Protein AF-A0A514WUN1-F1 (afdb_monomer)

Radius of gyration: 36.28 Å; Cα contacts (8 Å, |Δi|>4): 2260; chains: 1; bounding box: 77×104×88 Å

Nearest PDB structures (foldseek):
  6mgl-assembly1_A  TM=3.603E-01  e=4.291E-17  Paenibacillus odorifer
  6mgj-assembly4_D  TM=3.535E-01  e=4.579E-16  Paenibacillus odorifer
  6p2n-assembly1_A  TM=2.827E-01  e=7.846E-17  Paenibacillus graminis
  3h6j-assembly1_A  TM=3.959E-01  e=4.974E-09  Pseudomonas aeruginosa
  2w38-assembly1_A  TM=3.281E-01  e=1.558E-09  Pseudomonas aeruginosa PAO1

Solvent-accessible surface area (backbone atoms only — not comparable to full-atom values): 45089 Å² total; per-residue (Å²): 117,68,67,63,53,54,53,48,51,52,52,50,51,57,61,43,68,78,76,50,88,76,49,68,69,57,54,50,53,51,62,71,67,53,82,41,74,52,74,67,65,50,62,79,56,60,64,43,46,20,41,39,70,47,50,66,39,34,80,84,46,70,79,70,51,69,67,52,47,65,49,40,99,70,42,50,62,41,82,90,74,55,24,39,39,30,53,54,62,38,51,45,46,78,45,64,34,39,38,31,36,84,79,71,15,68,42,78,43,76,34,35,40,45,25,58,58,44,78,39,68,49,84,50,58,60,55,67,41,90,47,57,37,41,52,24,52,41,57,30,71,87,58,34,38,38,37,28,28,30,32,37,42,74,91,78,73,32,36,26,24,37,30,36,36,17,83,62,82,57,69,54,76,45,78,41,44,78,49,60,98,50,101,51,29,38,18,44,38,44,18,34,34,52,60,56,46,28,34,38,39,26,7,28,36,32,33,66,84,63,88,67,35,33,24,23,34,30,36,41,18,81,66,65,53,58,49,71,42,81,46,44,73,44,85,86,41,58,26,23,37,30,36,19,44,31,56,30,88,79,78,64,31,37,36,42,20,7,31,37,19,63,55,94,88,48,60,46,20,31,32,32,30,42,14,86,66,82,52,65,52,76,41,81,68,40,78,46,70,44,75,77,38,94,68,79,30,25,57,36,46,44,50,33,84,80,65,38,34,44,30,36,32,42,42,31,80,80,39,24,29,30,42,35,40,34,42,76,74,102,50,72,48,75,43,78,56,84,43,75,76,43,43,57,38,73,18,59,96,77,37,58,37,33,74,42,74,78,44,69,32,32,36,39,39,33,21,16,46,70,40,19,19,33,32,35,38,26,73,62,51,61,68,52,74,44,81,52,44,81,47,69,78,41,18,34,24,18,29,62,46,75,46,98,87,49,35,35,37,32,34,24,30,40,50,50,84,86,86,46,48,15,25,36,32,38,39,37,18,81,63,76,47,74,53,75,50,77,48,76,77,49,74,72,34,53,36,44,18,37,40,54,51,68,55,94,91,63,36,39,38,32,42,28,20,26,61,83,31,33,43,33,32,39,15,84,70,76,66,78,55,73,42,80,70,42,74,46,64,78,66,61,51,28,56,54,51,69,48,42,56,43,54,46,82,86,71,29,35,37,37,35,17,22,32,54,64,84,88,55,100,84,66,57,24,32,24,39,34,39,39,14,83,70,77,48,78,52,78,44,67,59,39,74,53,74,46,102,85,26,33,32,42,42,39,27,67,36,59,39,92,86,49,35,38,39,39,35,28,37,27,73,73,70,53,22,47,34,32,37,38,16,78,65,80,60,60,52,73,44,78,49,41,78,44,68,57,98,43,60,85,82,76,89,66,98,72,72,35,63,40,37,41,34,47,42,90,78,30,31,34,35,38,40,42,57,49,46,33,64,94,75,66,33,35,29,39,40,34,34,35,33,38,75,75,42,68,50,73,45,79,55,31,70,56,76,68,61,93,70,46,40,39,40,31,50,52,36,52,46,62,48,97,84,56,33,37,39,40,33,37,42,36,18,61,51,99,86,47,35,27,40,40,34,34,37,15,82,67,83,52,64,53,74,46,79,52,46,75,49,74,72,54,74,99,65,82,49,45,49,81,41,55,36,87,88,56,31,39,34,40,44,49,52,45,40,35,38,40,13,83,65,78,39,77,52,76,44,76,49,74,70,80,55,52,42,51,33,74,46,55,37,96,84,57,48,43,36,34,36,27,76,78,40,34,36,30,33,62,42,97,87,67,48,76,45,61,30,34,72,54,64,87,64,76,70,58,87,85,36,39,43,39,34,33,23,100,80,75,41,53,44,40,43,39,82,88,62,64,52,58,55,78,64,82,58,89,75,72,90,74,78,82,75,78,83,78,83,80,85,80,86,131

Secondary structure (DSSP, 8-state):
-HHHHHHHHHHHHHHHHTTS---HHHHHHHHHSS--PPP-EEES-SEEETT-EEEEEESS-GGGGTT-EEEBTTBEEETTTTEEEPPTTPPPEEEEEEEE-TTS-EEEEEEEEE---EEEEE-------S-EEEEEEEE-TTS-EEEEEEEEETTTTEEEEEEEEESSTTSS-EEEEEE--SSSEEEEEEEEEEETTEEEEEEEEEETTTTS-EEEEEEEESSSSSS-EEEEE--SSSEEEEEEEEE-TTT--EEEEEEEE-STTPPEEEEEEEESSSSSS-EEEEEEE-TT-SS----EEEE-TTSPEEEEEEPSTTTEEEEEEEEEESEEEEEEEEEEEEEBPPBGGGB--EEEE-SSS-EEEEEEETTEEEEEEESSTTS--EEEEEE-SSEEEEEEEE-TTS-EEEEEEE--TTSPPEEEEEEEESSSSSS-EEEEEEEEE-----EEEE-SSS-EEEEEEETTEEEEEEESSSSSS-EEEEEE--S---EEEEEEEEE-TTS-EEEEEEEE--S-SS-PPPEEEEEESSSSSS-EEEEEE-BTTB-EEEEEEEE-TTS-EEEEEEETTTTEEEEEEESSTTSS-EEEEEEE-SS--SS--TT----EEEE-TTS-EEEEEEEEETTTTEEEEEEEEE-TTSSSEEEEEE-PPPTT--EEEEEEEEE-TTS-EEEEEEEESSTT-EEEEEEEESSSSSS-EEEEEES---S-----EEE-TT--EEEEETTEEEEESSSSSS-EEPPP-SSEEEEEE-TT--EEEEETTTEEEEE-TTS-EEEEEE-TTS---TT-EEEEEETTTEEEEE-SS--------------------------

pLDDT: mean 75.87, std 18.21, range [23.25, 97.62]

Sequence (843 aa):
MNQFWRFALSCIAAALLTACQIDANILEELNSKVDKTVPSLVPSQTNIYSGESLSLTSMFNPSEVAGITFSSPDGYYDSNTNSLIIPKNLNSRTVQLLATNEDGGTQNIPIKIDGLDESFIMETPQTYGDQNYPEAGTKLANGTMLFGSTYIDSAGGWEWTAIYRSTNNGSTWSIVDNYQPYDNGEAHILAMTSQGNNAYYCGYQWDSDGAGTAYWVVRRSTDGGTTWTTVALDSDADDSVCQTLSVSPTTGYLYAGGFDRLGSGGNPRGILRESRDQGQTWSNIYAQEIPGGYNVGIMHAKVAPDNTIWMIGTTPAPANAILLKGTFSGAWNFVDMNVNFGSANATNYQTFGELTIVDSNTAFLNSRFGNTWNIKKTTNGGVSWSNVFDYGSRTDAGELEILSNGTIVAMGTYHPPGFGPSDVKVARSTDGGTTWSVATVTSGKFADGCLLFKDNAGDIHSINSAKDNATHFTSNDGGATWVAKDYIIYTEKFYNEISKFLVLPSGNYFTIGFANDYSKTTTNHPWFTGMSSDKGKTWIYPDLFTDPSDQLTTYDVAYDQLGNIFVFGIGETSFTSIIRKSSDNGQTWSTKENYVHPTYPAEPVSWMSKGRLVVDKNNIPYHGAAFYNVGTNTYGVEIRKGDVGGENWSTVKTFPLNGAYKGFSLVDFTVSSNNTLWLSSKESNTSSQPERALYKSTDGGVTWTEVLRESNTTDNPYVKIGFDSSGAVYLQQLAQILKSTDGGTSWSALPSTGNIQDILITTDDKVFVLTTDNQLKKLQPDSSWLLINDITDKAVPQGRGFIYYSQTVGLVQLSPTTVGLQVRFAEAKKGTVELMKTISINH

Mean predicted aligned error: 17.99 Å

Structure (mmCIF, N/CA/C/O backbone):
data_AF-A0A514WUN1-F1
#
_entry.id   AF-A0A514WUN1-F1
#
loop_
_atom_site.group_PDB
_atom_site.id
_atom_site.type_symbol
_atom_site.label_atom_id
_atom_site.label_alt_id
_atom_site.label_comp_id
_atom_site.label_asym_id
_atom_site.label_entity_id
_atom_site.label_seq_id
_atom_site.pdbx_PDB_ins_code
_atom_site.Cartn_x
_atom_site.Cartn_y
_atom_site.Cartn_z
_atom_site.occupancy
_atom_site.B_iso_or_equiv
_atom_site.auth_seq_id
_atom_site.auth_comp_id
_atom_site.auth_asym_id
_atom_site.auth_atom_id
_atom_site.pdbx_PDB_model_num
ATOM 1 N N . MET A 1 1 ? 13.390 -57.544 -41.809 1.00 36.91 1 MET A N 1
ATOM 2 C CA . MET A 1 1 ? 12.773 -58.818 -41.363 1.00 36.91 1 MET A CA 1
ATOM 3 C C . MET A 1 1 ? 11.364 -58.642 -40.781 1.00 36.91 1 MET A C 1
ATOM 5 O O . MET A 1 1 ? 10.506 -59.428 -41.157 1.00 36.91 1 MET A O 1
ATOM 9 N N . ASN A 1 2 ? 11.071 -57.622 -39.959 1.00 42.72 2 ASN A N 1
ATOM 10 C CA . ASN A 1 2 ? 9.762 -57.494 -39.279 1.00 42.72 2 ASN A CA 1
ATOM 11 C C . ASN A 1 2 ? 8.512 -57.411 -40.184 1.00 42.72 2 ASN A C 1
ATOM 13 O O . ASN A 1 2 ? 7.488 -57.982 -39.822 1.00 42.72 2 ASN A O 1
ATOM 17 N N . GLN A 1 3 ? 8.562 -56.782 -41.368 1.00 37.84 3 GLN A N 1
ATOM 18 C CA . GLN A 1 3 ? 7.380 -56.740 -42.251 1.00 37.84 3 GLN A CA 1
ATOM 19 C C . GLN A 1 3 ? 6.940 -58.125 -42.759 1.00 37.84 3 GLN A C 1
ATOM 21 O O . GLN A 1 3 ? 5.746 -58.358 -42.915 1.00 37.84 3 GLN A O 1
ATOM 26 N N . PHE A 1 4 ? 7.874 -59.064 -42.952 1.00 36.84 4 PHE A N 1
ATOM 27 C CA . PHE A 1 4 ? 7.540 -60.421 -43.402 1.00 36.84 4 PHE A CA 1
ATOM 28 C C . PHE A 1 4 ? 6.755 -61.193 -42.327 1.00 36.84 4 PHE A C 1
ATOM 30 O O . PHE A 1 4 ? 5.830 -61.932 -42.646 1.00 36.84 4 PHE A O 1
ATOM 37 N N . TRP A 1 5 ? 7.068 -60.952 -41.048 1.00 43.31 5 TRP A N 1
ATOM 38 C CA . TRP A 1 5 ? 6.309 -61.488 -39.916 1.00 43.31 5 TRP A CA 1
ATOM 39 C C . TRP A 1 5 ? 4.946 -60.807 -39.744 1.00 43.31 5 TRP A C 1
ATOM 41 O O . TRP A 1 5 ? 3.966 -61.507 -39.512 1.00 43.31 5 TRP A O 1
ATOM 51 N N . ARG A 1 6 ? 4.845 -59.481 -39.932 1.00 42.88 6 ARG A N 1
ATOM 52 C CA . ARG A 1 6 ? 3.547 -58.772 -39.909 1.00 42.88 6 ARG A CA 1
ATOM 53 C C . ARG A 1 6 ? 2.591 -59.287 -40.994 1.00 42.88 6 ARG A C 1
ATOM 55 O O . ARG A 1 6 ? 1.430 -59.538 -40.692 1.00 42.88 6 ARG A O 1
ATOM 62 N N . PHE A 1 7 ? 3.079 -59.509 -42.219 1.00 42.81 7 PHE A N 1
ATOM 63 C CA . PHE A 1 7 ? 2.262 -60.056 -43.311 1.00 42.81 7 PHE A CA 1
ATOM 64 C C . PHE A 1 7 ? 1.921 -61.543 -43.104 1.00 42.81 7 PHE A C 1
ATOM 66 O O . PHE A 1 7 ? 0.813 -61.975 -43.402 1.00 42.81 7 PHE A O 1
ATOM 73 N N . ALA A 1 8 ? 2.841 -62.333 -42.538 1.00 41.03 8 ALA A N 1
ATOM 74 C CA . ALA A 1 8 ? 2.564 -63.725 -42.188 1.00 41.03 8 ALA A CA 1
ATOM 75 C C . ALA A 1 8 ? 1.492 -63.845 -41.089 1.00 41.03 8 ALA A C 1
ATOM 77 O O . ALA A 1 8 ? 0.559 -64.629 -41.248 1.00 41.03 8 ALA A O 1
ATOM 78 N N . LEU A 1 9 ? 1.575 -63.057 -40.006 1.00 47.12 9 LEU A N 1
ATOM 79 C CA . LEU A 1 9 ? 0.569 -63.085 -38.937 1.00 47.12 9 LEU A CA 1
ATOM 80 C C . LEU A 1 9 ? -0.806 -62.605 -39.414 1.00 47.12 9 LEU A C 1
ATOM 82 O O . LEU A 1 9 ? -1.801 -63.228 -39.052 1.00 47.12 9 LEU A O 1
ATOM 86 N N . SER A 1 10 ? -0.891 -61.558 -40.242 1.00 45.50 10 SER A N 1
ATOM 87 C CA . SER A 1 10 ? -2.184 -61.093 -40.765 1.00 45.50 10 SER A CA 1
ATOM 88 C C . SER A 1 10 ? -2.816 -62.095 -41.738 1.00 45.50 10 SER A C 1
ATOM 90 O O . SER A 1 10 ? -4.020 -62.338 -41.657 1.00 45.50 10 SER A O 1
ATOM 92 N N . CYS A 1 11 ? -2.026 -62.765 -42.585 1.00 42.28 11 CYS A N 1
ATOM 93 C CA . CYS A 1 11 ? -2.518 -63.871 -43.413 1.00 42.28 11 CYS A CA 1
ATOM 94 C C . CYS A 1 11 ? -2.958 -65.089 -42.580 1.00 42.28 11 CYS A C 1
ATOM 96 O O . CYS A 1 11 ? -3.975 -65.700 -42.904 1.00 42.28 11 CYS A O 1
ATOM 98 N N . ILE A 1 12 ? -2.245 -65.429 -41.500 1.00 47.97 12 ILE A N 1
ATOM 99 C CA . ILE A 1 12 ? -2.632 -66.515 -40.580 1.00 47.97 12 ILE A CA 1
ATOM 100 C C . ILE A 1 12 ? -3.928 -66.161 -39.834 1.00 47.97 12 ILE A C 1
ATOM 102 O O . ILE A 1 12 ? -4.834 -66.989 -39.767 1.00 47.97 12 ILE A O 1
ATOM 106 N N . ALA A 1 13 ? -4.066 -64.927 -39.342 1.00 45.88 13 ALA A N 1
ATOM 107 C CA . ALA A 1 13 ? -5.286 -64.451 -38.692 1.00 45.88 13 ALA A CA 1
ATOM 108 C C . ALA A 1 13 ? -6.491 -64.463 -39.651 1.00 45.88 13 ALA A C 1
ATOM 110 O O . ALA A 1 13 ? -7.548 -64.980 -39.298 1.00 45.88 13 ALA A O 1
ATOM 111 N N . ALA A 1 14 ? -6.328 -63.978 -40.888 1.00 45.00 14 ALA A N 1
ATOM 112 C CA . ALA A 1 14 ? -7.380 -63.998 -41.908 1.00 45.00 14 ALA A CA 1
ATOM 113 C C . ALA A 1 14 ? -7.782 -65.427 -42.338 1.00 45.00 14 ALA A C 1
ATOM 115 O O . ALA A 1 14 ? -8.963 -65.697 -42.568 1.00 45.00 14 ALA A O 1
ATOM 116 N N . ALA A 1 15 ? -6.822 -66.357 -42.402 1.00 44.19 15 ALA A N 1
ATOM 117 C CA . ALA A 1 15 ? -7.089 -67.769 -42.680 1.00 44.19 15 ALA A CA 1
ATOM 118 C C . ALA A 1 15 ? -7.814 -68.482 -41.520 1.00 44.19 15 ALA A C 1
ATOM 120 O O . ALA A 1 15 ? -8.631 -69.366 -41.762 1.00 44.19 15 ALA A O 1
ATOM 121 N N . LEU A 1 16 ? -7.563 -68.084 -40.267 1.00 45.41 16 LEU A N 1
ATOM 122 C CA . LEU A 1 16 ? -8.274 -68.603 -39.091 1.00 45.41 16 LEU A CA 1
ATOM 123 C C . LEU A 1 16 ? -9.695 -68.020 -38.963 1.00 45.41 16 LEU A C 1
ATOM 125 O O . LEU A 1 16 ? -10.632 -68.756 -38.650 1.00 45.41 16 LEU A O 1
ATOM 129 N N . LEU A 1 17 ? -9.874 -66.732 -39.280 1.00 47.28 17 LEU A N 1
ATOM 130 C CA . LEU A 1 17 ? -11.145 -65.995 -39.179 1.00 47.28 17 LEU A CA 1
ATOM 131 C C . LEU A 1 17 ? -12.281 -66.521 -40.073 1.00 47.28 17 LEU A C 1
ATOM 133 O O . LEU A 1 17 ? -13.439 -66.190 -39.830 1.00 47.28 17 LEU A O 1
ATOM 137 N N . THR A 1 18 ? -11.984 -67.324 -41.098 1.00 45.78 18 THR A N 1
ATOM 138 C CA . THR A 1 18 ? -12.996 -67.866 -42.027 1.00 45.78 18 THR A CA 1
ATOM 139 C C . THR A 1 18 ? -13.386 -69.323 -41.760 1.00 45.78 18 THR A C 1
ATOM 141 O O . THR A 1 18 ? -14.297 -69.824 -42.417 1.00 45.78 18 THR A O 1
ATOM 144 N N . ALA A 1 19 ? -12.752 -70.002 -40.794 1.00 42.91 19 ALA A N 1
ATOM 145 C CA . ALA A 1 19 ? -12.987 -71.429 -40.537 1.00 42.91 19 ALA A CA 1
ATOM 146 C C . ALA A 1 19 ? -13.080 -71.842 -39.055 1.00 42.91 19 ALA A C 1
ATOM 148 O O . ALA A 1 19 ? -13.393 -73.001 -38.784 1.00 42.91 19 ALA A O 1
ATOM 149 N N . CYS A 1 20 ? -12.844 -70.946 -38.089 1.00 41.84 20 CYS A N 1
ATOM 150 C CA . CYS A 1 20 ? -13.028 -71.264 -36.671 1.00 41.84 20 CYS A CA 1
ATOM 151 C C . CYS A 1 20 ? -13.492 -70.044 -35.864 1.00 41.84 20 CYS A C 1
ATOM 153 O O . CYS A 1 20 ? -13.040 -68.926 -36.112 1.00 41.84 20 CYS A O 1
ATOM 155 N N . GLN A 1 21 ? -14.353 -70.255 -34.862 1.00 50.44 21 GLN A N 1
ATOM 156 C CA . GLN A 1 21 ? -14.557 -69.252 -33.816 1.00 50.44 21 GLN A CA 1
ATOM 157 C C . GLN A 1 21 ? -13.243 -69.118 -33.042 1.00 50.44 21 GLN A C 1
ATOM 159 O O . GLN A 1 21 ? -12.867 -70.021 -32.297 1.00 50.44 21 GLN A O 1
ATOM 164 N N . ILE A 1 22 ? -12.537 -68.004 -33.237 1.00 50.00 22 ILE A N 1
ATOM 165 C CA . ILE A 1 22 ? -11.401 -67.653 -32.387 1.00 50.00 22 ILE A CA 1
ATOM 166 C C . ILE A 1 22 ? -11.969 -67.416 -30.987 1.00 50.00 22 ILE A C 1
ATOM 168 O O . ILE A 1 22 ? -12.786 -66.517 -30.789 1.00 50.00 22 ILE A O 1
ATOM 172 N N . ASP A 1 23 ? -11.565 -68.264 -30.042 1.00 56.12 23 ASP A N 1
ATOM 173 C CA . ASP A 1 23 ? -11.890 -68.119 -28.627 1.00 56.12 23 ASP A CA 1
ATOM 174 C C . ASP A 1 23 ? -11.497 -66.704 -28.170 1.00 56.12 23 ASP A C 1
ATOM 176 O O . ASP A 1 23 ? -10.412 -66.222 -28.510 1.00 56.12 23 ASP A O 1
ATOM 180 N N . ALA A 1 24 ? -12.367 -66.028 -27.413 1.00 55.59 24 ALA A N 1
ATOM 181 C CA . ALA A 1 24 ? -12.102 -64.677 -26.921 1.00 55.59 24 ALA A CA 1
ATOM 182 C C . ALA A 1 24 ? -10.759 -64.603 -26.172 1.00 55.59 24 ALA A C 1
ATOM 184 O O . ALA A 1 24 ? -10.018 -63.637 -26.345 1.00 55.59 24 ALA A O 1
ATOM 185 N N . ASN A 1 25 ? -10.398 -65.674 -25.456 1.00 53.25 25 ASN A N 1
ATOM 186 C CA . ASN A 1 25 ? -9.119 -65.805 -24.761 1.00 53.25 25 ASN A CA 1
ATOM 187 C C . ASN A 1 25 ? -7.915 -65.831 -25.726 1.00 53.25 25 ASN A C 1
ATOM 189 O O . ASN A 1 25 ? -6.866 -65.281 -25.411 1.00 53.25 25 ASN A O 1
ATOM 193 N N . ILE A 1 26 ? -8.049 -66.427 -26.918 1.00 56.00 26 ILE A N 1
ATOM 194 C CA . ILE A 1 26 ? -6.980 -66.473 -27.936 1.00 56.00 26 ILE A CA 1
ATOM 195 C C . ILE A 1 26 ? -6.824 -65.109 -28.618 1.00 56.00 26 ILE A C 1
ATOM 197 O O . ILE A 1 26 ? -5.703 -64.699 -28.921 1.00 56.00 26 ILE A O 1
ATOM 201 N N . LEU A 1 27 ? -7.926 -64.388 -28.846 1.00 54.84 27 LEU A N 1
ATOM 202 C CA . LEU A 1 27 ? -7.878 -63.023 -29.376 1.00 54.84 27 LEU A CA 1
ATOM 203 C C . LEU A 1 27 ? -7.246 -62.055 -28.362 1.00 54.84 27 LEU A C 1
ATOM 205 O O . LEU A 1 27 ? -6.450 -61.198 -28.743 1.00 54.84 27 LEU A O 1
ATOM 209 N N . GLU A 1 28 ? -7.552 -62.221 -27.076 1.00 56.72 28 GLU A N 1
ATOM 210 C CA . GLU A 1 28 ? -6.936 -61.476 -25.975 1.00 56.72 28 GLU A CA 1
ATOM 211 C C . GLU A 1 28 ? -5.442 -61.819 -25.824 1.00 56.72 28 GLU A C 1
ATOM 213 O O . GLU A 1 28 ? -4.610 -60.913 -25.754 1.00 56.72 28 GLU A O 1
ATOM 218 N N . GLU A 1 29 ? -5.062 -63.101 -25.909 1.00 59.84 29 GLU A N 1
ATOM 219 C CA . GLU A 1 29 ? -3.657 -63.528 -25.881 1.00 59.84 29 GLU A CA 1
ATOM 220 C C . GLU A 1 29 ? -2.869 -63.002 -27.100 1.00 59.84 29 GLU A C 1
ATOM 222 O O . GLU A 1 29 ? -1.739 -62.532 -26.950 1.00 59.84 29 GLU A O 1
ATOM 227 N N . LEU A 1 30 ? -3.456 -63.002 -28.302 1.00 56.22 30 LEU A N 1
ATOM 228 C CA . LEU A 1 30 ? -2.856 -62.385 -29.494 1.00 56.22 30 LEU A CA 1
ATOM 229 C C . LEU A 1 30 ? -2.683 -60.871 -29.323 1.00 56.22 30 LEU A C 1
ATOM 231 O O . LEU A 1 30 ? -1.585 -60.362 -29.543 1.00 56.22 30 LEU A O 1
ATOM 235 N N . ASN A 1 31 ? -3.718 -60.163 -28.862 1.00 57.97 31 ASN A N 1
ATOM 236 C CA . ASN A 1 31 ? -3.663 -58.721 -28.601 1.00 57.97 31 ASN A CA 1
ATOM 237 C C . ASN A 1 31 ? -2.669 -58.345 -27.488 1.00 57.97 31 ASN A C 1
ATOM 239 O O . ASN A 1 31 ? -2.115 -57.246 -27.522 1.00 57.97 31 ASN A O 1
ATOM 243 N N . SER A 1 32 ? -2.402 -59.243 -26.532 1.00 56.56 32 SER A N 1
ATOM 244 C CA . SER A 1 32 ? -1.356 -59.061 -25.510 1.00 56.56 32 SER A CA 1
ATOM 245 C C . SER A 1 32 ? 0.073 -59.239 -26.039 1.00 56.56 32 SER A C 1
ATOM 247 O O . SER A 1 32 ? 1.022 -58.799 -25.395 1.00 56.56 32 SER A O 1
ATOM 249 N N . LYS A 1 33 ? 0.235 -59.869 -27.213 1.00 54.25 33 LYS A N 1
ATOM 250 C CA . LYS A 1 33 ? 1.525 -60.100 -27.888 1.00 54.25 33 LYS A CA 1
ATOM 251 C C . LYS A 1 33 ? 1.788 -59.132 -29.045 1.00 54.25 33 LYS A C 1
ATOM 253 O O . LYS A 1 33 ? 2.859 -59.195 -29.648 1.00 54.25 33 LYS A O 1
ATOM 258 N N . VAL A 1 34 ? 0.843 -58.240 -29.358 1.00 57.59 34 VAL A N 1
ATOM 259 C CA . VAL A 1 34 ? 1.094 -57.095 -30.242 1.00 57.59 34 VAL A CA 1
ATOM 260 C C . VAL A 1 34 ? 2.028 -56.131 -29.517 1.00 57.59 34 VAL A C 1
ATOM 262 O O . VAL A 1 34 ? 1.749 -55.704 -28.398 1.00 57.59 34 VAL A O 1
ATOM 265 N N . ASP A 1 35 ? 3.143 -55.789 -30.157 1.00 58.19 35 ASP A N 1
ATOM 266 C CA . ASP A 1 35 ? 4.085 -54.803 -29.637 1.00 58.19 35 ASP A CA 1
ATOM 267 C C . ASP A 1 35 ? 3.481 -53.396 -29.753 1.00 58.19 35 ASP A C 1
ATOM 269 O O . ASP A 1 35 ? 3.539 -52.758 -30.804 1.00 58.19 35 ASP A O 1
ATOM 273 N N . LYS A 1 36 ? 2.873 -52.935 -28.657 1.00 63.25 36 LYS A N 1
ATOM 274 C CA . LYS A 1 36 ? 2.264 -51.605 -28.530 1.00 63.25 36 LYS A CA 1
ATOM 275 C C . LYS A 1 36 ? 3.279 -50.511 -28.185 1.00 63.25 36 LYS A C 1
ATOM 277 O O . LYS A 1 36 ? 2.888 -49.465 -27.670 1.00 63.25 36 LYS A O 1
ATOM 282 N N . THR A 1 37 ? 4.576 -50.712 -28.410 1.00 62.16 37 THR A N 1
ATOM 283 C CA . THR A 1 37 ? 5.533 -49.616 -28.231 1.00 62.16 37 THR A CA 1
ATOM 284 C C . THR A 1 37 ? 5.329 -48.548 -29.310 1.00 62.16 37 THR A C 1
ATOM 286 O O . THR A 1 37 ? 5.307 -48.818 -30.511 1.00 62.16 37 THR A O 1
ATOM 289 N N . VAL A 1 38 ? 5.149 -47.300 -28.877 1.00 64.12 38 VAL A N 1
ATOM 290 C CA . VAL A 1 38 ? 5.239 -46.144 -29.777 1.00 64.12 38 VAL A CA 1
ATOM 291 C C . VAL A 1 38 ? 6.720 -45.979 -30.148 1.00 64.12 38 VAL A C 1
ATOM 293 O O . VAL A 1 38 ? 7.566 -46.087 -29.251 1.00 64.12 38 VAL A O 1
ATOM 296 N N . PRO A 1 39 ? 7.073 -45.732 -31.427 1.00 66.69 39 PRO A N 1
ATOM 297 C CA . PRO A 1 39 ? 8.436 -45.357 -31.800 1.00 66.69 39 PRO A CA 1
ATOM 298 C C . PRO A 1 39 ? 8.910 -44.200 -30.924 1.00 66.69 39 PRO A C 1
ATOM 300 O O . PRO A 1 39 ? 8.118 -43.317 -30.616 1.00 66.69 39 PRO A O 1
ATOM 303 N N . SER A 1 40 ? 10.180 -44.179 -30.511 1.00 65.94 40 SER A N 1
ATOM 304 C CA . SER A 1 40 ? 10.650 -43.119 -29.613 1.00 65.94 40 SER A CA 1
ATOM 305 C C . SER A 1 40 ? 10.674 -41.773 -30.345 1.00 65.94 40 SER A C 1
ATOM 307 O O . SER A 1 40 ? 11.606 -41.464 -31.094 1.00 65.94 40 SER A O 1
ATOM 309 N N . LEU A 1 41 ? 9.605 -41.001 -30.155 1.00 67.94 41 LEU A N 1
ATOM 310 C CA . LEU A 1 41 ? 9.439 -39.667 -30.710 1.00 67.94 41 LEU A CA 1
ATOM 311 C C . LEU A 1 41 ? 10.200 -38.658 -29.857 1.00 67.94 41 LEU A C 1
ATOM 313 O O . LEU A 1 41 ? 10.172 -38.725 -28.623 1.00 67.94 41 LEU A O 1
ATOM 317 N N . VAL A 1 42 ? 10.837 -37.701 -30.526 1.00 64.88 42 VAL A N 1
ATOM 318 C CA . VAL A 1 42 ? 11.508 -36.556 -29.903 1.00 64.88 42 VAL A CA 1
ATOM 319 C C . VAL A 1 42 ? 11.051 -35.290 -30.635 1.00 64.88 42 VAL A C 1
ATOM 321 O O . VAL A 1 42 ? 11.036 -35.272 -31.868 1.00 64.88 42 VAL A O 1
ATOM 324 N N . PRO A 1 43 ? 10.633 -34.235 -29.917 1.00 65.81 43 PRO A N 1
ATOM 325 C CA . PRO A 1 43 ? 10.220 -32.991 -30.551 1.00 65.81 43 PRO A CA 1
ATOM 326 C C . PRO A 1 43 ? 11.431 -32.248 -31.133 1.00 65.81 43 PRO A C 1
ATOM 328 O O . PRO A 1 43 ? 12.526 -32.312 -30.574 1.00 65.81 43 PRO A O 1
ATOM 331 N N . SER A 1 44 ? 11.242 -31.506 -32.231 1.00 65.62 44 SER A N 1
ATOM 332 C CA . SER A 1 44 ? 12.327 -30.721 -32.852 1.00 65.62 44 SER A CA 1
ATOM 333 C C . SER A 1 44 ? 12.910 -29.646 -31.923 1.00 65.62 44 SER A C 1
ATOM 335 O O . SER A 1 44 ? 14.077 -29.278 -32.055 1.00 65.62 44 SER A O 1
ATOM 337 N N . GLN A 1 45 ? 12.109 -29.181 -30.962 1.00 69.44 45 GLN A N 1
ATOM 338 C CA . GLN A 1 45 ? 12.483 -28.301 -29.861 1.00 69.44 45 GLN A CA 1
ATOM 339 C C . GLN A 1 45 ? 11.641 -28.641 -28.620 1.00 69.44 45 GLN A C 1
ATOM 341 O O . GLN A 1 45 ? 10.462 -28.969 -28.736 1.00 69.44 45 GLN A O 1
ATOM 346 N N . THR A 1 46 ? 12.227 -28.573 -27.422 1.00 66.44 46 THR A N 1
ATOM 347 C CA . THR A 1 46 ? 11.513 -28.845 -26.152 1.00 66.44 46 THR A CA 1
ATOM 348 C C . THR A 1 46 ? 10.721 -27.648 -25.631 1.00 66.44 46 THR A C 1
ATOM 350 O O . THR A 1 46 ? 9.843 -27.813 -24.785 1.00 66.44 46 THR A O 1
ATOM 353 N N . ASN A 1 47 ? 11.048 -26.459 -26.137 1.00 72.94 47 ASN A N 1
ATOM 354 C CA . ASN A 1 47 ? 10.427 -25.184 -25.815 1.00 72.94 47 ASN A CA 1
ATOM 355 C C . ASN A 1 47 ? 9.782 -24.637 -27.092 1.00 72.94 47 ASN A C 1
ATOM 357 O O . ASN A 1 47 ? 10.428 -24.640 -28.141 1.00 72.94 47 ASN A O 1
ATOM 361 N N . ILE A 1 48 ? 8.539 -24.178 -27.011 1.00 79.50 48 ILE A N 1
ATOM 362 C CA . ILE A 1 48 ? 7.787 -23.612 -28.135 1.00 79.50 48 ILE A CA 1
ATOM 363 C C . ILE A 1 48 ? 6.957 -22.428 -27.659 1.00 79.50 48 ILE A C 1
ATOM 365 O O . ILE A 1 48 ? 6.348 -22.497 -26.594 1.00 79.50 48 ILE A O 1
ATOM 369 N N . TYR A 1 49 ? 6.891 -21.350 -28.436 1.00 80.62 49 TYR A N 1
ATOM 370 C CA . TYR A 1 49 ? 6.120 -20.182 -28.025 1.00 80.62 49 TYR A CA 1
ATOM 371 C C . TYR A 1 49 ? 4.619 -20.338 -28.321 1.00 80.62 49 TYR A C 1
ATOM 373 O O . TYR A 1 49 ? 4.208 -21.019 -29.260 1.00 80.62 49 TYR A O 1
ATOM 381 N N . SER A 1 50 ? 3.784 -19.670 -27.527 1.00 78.56 50 SER A N 1
ATOM 382 C CA . SER A 1 50 ? 2.360 -19.455 -27.819 1.00 78.56 50 SER A CA 1
ATOM 383 C C . SER A 1 50 ? 2.181 -18.949 -29.261 1.00 78.56 50 SER A C 1
ATOM 385 O O . SER A 1 50 ? 2.855 -18.005 -29.668 1.00 78.56 50 SER A O 1
ATOM 387 N N . GLY A 1 51 ? 1.304 -19.581 -30.045 1.00 81.00 51 GLY A N 1
ATOM 388 C CA . GLY A 1 51 ? 1.105 -19.291 -31.472 1.00 81.00 51 GLY A CA 1
ATOM 389 C C . GLY A 1 51 ? 2.021 -20.038 -32.458 1.00 81.00 51 GLY A C 1
ATOM 390 O O . GLY A 1 51 ? 1.749 -19.998 -33.657 1.00 81.00 51 GLY A O 1
ATOM 391 N N . GLU A 1 52 ? 3.096 -20.704 -32.016 1.00 83.06 52 GLU A N 1
ATOM 392 C CA . GLU A 1 52 ? 4.006 -21.445 -32.913 1.00 83.06 52 GLU A CA 1
ATOM 393 C C . GLU A 1 52 ? 3.494 -22.848 -33.278 1.00 83.06 52 GLU A C 1
ATOM 395 O O . GLU A 1 52 ? 2.563 -23.388 -32.675 1.00 83.06 52 GLU A O 1
ATOM 400 N N . SER A 1 53 ? 4.149 -23.473 -34.263 1.00 79.62 53 SER A N 1
ATOM 401 C CA . SER A 1 53 ? 3.966 -24.885 -34.593 1.00 79.62 53 SER A CA 1
ATOM 402 C C . SER A 1 53 ? 5.206 -25.731 -34.270 1.00 79.62 53 SER A C 1
ATOM 404 O O . SER A 1 53 ? 6.347 -25.296 -34.424 1.00 79.62 53 SER A O 1
ATOM 406 N N . LEU A 1 54 ? 4.978 -26.961 -33.802 1.00 74.50 54 LEU A N 1
ATOM 407 C CA . LEU A 1 54 ? 6.001 -27.958 -33.492 1.00 74.50 54 LEU A CA 1
ATOM 408 C C . LEU A 1 54 ? 5.896 -29.134 -34.462 1.00 74.50 54 LEU A C 1
ATOM 410 O O . LEU A 1 54 ? 4.925 -29.891 -34.424 1.00 74.50 54 LEU A O 1
ATOM 414 N N . SER A 1 55 ? 6.927 -29.342 -35.274 1.00 73.19 55 SER A N 1
ATOM 415 C CA . SER A 1 55 ? 7.073 -30.576 -36.049 1.00 73.19 55 SER A CA 1
ATOM 416 C C . SER A 1 55 ? 7.653 -31.698 -35.178 1.00 73.19 55 SER A C 1
ATOM 418 O O . SER A 1 55 ? 8.613 -31.492 -34.430 1.00 73.19 55 SER A O 1
ATOM 420 N N . LEU A 1 56 ? 7.083 -32.899 -35.289 1.00 67.31 56 LEU A N 1
ATOM 421 C CA . LEU A 1 56 ? 7.491 -34.090 -34.534 1.00 67.31 56 LEU A CA 1
ATOM 422 C C . LEU A 1 56 ? 8.198 -35.097 -35.452 1.00 67.31 56 LEU A C 1
ATOM 424 O O . LEU A 1 56 ? 7.778 -35.306 -36.592 1.00 67.31 56 LEU A O 1
ATOM 428 N N . THR A 1 57 ? 9.259 -35.743 -34.958 1.00 64.81 57 THR A N 1
ATOM 429 C CA . THR A 1 57 ? 10.022 -36.759 -35.702 1.00 64.81 57 THR A CA 1
ATOM 430 C C . THR A 1 57 ? 10.315 -38.001 -34.846 1.00 64.81 57 THR A C 1
ATOM 432 O O . THR A 1 57 ? 10.448 -37.932 -33.623 1.00 64.81 57 THR A O 1
ATOM 435 N N . SER A 1 58 ? 10.410 -39.168 -35.497 1.00 61.56 58 SER A N 1
ATOM 436 C CA . SER A 1 58 ? 10.943 -40.400 -34.888 1.00 61.56 58 SER A CA 1
ATOM 437 C C . SER A 1 58 ? 12.470 -40.336 -34.841 1.00 61.56 58 SER A C 1
ATOM 439 O O . SER A 1 58 ? 13.100 -39.933 -35.822 1.00 61.56 58 SER A O 1
ATOM 441 N N . MET A 1 59 ? 13.073 -40.789 -33.734 1.00 51.72 59 MET A N 1
ATOM 442 C CA . MET A 1 59 ? 14.532 -40.939 -33.626 1.00 51.72 59 MET A CA 1
ATOM 443 C C . MET A 1 59 ? 15.127 -41.962 -34.605 1.00 51.72 59 MET A C 1
ATOM 445 O O . MET A 1 59 ? 16.339 -41.953 -34.818 1.00 51.72 59 MET A O 1
ATOM 449 N N . PHE A 1 60 ? 14.311 -42.853 -35.175 1.00 43.78 60 PHE A N 1
ATOM 450 C CA . PHE A 1 60 ? 14.786 -43.976 -35.983 1.00 43.78 60 PHE A CA 1
ATOM 451 C C . PHE A 1 60 ? 14.473 -43.820 -37.475 1.00 43.78 60 PHE A C 1
ATOM 453 O O . PHE A 1 60 ? 15.328 -44.143 -38.301 1.00 43.78 60 PHE A O 1
ATOM 460 N N . ASN A 1 61 ? 13.297 -43.295 -37.844 1.00 56.53 61 ASN A N 1
ATOM 461 C CA . ASN A 1 61 ? 12.932 -43.051 -39.244 1.00 56.53 61 ASN A CA 1
ATOM 462 C C . ASN A 1 61 ? 11.742 -42.067 -39.374 1.00 56.53 61 ASN A C 1
ATOM 464 O O . ASN A 1 61 ? 10.655 -42.375 -38.888 1.00 56.53 61 ASN A O 1
ATOM 468 N N . PRO A 1 62 ? 11.867 -40.933 -40.099 1.00 54.56 62 PRO A N 1
ATOM 469 C CA . PRO A 1 62 ? 10.781 -39.957 -40.275 1.00 54.56 62 PRO A CA 1
ATOM 470 C C . PRO A 1 62 ? 9.460 -40.516 -40.830 1.00 54.56 62 PRO A C 1
ATOM 472 O O . PRO A 1 62 ? 8.405 -39.948 -40.570 1.00 54.56 62 PRO A O 1
ATOM 475 N N . SER A 1 63 ? 9.494 -41.631 -41.570 1.00 56.19 63 SER A N 1
ATOM 476 C CA . SER A 1 63 ? 8.280 -42.273 -42.106 1.00 56.19 63 SER A CA 1
ATOM 477 C C . SER A 1 63 ? 7.450 -43.049 -41.068 1.00 56.19 63 SER A C 1
ATOM 479 O O . SER A 1 63 ? 6.334 -43.455 -41.375 1.00 56.19 63 SER A O 1
ATOM 481 N N . GLU A 1 64 ? 7.942 -43.213 -39.835 1.00 60.19 64 GLU A N 1
ATOM 482 C CA . GLU A 1 64 ? 7.243 -43.902 -38.732 1.00 60.19 64 GLU A CA 1
ATOM 483 C C . GLU A 1 64 ? 6.256 -43.010 -37.960 1.00 60.19 64 GLU A C 1
ATOM 485 O O . GLU A 1 64 ? 5.582 -43.490 -37.054 1.00 60.19 64 GLU A O 1
ATOM 490 N N . VAL A 1 65 ? 6.162 -41.717 -38.295 1.00 58.62 65 VAL A N 1
ATOM 491 C CA . VAL A 1 65 ? 5.181 -40.792 -37.691 1.00 58.62 65 VAL A CA 1
ATOM 492 C C . VAL A 1 65 ? 3.779 -40.980 -38.305 1.00 58.62 65 VAL A C 1
ATOM 494 O O . VAL A 1 65 ? 2.771 -40.619 -37.701 1.00 58.62 65 VAL A O 1
ATOM 497 N N . ALA A 1 66 ? 3.691 -41.599 -39.488 1.00 59.12 66 ALA A N 1
ATOM 498 C CA . ALA A 1 66 ? 2.422 -41.944 -40.120 1.00 59.12 66 ALA A CA 1
ATOM 499 C C . ALA A 1 66 ? 1.641 -42.972 -39.275 1.00 59.12 66 ALA A C 1
ATOM 501 O O . ALA A 1 66 ? 2.192 -43.995 -38.878 1.00 59.12 66 ALA A O 1
ATOM 502 N N . GLY A 1 67 ? 0.360 -42.693 -39.014 1.00 60.50 67 GLY A N 1
ATOM 503 C CA . GLY A 1 67 ? -0.500 -43.519 -38.152 1.00 60.50 67 GLY A CA 1
ATOM 504 C C . GLY A 1 67 ? -0.454 -43.156 -36.660 1.00 60.50 67 GLY A C 1
ATOM 505 O O . GLY A 1 67 ? -1.186 -43.740 -35.863 1.00 60.50 67 GLY A O 1
ATOM 506 N N . ILE A 1 68 ? 0.362 -42.176 -36.251 1.00 68.38 68 ILE A N 1
ATOM 507 C CA . ILE A 1 68 ? 0.363 -41.670 -34.873 1.00 68.38 68 ILE A CA 1
ATOM 508 C C . ILE A 1 68 ? -0.606 -40.489 -34.758 1.00 68.38 68 ILE A C 1
ATOM 510 O O . ILE A 1 68 ? -0.504 -39.497 -35.478 1.00 68.38 68 ILE A O 1
ATOM 514 N N . THR A 1 69 ? -1.551 -40.595 -33.827 1.00 69.44 69 THR A N 1
ATOM 515 C CA . THR A 1 69 ? -2.441 -39.500 -33.428 1.00 69.44 69 THR A CA 1
ATOM 516 C C . THR A 1 69 ? -1.853 -38.753 -32.237 1.00 69.44 69 THR A C 1
ATOM 518 O O . THR A 1 69 ? -1.297 -39.360 -31.321 1.00 69.44 69 THR A O 1
ATOM 521 N N . PHE A 1 70 ? -1.986 -37.429 -32.242 1.00 72.06 70 PHE A N 1
ATOM 522 C CA . PHE A 1 70 ? -1.481 -36.562 -31.184 1.00 72.06 70 PHE A CA 1
ATOM 523 C C . PHE A 1 70 ? -2.623 -35.794 -30.535 1.00 72.06 70 PHE A C 1
ATOM 525 O O . PHE A 1 70 ? -3.448 -35.201 -31.233 1.00 72.06 70 PHE A O 1
ATOM 532 N N . SER A 1 71 ? -2.647 -35.765 -29.206 1.00 70.81 71 SER A N 1
ATOM 533 C CA . SER A 1 71 ? -3.554 -34.916 -28.439 1.00 70.81 71 SER A CA 1
ATOM 534 C C . SER A 1 71 ? -2.793 -34.089 -27.405 1.00 70.81 71 SER A C 1
ATOM 536 O O . SER A 1 71 ? -1.867 -34.555 -26.739 1.00 70.81 71 SER A O 1
ATOM 538 N N . SER A 1 72 ? -3.191 -32.826 -27.294 1.00 71.94 72 SER A N 1
ATOM 539 C CA . SER A 1 72 ? -2.741 -31.879 -26.280 1.00 71.94 72 SER A CA 1
ATOM 540 C C . SER A 1 72 ? -3.984 -31.197 -25.699 1.00 71.94 72 SER A C 1
ATOM 542 O O . SER A 1 72 ? -4.901 -30.899 -26.465 1.00 71.94 72 SER A O 1
ATOM 544 N N . PRO A 1 73 ? -4.038 -30.907 -24.386 1.00 69.25 73 PRO A N 1
ATOM 545 C CA . PRO A 1 73 ? -5.060 -30.023 -23.818 1.00 69.25 73 PRO A CA 1
ATOM 546 C C . PRO A 1 73 ? -5.071 -28.631 -24.468 1.00 69.25 73 PRO A C 1
ATOM 548 O O . PRO A 1 73 ? -6.103 -27.968 -24.502 1.00 69.25 73 PRO A O 1
ATOM 551 N N . ASP A 1 74 ? -3.913 -28.209 -24.982 1.00 71.94 74 ASP A N 1
ATOM 552 C CA . ASP A 1 74 ? -3.603 -26.831 -25.353 1.00 71.94 74 ASP A CA 1
ATOM 553 C C . ASP A 1 74 ? -3.082 -26.727 -26.798 1.00 71.94 74 ASP A C 1
ATOM 555 O O . ASP A 1 74 ? -2.244 -25.883 -27.103 1.00 71.94 74 ASP A O 1
ATOM 559 N N . GLY A 1 75 ? -3.503 -27.623 -27.695 1.00 71.62 75 GLY A N 1
ATOM 560 C CA . GLY A 1 75 ? -3.036 -27.619 -29.081 1.00 71.62 75 GLY A CA 1
ATOM 561 C C . GLY A 1 75 ? -3.773 -28.592 -29.989 1.00 71.62 75 GLY A C 1
ATOM 562 O O . GLY A 1 75 ? -4.325 -29.594 -29.539 1.00 71.62 75 GLY A O 1
ATOM 563 N N . TYR A 1 76 ? -3.753 -28.294 -31.284 1.00 75.88 76 TYR A N 1
ATOM 564 C CA . TYR A 1 76 ? -4.358 -29.108 -32.338 1.00 75.88 76 TYR A CA 1
ATOM 565 C C . TYR A 1 76 ? -3.265 -29.571 -33.304 1.00 75.88 76 TYR A C 1
ATOM 567 O O . TYR A 1 76 ? -2.371 -28.805 -33.654 1.00 75.88 76 TYR A O 1
ATOM 575 N N . TYR A 1 77 ? -3.316 -30.834 -33.719 1.00 74.75 77 TYR A N 1
ATOM 576 C CA . TYR A 1 77 ? -2.365 -31.400 -34.670 1.00 74.75 77 TYR A CA 1
ATOM 577 C C . TYR A 1 77 ? -2.910 -31.317 -36.100 1.00 74.75 77 TYR A C 1
ATOM 579 O O . TYR A 1 77 ? -3.926 -31.938 -36.417 1.00 74.75 77 TYR A O 1
ATOM 587 N N . ASP A 1 78 ? -2.215 -30.574 -36.962 1.00 73.44 78 ASP A N 1
ATOM 588 C CA . ASP A 1 78 ? -2.530 -30.479 -38.383 1.00 73.44 78 ASP A CA 1
ATOM 589 C C . ASP A 1 78 ? -1.827 -31.596 -39.164 1.00 73.44 78 ASP A C 1
ATOM 591 O O . ASP A 1 78 ? -0.609 -31.594 -39.368 1.00 73.44 78 ASP A O 1
ATOM 595 N N . SER A 1 79 ? -2.623 -32.550 -39.645 1.00 68.81 79 SER A N 1
ATOM 596 C CA . SER A 1 79 ? -2.155 -33.682 -40.445 1.00 68.81 79 SER A CA 1
ATOM 597 C C . SER A 1 79 ? -1.646 -33.292 -41.836 1.00 68.81 79 SER A C 1
ATOM 599 O O . SER A 1 79 ? -0.916 -34.0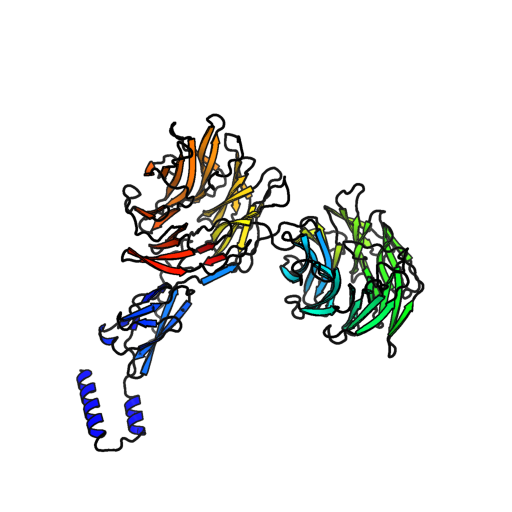76 -42.441 1.00 68.81 79 SER A O 1
ATOM 601 N N . ASN A 1 80 ? -1.974 -32.099 -42.344 1.00 71.06 80 ASN A N 1
ATOM 602 C CA . ASN A 1 80 ? -1.492 -31.621 -43.645 1.00 71.06 80 ASN A CA 1
ATOM 603 C C . ASN A 1 80 ? -0.053 -31.095 -43.563 1.00 71.06 80 ASN A C 1
ATOM 605 O O . ASN A 1 80 ? 0.710 -31.226 -44.518 1.00 71.06 80 ASN A O 1
ATOM 609 N N . THR A 1 81 ? 0.319 -30.509 -42.420 1.00 71.12 81 THR A N 1
ATOM 610 C CA . THR A 1 81 ? 1.651 -29.935 -42.159 1.00 71.12 81 THR A CA 1
ATOM 611 C C . THR A 1 81 ? 2.499 -30.775 -41.194 1.00 71.12 81 THR A C 1
ATOM 613 O O . THR A 1 81 ? 3.622 -30.386 -40.868 1.00 71.12 81 THR A O 1
ATOM 616 N N . ASN A 1 82 ? 1.992 -31.935 -40.747 1.00 71.12 82 ASN A N 1
ATOM 617 C CA . ASN A 1 82 ? 2.639 -32.852 -39.793 1.00 71.12 82 ASN A CA 1
ATOM 618 C C . ASN A 1 82 ? 3.163 -32.121 -38.538 1.00 71.12 82 ASN A C 1
ATOM 620 O O . ASN A 1 82 ? 4.279 -32.361 -38.068 1.00 71.12 82 ASN A O 1
ATOM 624 N N . SER A 1 83 ? 2.382 -31.159 -38.042 1.00 74.50 83 SER A N 1
ATOM 625 C CA . SER A 1 83 ? 2.814 -30.237 -36.992 1.00 74.50 83 SER A CA 1
ATOM 626 C C . SER A 1 83 ? 1.702 -29.975 -35.976 1.00 74.50 83 SER A C 1
ATOM 628 O O . SER A 1 83 ? 0.535 -29.790 -36.322 1.00 74.50 83 SER A O 1
ATOM 630 N N . LEU A 1 84 ? 2.072 -29.941 -34.698 1.00 74.25 84 LEU A N 1
ATOM 631 C CA . LEU A 1 84 ? 1.211 -29.478 -33.614 1.00 74.25 84 LEU A CA 1
ATOM 632 C C . LEU A 1 84 ? 1.179 -27.950 -33.631 1.00 74.25 84 LEU A C 1
ATOM 634 O O . LEU A 1 84 ? 2.223 -27.327 -33.483 1.00 74.25 84 LEU A O 1
ATOM 638 N N . ILE A 1 85 ? 0.002 -27.351 -33.756 1.00 79.81 85 ILE A N 1
ATOM 639 C CA . ILE A 1 85 ? -0.202 -25.905 -33.667 1.00 79.81 85 ILE A CA 1
ATOM 640 C C . ILE A 1 85 ? -0.607 -25.549 -32.235 1.00 79.81 85 ILE A C 1
ATOM 642 O O . ILE A 1 85 ? -1.605 -26.058 -31.709 1.00 79.81 85 ILE A O 1
ATOM 646 N N . ILE A 1 86 ? 0.169 -24.661 -31.617 1.00 81.81 86 ILE A N 1
ATOM 647 C CA . ILE A 1 86 ? -0.104 -24.084 -30.303 1.00 81.81 86 ILE A CA 1
ATOM 648 C C . ILE A 1 86 ? -0.945 -22.807 -30.498 1.00 81.81 86 ILE A C 1
ATOM 650 O O . ILE A 1 86 ? -0.534 -21.924 -31.251 1.00 81.81 86 ILE A O 1
ATOM 654 N N . PRO A 1 87 ? -2.116 -22.661 -29.851 1.00 80.94 87 PRO A N 1
ATOM 655 C CA . PRO A 1 87 ? -2.897 -21.429 -29.869 1.00 80.94 87 PRO A CA 1
ATOM 656 C C . PRO A 1 87 ? -2.091 -20.215 -29.393 1.00 80.94 87 PRO A C 1
ATOM 658 O O . PRO A 1 87 ? -1.213 -20.333 -28.537 1.00 80.94 87 PRO A O 1
ATOM 661 N N . LYS A 1 88 ? -2.436 -19.031 -29.915 1.00 81.38 88 LYS A N 1
ATOM 662 C CA . LYS A 1 88 ? -1.975 -17.755 -29.350 1.00 81.38 88 LYS A CA 1
ATOM 663 C C . LYS A 1 88 ? -2.586 -17.516 -27.959 1.00 81.38 88 LYS A C 1
ATOM 665 O O . LYS A 1 88 ? -3.572 -18.152 -27.588 1.00 81.38 88 LYS A O 1
ATOM 670 N N . ASN A 1 89 ? -2.046 -16.539 -27.235 1.00 75.38 89 ASN A N 1
ATOM 671 C CA . ASN A 1 89 ? -2.512 -16.081 -25.921 1.00 75.38 89 ASN A CA 1
ATOM 672 C C . ASN A 1 89 ? -2.408 -17.113 -24.777 1.00 75.38 89 ASN A C 1
ATOM 674 O O . ASN A 1 89 ? -3.031 -16.918 -23.734 1.00 75.38 89 ASN A O 1
ATOM 678 N N . LEU A 1 90 ? -1.622 -18.184 -24.924 1.00 73.56 90 LEU A N 1
ATOM 679 C CA . LEU A 1 90 ? -1.380 -19.123 -23.826 1.00 73.56 90 LEU A CA 1
ATOM 680 C C . LEU A 1 90 ? -0.340 -18.585 -22.829 1.00 73.56 90 LEU A C 1
ATOM 682 O O . LEU A 1 90 ? 0.567 -17.838 -23.195 1.00 73.56 90 LEU A O 1
ATOM 686 N N . ASN A 1 91 ? -0.462 -19.011 -21.570 1.00 70.56 91 ASN A N 1
ATOM 687 C CA . ASN A 1 91 ? 0.536 -18.796 -20.517 1.00 70.56 91 ASN A CA 1
ATOM 688 C C . ASN A 1 91 ? 1.611 -19.899 -20.580 1.00 70.56 91 ASN A C 1
ATOM 690 O O . ASN A 1 91 ? 1.285 -21.022 -20.987 1.00 70.56 91 ASN A O 1
ATOM 694 N N . SER A 1 92 ? 2.852 -19.641 -20.138 1.00 73.62 92 SER A N 1
ATOM 695 C CA . SER A 1 92 ? 3.865 -20.707 -20.085 1.00 73.62 92 SER A CA 1
ATOM 696 C C . SER A 1 92 ? 3.482 -21.788 -19.089 1.00 73.62 92 SER A C 1
ATOM 698 O O . SER A 1 92 ? 3.073 -21.521 -17.957 1.00 73.62 92 SER A O 1
ATOM 700 N N . ARG A 1 93 ? 3.674 -23.036 -19.505 1.00 72.06 93 ARG A N 1
ATOM 701 C CA . ARG A 1 93 ? 3.499 -24.236 -18.682 1.00 72.06 93 ARG A CA 1
ATOM 702 C C . ARG A 1 93 ? 4.118 -25.430 -19.387 1.00 72.06 93 ARG A C 1
ATOM 704 O O . ARG A 1 93 ? 4.244 -25.453 -20.611 1.00 72.06 93 ARG A O 1
ATOM 711 N N . THR A 1 94 ? 4.454 -26.452 -18.612 1.00 81.12 94 THR A N 1
ATOM 712 C CA . THR A 1 94 ? 4.772 -27.766 -19.171 1.00 81.12 94 THR A CA 1
ATOM 713 C C . THR A 1 94 ? 3.472 -28.506 -19.455 1.00 81.12 94 THR A C 1
ATOM 715 O O . THR A 1 94 ? 2.680 -28.742 -18.543 1.00 81.12 94 THR A O 1
ATOM 718 N N . VAL A 1 95 ? 3.273 -28.898 -20.708 1.00 77.06 95 VAL A N 1
ATOM 719 C CA . VAL A 1 95 ? 2.138 -29.701 -21.169 1.00 77.06 95 VAL A CA 1
ATOM 720 C C . VAL A 1 95 ? 2.652 -31.083 -21.563 1.00 77.06 95 VAL A C 1
ATOM 722 O O . VAL A 1 95 ? 3.758 -31.221 -22.085 1.00 77.06 95 VAL A O 1
ATOM 725 N N . GLN A 1 96 ? 1.865 -32.122 -21.288 1.00 81.88 96 GLN A N 1
ATOM 726 C CA . GLN A 1 96 ? 2.139 -33.471 -21.780 1.00 81.88 96 GLN A CA 1
ATOM 727 C C . GLN A 1 96 ? 1.370 -33.666 -23.083 1.00 81.88 96 GLN A C 1
ATOM 729 O O . GLN A 1 96 ? 0.140 -33.689 -23.075 1.00 81.88 96 GLN A O 1
ATOM 734 N N . LEU A 1 97 ? 2.092 -33.794 -24.193 1.00 77.56 97 LEU A N 1
ATOM 735 C CA . LEU A 1 97 ? 1.514 -34.211 -25.462 1.00 77.56 97 LEU A CA 1
ATOM 736 C C . LEU A 1 97 ? 1.458 -35.737 -25.498 1.00 77.56 97 LEU A C 1
ATOM 738 O O . LEU A 1 97 ? 2.478 -36.409 -25.343 1.00 77.56 97 LEU A O 1
ATOM 742 N N . LEU A 1 98 ? 0.258 -36.273 -25.695 1.00 80.38 98 LEU A N 1
ATOM 743 C CA . LEU A 1 98 ? 0.012 -37.703 -25.779 1.00 80.38 98 LEU A CA 1
ATOM 744 C C . LEU A 1 98 ? 0.092 -38.136 -27.245 1.00 80.38 98 LEU A C 1
ATOM 746 O O . LEU A 1 98 ? -0.757 -37.774 -28.060 1.00 80.38 98 LEU A O 1
ATOM 750 N N . ALA A 1 99 ? 1.108 -38.927 -27.572 1.00 79.38 99 ALA A N 1
ATOM 751 C CA . ALA A 1 99 ? 1.227 -39.628 -28.843 1.00 79.38 99 ALA A CA 1
ATOM 752 C C . ALA A 1 99 ? 0.602 -41.022 -28.713 1.00 79.38 99 ALA A C 1
ATOM 754 O O . ALA A 1 99 ? 0.951 -41.755 -27.788 1.00 79.38 99 ALA A O 1
ATOM 755 N N . THR A 1 100 ? -0.296 -41.395 -29.627 1.00 78.94 100 THR A N 1
ATOM 756 C CA . THR A 1 100 ? -0.972 -42.704 -29.643 1.00 78.94 100 THR A CA 1
ATOM 757 C C . THR A 1 100 ? -0.859 -43.348 -31.023 1.00 78.94 100 THR A C 1
ATOM 759 O O . THR A 1 100 ? -1.258 -42.732 -32.012 1.00 78.94 100 THR A O 1
ATOM 762 N N . ASN A 1 101 ? -0.322 -44.568 -31.109 1.00 76.94 101 ASN A N 1
ATOM 763 C CA . ASN A 1 101 ? -0.220 -45.316 -32.371 1.00 76.94 101 ASN A CA 1
ATOM 764 C C . ASN A 1 101 ? -1.522 -46.080 -32.707 1.00 76.94 101 ASN A C 1
ATOM 766 O O . ASN A 1 101 ? -2.413 -46.207 -31.866 1.00 76.94 101 ASN A O 1
ATOM 770 N N . GLU A 1 102 ? -1.624 -46.613 -33.931 1.00 71.06 102 GLU A N 1
ATOM 771 C CA . GLU A 1 102 ? -2.803 -47.364 -34.410 1.00 71.06 102 GLU A CA 1
ATOM 772 C C . GLU A 1 102 ? -3.148 -48.595 -33.539 1.00 71.06 102 GLU A C 1
ATOM 774 O O . GLU A 1 102 ? -4.314 -48.970 -33.432 1.00 71.06 102 GLU A O 1
ATOM 779 N N . ASP A 1 103 ? -2.153 -49.182 -32.862 1.00 70.88 103 ASP A N 1
ATOM 780 C CA . ASP A 1 103 ? -2.286 -50.352 -31.977 1.00 70.88 103 ASP A CA 1
ATOM 781 C C . ASP A 1 103 ? -2.703 -49.990 -30.523 1.00 70.88 103 ASP A C 1
ATOM 783 O O . ASP A 1 103 ? -2.817 -50.863 -29.648 1.00 70.88 103 ASP A O 1
ATOM 787 N N . GLY A 1 104 ? -2.939 -48.702 -30.239 1.00 70.12 104 GLY A N 1
ATOM 788 C CA . GLY A 1 104 ? -3.359 -48.180 -28.930 1.00 70.12 104 GLY A CA 1
ATOM 789 C C . GLY A 1 104 ? -2.236 -48.041 -27.895 1.00 70.12 104 GLY A C 1
ATOM 790 O O . GLY A 1 104 ? -2.507 -47.919 -26.700 1.00 70.12 104 GLY A O 1
ATOM 791 N N . GLY A 1 105 ? -0.979 -48.092 -28.331 1.00 77.38 105 GLY A N 1
ATOM 792 C CA . GLY A 1 105 ? 0.199 -47.758 -27.536 1.00 77.38 105 GLY A CA 1
ATOM 793 C C . GLY A 1 105 ? 0.366 -46.253 -27.359 1.00 77.38 105 GLY A C 1
ATOM 794 O O . GLY A 1 105 ? 0.082 -45.499 -28.289 1.00 77.38 105 GLY A O 1
ATOM 795 N N . THR A 1 106 ? 0.851 -45.813 -26.193 1.00 81.50 106 THR A N 1
ATOM 796 C CA . THR A 1 106 ? 0.946 -44.388 -25.833 1.00 81.50 106 THR A CA 1
ATOM 797 C C . THR A 1 106 ? 2.343 -43.947 -25.377 1.00 81.50 106 THR A C 1
ATOM 799 O O . THR A 1 106 ? 3.048 -44.677 -24.681 1.00 81.50 106 THR A O 1
ATOM 802 N N . GLN A 1 107 ? 2.732 -42.717 -25.728 1.00 81.94 107 GLN A N 1
ATOM 803 C CA . GLN A 1 107 ? 3.919 -42.021 -25.213 1.00 81.94 107 GLN A CA 1
ATOM 804 C C . GLN A 1 107 ? 3.532 -40.599 -24.780 1.00 81.94 107 GLN A C 1
ATOM 806 O O . GLN A 1 107 ? 2.935 -39.857 -25.556 1.00 81.94 107 GLN A O 1
ATOM 811 N N . ASN A 1 108 ? 3.920 -40.200 -23.565 1.00 82.00 108 ASN A N 1
ATOM 812 C CA . ASN A 1 108 ? 3.853 -38.803 -23.128 1.00 82.00 108 ASN A CA 1
ATOM 813 C C . ASN A 1 108 ? 5.145 -38.075 -23.513 1.00 82.00 108 ASN A C 1
ATOM 815 O O . ASN A 1 108 ? 6.242 -38.539 -23.193 1.00 82.00 108 ASN A O 1
ATOM 819 N N . ILE A 1 109 ? 5.006 -36.930 -24.174 1.00 78.69 109 ILE A N 1
ATOM 820 C CA . ILE A 1 109 ? 6.103 -36.057 -24.585 1.00 78.69 109 ILE A CA 1
ATOM 821 C C . ILE A 1 109 ? 5.952 -34.730 -23.824 1.00 78.69 109 ILE A C 1
ATOM 823 O O . ILE A 1 109 ? 4.993 -33.997 -24.081 1.00 78.69 109 ILE A O 1
ATOM 827 N N . PRO A 1 110 ? 6.858 -34.398 -22.884 1.00 78.62 110 PRO A N 1
ATOM 828 C CA . PRO A 1 110 ? 6.815 -33.121 -22.188 1.00 78.62 110 PRO A CA 1
ATOM 829 C C . PRO A 1 110 ? 7.249 -31.996 -23.133 1.00 78.62 110 PRO A C 1
ATOM 831 O O . PRO A 1 110 ? 8.341 -32.036 -23.699 1.00 78.62 110 PRO A O 1
ATOM 834 N N . ILE A 1 111 ? 6.405 -30.976 -23.269 1.00 78.50 111 ILE A N 1
ATOM 835 C CA . ILE A 1 111 ? 6.669 -29.768 -24.056 1.00 78.50 111 ILE A CA 1
ATOM 836 C C . ILE A 1 111 ? 6.499 -28.562 -23.131 1.00 78.50 111 ILE A C 1
ATOM 838 O O . ILE A 1 111 ? 5.480 -28.444 -22.446 1.00 78.50 111 ILE A O 1
ATOM 842 N N . LYS A 1 112 ? 7.477 -27.655 -23.104 1.00 79.25 112 LYS A N 1
ATOM 843 C CA . LYS A 1 112 ? 7.338 -26.349 -22.452 1.00 79.25 112 LYS A CA 1
ATOM 844 C C . LYS A 1 112 ? 6.724 -25.379 -23.456 1.00 79.25 112 LYS A C 1
ATOM 846 O O . LYS A 1 112 ? 7.355 -25.055 -24.459 1.00 79.25 112 LYS A O 1
ATOM 851 N N . ILE A 1 113 ? 5.497 -24.940 -23.195 1.00 77.50 113 ILE A N 1
ATOM 852 C CA . ILE A 1 113 ? 4.926 -23.782 -23.885 1.00 77.50 113 ILE A CA 1
ATOM 853 C C . ILE A 1 113 ? 5.501 -22.533 -23.214 1.00 77.50 113 ILE A C 1
ATOM 855 O O . ILE A 1 113 ? 5.530 -22.476 -21.985 1.00 77.50 113 ILE A O 1
ATOM 859 N N . ASP A 1 114 ? 5.934 -21.563 -24.018 1.00 72.88 114 ASP A N 1
ATOM 860 C CA . ASP A 1 114 ? 6.443 -20.253 -23.616 1.00 72.88 114 ASP A CA 1
ATOM 861 C C . ASP A 1 114 ? 5.447 -19.150 -24.018 1.00 72.88 114 ASP A C 1
ATOM 863 O O . ASP A 1 114 ? 5.194 -18.888 -25.195 1.00 72.88 114 ASP A O 1
ATOM 867 N N . GLY A 1 115 ? 4.839 -18.520 -23.019 1.00 69.44 115 GLY A N 1
ATOM 868 C CA . GLY A 1 115 ? 3.758 -17.544 -23.127 1.00 69.44 115 GLY A CA 1
ATOM 869 C C . GLY A 1 115 ? 3.991 -16.310 -22.254 1.00 69.44 115 GLY A C 1
ATOM 870 O O . GLY A 1 115 ? 5.132 -15.952 -21.983 1.00 69.44 115 GLY A O 1
ATOM 871 N N . LEU A 1 116 ? 2.910 -15.652 -21.821 1.00 65.69 116 LEU A N 1
ATOM 872 C CA . LEU A 1 116 ? 2.955 -14.645 -20.746 1.00 65.69 116 LEU A CA 1
ATOM 873 C C . LEU A 1 116 ? 2.325 -15.243 -19.484 1.00 65.69 116 LEU A C 1
ATOM 875 O O . LEU A 1 116 ? 1.189 -15.707 -19.533 1.00 65.69 116 LEU A O 1
ATOM 879 N N . ASP A 1 117 ? 3.054 -15.255 -18.371 1.00 55.66 117 ASP A N 1
ATOM 880 C CA . ASP A 1 117 ? 2.846 -16.269 -17.322 1.00 55.66 117 ASP A CA 1
ATOM 881 C C . ASP A 1 117 ? 2.207 -15.681 -16.076 1.00 55.66 117 ASP A C 1
ATOM 883 O O . ASP A 1 117 ? 1.328 -16.276 -15.453 1.00 55.66 117 ASP A O 1
ATOM 887 N N . GLU A 1 118 ? 2.691 -14.497 -15.721 1.00 52.94 118 GLU A N 1
ATOM 888 C CA . GLU A 1 118 ? 2.411 -13.822 -14.470 1.00 52.94 118 GLU A CA 1
ATOM 889 C C . GLU A 1 118 ? 1.919 -12.422 -14.829 1.00 52.94 118 GLU A C 1
ATOM 891 O O . GLU A 1 118 ? 2.700 -11.585 -15.275 1.00 52.94 118 GLU A O 1
ATOM 896 N N . SER A 1 119 ? 0.611 -12.197 -14.685 1.00 49.25 119 SER A N 1
ATOM 897 C CA . SER A 1 119 ? 0.019 -10.862 -14.638 1.00 49.25 119 SER A CA 1
ATOM 898 C C . SER A 1 119 ? -0.308 -10.542 -13.189 1.00 49.25 119 SER A C 1
ATOM 900 O O . SER A 1 119 ? -1.251 -11.115 -12.637 1.00 49.25 119 SER A O 1
ATOM 902 N N . PHE A 1 120 ? 0.456 -9.646 -12.578 1.00 45.31 120 PHE A N 1
ATOM 903 C CA . PHE A 1 120 ? 0.106 -9.075 -11.282 1.00 45.31 120 PHE A CA 1
ATOM 904 C C . PHE A 1 120 ? -0.405 -7.649 -11.485 1.00 45.31 120 PHE A C 1
ATOM 906 O O . PHE A 1 120 ? 0.072 -6.914 -12.354 1.00 45.31 120 PHE A O 1
ATOM 913 N N . ILE A 1 121 ? -1.403 -7.280 -10.685 1.00 43.81 121 ILE A N 1
ATOM 914 C CA . ILE A 1 121 ? -1.753 -5.880 -10.473 1.00 43.81 121 ILE A CA 1
ATOM 915 C C . ILE A 1 121 ? -0.713 -5.363 -9.489 1.00 43.81 121 ILE A C 1
ATOM 917 O O . ILE A 1 121 ? -0.561 -5.926 -8.405 1.00 43.81 121 ILE A O 1
ATOM 921 N N . MET A 1 122 ? 0.033 -4.334 -9.876 1.00 45.28 122 MET A N 1
ATOM 922 C CA . MET A 1 122 ? 0.831 -3.597 -8.909 1.00 45.28 122 MET A CA 1
ATOM 923 C C . MET A 1 122 ? -0.079 -2.550 -8.273 1.00 45.28 122 MET A C 1
ATOM 925 O O . MET A 1 122 ? -0.442 -1.576 -8.932 1.00 45.28 122 MET A O 1
ATOM 929 N N . GLU A 1 123 ? -0.475 -2.789 -7.024 1.00 41.72 123 GLU A N 1
ATOM 930 C CA . GLU A 1 123 ? -1.064 -1.748 -6.179 1.00 41.72 123 GLU A CA 1
ATOM 931 C C . GLU A 1 123 ? 0.013 -0.679 -5.894 1.00 41.72 123 GLU A C 1
ATOM 933 O O . GLU A 1 123 ? 1.215 -0.977 -5.911 1.00 41.72 123 GLU A O 1
ATOM 938 N N . THR A 1 124 ? -0.399 0.583 -5.756 1.00 39.75 124 THR A N 1
ATOM 939 C CA . THR A 1 124 ? 0.514 1.733 -5.656 1.00 39.75 124 THR A CA 1
ATOM 940 C C . THR A 1 124 ? 0.051 2.740 -4.581 1.00 39.75 124 THR A C 1
ATOM 942 O O . THR A 1 124 ? -1.084 3.199 -4.715 1.00 39.75 124 THR A O 1
ATOM 945 N N . PRO A 1 125 ? 0.907 3.152 -3.603 1.00 41.28 125 PRO A N 1
ATOM 946 C CA . PRO A 1 125 ? 0.552 3.776 -2.296 1.00 41.28 125 PRO A CA 1
ATOM 947 C C . PRO A 1 125 ? -0.188 5.132 -2.329 1.00 41.28 125 PRO A C 1
ATOM 949 O O . PRO A 1 125 ? -0.529 5.551 -3.407 1.00 41.28 125 PRO A O 1
ATOM 952 N N . GLN A 1 126 ? -0.503 5.809 -1.200 1.00 40.31 126 GLN A N 1
ATOM 953 C CA . GLN A 1 126 ? -1.482 6.942 -1.073 1.00 40.31 126 GLN A CA 1
ATOM 954 C C . GLN A 1 126 ? -1.066 8.394 -1.411 1.00 40.31 126 GLN A C 1
ATOM 956 O O . GLN A 1 126 ? -0.166 8.926 -0.769 1.00 40.31 126 GLN A O 1
ATOM 961 N N . THR A 1 127 ? -1.958 9.125 -2.103 1.00 36.62 127 THR A N 1
ATOM 962 C CA . THR A 1 127 ? -2.345 10.499 -1.698 1.00 36.62 127 THR A CA 1
ATOM 963 C C . THR A 1 127 ? -3.863 10.748 -1.659 1.00 36.62 127 THR A C 1
ATOM 965 O O . THR A 1 127 ? -4.504 11.008 -2.673 1.00 36.62 127 THR A O 1
ATOM 968 N N . TYR A 1 128 ? -4.342 10.850 -0.418 1.00 42.56 128 TYR A N 1
ATOM 969 C CA . TYR A 1 128 ? -5.052 12.003 0.138 1.00 42.56 128 TYR A CA 1
ATOM 970 C C . TYR A 1 128 ? -6.555 12.238 -0.094 1.00 42.56 128 TYR A C 1
ATOM 972 O O . TYR A 1 128 ? -7.000 12.648 -1.163 1.00 42.56 128 TYR A O 1
ATOM 980 N N . GLY A 1 129 ? -7.274 12.224 1.033 1.00 42.69 129 GLY A N 1
ATOM 981 C CA . GLY A 1 129 ? -8.207 13.282 1.428 1.00 42.69 129 GLY A CA 1
ATOM 982 C C . GLY A 1 129 ? -7.776 13.869 2.786 1.00 42.69 129 GLY A C 1
ATOM 983 O O . GLY A 1 129 ? -6.994 13.242 3.501 1.00 42.69 129 GLY A O 1
ATOM 984 N N . ASP A 1 130 ? -8.279 15.054 3.158 1.00 45.62 130 ASP A N 1
ATOM 985 C CA . ASP A 1 130 ? -7.923 15.774 4.404 1.00 45.62 130 ASP A CA 1
ATOM 986 C C . ASP A 1 130 ? -8.342 15.061 5.712 1.00 45.62 130 ASP A C 1
ATOM 988 O O . ASP A 1 130 ? -8.032 15.540 6.805 1.00 45.62 130 ASP A O 1
ATOM 992 N N . GLN A 1 131 ? -9.060 13.940 5.614 1.00 57.09 131 GLN A N 1
ATOM 993 C CA . GLN A 1 131 ? -9.725 13.265 6.724 1.00 57.09 131 GLN A CA 1
ATOM 994 C C . GLN A 1 131 ? -9.364 11.779 6.750 1.00 57.09 131 GLN A C 1
ATOM 996 O O . GLN A 1 131 ? -9.658 11.034 5.815 1.00 57.09 131 GLN A O 1
ATOM 1001 N N . ASN A 1 132 ? -8.706 11.373 7.837 1.00 67.62 132 ASN A N 1
ATOM 1002 C CA . ASN A 1 132 ? -8.437 9.985 8.195 1.00 67.62 132 ASN A CA 1
ATOM 1003 C C . ASN A 1 132 ? -8.521 9.871 9.723 1.00 67.62 132 ASN A C 1
ATOM 1005 O O . ASN A 1 132 ? -7.733 10.517 10.423 1.00 67.62 132 ASN A O 1
ATOM 1009 N N . TYR A 1 133 ? -9.442 9.070 10.250 1.00 77.88 133 TYR A N 1
ATOM 1010 C CA . TYR A 1 133 ? -9.703 8.986 11.689 1.00 77.88 133 TYR A CA 1
ATOM 1011 C C . TYR A 1 133 ? -9.681 7.534 12.182 1.00 77.88 133 TYR A C 1
ATOM 1013 O O . TYR A 1 133 ? -10.605 6.783 11.874 1.00 77.88 133 TYR A O 1
ATOM 1021 N N . PRO A 1 134 ? -8.664 7.123 12.968 1.00 82.44 134 PRO A N 1
ATOM 1022 C CA . PRO A 1 134 ? -8.694 5.887 13.739 1.00 82.44 134 PRO A CA 1
ATOM 1023 C C . PRO A 1 134 ? -9.768 6.011 14.822 1.00 82.44 134 PRO A C 1
ATOM 1025 O O . PRO A 1 134 ? -9.605 6.754 15.791 1.00 82.44 134 PRO A O 1
ATOM 1028 N N . GLU A 1 135 ? -10.878 5.307 14.630 1.00 85.06 135 GLU A N 1
ATOM 1029 C CA . GLU A 1 135 ? -12.074 5.428 15.473 1.00 85.06 135 GLU A CA 1
ATOM 1030 C C . GLU A 1 135 ? -12.218 4.255 16.451 1.00 85.06 135 GLU A C 1
ATOM 1032 O O . GLU A 1 135 ? -12.701 4.452 17.564 1.00 85.06 135 GLU A O 1
ATOM 1037 N N . ALA A 1 136 ? -11.741 3.056 16.087 1.00 89.25 136 ALA A N 1
ATOM 1038 C CA . ALA A 1 136 ? -11.814 1.881 16.955 1.00 89.25 136 ALA A CA 1
ATOM 1039 C C . ALA A 1 136 ? -10.664 0.881 16.747 1.00 89.25 136 ALA A C 1
ATOM 1041 O O . ALA A 1 136 ? -10.292 0.560 15.614 1.00 89.25 136 ALA A O 1
ATOM 1042 N N . GLY A 1 137 ? -10.145 0.320 17.845 1.00 90.81 137 GLY A N 1
ATOM 1043 C CA . GLY A 1 137 ? -9.108 -0.718 17.849 1.00 90.81 137 GLY A CA 1
ATOM 1044 C C . GLY A 1 137 ? -9.520 -1.990 18.594 1.00 90.81 137 GLY A C 1
ATOM 1045 O O . GLY A 1 137 ? -10.376 -1.977 19.476 1.00 90.81 137 GLY A O 1
ATOM 1046 N N . THR A 1 138 ? -8.902 -3.128 18.268 1.00 92.00 138 THR A N 1
ATOM 1047 C CA . THR A 1 138 ? -8.989 -4.328 19.111 1.00 92.00 138 THR A CA 1
ATOM 1048 C C . THR A 1 138 ? -7.820 -5.293 18.918 1.00 92.00 138 THR A C 1
ATOM 1050 O O . THR A 1 138 ? -7.069 -5.239 17.941 1.00 92.00 138 THR A O 1
ATOM 1053 N N . LYS A 1 139 ? -7.688 -6.241 19.850 1.00 92.12 139 LYS A N 1
ATOM 1054 C CA . LYS A 1 139 ? -6.706 -7.325 19.787 1.00 92.12 139 LYS A CA 1
ATOM 1055 C C . LYS A 1 139 ? -7.376 -8.698 19.823 1.00 92.12 139 LYS A C 1
ATOM 1057 O O . LYS A 1 139 ? -8.312 -8.922 20.585 1.00 92.12 139 LYS A O 1
ATOM 1062 N N . LEU A 1 140 ? -6.866 -9.634 19.024 1.00 94.12 140 LEU A N 1
ATOM 1063 C CA . LEU A 1 140 ? -7.283 -11.037 19.001 1.00 94.12 140 LEU A CA 1
ATOM 1064 C C . LEU A 1 140 ? -6.391 -11.906 19.899 1.00 94.12 140 LEU A C 1
ATOM 1066 O O . LEU A 1 140 ? -5.204 -11.629 20.089 1.00 94.12 140 LEU A O 1
ATOM 1070 N N . ALA A 1 141 ? -6.941 -13.012 20.402 1.00 92.19 141 ALA A N 1
ATOM 1071 C CA . ALA A 1 141 ? -6.250 -13.931 21.308 1.00 92.19 141 ALA A CA 1
ATOM 1072 C C . ALA A 1 141 ? -4.961 -14.530 20.709 1.00 92.19 141 ALA A C 1
ATOM 1074 O O . ALA A 1 141 ? -3.987 -14.745 21.430 1.00 92.19 141 ALA A O 1
ATOM 1075 N N . ASN A 1 142 ? -4.918 -14.750 19.390 1.00 90.75 142 ASN A N 1
ATOM 1076 C CA . ASN A 1 142 ? -3.724 -15.214 18.672 1.00 90.75 142 ASN A CA 1
ATOM 1077 C C . ASN A 1 142 ? -2.592 -14.169 18.554 1.00 90.75 142 ASN A C 1
ATOM 1079 O O . ASN A 1 142 ? -1.552 -14.484 17.982 1.00 90.75 142 ASN A O 1
ATOM 1083 N N . GLY A 1 143 ? -2.777 -12.947 19.060 1.00 90.50 143 GLY A N 1
ATOM 1084 C CA . GLY A 1 143 ? -1.796 -11.865 18.978 1.00 90.50 143 GLY A CA 1
ATOM 1085 C C . GLY A 1 143 ? -2.075 -10.824 17.889 1.00 90.50 143 GLY A C 1
ATOM 1086 O O . GLY A 1 143 ? -1.493 -9.745 17.953 1.00 90.50 143 GLY A O 1
ATOM 1087 N N . THR A 1 144 ? -2.973 -11.106 16.938 1.00 92.62 144 THR A N 1
ATOM 1088 C CA . THR A 1 144 ? -3.310 -10.188 15.833 1.00 92.62 144 THR A CA 1
ATOM 1089 C C . THR A 1 144 ? -3.898 -8.888 16.372 1.00 92.62 144 THR A C 1
ATOM 1091 O O . THR A 1 144 ? -4.810 -8.911 17.199 1.00 92.62 144 THR A O 1
ATOM 1094 N N . MET A 1 145 ? -3.401 -7.760 15.876 1.00 91.31 145 MET A N 1
ATOM 1095 C CA . MET A 1 145 ? -3.921 -6.425 16.162 1.00 91.31 145 MET A CA 1
ATOM 1096 C C . MET A 1 145 ? -4.784 -5.966 14.987 1.00 91.31 145 MET A C 1
ATOM 1098 O O . MET A 1 145 ? -4.431 -6.206 13.828 1.00 91.31 145 MET A O 1
ATOM 1102 N N . LEU A 1 146 ? -5.900 -5.312 15.290 1.00 93.12 146 LEU A N 1
ATOM 1103 C CA . LEU A 1 146 ? -6.815 -4.721 14.322 1.00 93.12 146 LEU A CA 1
ATOM 1104 C C . LEU A 1 146 ? -7.117 -3.281 14.737 1.00 93.12 146 LEU A C 1
ATOM 1106 O O . LEU A 1 146 ? -7.286 -3.002 15.922 1.00 93.12 146 LEU A O 1
ATOM 1110 N N . PHE A 1 147 ? -7.236 -2.383 13.769 1.00 91.00 147 PHE A N 1
ATOM 1111 C CA . PHE A 1 147 ? -7.924 -1.112 13.974 1.00 91.00 147 PHE A CA 1
ATOM 1112 C C . PHE A 1 147 ? -8.676 -0.725 12.707 1.00 91.00 147 PHE A C 1
ATOM 1114 O O . PHE A 1 147 ? -8.319 -1.160 11.610 1.00 91.00 147 PHE A O 1
ATOM 1121 N N . GLY A 1 148 ? -9.732 0.061 12.862 1.00 89.00 148 GLY A N 1
ATOM 1122 C CA . GLY A 1 148 ? -10.454 0.652 11.749 1.00 89.00 148 GLY A CA 1
ATOM 1123 C C . GLY A 1 148 ? -10.251 2.153 11.684 1.00 89.00 148 GLY A C 1
ATOM 1124 O O . GLY A 1 148 ? -10.034 2.809 12.705 1.00 89.00 148 GLY A O 1
ATOM 1125 N N . SER A 1 149 ? -10.318 2.677 10.467 1.00 84.88 149 SER A N 1
ATOM 1126 C CA . SER A 1 149 ? -10.275 4.106 10.198 1.00 84.88 149 SER A CA 1
ATOM 1127 C C . SER A 1 149 ? -11.300 4.476 9.140 1.00 84.88 149 SER A C 1
ATOM 1129 O O . SER A 1 149 ? -11.388 3.799 8.113 1.00 84.88 149 SER A O 1
ATOM 1131 N N . THR A 1 150 ? -11.993 5.588 9.361 1.00 82.62 150 THR A N 1
ATOM 1132 C CA . THR A 1 150 ? -12.765 6.274 8.320 1.00 82.62 150 THR A CA 1
ATOM 1133 C C . THR A 1 150 ? -11.817 7.158 7.509 1.00 82.62 150 THR A C 1
ATOM 1135 O O . THR A 1 150 ? -10.937 7.797 8.098 1.00 82.62 150 THR A O 1
ATOM 1138 N N . TYR A 1 151 ? -11.927 7.159 6.178 1.00 75.38 151 TYR A N 1
ATOM 1139 C CA . TYR A 1 151 ? -11.070 7.933 5.267 1.00 75.38 151 TYR A CA 1
ATOM 1140 C C . TYR A 1 151 ? -11.823 8.413 4.013 1.00 75.38 151 TYR A C 1
ATOM 1142 O O . TYR A 1 151 ? -12.795 7.784 3.609 1.00 75.38 151 TYR A O 1
ATOM 1150 N N . ILE A 1 152 ? -11.367 9.492 3.365 1.00 68.44 152 ILE A N 1
ATOM 1151 C CA . ILE A 1 152 ? -11.981 10.010 2.121 1.00 68.44 152 ILE A CA 1
ATOM 1152 C C . ILE A 1 152 ? -11.393 9.380 0.845 1.00 68.44 152 ILE A C 1
ATOM 1154 O O . ILE A 1 152 ? -10.174 9.296 0.677 1.00 68.44 152 ILE A O 1
ATOM 1158 N N . ASP A 1 153 ? -12.263 9.048 -0.114 1.00 56.94 153 ASP A N 1
ATOM 1159 C CA . ASP A 1 153 ? -11.903 8.735 -1.500 1.00 56.94 153 ASP A CA 1
ATOM 1160 C C . ASP A 1 153 ? -11.777 10.002 -2.373 1.00 56.94 153 ASP A C 1
ATOM 1162 O O . ASP A 1 153 ? -12.742 10.741 -2.588 1.00 56.94 153 ASP A O 1
ATOM 1166 N N . SER A 1 154 ? -10.594 10.213 -2.959 1.00 49.00 154 SER A N 1
ATOM 1167 C CA . SER A 1 154 ? -10.291 11.325 -3.870 1.00 49.00 154 SER A CA 1
ATOM 1168 C C . SER A 1 154 ? -11.071 11.327 -5.197 1.00 49.00 154 SER A C 1
ATOM 1170 O O . SER A 1 154 ? -11.047 12.335 -5.904 1.00 49.00 154 SER A O 1
ATOM 1172 N N . ALA A 1 155 ? -11.783 10.250 -5.545 1.00 45.03 155 ALA A N 1
ATOM 1173 C CA . ALA A 1 155 ? -12.634 10.179 -6.735 1.00 45.03 155 ALA A CA 1
ATOM 1174 C C . ALA A 1 155 ? -14.020 10.835 -6.559 1.00 45.03 155 ALA A C 1
ATOM 1176 O O . ALA A 1 155 ? -14.661 11.149 -7.562 1.00 45.03 155 ALA A O 1
ATOM 1177 N N . GLY A 1 156 ? -14.477 11.053 -5.317 1.00 50.81 156 GLY A N 1
ATOM 1178 C CA . GLY A 1 156 ? -15.815 11.600 -5.030 1.00 50.81 156 GLY A CA 1
ATOM 1179 C C . GLY A 1 156 ? -15.927 12.510 -3.801 1.00 50.81 156 GLY A C 1
ATOM 1180 O O . GLY A 1 156 ? -16.924 13.211 -3.671 1.00 50.81 156 GLY A O 1
ATOM 1181 N N . GLY A 1 157 ? -14.921 12.547 -2.919 1.00 62.31 157 GLY A N 1
ATOM 1182 C CA . GLY A 1 157 ? -14.999 13.252 -1.630 1.00 62.31 157 GLY A CA 1
ATOM 1183 C C . GLY A 1 157 ? -15.748 12.476 -0.537 1.00 62.31 157 GLY A C 1
ATOM 1184 O O . GLY A 1 157 ? -16.005 13.025 0.526 1.00 62.31 157 GLY A O 1
ATOM 1185 N N . TRP A 1 158 ? -16.081 11.214 -0.812 1.00 74.06 158 TRP A N 1
ATOM 1186 C CA . TRP A 1 158 ? -16.918 10.334 0.004 1.00 74.06 158 TRP A CA 1
ATOM 1187 C C . TRP A 1 158 ? -16.120 9.529 1.031 1.00 74.06 158 TRP A C 1
ATOM 1189 O O . TRP A 1 158 ? -14.960 9.196 0.784 1.00 74.06 158 TRP A O 1
ATOM 1199 N N . GLU A 1 159 ? -16.741 9.186 2.160 1.00 79.69 159 GLU A N 1
ATOM 1200 C CA . GLU A 1 159 ? -16.078 8.541 3.303 1.00 79.69 159 GLU A CA 1
ATOM 1201 C C . GLU A 1 159 ? -16.221 7.008 3.278 1.00 79.69 159 GLU A C 1
ATOM 1203 O O . GLU A 1 159 ? -17.267 6.462 2.933 1.00 79.69 159 GLU A O 1
ATOM 1208 N N . TRP A 1 160 ? -15.146 6.300 3.618 1.00 81.62 160 TRP A N 1
ATOM 1209 C CA . TRP A 1 160 ? -14.991 4.847 3.509 1.00 81.62 160 TRP A CA 1
ATOM 1210 C C . TRP A 1 160 ? -14.417 4.270 4.807 1.00 81.62 160 TRP A C 1
ATOM 1212 O O . TRP A 1 160 ? -13.526 4.866 5.413 1.00 81.62 160 TRP A O 1
ATOM 1222 N N . THR A 1 161 ? -14.841 3.064 5.193 1.00 86.25 161 THR A N 1
ATOM 1223 C CA . THR A 1 161 ? -14.248 2.330 6.323 1.00 86.25 161 THR A CA 1
ATOM 1224 C C . THR A 1 161 ? -13.145 1.389 5.842 1.00 86.25 161 THR A C 1
ATOM 1226 O O . THR A 1 161 ? -13.418 0.439 5.110 1.00 86.25 161 THR A O 1
ATOM 1229 N N . ALA A 1 162 ? -11.914 1.564 6.328 1.00 85.62 162 ALA A N 1
ATOM 1230 C CA . ALA A 1 162 ? -10.822 0.604 6.143 1.00 85.62 162 ALA A CA 1
ATOM 1231 C C . ALA A 1 162 ? -10.452 -0.092 7.460 1.00 85.62 162 ALA A C 1
ATOM 1233 O O . ALA A 1 162 ? -10.253 0.564 8.482 1.00 85.62 162 ALA A O 1
ATOM 1234 N N . ILE A 1 163 ? -10.285 -1.418 7.423 1.00 89.62 163 ILE A N 1
ATOM 1235 C CA . ILE A 1 163 ? -9.768 -2.220 8.541 1.00 89.62 163 ILE A CA 1
ATOM 1236 C C . ILE A 1 163 ? -8.327 -2.624 8.259 1.00 89.62 163 ILE A C 1
ATOM 1238 O O . ILE A 1 163 ? -8.043 -3.323 7.285 1.00 89.62 163 ILE A O 1
ATOM 1242 N N . TYR A 1 164 ? -7.433 -2.246 9.163 1.00 87.75 164 TYR A N 1
ATOM 1243 C CA . TYR A 1 164 ? -6.009 -2.546 9.135 1.00 87.75 164 TYR A CA 1
ATOM 1244 C C . TYR A 1 164 ? -5.701 -3.682 10.101 1.00 87.75 164 TYR A C 1
ATOM 1246 O O . TYR A 1 164 ? -6.176 -3.710 11.237 1.00 87.75 164 TYR A O 1
ATOM 1254 N N . ARG A 1 165 ? -4.850 -4.607 9.665 1.00 88.62 165 ARG A N 1
ATOM 1255 C CA . ARG A 1 165 ? -4.445 -5.795 10.415 1.00 88.62 165 ARG A CA 1
ATOM 1256 C C . ARG A 1 165 ? -2.937 -5.903 10.518 1.00 88.62 165 ARG A C 1
ATOM 1258 O O . ARG A 1 165 ? -2.234 -5.708 9.530 1.00 88.62 165 ARG A O 1
ATOM 1265 N N . SER A 1 166 ? -2.458 -6.312 11.688 1.00 86.00 166 SER A N 1
ATOM 1266 C CA . SER A 1 166 ? -1.062 -6.681 11.911 1.00 86.00 166 SER A CA 1
ATOM 1267 C C . SER A 1 166 ? -0.935 -8.004 12.660 1.00 86.00 166 SER A C 1
ATOM 1269 O O . SER A 1 166 ? -1.601 -8.236 13.668 1.00 86.00 166 SER A O 1
ATOM 1271 N N . THR A 1 167 ? -0.035 -8.867 12.187 1.00 87.06 167 THR A N 1
ATOM 1272 C CA . THR A 1 167 ? 0.316 -10.158 12.809 1.00 87.06 167 THR A CA 1
ATOM 1273 C C . THR A 1 167 ? 1.722 -10.168 13.422 1.00 87.06 167 THR A C 1
ATOM 1275 O O . THR A 1 167 ? 2.179 -11.207 13.890 1.00 87.06 167 THR A O 1
ATOM 1278 N N . ASN A 1 168 ? 2.417 -9.025 13.433 1.00 79.69 168 ASN A N 1
ATOM 1279 C CA . ASN A 1 168 ? 3.801 -8.877 13.900 1.00 79.69 168 ASN A CA 1
ATOM 1280 C C . ASN A 1 168 ? 3.941 -7.764 14.962 1.00 79.69 168 ASN A C 1
ATOM 1282 O O . ASN A 1 168 ? 4.909 -7.001 14.976 1.00 79.69 168 ASN A O 1
ATOM 1286 N N . ASN A 1 169 ? 2.955 -7.672 15.861 1.00 76.69 169 ASN A N 1
ATOM 1287 C CA . ASN A 1 169 ? 2.840 -6.645 16.902 1.00 76.69 169 ASN A CA 1
ATOM 1288 C C . ASN A 1 169 ? 2.886 -5.199 16.352 1.00 76.69 169 ASN A C 1
ATOM 1290 O O . ASN A 1 169 ? 3.515 -4.315 16.942 1.00 76.69 169 ASN A O 1
ATOM 1294 N N . GLY A 1 170 ? 2.287 -4.952 15.183 1.00 74.81 170 GLY A N 1
ATOM 1295 C CA . GLY A 1 170 ? 2.238 -3.633 14.547 1.00 74.81 170 GLY A CA 1
ATOM 1296 C C . GLY A 1 170 ? 3.574 -3.159 13.971 1.00 74.81 170 GLY A C 1
ATOM 1297 O O . GLY A 1 170 ? 3.824 -1.957 13.969 1.00 74.81 170 GLY A O 1
ATOM 1298 N N . SER A 1 171 ? 4.457 -4.076 13.553 1.00 69.31 171 SER A N 1
ATOM 1299 C CA . SER A 1 171 ? 5.661 -3.733 12.768 1.00 69.31 171 SER A CA 1
ATOM 1300 C C . SER A 1 171 ? 5.361 -3.512 11.286 1.00 69.31 171 SER A C 1
ATOM 1302 O O . SER A 1 171 ? 6.139 -2.852 10.620 1.00 69.31 171 SER A O 1
ATOM 1304 N N . THR A 1 172 ? 4.280 -4.100 10.770 1.00 68.94 172 THR A N 1
ATOM 1305 C CA . THR A 1 172 ? 3.678 -3.779 9.470 1.00 68.94 172 THR A CA 1
ATOM 1306 C C . THR A 1 172 ? 2.163 -3.929 9.579 1.00 68.94 172 THR A C 1
ATOM 1308 O O . THR A 1 172 ? 1.668 -4.692 10.420 1.00 68.94 172 THR A O 1
ATOM 1311 N N . TRP A 1 173 ? 1.431 -3.235 8.712 1.00 74.88 173 TRP A N 1
ATOM 1312 C CA . TRP A 1 173 ? -0.028 -3.263 8.652 1.00 74.88 173 TRP A CA 1
ATOM 1313 C C . TRP A 1 173 ? -0.502 -3.494 7.217 1.00 74.88 173 TRP A C 1
ATOM 1315 O O . TRP A 1 173 ? 0.142 -3.060 6.269 1.00 74.88 173 TRP A O 1
ATOM 1325 N N . SER A 1 174 ? -1.622 -4.193 7.064 1.00 74.31 174 SER A N 1
ATOM 1326 C CA . SER A 1 174 ? -2.248 -4.499 5.773 1.00 74.31 174 SER A CA 1
ATOM 1327 C C . SER A 1 174 ? -3.759 -4.350 5.881 1.00 74.31 174 SER A C 1
ATOM 1329 O O . SER A 1 174 ? -4.328 -4.753 6.899 1.00 74.31 174 SER A O 1
ATOM 1331 N N . ILE A 1 175 ? -4.410 -3.833 4.844 1.00 78.50 175 ILE A N 1
ATOM 1332 C CA . ILE A 1 175 ? -5.869 -3.690 4.826 1.00 78.50 175 ILE A CA 1
ATOM 1333 C C . ILE A 1 175 ? -6.530 -5.034 4.517 1.00 78.50 175 ILE A C 1
ATOM 1335 O O . ILE A 1 175 ? -6.058 -5.794 3.673 1.00 78.50 175 ILE A O 1
ATOM 1339 N N . VAL A 1 176 ? -7.605 -5.332 5.242 1.00 83.88 176 VAL A N 1
ATOM 1340 C CA . VAL A 1 176 ? -8.329 -6.618 5.215 1.00 83.88 176 VAL A CA 1
ATOM 1341 C C . VAL A 1 176 ? -9.842 -6.479 5.064 1.00 83.88 176 VAL A C 1
ATOM 1343 O O . VAL A 1 176 ? -10.528 -7.455 4.780 1.00 83.88 176 VAL A O 1
ATOM 1346 N N . ASP A 1 177 ? -10.361 -5.269 5.234 1.00 86.25 177 ASP A N 1
ATOM 1347 C CA . ASP A 1 177 ? -11.705 -4.883 4.821 1.00 86.25 177 ASP A CA 1
ATOM 1348 C C . ASP A 1 177 ? -11.601 -3.456 4.294 1.00 86.25 177 ASP A C 1
ATOM 1350 O O . ASP A 1 177 ? -10.903 -2.630 4.889 1.00 86.25 177 ASP A O 1
ATOM 1354 N N . ASN A 1 178 ? -12.281 -3.179 3.192 1.00 84.06 178 ASN A N 1
ATOM 1355 C CA . ASN A 1 178 ? -12.472 -1.825 2.703 1.00 84.06 178 ASN A CA 1
ATOM 1356 C C . ASN A 1 178 ? -13.939 -1.701 2.307 1.00 84.06 178 ASN A C 1
ATOM 1358 O O . ASN A 1 178 ? -14.353 -2.234 1.276 1.00 84.06 178 ASN A O 1
ATOM 1362 N N . TYR A 1 179 ? -14.735 -1.122 3.198 1.00 83.31 179 TYR A N 1
ATOM 1363 C CA . TYR A 1 179 ? -16.182 -1.182 3.145 1.00 83.31 179 TYR A CA 1
ATOM 1364 C C . TYR A 1 179 ? -16.784 0.189 2.860 1.00 83.31 179 TYR A C 1
ATOM 1366 O O . TYR A 1 179 ? -16.775 1.087 3.700 1.00 83.31 179 TYR A O 1
ATOM 1374 N N . GLN A 1 180 ? -17.359 0.284 1.666 1.00 82.00 180 GLN A N 1
ATOM 1375 C CA . GLN A 1 180 ? -18.312 1.300 1.255 1.00 82.00 180 GLN A CA 1
ATOM 1376 C C . GLN A 1 180 ? -19.330 0.593 0.336 1.00 82.00 180 GLN A C 1
ATOM 1378 O O . GLN A 1 180 ? -18.938 0.077 -0.714 1.00 82.00 180 GLN A O 1
ATOM 1383 N N . PRO A 1 181 ? -20.598 0.431 0.756 1.00 77.19 181 PRO A N 1
ATOM 1384 C CA . PRO A 1 181 ? -21.627 -0.235 -0.046 1.00 77.19 181 PRO A CA 1
ATOM 1385 C C . PRO A 1 181 ? -22.253 0.632 -1.155 1.00 77.19 181 PRO A C 1
ATOM 1387 O O . PRO A 1 181 ? -22.987 0.075 -1.972 1.00 77.19 181 PRO A O 1
ATOM 1390 N N . TYR A 1 182 ? -21.990 1.942 -1.192 1.00 74.81 182 TYR A N 1
ATOM 1391 C CA . TYR A 1 182 ? -22.585 2.900 -2.132 1.00 74.81 182 TYR A CA 1
ATOM 1392 C C . TYR A 1 182 ? -21.515 3.651 -2.935 1.00 74.81 182 TYR A C 1
ATOM 1394 O O . TYR A 1 182 ? -20.527 4.111 -2.371 1.00 74.81 182 TYR A O 1
ATOM 1402 N N . ASP A 1 183 ? -21.730 3.847 -4.240 1.00 68.38 183 ASP A N 1
ATOM 1403 C CA . ASP A 1 183 ? -20.798 4.622 -5.080 1.00 68.38 183 ASP A CA 1
ATOM 1404 C C . ASP A 1 183 ? -20.720 6.105 -4.648 1.00 68.38 183 ASP A C 1
ATOM 1406 O O . ASP A 1 183 ? -19.669 6.733 -4.787 1.00 68.38 183 ASP A O 1
ATOM 1410 N N . ASN A 1 184 ? -21.808 6.647 -4.079 1.00 75.50 184 ASN A N 1
ATOM 1411 C CA . ASN A 1 184 ? -21.863 7.979 -3.476 1.00 75.50 184 ASN A CA 1
ATOM 1412 C C . ASN A 1 184 ? -22.461 7.921 -2.057 1.00 75.50 184 ASN A C 1
ATOM 1414 O O . ASN A 1 184 ? -23.684 7.860 -1.894 1.00 75.50 184 ASN A O 1
ATOM 1418 N N . GLY A 1 185 ? -21.625 7.964 -1.018 1.00 78.50 185 GLY A N 1
ATOM 1419 C CA . GLY A 1 185 ? -22.080 7.830 0.369 1.00 78.50 185 GLY A CA 1
ATOM 1420 C C . GLY A 1 185 ? -20.976 7.954 1.422 1.00 78.50 185 GLY A C 1
ATOM 1421 O O . GLY A 1 185 ? -19.858 8.359 1.126 1.00 78.50 185 GLY A O 1
ATOM 1422 N N . GLU A 1 186 ? -21.280 7.582 2.662 1.00 85.50 186 GLU A N 1
ATOM 1423 C CA . GLU A 1 186 ? -20.337 7.596 3.797 1.00 85.50 186 GLU A CA 1
ATOM 1424 C C . GLU A 1 186 ? -20.371 6.239 4.523 1.00 85.50 186 GLU A C 1
ATOM 1426 O O . GLU A 1 186 ? -21.388 5.541 4.484 1.00 85.50 186 GLU A O 1
ATOM 1431 N N . ALA A 1 187 ? -19.273 5.826 5.160 1.00 88.06 187 ALA A N 1
ATOM 1432 C CA . ALA A 1 187 ? -19.197 4.584 5.934 1.00 88.06 187 ALA A CA 1
ATOM 1433 C C . ALA A 1 187 ? -18.174 4.700 7.077 1.00 88.06 187 ALA A C 1
ATOM 1435 O O . ALA A 1 187 ? -16.978 4.844 6.818 1.00 88.06 187 ALA A O 1
ATOM 1436 N N . HIS A 1 188 ? -18.634 4.567 8.327 1.00 88.69 188 HIS A N 1
ATOM 1437 C CA . HIS A 1 188 ? -17.846 4.821 9.547 1.00 88.69 188 HIS A CA 1
ATOM 1438 C C . HIS A 1 188 ? -17.708 3.595 10.455 1.00 88.69 188 HIS A C 1
ATOM 1440 O O . HIS A 1 188 ? -18.550 2.689 10.432 1.00 88.69 188 HIS A O 1
ATOM 1446 N N . ILE A 1 189 ? -16.708 3.616 11.344 1.00 90.06 189 ILE A N 1
ATOM 1447 C CA . ILE A 1 189 ? -16.413 2.537 12.293 1.00 90.06 189 ILE A CA 1
ATOM 1448 C C . ILE A 1 189 ? -16.248 3.042 13.732 1.00 90.06 189 ILE A C 1
ATOM 1450 O O . ILE A 1 189 ? -15.157 3.128 14.289 1.00 90.06 189 ILE A O 1
ATOM 1454 N N . LEU A 1 190 ? -17.376 3.244 14.404 1.00 91.00 190 LEU A N 1
ATOM 1455 C CA . LEU A 1 190 ? -17.398 3.849 15.735 1.00 91.00 190 LEU A CA 1
ATOM 1456 C C . LEU A 1 190 ? -17.033 2.883 16.880 1.00 91.00 190 LEU A C 1
ATOM 1458 O O . LEU A 1 190 ? -16.714 3.337 17.977 1.00 91.00 190 LEU A O 1
ATOM 1462 N N . ALA A 1 191 ? -17.069 1.559 16.667 1.00 92.62 191 ALA A N 1
ATOM 1463 C CA . ALA A 1 191 ? -16.648 0.588 17.683 1.00 92.62 191 ALA A CA 1
ATOM 1464 C C . ALA A 1 191 ? -16.141 -0.747 17.114 1.00 92.62 191 ALA A C 1
ATOM 1466 O O . ALA A 1 191 ? -16.660 -1.265 16.125 1.00 92.62 191 ALA A O 1
ATOM 1467 N N . MET A 1 192 ? -15.183 -1.368 17.812 1.00 94.69 192 MET A N 1
ATOM 1468 C CA . MET A 1 192 ? -14.607 -2.676 17.483 1.00 94.69 192 MET A CA 1
ATOM 1469 C C . MET A 1 192 ? -14.436 -3.530 18.747 1.00 94.69 192 MET A C 1
ATOM 1471 O O . MET A 1 192 ? -14.151 -3.027 19.830 1.00 94.69 192 MET A O 1
ATOM 1475 N N . THR A 1 193 ? -14.613 -4.847 18.628 1.00 95.00 193 THR A N 1
ATOM 1476 C CA . THR A 1 193 ? -14.380 -5.792 19.727 1.00 95.00 193 THR A CA 1
ATOM 1477 C C . THR A 1 193 ? -13.978 -7.176 19.212 1.00 95.00 193 THR A C 1
ATOM 1479 O O . THR A 1 193 ? -14.155 -7.492 18.031 1.00 95.00 193 THR A O 1
ATOM 1482 N N . SER A 1 194 ? -13.455 -8.032 20.091 1.00 94.62 194 SER A N 1
ATOM 1483 C CA . SER A 1 194 ? -13.013 -9.385 19.745 1.00 94.62 194 SER A CA 1
ATOM 1484 C C . SER A 1 194 ? -13.544 -10.454 20.697 1.00 94.62 194 SER A C 1
ATOM 1486 O O . SER A 1 194 ? -13.770 -10.228 21.884 1.00 94.62 194 SER A O 1
ATOM 1488 N N . GLN A 1 195 ? -13.715 -11.665 20.167 1.00 93.56 195 GLN A N 1
ATOM 1489 C CA . GLN A 1 195 ? -14.049 -12.858 20.939 1.00 93.56 195 GLN A CA 1
ATOM 1490 C C . GLN A 1 195 ? -13.124 -14.000 20.520 1.00 93.56 195 GLN A C 1
ATOM 1492 O O . GLN A 1 195 ? -13.342 -14.667 19.506 1.00 93.56 195 GLN A O 1
ATOM 1497 N N . GLY A 1 196 ? -12.064 -14.227 21.295 1.00 92.69 196 GLY A N 1
ATOM 1498 C CA . GLY A 1 196 ? -11.013 -15.165 20.908 1.00 92.69 196 GLY A CA 1
ATOM 1499 C C . GLY A 1 196 ? -10.311 -14.679 19.638 1.00 92.69 196 GLY A C 1
ATOM 1500 O O . GLY A 1 196 ? -9.620 -13.666 19.673 1.00 92.69 196 GLY A O 1
ATOM 1501 N N . ASN A 1 197 ? -10.506 -15.388 18.523 1.00 94.62 197 ASN A N 1
ATOM 1502 C CA . ASN A 1 197 ? -9.989 -15.001 17.202 1.00 94.62 197 ASN A CA 1
ATOM 1503 C C . ASN A 1 197 ? -11.076 -14.480 16.242 1.00 94.62 197 ASN A C 1
ATOM 1505 O O . ASN A 1 197 ? -10.768 -14.186 15.088 1.00 94.62 197 ASN A O 1
ATOM 1509 N N . ASN A 1 198 ? -12.325 -14.359 16.702 1.00 95.31 198 ASN A N 1
ATOM 1510 C CA . ASN A 1 198 ? -13.367 -13.651 15.965 1.00 95.31 198 ASN A CA 1
ATOM 1511 C C . ASN A 1 198 ? -13.245 -12.151 16.245 1.00 95.31 198 ASN A C 1
ATOM 1513 O O . ASN A 1 198 ? -12.961 -11.753 17.379 1.00 95.31 198 ASN A O 1
ATOM 1517 N N . ALA A 1 199 ? -13.507 -11.337 15.231 1.00 96.94 199 ALA A N 1
ATOM 1518 C CA . ALA A 1 199 ? -13.497 -9.885 15.321 1.00 96.94 199 ALA A CA 1
ATOM 1519 C C . ALA A 1 199 ? -14.841 -9.329 14.850 1.00 96.94 199 ALA A C 1
ATOM 1521 O O . ALA A 1 199 ? -15.467 -9.888 13.947 1.00 96.94 199 ALA A O 1
ATOM 1522 N N . TYR A 1 200 ? -15.277 -8.232 15.455 1.00 97.19 200 TYR A N 1
ATOM 1523 C CA . TYR A 1 200 ? -16.524 -7.563 15.116 1.00 97.19 200 TYR A CA 1
ATOM 1524 C C . TYR A 1 200 ? -16.301 -6.057 15.141 1.00 97.19 200 TYR A C 1
ATOM 1526 O O . TYR A 1 200 ? -15.608 -5.557 16.028 1.00 97.19 200 TYR A O 1
ATOM 1534 N N . TYR A 1 201 ? -16.920 -5.339 14.213 1.00 96.31 201 TYR A N 1
ATOM 1535 C CA . TYR A 1 201 ? -17.023 -3.887 14.285 1.00 96.31 201 TYR A CA 1
ATOM 1536 C C . TYR A 1 201 ? -18.430 -3.419 13.955 1.00 96.31 201 TYR A C 1
ATOM 1538 O O . TYR A 1 201 ? -19.210 -4.152 13.340 1.00 96.31 201 TYR A O 1
ATOM 1546 N N . CYS A 1 202 ? -18.760 -2.209 14.383 1.00 95.06 202 CYS A N 1
ATOM 1547 C CA . CYS A 1 202 ? -20.005 -1.563 14.022 1.00 95.06 202 CYS A CA 1
ATOM 1548 C C . CYS A 1 202 ? -19.833 -0.058 13.811 1.00 95.06 202 CYS A C 1
ATOM 1550 O O . CYS A 1 202 ? -18.853 0.543 14.252 1.00 95.06 202 CYS A O 1
ATOM 1552 N N . GLY A 1 203 ? -20.814 0.523 13.133 1.00 93.62 203 GLY A N 1
ATOM 1553 C CA . GLY A 1 203 ? -20.888 1.945 12.835 1.00 93.62 203 GLY A CA 1
ATOM 1554 C C . GLY A 1 203 ? -22.163 2.240 12.058 1.00 93.62 203 GLY A C 1
ATOM 1555 O O . GLY A 1 203 ? -23.235 1.717 12.394 1.00 93.62 203 GLY A O 1
ATOM 1556 N N . TYR A 1 204 ? -22.037 3.031 10.998 1.00 91.44 204 TYR A N 1
ATOM 1557 C CA . TYR A 1 204 ? -23.121 3.310 10.063 1.00 91.44 204 TYR A CA 1
ATOM 1558 C C . TYR A 1 204 ? -22.617 3.457 8.627 1.00 91.44 204 TYR A C 1
ATOM 1560 O O . TYR A 1 204 ? -21.427 3.660 8.390 1.00 91.44 204 TYR A O 1
ATOM 1568 N N . GLN A 1 205 ? -23.550 3.358 7.687 1.00 89.88 205 GLN A N 1
ATOM 1569 C CA . GLN A 1 205 ? -23.378 3.687 6.274 1.00 89.88 205 GLN A CA 1
ATOM 1570 C C . GLN A 1 205 ? -24.474 4.678 5.862 1.00 89.88 205 GLN A C 1
ATOM 1572 O O . GLN A 1 205 ? -25.609 4.544 6.314 1.00 89.88 205 GLN A O 1
ATOM 1577 N N . TRP A 1 206 ? -24.168 5.652 5.016 1.00 86.94 206 TRP A N 1
ATOM 1578 C CA . TRP A 1 206 ? -25.107 6.671 4.539 1.00 86.94 206 TRP A CA 1
ATOM 1579 C C . TRP A 1 206 ? -25.104 6.693 3.010 1.00 86.94 206 TRP A C 1
ATOM 1581 O O . TRP A 1 206 ? -24.039 6.627 2.401 1.00 86.94 206 TRP A O 1
ATOM 1591 N N . ASP A 1 207 ? -26.287 6.756 2.400 1.00 83.25 207 ASP A N 1
ATOM 1592 C CA . ASP A 1 207 ? -26.473 6.760 0.943 1.00 83.25 207 ASP A CA 1
ATOM 1593 C C . ASP A 1 207 ? -26.945 8.145 0.483 1.00 83.25 207 ASP A C 1
ATOM 1595 O O . ASP A 1 207 ? -28.038 8.590 0.856 1.00 83.25 207 ASP A O 1
ATOM 1599 N N . SER A 1 208 ? -26.120 8.816 -0.326 1.00 76.44 208 SER A N 1
ATOM 1600 C CA . SER A 1 208 ? -26.405 10.163 -0.834 1.00 76.44 208 SER A CA 1
ATOM 1601 C C . SER A 1 208 ? -27.333 10.173 -2.056 1.00 76.44 208 SER A C 1
ATOM 1603 O O . SER A 1 208 ? -28.040 11.160 -2.269 1.00 76.44 208 SER A O 1
ATOM 1605 N N . ASP A 1 209 ? -27.364 9.078 -2.825 1.00 70.12 209 ASP A N 1
ATOM 1606 C CA . ASP A 1 209 ? -28.257 8.892 -3.978 1.00 70.12 209 ASP A CA 1
ATOM 1607 C C . ASP A 1 209 ? -29.620 8.306 -3.550 1.00 70.12 209 ASP A C 1
ATOM 1609 O O . ASP A 1 209 ? -30.615 8.415 -4.276 1.00 70.12 209 ASP A O 1
ATOM 1613 N N . GLY A 1 210 ? -29.665 7.677 -2.372 1.00 68.19 210 GLY A N 1
ATOM 1614 C CA . GLY A 1 210 ? -30.848 7.078 -1.760 1.00 68.19 210 GLY A CA 1
ATOM 1615 C C . GLY A 1 210 ? -31.706 8.054 -0.945 1.00 68.19 210 GLY A C 1
ATOM 1616 O O . GLY A 1 210 ? -32.062 9.148 -1.381 1.00 68.19 210 GLY A O 1
ATOM 1617 N N . ALA A 1 211 ? -32.114 7.629 0.253 1.00 64.12 211 ALA A N 1
ATOM 1618 C CA . ALA A 1 211 ? -33.000 8.414 1.118 1.00 64.12 211 ALA A CA 1
ATOM 1619 C C . ALA A 1 211 ? -32.283 9.539 1.897 1.00 64.12 211 ALA A C 1
ATOM 1621 O O . ALA A 1 211 ? -32.957 10.352 2.534 1.00 64.12 211 ALA A O 1
ATOM 1622 N N . GLY A 1 212 ? -30.944 9.600 1.864 1.00 69.69 212 GLY A N 1
ATOM 1623 C CA . GLY A 1 212 ? -30.157 10.530 2.678 1.00 69.69 212 GLY A CA 1
ATOM 1624 C C . GLY A 1 212 ? -30.168 10.184 4.172 1.00 69.69 212 GLY A C 1
ATOM 1625 O O . GLY A 1 212 ? -30.111 11.084 5.011 1.00 69.69 212 GLY A O 1
ATOM 1626 N N . THR A 1 213 ? -30.254 8.895 4.509 1.00 77.69 213 THR A N 1
ATOM 1627 C CA . THR A 1 213 ? -30.446 8.359 5.870 1.00 77.69 213 THR A CA 1
ATOM 1628 C C . THR A 1 213 ? -29.310 7.417 6.264 1.00 77.69 213 THR A C 1
ATOM 1630 O O . THR A 1 213 ? -28.838 6.660 5.415 1.00 77.69 213 THR A O 1
ATOM 1633 N N . ALA A 1 214 ? -28.872 7.426 7.530 1.00 84.31 214 ALA A N 1
ATOM 1634 C CA . ALA A 1 214 ? -27.842 6.496 7.993 1.00 84.31 214 ALA A CA 1
ATOM 1635 C C . ALA A 1 214 ? -28.441 5.133 8.380 1.00 84.31 214 ALA A C 1
ATOM 1637 O O . ALA A 1 214 ? -29.500 5.047 9.006 1.00 84.31 214 ALA A O 1
ATOM 1638 N N . TYR A 1 215 ? -27.730 4.063 8.042 1.00 87.88 215 TYR A N 1
ATOM 1639 C CA . TYR A 1 215 ? -28.101 2.682 8.322 1.00 87.88 215 TYR A CA 1
ATOM 1640 C C . TYR A 1 215 ? -27.064 2.036 9.242 1.00 87.88 215 TYR A C 1
ATOM 1642 O O . TYR A 1 215 ? -25.871 1.993 8.931 1.00 87.88 215 TYR A O 1
ATOM 1650 N N . TRP A 1 216 ? -27.517 1.489 10.367 1.00 91.75 216 TRP A N 1
ATOM 1651 C CA . TRP A 1 216 ? -26.681 0.776 11.329 1.00 91.75 216 TRP A CA 1
ATOM 1652 C C . TRP A 1 216 ? -26.061 -0.450 10.666 1.00 91.75 216 TRP A C 1
ATOM 1654 O O . TRP A 1 216 ? -26.786 -1.320 10.178 1.00 91.75 216 TRP A O 1
ATOM 1664 N N . VAL A 1 217 ? -24.736 -0.591 10.752 1.00 93.12 217 VAL A N 1
ATOM 1665 C CA . VAL A 1 217 ? -24.019 -1.772 10.249 1.00 93.12 217 VAL A CA 1
ATOM 1666 C C . VAL A 1 217 ? -23.231 -2.474 11.356 1.00 93.12 217 VAL A C 1
ATOM 1668 O O . VAL A 1 217 ? -22.606 -1.833 12.199 1.00 93.12 217 VAL A O 1
ATOM 1671 N N . VAL A 1 218 ? -23.246 -3.811 11.350 1.00 95.00 218 VAL A N 1
ATOM 1672 C CA . VAL A 1 218 ? -22.316 -4.664 12.109 1.00 95.00 218 VAL A CA 1
ATOM 1673 C C . VAL A 1 218 ? -21.637 -5.630 11.146 1.00 95.00 218 VAL A C 1
ATOM 1675 O O . VAL A 1 218 ? -22.311 -6.386 10.436 1.00 95.00 218 VAL A O 1
ATOM 1678 N N . ARG A 1 219 ? -20.302 -5.650 11.157 1.00 94.88 219 ARG A N 1
ATOM 1679 C CA . ARG A 1 219 ? -19.478 -6.595 10.393 1.00 94.88 219 ARG A CA 1
ATOM 1680 C C . ARG A 1 219 ? -18.727 -7.553 11.306 1.00 94.88 219 ARG A C 1
ATOM 1682 O O . ARG A 1 219 ? -18.410 -7.242 12.454 1.00 94.88 219 ARG A O 1
ATOM 1689 N N . ARG A 1 220 ? -18.474 -8.753 10.786 1.00 95.62 220 ARG A N 1
ATOM 1690 C CA . ARG A 1 220 ? -17.878 -9.892 11.490 1.00 95.62 220 ARG A CA 1
ATOM 1691 C C . ARG A 1 220 ? -16.796 -10.555 10.649 1.00 95.62 220 ARG A C 1
ATOM 1693 O O . ARG A 1 220 ? -17.015 -10.834 9.470 1.00 95.62 220 ARG A O 1
ATOM 1700 N N . SER A 1 221 ? -15.703 -10.918 11.310 1.00 96.69 221 SER A N 1
ATOM 1701 C CA . SER A 1 221 ? -14.686 -11.854 10.836 1.00 96.69 221 SER A CA 1
ATOM 1702 C C . SER A 1 221 ? -14.600 -13.069 11.766 1.00 96.69 221 SER A C 1
ATOM 1704 O O . SER A 1 221 ? -14.678 -12.941 12.992 1.00 96.69 221 SER A O 1
ATOM 1706 N N . THR A 1 222 ? -14.413 -14.256 11.185 1.00 95.06 222 THR A N 1
ATOM 1707 C CA . THR A 1 222 ? -14.224 -15.534 11.904 1.00 95.06 222 THR A CA 1
ATOM 1708 C C . THR A 1 222 ? -12.882 -16.210 11.605 1.00 95.06 222 THR A C 1
ATOM 1710 O O . THR A 1 222 ? -12.657 -17.349 12.004 1.00 95.06 222 THR A O 1
ATOM 1713 N N . ASP A 1 223 ? -11.989 -15.535 10.882 1.00 92.88 223 ASP A N 1
ATOM 1714 C CA . ASP A 1 223 ? -10.727 -16.074 10.356 1.00 92.88 223 ASP A CA 1
ATOM 1715 C C . ASP A 1 223 ? -9.507 -15.239 10.793 1.00 92.88 223 ASP A C 1
ATOM 1717 O O . ASP A 1 223 ? -8.504 -15.115 10.084 1.00 92.88 223 ASP A O 1
ATOM 1721 N N . GLY A 1 224 ? -9.586 -14.653 11.992 1.00 91.88 224 GLY A N 1
ATOM 1722 C CA . GLY A 1 224 ? -8.519 -13.825 12.546 1.00 91.88 224 GLY A CA 1
ATOM 1723 C C . GLY A 1 224 ? -8.409 -12.448 11.889 1.00 91.88 224 GLY A C 1
ATOM 1724 O O . GLY A 1 224 ? -7.294 -11.934 11.765 1.00 91.88 224 GLY A O 1
ATOM 1725 N N . GLY A 1 225 ? -9.534 -11.878 11.445 1.00 91.38 225 GLY A N 1
ATOM 1726 C CA . GLY A 1 225 ? -9.603 -10.571 10.792 1.00 91.38 225 GLY A CA 1
ATOM 1727 C C . GLY A 1 225 ? -9.195 -10.584 9.320 1.00 91.38 225 GLY A C 1
ATOM 1728 O O . GLY A 1 225 ? -8.816 -9.534 8.824 1.00 91.38 225 GLY A O 1
ATOM 1729 N N . THR A 1 226 ? -9.186 -11.733 8.638 1.00 88.12 226 THR A N 1
ATOM 1730 C CA . THR A 1 226 ? -8.682 -11.851 7.255 1.00 88.12 226 THR A CA 1
ATOM 1731 C C . THR A 1 226 ? -9.774 -11.570 6.220 1.00 88.12 226 THR A C 1
ATOM 1733 O O . THR A 1 226 ? -9.495 -10.946 5.202 1.00 88.12 226 THR A O 1
ATOM 1736 N N . THR A 1 227 ? -11.011 -11.991 6.487 1.00 89.00 227 THR A N 1
ATOM 1737 C CA . THR A 1 227 ? -12.201 -11.669 5.687 1.00 89.00 227 THR A CA 1
ATOM 1738 C C . THR A 1 227 ? -13.352 -11.214 6.581 1.00 89.00 227 THR A C 1
ATOM 1740 O O . THR A 1 227 ? -13.438 -11.594 7.754 1.00 89.00 227 THR A O 1
ATOM 1743 N N . TRP A 1 228 ? -14.233 -10.381 6.024 1.00 93.69 228 TRP A N 1
ATOM 1744 C CA . TRP A 1 228 ? -15.294 -9.692 6.755 1.00 93.69 228 TRP A CA 1
ATOM 1745 C C . TRP A 1 228 ? -16.637 -9.778 6.029 1.00 93.69 228 TRP A C 1
ATOM 1747 O O . TRP A 1 228 ? -16.716 -9.719 4.804 1.00 93.69 228 TRP A O 1
ATOM 1757 N N . THR A 1 229 ? -17.711 -9.916 6.804 1.00 92.38 229 THR A N 1
ATOM 1758 C CA . THR A 1 229 ? -19.090 -10.048 6.311 1.00 92.38 229 THR A CA 1
ATOM 1759 C C . THR A 1 229 ? -20.035 -9.162 7.115 1.00 92.38 229 THR A C 1
ATOM 1761 O O . THR A 1 229 ? -19.876 -9.039 8.329 1.00 92.38 229 THR A O 1
ATOM 1764 N N . THR A 1 230 ? -21.027 -8.552 6.462 1.00 93.06 230 THR A N 1
ATOM 1765 C CA . THR A 1 230 ? -22.117 -7.844 7.153 1.00 93.06 230 THR A CA 1
ATOM 1766 C C . THR A 1 230 ? -23.068 -8.862 7.776 1.00 93.06 230 THR A C 1
ATOM 1768 O O . THR A 1 230 ? -23.555 -9.757 7.089 1.00 93.06 230 THR A O 1
ATOM 1771 N N . VAL A 1 231 ? -23.312 -8.730 9.081 1.00 91.12 231 VAL A N 1
ATOM 1772 C CA . VAL A 1 231 ? -24.154 -9.646 9.876 1.00 91.12 231 VAL A CA 1
ATOM 1773 C C . VAL A 1 231 ? -25.330 -8.954 10.564 1.00 91.12 231 VAL A C 1
ATOM 1775 O O . VAL A 1 231 ? -26.260 -9.618 11.011 1.00 91.12 231 VAL A O 1
ATOM 1778 N N . ALA A 1 232 ? -25.329 -7.622 10.606 1.00 85.94 232 ALA A N 1
ATOM 1779 C CA . ALA A 1 232 ? -26.532 -6.831 10.811 1.00 85.94 232 ALA A CA 1
ATOM 1780 C C . ALA A 1 232 ? -26.469 -5.586 9.923 1.00 85.94 232 ALA A C 1
ATOM 1782 O O . ALA A 1 232 ? -25.428 -4.933 9.849 1.00 85.94 232 ALA A O 1
ATOM 1783 N N . LEU A 1 233 ? -27.589 -5.280 9.278 1.00 84.62 233 LEU A N 1
ATOM 1784 C CA . LEU A 1 233 ? -27.849 -4.037 8.567 1.00 84.62 233 LEU A CA 1
ATOM 1785 C C . LEU A 1 233 ? -29.286 -3.640 8.900 1.00 84.62 233 LEU A C 1
ATOM 1787 O O . LEU A 1 233 ? -30.172 -4.494 8.834 1.00 84.62 233 LEU A O 1
ATOM 1791 N N . ASP A 1 234 ? -29.508 -2.390 9.289 1.00 77.62 234 ASP A N 1
ATOM 1792 C CA . ASP A 1 234 ? -30.845 -1.873 9.580 1.00 77.62 234 ASP A CA 1
ATOM 1793 C C . ASP A 1 234 ? -31.316 -0.962 8.446 1.00 77.62 234 ASP A C 1
ATOM 1795 O O . ASP A 1 234 ? -30.931 0.199 8.388 1.00 77.62 234 ASP A O 1
ATOM 1799 N N . SER A 1 235 ? -32.102 -1.512 7.519 1.00 65.12 235 SER A N 1
ATOM 1800 C CA . SER A 1 235 ? -32.697 -0.783 6.390 1.00 65.12 235 SER A CA 1
ATOM 1801 C C . SER A 1 235 ? -34.056 -0.156 6.704 1.00 65.12 235 SER A C 1
ATOM 1803 O O . SER A 1 235 ? -34.605 0.553 5.863 1.00 65.12 235 SER A O 1
ATOM 1805 N N . ASP A 1 236 ? -34.629 -0.465 7.869 1.00 61.00 236 ASP A N 1
ATOM 1806 C CA . ASP A 1 236 ? -36.048 -0.232 8.161 1.00 61.00 236 ASP A CA 1
ATOM 1807 C C . ASP A 1 236 ? -36.265 1.017 9.044 1.00 61.00 236 ASP A C 1
ATOM 1809 O O . ASP A 1 236 ? -37.405 1.410 9.307 1.00 61.00 236 ASP A O 1
ATOM 1813 N N . ALA A 1 237 ? -35.173 1.645 9.493 1.00 62.59 237 ALA A N 1
ATOM 1814 C CA . ALA A 1 237 ? -35.143 2.926 10.193 1.00 62.59 237 ALA A CA 1
ATOM 1815 C C . ALA A 1 237 ? -34.797 4.086 9.238 1.00 62.59 237 ALA A C 1
ATOM 1817 O O . ALA A 1 237 ? -33.996 3.930 8.321 1.00 62.59 237 ALA A O 1
ATOM 1818 N N . ASP A 1 238 ? -35.353 5.274 9.499 1.00 71.69 238 ASP A N 1
ATOM 1819 C CA . ASP A 1 238 ? -35.050 6.508 8.748 1.00 71.69 238 ASP A CA 1
ATOM 1820 C C . ASP A 1 238 ? -33.731 7.171 9.196 1.00 71.69 238 ASP A C 1
ATOM 1822 O O . ASP A 1 238 ? -33.317 8.171 8.621 1.00 71.69 238 ASP A O 1
ATOM 1826 N N . ASP A 1 239 ? -33.107 6.684 10.270 1.00 82.31 239 ASP A N 1
ATOM 1827 C CA . ASP A 1 239 ? -31.763 7.070 10.714 1.00 82.31 239 ASP A CA 1
ATOM 1828 C C . ASP A 1 239 ? -31.299 6.074 11.786 1.00 82.31 239 ASP A C 1
ATOM 1830 O O . ASP A 1 239 ? -32.061 5.778 12.711 1.00 82.31 239 ASP A O 1
ATOM 1834 N N . SER A 1 240 ? -30.097 5.511 11.696 1.00 87.50 240 SER A N 1
ATOM 1835 C CA . SER A 1 240 ? -29.603 4.543 12.682 1.00 87.50 240 SER A CA 1
ATOM 1836 C C . SER A 1 240 ? -28.081 4.410 12.684 1.00 87.50 240 SER A C 1
ATOM 1838 O O . SER A 1 240 ? -27.438 4.318 11.640 1.00 87.50 240 SER A O 1
ATOM 1840 N N . VAL A 1 241 ? -27.498 4.377 13.885 1.00 89.12 241 VAL A N 1
ATOM 1841 C CA . VAL A 1 241 ? -26.042 4.381 14.082 1.00 89.12 241 VAL A CA 1
ATOM 1842 C C . VAL A 1 241 ? -25.654 3.487 15.254 1.00 89.12 241 VAL A C 1
ATOM 1844 O O . VAL A 1 241 ? -26.146 3.679 16.369 1.00 89.12 241 VAL A O 1
ATOM 1847 N N . CYS A 1 242 ? -24.722 2.557 15.026 1.00 92.62 242 CYS A N 1
ATOM 1848 C CA . CYS A 1 242 ? -24.046 1.832 16.100 1.00 92.62 242 CYS A CA 1
ATOM 1849 C C . CYS A 1 242 ? -22.870 2.654 16.634 1.00 92.62 242 CYS A C 1
ATOM 1851 O O . CYS A 1 242 ? -22.003 3.057 15.868 1.00 92.62 242 CYS A O 1
ATOM 1853 N N . GLN A 1 243 ? -22.831 2.878 17.943 1.00 90.62 243 GLN A N 1
ATOM 1854 C CA . GLN A 1 243 ? -21.829 3.697 18.639 1.00 90.62 243 GLN A CA 1
ATOM 1855 C C . GLN A 1 243 ? -20.910 2.862 19.540 1.00 90.62 243 GLN A C 1
ATOM 1857 O O . GLN A 1 243 ? -19.833 3.303 19.923 1.00 90.62 243 GLN A O 1
ATOM 1862 N N . THR A 1 244 ? -21.337 1.661 19.942 1.00 93.19 244 THR A N 1
ATOM 1863 C CA . THR A 1 244 ? -20.608 0.855 20.926 1.00 93.19 244 THR A CA 1
ATOM 1864 C C . THR A 1 244 ? -20.832 -0.636 20.706 1.00 93.19 244 THR A C 1
ATOM 1866 O O . THR A 1 244 ? -21.930 -1.071 20.354 1.00 93.19 244 THR A O 1
ATOM 1869 N N . LEU A 1 245 ? -19.787 -1.431 20.934 1.00 95.38 245 LEU A N 1
ATOM 1870 C CA . LEU A 1 245 ? -19.793 -2.876 20.739 1.00 95.38 245 LEU A CA 1
ATOM 1871 C C . LEU A 1 245 ? -18.971 -3.545 21.844 1.00 95.38 245 LEU A C 1
ATOM 1873 O O . LEU A 1 245 ? -17.833 -3.152 22.103 1.00 95.38 245 LEU A O 1
ATOM 1877 N N . SER A 1 246 ? -19.527 -4.554 22.514 1.00 95.56 246 SER A N 1
ATOM 1878 C CA . SER A 1 246 ? -18.819 -5.278 23.574 1.00 95.56 246 SER A CA 1
ATOM 1879 C C . SER A 1 246 ? -19.185 -6.758 23.654 1.00 95.56 246 SER A C 1
ATOM 1881 O O . SER A 1 246 ? -20.243 -7.196 23.199 1.00 95.56 246 SER A O 1
ATOM 1883 N N . VAL A 1 247 ? -18.281 -7.537 24.251 1.00 95.62 247 VAL A N 1
ATOM 1884 C CA . VAL A 1 247 ? -18.478 -8.956 24.567 1.00 95.62 247 VAL A CA 1
ATOM 1885 C C . VAL A 1 247 ? -18.651 -9.113 26.074 1.00 95.62 247 VAL A C 1
ATOM 1887 O O . VAL A 1 247 ? -17.881 -8.558 26.856 1.00 95.62 247 VAL A O 1
ATOM 1890 N N . SER A 1 248 ? -19.632 -9.907 26.494 1.00 94.88 248 SER A N 1
ATOM 1891 C CA . SER A 1 248 ? -19.752 -10.335 27.888 1.00 94.88 248 SER A CA 1
ATOM 1892 C C . SER A 1 248 ? -18.574 -11.240 28.281 1.00 94.88 248 SER A C 1
ATOM 1894 O O . SER A 1 248 ? -18.390 -12.285 27.646 1.00 94.88 248 SER A O 1
ATOM 1896 N N . PRO A 1 249 ? -17.808 -10.911 29.343 1.00 91.38 249 PRO A N 1
ATOM 1897 C CA . PRO A 1 249 ? -16.652 -11.706 29.774 1.00 91.38 249 PRO A CA 1
ATOM 1898 C C . PRO A 1 249 ? -17.042 -13.074 30.362 1.00 91.38 249 PRO A C 1
ATOM 1900 O O . PRO A 1 249 ? -16.190 -13.940 30.547 1.00 91.38 249 PRO A O 1
ATOM 1903 N N . THR A 1 250 ? -18.324 -13.266 30.669 1.00 91.50 250 THR A N 1
ATOM 1904 C CA . THR A 1 250 ? -18.897 -14.419 31.378 1.00 91.50 250 THR A CA 1
ATOM 1905 C C . THR A 1 250 ? -19.737 -15.321 30.479 1.00 91.50 250 THR A C 1
ATOM 1907 O O . THR A 1 250 ? -19.683 -16.540 30.622 1.00 91.50 250 THR A O 1
ATOM 1910 N N . THR A 1 251 ? -20.524 -14.746 29.564 1.00 93.50 251 THR A N 1
ATOM 1911 C CA . THR A 1 251 ? -21.410 -15.504 28.657 1.00 93.50 251 THR A CA 1
ATOM 1912 C C . THR A 1 251 ? -20.899 -15.571 27.224 1.00 93.50 251 THR A C 1
ATOM 1914 O O . THR A 1 251 ? -21.360 -16.415 26.459 1.00 93.50 251 THR A O 1
ATOM 1917 N N . GLY A 1 252 ? -19.989 -14.677 26.826 1.00 93.56 252 GLY A N 1
ATOM 1918 C CA . GLY A 1 252 ? -19.586 -14.525 25.429 1.00 93.56 252 GLY A CA 1
ATOM 1919 C C . GLY A 1 252 ? -20.681 -13.958 24.514 1.00 93.56 252 GLY A C 1
ATOM 1920 O O . GLY A 1 252 ? -20.528 -14.000 23.296 1.00 93.56 252 GLY A O 1
ATOM 1921 N N . TYR A 1 253 ? -21.789 -13.450 25.058 1.00 95.56 253 TYR A N 1
ATOM 1922 C CA . TYR A 1 253 ? -22.805 -12.763 24.255 1.00 95.56 253 TYR A CA 1
ATOM 1923 C C . TYR A 1 253 ? -22.296 -11.388 23.820 1.00 95.56 253 TYR A C 1
ATOM 1925 O O . TYR A 1 253 ? -21.545 -10.743 24.556 1.00 95.56 253 TYR A O 1
ATOM 1933 N N . LEU A 1 254 ? -22.702 -10.961 22.627 1.00 96.62 254 LEU A N 1
ATOM 1934 C CA . LEU A 1 254 ? -22.340 -9.666 22.059 1.00 96.62 254 LEU A CA 1
ATOM 1935 C C . LEU A 1 254 ? -23.441 -8.649 22.338 1.00 96.62 254 LEU A C 1
ATOM 1937 O O . LEU A 1 254 ? -24.625 -8.986 22.272 1.00 96.62 254 LEU A O 1
ATOM 1941 N N . TYR A 1 255 ? -23.044 -7.406 22.584 1.00 96.81 255 TYR A N 1
ATOM 1942 C CA . TYR A 1 255 ? -23.952 -6.285 22.786 1.00 96.81 255 TYR A CA 1
ATOM 1943 C C . TYR A 1 255 ? -23.532 -5.125 21.894 1.00 96.81 255 TYR A C 1
ATOM 1945 O O . TYR A 1 255 ? -22.381 -4.698 21.948 1.00 96.81 255 TYR A O 1
ATOM 1953 N N . ALA A 1 256 ? -24.462 -4.634 21.080 1.00 96.06 256 ALA A N 1
ATOM 1954 C CA . ALA A 1 256 ? -24.254 -3.525 20.156 1.00 96.06 256 ALA A CA 1
ATOM 1955 C C . ALA A 1 256 ? -25.247 -2.407 20.499 1.00 96.06 256 ALA A C 1
ATOM 1957 O O . ALA A 1 256 ? -26.453 -2.658 20.580 1.00 96.06 256 ALA A O 1
ATOM 1958 N N . GLY A 1 257 ? -24.749 -1.202 20.766 1.00 93.12 257 GLY A N 1
ATOM 1959 C CA . GLY A 1 257 ? -25.525 -0.073 21.282 1.00 93.12 257 GLY A CA 1
ATOM 1960 C C . GLY A 1 257 ? -25.381 1.181 20.425 1.00 93.12 257 GLY A C 1
ATOM 1961 O O . GLY A 1 257 ? -24.352 1.385 19.785 1.00 93.12 257 GLY A O 1
ATOM 1962 N N . GLY A 1 258 ? -26.414 2.019 20.417 1.00 91.00 258 GLY A N 1
ATOM 1963 C CA . GLY A 1 258 ? -26.434 3.255 19.638 1.00 91.00 258 GLY A CA 1
ATOM 1964 C C . GLY A 1 258 ? -27.806 3.919 19.647 1.00 91.00 258 GLY A C 1
ATOM 1965 O O . GLY A 1 258 ? -28.448 4.000 20.704 1.00 91.00 258 GLY A O 1
ATOM 1966 N N . PHE A 1 259 ? -28.265 4.379 18.482 1.00 88.00 259 PHE A N 1
ATOM 1967 C CA . PHE A 1 259 ? -29.625 4.892 18.300 1.00 88.00 259 PHE A CA 1
ATOM 1968 C C . PHE A 1 259 ? -30.283 4.451 16.990 1.00 88.00 259 PHE A C 1
ATOM 1970 O O . PHE A 1 259 ? -29.604 4.081 16.033 1.00 88.00 259 PHE A O 1
ATOM 1977 N N . ASP A 1 260 ? -31.615 4.528 16.966 1.00 86.56 260 ASP A N 1
ATOM 1978 C CA . ASP A 1 260 ? -32.424 4.520 15.745 1.00 86.56 260 ASP A CA 1
ATOM 1979 C C . ASP A 1 260 ? -33.476 5.643 15.753 1.00 86.56 260 ASP A C 1
ATOM 1981 O O . ASP A 1 260 ? -33.755 6.257 16.790 1.00 86.56 260 ASP A O 1
ATOM 1985 N N . ARG A 1 261 ? -34.060 5.909 14.585 1.00 80.38 261 ARG A N 1
ATOM 1986 C CA . ARG A 1 261 ? -35.166 6.835 14.356 1.00 80.38 261 ARG A CA 1
ATOM 1987 C C . ARG A 1 261 ? -36.218 6.154 13.487 1.00 80.38 261 ARG A C 1
ATOM 1989 O O . ARG A 1 261 ? -35.935 5.724 12.373 1.00 80.38 261 ARG A O 1
ATOM 1996 N N . LEU A 1 262 ? -37.449 6.090 13.988 1.00 74.94 262 LEU A N 1
ATOM 1997 C CA . LEU A 1 262 ? -38.593 5.585 13.228 1.00 74.94 262 LEU A CA 1
ATOM 1998 C C . LEU A 1 262 ? -39.455 6.750 12.737 1.00 74.94 262 LEU A C 1
ATOM 2000 O O . LEU A 1 262 ? -39.985 7.509 13.552 1.00 74.94 262 LEU A O 1
ATOM 2004 N N . GLY A 1 263 ? -39.644 6.851 11.425 1.00 67.00 263 GLY A N 1
ATOM 2005 C CA . GLY A 1 263 ? -40.389 7.924 10.780 1.00 67.00 263 GLY A CA 1
ATOM 2006 C C . GLY A 1 263 ? -39.534 9.174 10.574 1.00 67.00 263 GLY A C 1
ATOM 2007 O O . GLY A 1 263 ? -38.960 9.718 11.523 1.00 67.00 263 GLY A O 1
ATOM 2008 N N . SER A 1 264 ? -39.532 9.706 9.350 1.00 62.72 264 SER A N 1
ATOM 2009 C CA . SER A 1 264 ? -39.024 11.051 9.060 1.00 62.72 264 SER A CA 1
ATOM 2010 C C . SER A 1 264 ? -39.693 12.084 9.983 1.00 62.72 264 SER A C 1
ATOM 2012 O O . SER A 1 264 ? -40.892 12.354 9.888 1.00 62.72 264 SER A O 1
ATOM 2014 N N . GLY A 1 265 ? -38.919 12.623 10.931 1.00 61.00 265 GLY A N 1
ATOM 2015 C CA . GLY A 1 265 ? -39.396 13.538 11.976 1.00 61.00 265 GLY A CA 1
ATOM 2016 C C . GLY A 1 265 ? -39.564 12.938 13.382 1.00 61.00 265 GLY A C 1
ATOM 2017 O O . GLY A 1 265 ? -39.754 13.707 14.321 1.00 61.00 265 GLY A O 1
ATOM 2018 N N . GLY A 1 266 ? -39.439 11.619 13.569 1.00 65.38 266 GLY A N 1
ATOM 2019 C CA . GLY A 1 266 ? -39.528 10.957 14.880 1.00 65.38 266 GLY A CA 1
ATOM 2020 C C . GLY A 1 266 ? -38.422 11.365 15.865 1.00 65.38 266 GLY A C 1
ATOM 2021 O O . GLY A 1 266 ? -37.412 11.954 15.467 1.00 65.38 266 GLY A O 1
ATOM 2022 N N . ASN A 1 267 ? -38.594 11.045 17.152 1.00 72.75 267 ASN A N 1
ATOM 2023 C CA . ASN A 1 267 ? -37.528 11.179 18.152 1.00 72.75 267 ASN A CA 1
ATOM 2024 C C . ASN A 1 267 ? -36.522 10.019 18.015 1.00 72.75 267 ASN A C 1
ATOM 2026 O O . ASN A 1 267 ? -36.952 8.886 17.780 1.00 72.75 267 ASN A O 1
ATOM 2030 N N . PRO A 1 268 ? -35.210 10.253 18.210 1.00 75.88 268 PRO A N 1
ATOM 2031 C CA . PRO A 1 268 ? -34.246 9.167 18.303 1.00 75.88 268 PRO A CA 1
ATOM 2032 C C . PRO A 1 268 ? -34.475 8.336 19.575 1.00 75.88 268 PRO A C 1
ATOM 2034 O O . PRO A 1 268 ? -34.827 8.858 20.641 1.00 75.88 268 PRO A O 1
ATOM 2037 N N . ARG A 1 269 ? -34.252 7.027 19.476 1.00 82.44 269 ARG A N 1
ATOM 2038 C CA . ARG A 1 269 ? -34.358 6.070 20.584 1.00 82.44 269 ARG A CA 1
ATOM 2039 C C . ARG A 1 269 ? -32.989 5.503 20.908 1.00 82.44 269 ARG A C 1
ATOM 2041 O O . ARG A 1 269 ? -32.240 5.161 20.002 1.00 82.44 269 ARG A O 1
ATOM 2048 N N . GLY A 1 270 ? -32.682 5.330 22.191 1.00 85.88 270 GLY A N 1
ATOM 2049 C CA . GLY A 1 270 ? -31.530 4.526 22.595 1.00 85.88 270 GLY A CA 1
ATOM 2050 C C . GLY A 1 270 ? -31.829 3.051 22.331 1.00 85.88 270 GLY A C 1
ATOM 2051 O O . GLY A 1 270 ? -32.803 2.528 22.877 1.00 85.88 270 GLY A O 1
ATOM 2052 N N . ILE A 1 271 ? -31.005 2.389 21.514 1.00 89.31 271 ILE A N 1
ATOM 2053 C CA . ILE A 1 271 ? -31.149 0.970 21.157 1.00 89.31 271 ILE A CA 1
ATOM 2054 C C . ILE A 1 271 ? -29.953 0.166 21.666 1.00 89.31 271 ILE A C 1
ATOM 2056 O O . ILE A 1 271 ? -28.808 0.504 21.369 1.00 89.31 271 ILE A O 1
ATOM 2060 N N . LEU A 1 272 ? -30.222 -0.930 22.381 1.00 93.62 272 LEU A N 1
ATOM 2061 C CA . LEU A 1 272 ? -29.230 -1.958 22.702 1.00 93.62 272 LEU A CA 1
ATOM 2062 C C . LEU A 1 272 ? -29.695 -3.310 22.160 1.00 93.62 272 LEU A C 1
ATOM 2064 O O . LEU A 1 272 ? -30.789 -3.781 22.493 1.00 93.62 272 LEU A O 1
ATOM 2068 N N . ARG A 1 273 ? -28.844 -3.945 21.355 1.00 94.56 273 ARG A N 1
ATOM 2069 C CA . ARG A 1 273 ? -29.063 -5.257 20.739 1.00 94.56 273 ARG A CA 1
ATOM 2070 C C . ARG A 1 273 ? -28.173 -6.299 21.403 1.00 94.56 273 ARG A C 1
ATOM 2072 O O . ARG A 1 273 ? -26.994 -6.045 21.615 1.00 94.56 273 ARG A O 1
ATOM 2079 N N . GLU A 1 274 ? -28.726 -7.469 21.700 1.00 96.00 274 GLU A N 1
ATOM 2080 C CA . GLU A 1 274 ? -28.001 -8.650 22.183 1.00 96.00 274 GLU A CA 1
ATOM 2081 C C . GLU A 1 274 ? -27.910 -9.691 21.061 1.00 96.00 274 GLU A C 1
ATOM 2083 O O . GLU A 1 274 ? -28.897 -9.939 20.365 1.00 96.00 274 GLU A O 1
ATOM 2088 N N . SER A 1 275 ? -26.756 -10.345 20.927 1.00 96.12 275 SER A N 1
ATOM 2089 C CA . SER A 1 275 ? -26.597 -11.568 20.139 1.00 96.12 275 SER A CA 1
ATOM 2090 C C . SER A 1 275 ? -26.020 -12.697 20.990 1.00 96.12 275 SER A C 1
ATOM 2092 O O . SER A 1 275 ? -25.008 -12.539 21.681 1.00 96.12 275 SER A O 1
ATOM 2094 N N . ARG A 1 276 ? -26.663 -13.867 20.909 1.00 94.81 276 ARG A N 1
ATOM 2095 C CA . ARG A 1 276 ? -26.299 -15.090 21.649 1.00 94.81 276 ARG A CA 1
ATOM 2096 C C . ARG A 1 276 ? -25.642 -16.160 20.771 1.00 94.81 276 ARG A C 1
ATOM 2098 O O . ARG A 1 276 ? -25.282 -17.221 21.270 1.00 94.81 276 ARG A O 1
ATOM 2105 N N . ASP A 1 277 ? -25.484 -15.887 19.478 1.00 93.00 277 ASP A N 1
ATOM 2106 C CA . ASP A 1 277 ? -25.046 -16.835 18.447 1.00 93.00 277 ASP A CA 1
ATOM 2107 C C . ASP A 1 277 ? -23.813 -16.342 17.665 1.00 93.00 277 ASP A C 1
ATOM 2109 O O . ASP A 1 277 ? -23.595 -16.719 16.513 1.00 93.00 277 ASP A O 1
ATOM 2113 N N . GLN A 1 278 ? -22.975 -15.530 18.321 1.00 90.00 278 GLN A N 1
ATOM 2114 C CA . GLN A 1 278 ? -21.781 -14.898 17.744 1.00 90.00 278 GLN A CA 1
ATOM 2115 C C . GLN A 1 278 ? -22.108 -13.912 16.608 1.00 90.00 278 GLN A C 1
ATOM 2117 O O . GLN A 1 278 ? -21.419 -13.862 15.591 1.00 90.00 278 GLN A O 1
ATOM 2122 N N . GLY A 1 279 ? -23.161 -13.117 16.783 1.00 90.12 279 GLY A N 1
ATOM 2123 C CA . GLY A 1 279 ? -23.496 -11.995 15.910 1.00 90.12 279 GLY A CA 1
ATOM 2124 C C . GLY A 1 279 ? -24.277 -12.371 14.657 1.00 90.12 279 GLY A C 1
ATOM 2125 O O . GLY A 1 279 ? -24.401 -11.514 13.792 1.00 90.12 279 GLY A O 1
ATOM 2126 N N . GLN A 1 280 ? -24.775 -13.607 14.532 1.00 87.69 280 GLN A N 1
ATOM 2127 C CA . GLN A 1 280 ? -25.566 -14.043 13.371 1.00 87.69 280 GLN A CA 1
ATOM 2128 C C . GLN A 1 280 ? -27.003 -13.526 13.440 1.00 87.69 280 GLN A C 1
ATOM 2130 O O . GLN A 1 280 ? -27.569 -13.143 12.421 1.00 87.69 280 GLN A O 1
ATOM 2135 N N . THR A 1 281 ? -27.588 -13.499 14.638 1.00 91.81 281 THR A N 1
ATOM 2136 C CA . THR A 1 281 ? -28.882 -12.874 14.902 1.00 91.81 281 THR A CA 1
ATOM 2137 C C . THR A 1 281 ? -28.784 -11.927 16.088 1.00 91.81 281 THR A C 1
ATOM 2139 O O . THR A 1 281 ? -27.995 -12.125 17.017 1.00 91.81 281 THR A O 1
ATOM 2142 N N . TRP A 1 282 ? -29.592 -10.871 16.040 1.00 93.25 282 TRP A N 1
ATOM 2143 C CA . TRP A 1 282 ? -29.614 -9.793 17.020 1.00 93.25 282 TRP A CA 1
ATOM 2144 C C . TRP A 1 282 ? -31.045 -9.552 17.490 1.00 93.25 282 TRP A C 1
ATOM 2146 O O . TRP A 1 282 ? -31.991 -9.636 16.710 1.00 93.25 282 TRP A O 1
ATOM 2156 N N . SER A 1 283 ? -31.218 -9.259 18.775 1.00 92.62 283 SER A N 1
ATOM 2157 C CA . SER A 1 283 ? -32.514 -8.941 19.382 1.00 92.62 283 SER A CA 1
ATOM 2158 C C . SER A 1 283 ? -32.416 -7.658 20.196 1.00 92.62 283 SER A C 1
ATOM 2160 O O . SER A 1 283 ? -31.499 -7.507 21.000 1.00 92.62 283 SER A O 1
ATOM 2162 N N . ASN A 1 284 ? -33.367 -6.739 20.017 1.00 91.88 284 ASN A N 1
ATOM 2163 C CA . ASN A 1 284 ? -33.455 -5.528 20.837 1.00 91.88 284 ASN A CA 1
ATOM 2164 C C . ASN A 1 284 ? -33.768 -5.918 22.294 1.00 91.88 284 ASN A C 1
ATOM 2166 O O . ASN A 1 284 ? -34.811 -6.513 22.564 1.00 91.88 284 ASN A O 1
ATOM 2170 N N . ILE A 1 285 ? -32.881 -5.563 23.226 1.00 94.25 285 ILE A N 1
ATOM 2171 C CA . ILE A 1 285 ? -33.068 -5.765 24.676 1.00 94.25 285 ILE A CA 1
ATOM 2172 C C . ILE A 1 285 ? -33.335 -4.457 25.429 1.00 94.25 285 ILE A C 1
ATOM 2174 O O . ILE A 1 285 ? -33.877 -4.481 26.532 1.00 94.25 285 ILE A O 1
ATOM 2178 N N . TYR A 1 286 ? -33.008 -3.321 24.814 1.00 91.12 286 TYR A N 1
ATOM 2179 C CA . TYR A 1 286 ? -33.431 -1.988 25.228 1.00 91.12 286 TYR A CA 1
ATOM 2180 C C . TYR A 1 286 ? -33.820 -1.193 23.981 1.00 91.12 286 TYR A C 1
ATOM 2182 O O . TYR A 1 286 ? -33.083 -1.199 22.995 1.00 91.12 286 TYR A O 1
ATOM 2190 N N . ALA A 1 287 ? -34.980 -0.539 24.023 1.00 87.75 287 ALA A N 1
ATOM 2191 C CA . ALA A 1 287 ? -35.445 0.374 22.985 1.00 87.75 287 ALA A CA 1
ATOM 2192 C C . ALA A 1 287 ? -36.418 1.385 23.601 1.00 87.75 287 ALA A C 1
ATOM 2194 O O . ALA A 1 287 ? -37.577 1.055 23.860 1.00 87.75 287 ALA A O 1
ATOM 2195 N N . GLN A 1 288 ? -35.945 2.597 23.890 1.00 80.81 288 GLN A N 1
ATOM 2196 C CA . GLN A 1 288 ? -36.762 3.664 24.479 1.00 80.81 288 GLN A CA 1
ATOM 2197 C C . GLN A 1 288 ? -36.420 5.014 23.848 1.00 80.81 288 GLN A C 1
ATOM 2199 O O . GLN A 1 288 ? -35.250 5.308 23.602 1.00 80.81 288 GLN A O 1
ATOM 2204 N N . GLU A 1 289 ? -37.442 5.840 23.602 1.00 71.25 289 GLU A N 1
ATOM 2205 C CA . GLU A 1 289 ? -37.230 7.255 23.285 1.00 71.25 289 GLU A CA 1
ATOM 2206 C C . GLU A 1 289 ? -36.487 7.928 24.437 1.00 71.25 289 GLU A C 1
ATOM 2208 O O . GLU A 1 289 ? -36.935 7.894 25.586 1.00 71.25 289 GLU A O 1
ATOM 2213 N N . ILE A 1 290 ? -35.371 8.572 24.109 1.00 60.88 290 ILE A N 1
ATOM 2214 C CA . ILE A 1 290 ? -34.710 9.516 25.001 1.00 60.88 290 ILE A CA 1
ATOM 2215 C C . ILE A 1 290 ? -35.451 10.846 24.786 1.00 60.88 290 ILE A C 1
ATOM 2217 O O . ILE A 1 290 ? -35.373 11.399 23.686 1.00 60.88 290 ILE A O 1
ATOM 2221 N N . PRO A 1 291 ? -36.237 11.354 25.756 1.00 45.00 291 PRO A N 1
ATOM 2222 C CA . PRO A 1 291 ? -37.227 12.386 25.445 1.00 45.00 291 PRO A CA 1
ATOM 2223 C C . PRO A 1 291 ? -36.580 13.704 24.993 1.00 45.00 291 PRO A C 1
ATOM 2225 O O . PRO A 1 291 ? -35.937 14.342 25.812 1.00 45.00 291 PRO A O 1
ATOM 2228 N N . GLY A 1 292 ? -36.799 14.173 23.756 1.00 44.09 292 GLY A N 1
ATOM 2229 C CA . GLY A 1 292 ? -36.606 15.596 23.397 1.00 44.09 292 GLY A CA 1
ATOM 2230 C C . GLY A 1 292 ? -35.674 15.976 22.231 1.00 44.09 292 GLY A C 1
ATOM 2231 O O . GLY A 1 292 ? -35.577 17.169 21.951 1.00 44.09 292 GLY A O 1
ATOM 2232 N N . GLY A 1 293 ? -35.034 15.028 21.533 1.00 42.84 293 GLY A N 1
ATOM 2233 C CA . GLY A 1 293 ? -34.223 15.295 20.323 1.00 42.84 293 GLY A CA 1
ATOM 2234 C C . GLY A 1 293 ? -32.932 16.117 20.553 1.00 42.84 293 GLY A C 1
ATOM 2235 O O . GLY A 1 293 ? -32.651 16.580 21.654 1.00 42.84 293 GLY A O 1
ATOM 2236 N N . TYR A 1 294 ? -32.061 16.336 19.564 1.00 44.19 294 TYR A N 1
ATOM 2237 C CA . TYR A 1 294 ? -32.031 15.831 18.178 1.00 44.19 294 TYR A CA 1
ATOM 2238 C C . TYR A 1 294 ? -30.828 14.897 17.919 1.00 44.19 294 TYR A C 1
ATOM 2240 O O . TYR A 1 294 ? -30.678 14.418 16.806 1.00 44.19 294 TYR A O 1
ATOM 2248 N N . ASN A 1 295 ? -29.960 14.682 18.917 1.00 51.38 295 ASN A N 1
ATOM 2249 C CA . ASN A 1 295 ? -28.699 13.951 18.782 1.00 51.38 295 ASN A CA 1
ATOM 2250 C C . ASN A 1 295 ? -28.318 13.217 20.079 1.00 51.38 295 ASN A C 1
ATOM 2252 O O . ASN A 1 295 ? -28.578 13.716 21.174 1.00 51.38 295 ASN A O 1
ATOM 2256 N N . VAL A 1 296 ? -27.588 12.114 19.890 1.00 56.53 296 VAL A N 1
ATOM 2257 C CA . VAL A 1 296 ? -26.950 11.219 20.875 1.00 56.53 296 VAL A CA 1
ATOM 2258 C C . VAL A 1 296 ? -27.881 10.202 21.565 1.00 56.53 296 VAL A C 1
ATOM 2260 O O . VAL A 1 296 ? -28.923 10.533 22.130 1.00 56.53 296 VAL A O 1
ATOM 2263 N N . GLY A 1 297 ? -27.471 8.929 21.480 1.00 74.88 297 GLY A N 1
ATOM 2264 C CA . GLY A 1 297 ? -28.142 7.757 22.046 1.00 74.88 297 GLY A CA 1
ATOM 2265 C C . GLY A 1 297 ? -27.299 7.056 23.111 1.00 74.88 297 GLY A C 1
ATOM 2266 O O . GLY A 1 297 ? -26.797 7.685 24.041 1.00 74.88 297 GLY A O 1
ATOM 2267 N N . ILE A 1 298 ? -27.134 5.737 22.986 1.00 88.50 298 ILE A N 1
ATOM 2268 C CA . ILE A 1 298 ? -26.203 4.974 23.828 1.00 88.50 298 ILE A CA 1
ATOM 2269 C C . ILE A 1 298 ? -24.784 5.164 23.290 1.00 88.50 298 ILE A C 1
ATOM 2271 O O . ILE A 1 298 ? -24.476 4.687 22.205 1.00 88.50 298 ILE A O 1
ATOM 2275 N N . MET A 1 299 ? -23.930 5.841 24.057 1.00 88.00 299 MET A N 1
ATOM 2276 C CA . MET A 1 299 ? -22.525 6.091 23.706 1.00 88.00 299 MET A CA 1
ATOM 2277 C C . MET A 1 299 ? -21.618 4.924 24.107 1.00 88.00 299 MET A C 1
ATOM 2279 O O . MET A 1 299 ? -20.664 4.607 23.412 1.00 88.00 299 MET A O 1
ATOM 2283 N N . HIS A 1 300 ? -21.911 4.279 25.242 1.00 91.81 300 HIS A N 1
ATOM 2284 C CA . HIS A 1 300 ? -21.127 3.158 25.773 1.00 91.81 300 HIS A CA 1
ATOM 2285 C C . HIS A 1 300 ? -22.034 2.087 26.354 1.00 91.81 300 HIS A C 1
ATOM 2287 O O . HIS A 1 300 ? -22.940 2.410 27.119 1.00 91.81 300 HIS A O 1
ATOM 2293 N N . ALA A 1 301 ? -21.756 0.817 26.065 1.00 95.00 301 ALA A N 1
ATOM 2294 C CA . ALA A 1 301 ? -22.398 -0.325 26.710 1.00 95.00 301 ALA A CA 1
ATOM 2295 C C . ALA A 1 301 ? -21.354 -1.414 26.982 1.00 95.00 301 ALA A C 1
ATOM 2297 O O . ALA A 1 301 ? -20.821 -2.028 26.057 1.00 95.00 301 ALA A O 1
ATOM 2298 N N . LYS A 1 302 ? -21.045 -1.650 28.260 1.00 95.88 302 LYS A N 1
ATOM 2299 C CA . LYS A 1 302 ? -20.028 -2.618 28.704 1.00 95.88 302 LYS A CA 1
ATOM 2300 C C . LYS A 1 302 ? -20.643 -3.552 29.752 1.00 95.88 302 LYS A C 1
ATOM 2302 O O . LYS A 1 302 ? -21.464 -3.130 30.568 1.00 95.88 302 LYS A O 1
ATOM 2307 N N . VAL A 1 303 ? -20.258 -4.825 29.733 1.00 95.62 303 VAL A N 1
ATOM 2308 C CA . VAL A 1 303 ? -20.815 -5.858 30.623 1.00 95.62 303 VAL A CA 1
ATOM 2309 C C . VAL A 1 303 ? -19.868 -6.098 31.796 1.00 95.62 303 VAL A C 1
ATOM 2311 O O . VAL A 1 303 ? -18.697 -6.415 31.595 1.00 95.62 303 VAL A O 1
ATOM 2314 N N . ALA A 1 304 ? -20.366 -5.959 33.022 1.00 95.06 304 ALA A N 1
ATOM 2315 C CA . ALA A 1 304 ? -19.600 -6.248 34.230 1.00 95.06 304 ALA A CA 1
ATOM 2316 C C . ALA A 1 304 ? -19.501 -7.765 34.505 1.00 95.06 304 ALA A C 1
ATOM 2318 O O . ALA A 1 304 ? -20.342 -8.533 34.028 1.00 95.06 304 ALA A O 1
ATOM 2319 N N . PRO A 1 305 ? -18.530 -8.221 35.324 1.00 91.88 305 PRO A N 1
ATOM 2320 C CA . PRO A 1 305 ? -18.360 -9.643 35.655 1.00 91.88 305 PRO A CA 1
ATOM 2321 C C . PRO A 1 305 ? -19.559 -10.320 36.347 1.00 91.88 305 PRO A C 1
ATOM 2323 O O . PRO A 1 305 ? -19.609 -11.544 36.414 1.00 91.88 305 PRO A O 1
ATOM 2326 N N . ASP A 1 306 ? -20.531 -9.557 36.855 1.00 92.62 306 ASP A N 1
ATOM 2327 C CA . ASP A 1 306 ? -21.792 -10.067 37.418 1.00 92.62 306 ASP A CA 1
ATOM 2328 C C . ASP A 1 306 ? -22.945 -10.171 36.394 1.00 92.62 306 ASP A C 1
ATOM 2330 O O . ASP A 1 306 ? -24.069 -10.513 36.765 1.00 92.62 306 ASP A O 1
ATOM 2334 N N . ASN A 1 307 ? -22.669 -9.933 35.106 1.00 91.06 307 ASN A N 1
ATOM 2335 C CA . ASN A 1 307 ? -23.628 -9.796 33.998 1.00 91.06 307 ASN A CA 1
ATOM 2336 C C . ASN A 1 307 ? -24.504 -8.528 34.020 1.00 91.06 307 ASN A C 1
ATOM 2338 O O . ASN A 1 307 ? -25.419 -8.415 33.203 1.00 91.06 307 ASN A O 1
ATOM 2342 N N . THR A 1 308 ? -24.241 -7.552 34.893 1.00 95.31 308 THR A N 1
ATOM 2343 C CA . THR A 1 308 ? -24.883 -6.232 34.801 1.00 95.31 308 THR A CA 1
ATOM 2344 C C . THR A 1 308 ? -24.344 -5.491 33.583 1.00 95.31 308 THR A C 1
ATOM 2346 O O . THR A 1 308 ? -23.132 -5.308 33.447 1.00 95.31 308 THR A O 1
ATOM 2349 N N . ILE A 1 309 ? -25.228 -4.997 32.722 1.00 96.19 309 ILE A N 1
ATOM 2350 C CA . ILE A 1 309 ? -24.855 -4.079 31.642 1.00 96.19 309 ILE A CA 1
ATOM 2351 C C . ILE A 1 309 ? -24.779 -2.671 32.223 1.00 96.19 309 ILE A C 1
ATOM 2353 O O . ILE A 1 309 ? -25.747 -2.184 32.808 1.00 96.19 309 ILE A O 1
ATOM 2357 N N . TRP A 1 310 ? -23.638 -2.013 32.056 1.00 96.56 310 TRP A N 1
ATOM 2358 C CA . TRP A 1 310 ? -23.447 -0.602 32.368 1.00 96.56 310 TRP A CA 1
ATOM 2359 C C . TRP A 1 310 ? -23.497 0.179 31.064 1.00 96.56 310 TRP A C 1
ATOM 2361 O O . TRP A 1 310 ? -22.741 -0.111 30.135 1.00 96.56 310 TRP A O 1
ATOM 2371 N N . MET A 1 311 ? -24.397 1.151 30.999 1.00 93.00 311 MET A N 1
ATOM 2372 C CA . MET A 1 311 ? -24.731 1.843 29.766 1.00 93.00 311 MET A CA 1
ATOM 2373 C C . MET A 1 311 ? -24.688 3.353 29.988 1.00 93.00 311 MET A C 1
ATOM 2375 O O . MET A 1 311 ? -25.404 3.869 30.845 1.00 93.00 311 MET A O 1
ATOM 2379 N N . ILE A 1 312 ? -23.847 4.058 29.232 1.00 90.56 312 ILE A N 1
ATOM 2380 C CA . ILE A 1 312 ? -23.831 5.522 29.218 1.00 90.56 312 ILE A CA 1
ATOM 2381 C C . ILE A 1 312 ? -24.705 5.982 28.058 1.00 90.56 312 ILE A C 1
ATOM 2383 O O . ILE A 1 312 ? -24.352 5.794 26.893 1.00 90.56 312 ILE A O 1
ATOM 2387 N N . GLY A 1 313 ? -25.854 6.559 28.396 1.00 84.50 313 GLY A N 1
ATOM 2388 C CA . GLY A 1 313 ? -26.705 7.285 27.457 1.00 84.50 313 GLY A CA 1
ATOM 2389 C C . GLY A 1 313 ? -26.553 8.792 27.639 1.00 84.50 313 GLY A C 1
ATOM 2390 O O . GLY A 1 313 ? -25.802 9.251 28.504 1.00 84.50 313 GLY A O 1
ATOM 2391 N N . THR A 1 314 ? -27.315 9.562 26.875 1.00 75.50 314 THR A N 1
ATOM 2392 C CA . THR A 1 314 ? -27.443 11.017 27.031 1.00 75.50 314 THR A CA 1
ATOM 2393 C C . THR A 1 314 ? -28.882 11.449 27.283 1.00 75.50 314 THR A C 1
ATOM 2395 O O . THR A 1 314 ? -29.825 10.712 27.016 1.00 75.50 314 THR A O 1
ATOM 2398 N N . THR A 1 315 ? -29.059 12.665 27.797 1.00 65.25 315 THR A N 1
ATOM 2399 C CA . THR A 1 315 ? -30.345 13.377 27.856 1.00 65.25 315 THR A CA 1
ATOM 2400 C C . THR A 1 315 ? -30.521 14.291 26.633 1.00 65.25 315 THR A C 1
ATOM 2402 O O . THR A 1 315 ? -29.530 14.609 25.974 1.00 65.25 315 THR A O 1
ATOM 2405 N N . PRO A 1 316 ? -31.735 14.807 26.357 1.00 63.84 316 PRO A N 1
ATOM 2406 C CA . PRO A 1 316 ? -31.918 15.997 25.511 1.00 63.84 316 PRO A CA 1
ATOM 2407 C C . PRO A 1 316 ? -31.106 17.209 25.995 1.00 63.84 316 PRO A C 1
ATOM 2409 O O . PRO A 1 316 ? -30.611 17.239 27.126 1.00 63.84 316 PRO A O 1
ATOM 2412 N N . ALA A 1 317 ? -31.046 18.239 25.146 1.00 54.56 317 ALA A N 1
ATOM 2413 C CA . ALA A 1 317 ? -30.328 19.491 25.380 1.00 54.56 317 ALA A CA 1
ATOM 2414 C C . ALA A 1 317 ? -30.675 20.185 26.728 1.00 54.56 317 ALA A C 1
ATOM 2416 O O . ALA A 1 317 ? -31.854 20.421 27.002 1.00 54.56 317 ALA A O 1
ATOM 2417 N N . PRO A 1 318 ? -29.675 20.606 27.537 1.00 60.38 318 PRO A N 1
ATOM 2418 C CA . PRO A 1 318 ? -28.240 20.363 27.362 1.00 60.38 318 PRO A CA 1
ATOM 2419 C C . PRO A 1 318 ? -27.916 18.875 27.551 1.00 60.38 318 PRO A C 1
ATOM 2421 O O . PRO A 1 318 ? -28.268 18.294 28.575 1.00 60.38 318 PRO A O 1
ATOM 2424 N N . ALA A 1 319 ? -27.262 18.273 26.553 1.00 66.12 319 ALA A N 1
ATOM 2425 C CA . ALA A 1 319 ? -27.124 16.825 26.446 1.00 66.12 319 ALA A CA 1
ATOM 2426 C C . ALA A 1 319 ? -26.149 16.285 27.498 1.00 66.12 319 ALA A C 1
ATOM 2428 O O . ALA A 1 319 ? -24.936 16.291 27.306 1.00 66.12 319 ALA A O 1
ATOM 2429 N N . ASN A 1 320 ? -26.679 15.853 28.640 1.00 78.75 320 ASN A N 1
ATOM 2430 C CA . ASN A 1 320 ? -25.880 15.334 29.738 1.00 78.75 320 ASN A CA 1
ATOM 2431 C C . ASN A 1 320 ? -25.734 13.825 29.615 1.00 78.75 320 ASN A C 1
ATOM 2433 O O . ASN A 1 320 ? -26.721 13.135 29.368 1.00 78.75 320 ASN A O 1
ATOM 2437 N N . ALA A 1 321 ? -24.539 13.302 29.867 1.00 85.31 321 ALA A N 1
ATOM 2438 C CA . ALA A 1 321 ? -24.359 11.863 29.979 1.00 85.31 321 ALA A CA 1
ATOM 2439 C C . ALA A 1 321 ? -24.965 11.335 31.291 1.00 85.31 321 ALA A C 1
ATOM 2441 O O . ALA A 1 321 ? -24.794 11.942 32.356 1.00 85.31 321 ALA A O 1
ATOM 2442 N N . ILE A 1 322 ? -25.636 10.186 31.207 1.00 87.44 322 ILE A N 1
ATOM 2443 C CA . ILE A 1 322 ? -26.310 9.494 32.314 1.00 87.44 322 ILE A CA 1
ATOM 2444 C C . ILE A 1 322 ? -25.926 8.014 32.368 1.00 87.44 322 ILE A C 1
ATOM 2446 O O . ILE A 1 322 ? -25.578 7.422 31.348 1.00 87.44 322 ILE A O 1
ATOM 2450 N N . LEU A 1 323 ? -26.003 7.405 33.556 1.00 91.56 323 LEU A N 1
ATOM 2451 C CA . LEU A 1 323 ? -25.740 5.974 33.754 1.00 91.56 323 LEU A CA 1
ATOM 2452 C C . LEU A 1 323 ? -27.041 5.174 33.900 1.00 91.56 323 LEU A C 1
ATOM 2454 O O . LEU A 1 323 ? -27.755 5.299 34.895 1.00 91.56 323 LEU A O 1
ATOM 2458 N N . LEU A 1 324 ? -27.269 4.267 32.957 1.00 91.56 324 LEU A N 1
ATOM 2459 C CA . LEU A 1 324 ? -28.288 3.224 33.011 1.00 91.56 324 LEU A CA 1
ATOM 2460 C C . LEU A 1 324 ? -27.634 1.881 33.377 1.00 91.56 324 LEU A C 1
ATOM 2462 O O . LEU A 1 324 ? -26.543 1.555 32.900 1.00 91.56 324 LEU A O 1
ATOM 2466 N N . LYS A 1 325 ? -28.306 1.078 34.206 1.00 93.69 325 LYS A N 1
ATOM 2467 C CA . LYS A 1 325 ? -27.886 -0.290 34.549 1.00 93.69 325 LYS A CA 1
ATOM 2468 C C . LYS A 1 325 ? -28.941 -1.322 34.179 1.00 93.69 325 LYS A C 1
ATOM 2470 O O . LYS A 1 325 ? -30.066 -1.244 34.662 1.00 93.69 325 LYS A O 1
ATOM 2475 N N . GLY A 1 326 ? -28.557 -2.295 33.355 1.00 94.69 326 GLY A N 1
ATOM 2476 C CA . GLY A 1 326 ? -29.386 -3.426 32.939 1.00 94.69 326 GLY A CA 1
ATOM 2477 C C . GLY A 1 326 ? -29.066 -4.696 33.720 1.00 94.69 326 GLY A C 1
ATOM 2478 O O . GLY A 1 326 ? -27.909 -5.110 33.767 1.00 94.69 326 GLY A O 1
ATOM 2479 N N . THR A 1 327 ? -30.077 -5.347 34.291 1.00 95.19 327 THR A N 1
ATOM 2480 C CA . THR A 1 327 ? -29.962 -6.683 34.902 1.00 95.19 327 THR A CA 1
ATOM 2481 C C . THR A 1 327 ? -30.955 -7.656 34.272 1.00 95.19 327 THR A C 1
ATOM 2483 O O . THR A 1 327 ? -32.035 -7.259 33.830 1.00 95.19 327 THR A O 1
ATOM 2486 N N . PHE A 1 328 ? -30.593 -8.941 34.210 1.00 93.88 328 PHE A N 1
ATOM 2487 C CA . PHE A 1 328 ? -31.431 -9.985 33.620 1.00 93.88 328 PHE A CA 1
ATOM 2488 C C . PHE A 1 328 ? -32.055 -10.882 34.697 1.00 93.88 328 PHE A C 1
ATOM 2490 O O . PHE A 1 328 ? -31.348 -11.522 35.473 1.00 93.88 328 PHE A O 1
ATOM 2497 N N . SER A 1 329 ? -33.386 -10.966 34.715 1.00 91.94 329 SER A N 1
ATOM 2498 C CA . SER A 1 329 ? -34.154 -11.866 35.585 1.00 91.94 329 SER A CA 1
ATOM 2499 C C . SER A 1 329 ? -35.361 -12.412 34.818 1.00 91.94 329 SER A C 1
ATOM 2501 O O . SER A 1 329 ? -36.495 -11.963 34.977 1.00 91.94 329 SER A O 1
ATOM 2503 N N . GLY A 1 330 ? -35.096 -13.313 33.866 1.00 89.88 330 GLY A N 1
ATOM 2504 C CA . GLY A 1 330 ? -36.081 -13.815 32.895 1.00 89.88 330 GLY A CA 1
ATOM 2505 C C . GLY A 1 330 ? -36.377 -12.835 31.750 1.00 89.88 330 GLY A C 1
ATOM 2506 O O . GLY A 1 330 ? -36.523 -13.260 30.608 1.00 89.88 330 GLY A O 1
ATOM 2507 N N . ALA A 1 331 ? -36.371 -11.535 32.040 1.00 91.62 331 ALA A N 1
ATOM 2508 C CA . ALA A 1 331 ? -36.309 -10.439 31.079 1.00 91.62 331 ALA A CA 1
ATOM 2509 C C . ALA A 1 331 ? -35.228 -9.427 31.499 1.00 91.62 331 ALA A C 1
ATOM 2511 O O . ALA A 1 331 ? -34.779 -9.431 32.650 1.00 91.62 331 ALA A O 1
ATOM 2512 N N . TRP A 1 332 ? -34.813 -8.566 30.570 1.00 94.06 332 TRP A N 1
ATOM 2513 C CA . TRP A 1 332 ? -33.932 -7.438 30.867 1.00 94.06 332 TRP A CA 1
ATOM 2514 C C . TRP A 1 332 ? -34.711 -6.296 31.530 1.00 94.06 332 TRP A C 1
ATOM 2516 O O . TRP A 1 332 ? -35.777 -5.906 31.056 1.00 94.06 332 TRP A O 1
ATOM 2526 N N . ASN A 1 333 ? -34.164 -5.744 32.610 1.00 93.56 333 ASN A N 1
ATOM 2527 C CA . ASN A 1 333 ? -34.696 -4.580 33.311 1.00 93.56 333 ASN A CA 1
ATOM 2528 C C . ASN A 1 333 ? -33.600 -3.517 33.450 1.00 93.56 333 ASN A C 1
ATOM 2530 O O . ASN A 1 333 ? -32.558 -3.789 34.047 1.00 93.56 333 ASN A O 1
ATOM 2534 N N . PHE A 1 334 ? -33.853 -2.314 32.932 1.00 91.94 334 PHE A N 1
ATOM 2535 C CA . PHE A 1 334 ? -32.916 -1.190 32.965 1.00 91.94 334 PHE A CA 1
ATOM 2536 C C . PHE A 1 334 ? -33.374 -0.119 33.961 1.00 91.94 334 PHE A C 1
ATOM 2538 O O . PHE A 1 334 ? -34.551 0.236 34.000 1.00 91.94 334 PHE A O 1
ATOM 2545 N N . VAL A 1 335 ? -32.438 0.392 34.761 1.00 90.50 335 VAL A N 1
ATOM 2546 C CA . VAL A 1 335 ? -32.676 1.395 35.810 1.00 90.50 335 VAL A CA 1
ATOM 2547 C C . VAL A 1 335 ? -31.746 2.588 35.602 1.00 90.50 335 VAL A C 1
ATOM 2549 O O . VAL A 1 335 ? -30.544 2.402 35.419 1.00 90.50 335 VAL A O 1
ATOM 2552 N N . ASP A 1 336 ? -32.294 3.803 35.662 1.00 88.31 336 ASP A N 1
ATOM 2553 C CA . ASP A 1 336 ? -31.508 5.038 35.742 1.00 88.31 336 ASP A CA 1
ATOM 2554 C C . ASP A 1 336 ? -30.912 5.177 37.149 1.00 88.31 336 ASP A C 1
ATOM 2556 O O . ASP A 1 336 ? -31.627 5.206 38.157 1.00 88.31 336 ASP A O 1
ATOM 2560 N N . MET A 1 337 ? -29.585 5.258 37.221 1.00 90.56 337 MET A N 1
ATOM 2561 C CA . MET A 1 337 ? -28.847 5.405 38.475 1.00 90.56 337 MET A CA 1
ATOM 2562 C C . MET A 1 337 ? -28.927 6.827 39.056 1.00 90.56 337 MET A C 1
ATOM 2564 O O . MET A 1 337 ? -28.383 7.067 40.131 1.00 90.56 337 MET A O 1
ATOM 2568 N N . ASN A 1 338 ? -29.606 7.762 38.378 1.00 86.38 338 ASN A N 1
ATOM 2569 C CA . ASN A 1 338 ? -29.708 9.187 38.710 1.00 86.38 338 ASN A CA 1
ATOM 2570 C C . ASN A 1 338 ? -28.334 9.882 38.807 1.00 86.38 338 ASN A C 1
ATOM 2572 O O . ASN A 1 338 ? -28.151 10.853 39.544 1.00 86.38 338 ASN A O 1
ATOM 2576 N N . VAL A 1 339 ? -27.358 9.386 38.042 1.00 87.00 339 VAL A N 1
ATOM 2577 C CA . VAL A 1 339 ? -26.027 9.986 37.907 1.00 87.00 339 VAL A CA 1
ATOM 2578 C C . VAL A 1 339 ? -26.009 10.846 36.653 1.00 87.00 339 VAL A C 1
ATOM 2580 O O . VAL A 1 339 ? -26.184 10.331 35.554 1.00 87.00 339 VAL A O 1
ATOM 2583 N N . ASN A 1 340 ? -25.749 12.141 36.821 1.00 86.25 340 ASN A N 1
ATOM 2584 C CA . ASN A 1 340 ? -25.530 13.086 35.730 1.00 86.25 340 ASN A CA 1
ATOM 2585 C C . ASN A 1 340 ? -24.042 13.471 35.704 1.00 86.25 340 ASN A C 1
ATOM 2587 O O . ASN A 1 340 ? -23.518 13.998 36.688 1.00 86.25 340 ASN A O 1
ATOM 2591 N N . PHE A 1 341 ? -23.357 13.191 34.595 1.00 87.12 341 PHE A N 1
ATOM 2592 C CA . PHE A 1 341 ? -21.927 13.475 34.432 1.00 87.12 341 PHE A CA 1
ATOM 2593 C C . PHE A 1 341 ? -21.628 14.870 33.852 1.00 87.12 341 PHE A C 1
ATOM 2595 O O . PHE A 1 341 ? -20.463 15.272 33.811 1.00 87.12 341 PHE A O 1
ATOM 2602 N N . GLY A 1 342 ? -22.657 15.608 33.428 1.00 84.56 342 GLY A N 1
ATOM 2603 C CA . GLY A 1 342 ? -22.559 16.842 32.649 1.00 84.56 342 GLY A CA 1
ATOM 2604 C C . GLY A 1 342 ? -22.528 16.597 31.136 1.00 84.56 342 GLY A C 1
ATOM 2605 O O . GLY A 1 342 ? -22.684 15.467 30.669 1.00 84.56 342 GLY A O 1
ATOM 2606 N N . SER A 1 343 ? -22.319 17.675 30.373 1.00 82.94 343 SER A N 1
ATOM 2607 C CA . SER A 1 343 ? -22.293 17.662 28.903 1.00 82.94 343 SER A CA 1
ATOM 2608 C C . SER A 1 343 ? -21.086 16.886 28.373 1.00 82.94 343 SER A C 1
ATOM 2610 O O . SER A 1 343 ? -19.987 17.443 28.289 1.00 82.94 343 SER A O 1
ATOM 2612 N N . ALA A 1 344 ? -21.292 15.612 28.034 1.00 78.06 344 ALA A N 1
ATOM 2613 C CA . ALA A 1 344 ? -20.332 14.829 27.266 1.00 78.06 344 ALA A CA 1
ATOM 2614 C C . ALA A 1 344 ? -20.405 15.293 25.812 1.00 78.06 344 ALA A C 1
ATOM 2616 O O . ALA A 1 344 ? -21.473 15.269 25.203 1.00 78.06 344 ALA A O 1
ATOM 2617 N N . ASN A 1 345 ? -19.280 15.750 25.277 1.00 79.12 345 ASN A N 1
ATOM 2618 C CA . ASN A 1 345 ? -19.189 16.176 23.889 1.00 79.12 345 ASN A CA 1
ATOM 2619 C C . ASN A 1 345 ? -18.499 15.090 23.074 1.00 79.12 345 ASN A C 1
ATOM 2621 O O . ASN A 1 345 ? -17.632 14.389 23.600 1.00 79.12 345 ASN A O 1
ATOM 2625 N N . ALA A 1 346 ? -18.855 14.998 21.793 1.00 74.81 346 ALA A N 1
ATOM 2626 C CA . ALA A 1 346 ? -18.130 14.144 20.870 1.00 74.81 346 ALA A CA 1
ATOM 2627 C C . ALA A 1 346 ? -16.637 14.516 20.879 1.00 74.81 346 ALA A C 1
ATOM 2629 O O . ALA A 1 346 ? -16.262 15.691 20.774 1.00 74.81 346 ALA A O 1
ATOM 2630 N N . THR A 1 347 ? -15.813 13.496 21.050 1.00 69.00 347 THR A N 1
ATOM 2631 C CA . THR A 1 347 ? -14.386 13.485 20.743 1.00 69.00 347 THR A CA 1
ATOM 2632 C C . THR A 1 347 ? -14.209 13.079 19.281 1.00 69.00 347 THR A C 1
ATOM 2634 O O . THR A 1 347 ? -15.166 12.602 18.673 1.00 69.00 347 THR A O 1
ATOM 2637 N N . ASN A 1 348 ? -13.010 13.269 18.718 1.00 66.50 348 ASN A N 1
ATOM 2638 C CA . ASN A 1 348 ? -12.500 12.592 17.507 1.00 66.50 348 ASN A CA 1
ATOM 2639 C C . ASN A 1 348 ? -13.588 11.995 16.583 1.00 66.50 348 ASN A C 1
ATOM 2641 O O . ASN A 1 348 ? -13.983 10.843 16.769 1.00 66.50 348 ASN A O 1
ATOM 2645 N N . TYR A 1 349 ? -14.089 12.798 15.641 1.00 67.44 349 TYR A N 1
ATOM 2646 C CA . TYR A 1 349 ? -15.007 12.376 14.574 1.00 67.44 349 TYR A CA 1
ATOM 2647 C C . TYR A 1 349 ? -16.196 11.487 15.014 1.00 67.44 349 TYR A C 1
ATOM 2649 O O . TYR A 1 349 ? -16.464 10.450 14.427 1.00 67.44 349 TYR A O 1
ATOM 2657 N N . GLN A 1 350 ? -16.949 11.950 16.026 1.00 74.06 350 GLN A N 1
ATOM 2658 C CA . GLN A 1 350 ? -18.191 11.350 16.571 1.00 74.06 350 GLN A CA 1
ATOM 2659 C C . GLN A 1 350 ? -18.030 10.277 17.669 1.00 74.06 350 GLN A C 1
ATOM 2661 O O . GLN A 1 350 ? -19.034 9.755 18.150 1.00 74.06 350 GLN A O 1
ATOM 2666 N N . THR A 1 351 ? -16.814 9.994 18.140 1.00 78.19 351 THR A N 1
ATOM 2667 C CA . THR A 1 351 ? -16.582 9.133 19.322 1.00 78.19 351 THR A CA 1
ATOM 2668 C C . THR A 1 351 ? -16.891 9.863 20.646 1.00 78.19 351 THR A C 1
ATOM 2670 O O . THR A 1 351 ? -17.129 11.068 20.655 1.00 78.19 351 THR A O 1
ATOM 2673 N N . PHE A 1 352 ? -16.882 9.172 21.799 1.00 84.62 352 PHE A N 1
ATOM 2674 C CA . PHE A 1 352 ? -17.220 9.771 23.113 1.00 84.62 352 PHE A CA 1
ATOM 2675 C C . PHE A 1 352 ? -16.265 9.381 24.266 1.00 84.62 352 PHE A C 1
ATOM 2677 O O . PHE A 1 352 ? -16.673 9.315 25.434 1.00 84.62 352 PHE A O 1
ATOM 2684 N N . GLY A 1 353 ? -14.992 9.104 23.969 1.00 86.88 353 GLY A N 1
ATOM 2685 C CA . GLY A 1 353 ? -14.035 8.517 24.921 1.00 86.88 353 GLY A CA 1
ATOM 2686 C C . GLY A 1 353 ? -14.357 7.050 25.248 1.00 86.88 353 GLY A C 1
ATOM 2687 O O . GLY A 1 353 ? -14.833 6.331 24.377 1.00 86.88 353 GLY A O 1
ATOM 2688 N N . GLU A 1 354 ? -14.150 6.596 26.491 1.00 90.94 354 GLU A N 1
ATOM 2689 C CA . GLU A 1 354 ? -14.354 5.195 26.904 1.00 90.94 354 GLU A CA 1
ATOM 2690 C C . GLU A 1 354 ? -14.938 5.008 28.325 1.00 90.94 354 GLU A C 1
ATOM 2692 O O . GLU A 1 354 ? -14.532 5.663 29.288 1.00 90.94 354 GLU A O 1
ATOM 2697 N N . LEU A 1 355 ? -15.844 4.027 28.474 1.00 94.56 355 LEU A N 1
ATOM 2698 C CA . LEU A 1 355 ? -16.191 3.389 29.754 1.00 94.56 355 LEU A CA 1
ATOM 2699 C C . LEU A 1 355 ? -15.364 2.103 29.976 1.00 94.56 355 LEU A C 1
ATOM 2701 O O . LEU A 1 355 ? -15.536 1.122 29.251 1.00 94.56 355 LEU A O 1
ATOM 2705 N N . THR A 1 356 ? -14.566 2.054 31.043 1.00 95.06 356 THR A N 1
ATOM 2706 C CA . THR A 1 356 ? -13.734 0.893 31.412 1.00 95.06 356 THR A CA 1
ATOM 2707 C C . THR A 1 356 ? -14.229 0.289 32.731 1.00 95.06 356 THR A C 1
ATOM 2709 O O . THR A 1 356 ? -14.129 0.913 33.791 1.00 95.06 356 THR A O 1
ATOM 2712 N N . ILE A 1 357 ? -14.772 -0.933 32.692 1.00 94.94 357 ILE A N 1
ATOM 2713 C CA . ILE A 1 357 ? -15.208 -1.676 33.889 1.00 94.94 357 ILE A CA 1
ATOM 2714 C C . ILE A 1 357 ? -14.046 -2.530 34.407 1.00 94.94 357 ILE A C 1
ATOM 2716 O O . ILE A 1 357 ? -13.513 -3.350 33.665 1.00 94.94 357 ILE A O 1
ATOM 2720 N N . VAL A 1 358 ? -13.678 -2.367 35.680 1.00 93.62 358 VAL A N 1
ATOM 2721 C CA . VAL A 1 358 ? -12.668 -3.210 36.350 1.00 93.62 358 VAL A CA 1
ATOM 2722 C C . VAL A 1 358 ? -13.346 -4.396 37.029 1.00 93.62 358 VAL A C 1
ATOM 2724 O O . VAL A 1 358 ? -12.928 -5.540 36.879 1.00 93.62 358 VAL A O 1
ATOM 2727 N N . ASP A 1 359 ? -14.418 -4.113 37.767 1.00 93.06 359 ASP A N 1
ATOM 2728 C CA . ASP A 1 359 ? -15.226 -5.087 38.491 1.00 93.06 359 ASP A CA 1
ATOM 2729 C C . ASP A 1 359 ? -16.652 -4.535 38.712 1.00 93.06 359 ASP A C 1
ATOM 2731 O O . ASP A 1 359 ? -16.981 -3.424 38.298 1.00 93.06 359 ASP A O 1
ATOM 2735 N N . SER A 1 360 ? -17.523 -5.304 39.369 1.00 93.69 360 SER A N 1
ATOM 2736 C CA . SER A 1 360 ? -18.910 -4.917 39.687 1.00 93.69 360 SER A CA 1
ATOM 2737 C C . SER A 1 360 ? -19.076 -3.620 40.490 1.00 93.69 360 SER A C 1
ATOM 2739 O O . SER A 1 360 ? -20.163 -3.036 40.500 1.00 93.69 360 SER A O 1
ATOM 2741 N N . ASN A 1 361 ? -18.028 -3.172 41.181 1.00 95.19 361 ASN A N 1
ATOM 2742 C CA . ASN A 1 361 ? -17.998 -1.967 42.001 1.00 95.19 361 ASN A CA 1
ATOM 2743 C C . ASN A 1 361 ? -17.150 -0.852 41.376 1.00 95.19 361 ASN A C 1
ATOM 2745 O O . ASN A 1 361 ? -17.508 0.320 41.521 1.00 95.19 361 ASN A O 1
ATOM 2749 N N . THR A 1 362 ? -16.050 -1.202 40.706 1.00 95.69 362 THR A N 1
ATOM 2750 C CA . THR A 1 362 ? -15.038 -0.256 40.216 1.00 95.69 362 THR A CA 1
ATOM 2751 C C . THR A 1 362 ? -15.110 -0.060 38.704 1.00 95.69 362 THR A C 1
ATOM 2753 O O . THR A 1 362 ? -14.962 -1.006 37.929 1.00 95.69 362 THR A O 1
ATOM 2756 N N . ALA A 1 363 ? -15.259 1.193 38.274 1.00 96.88 363 ALA A N 1
ATOM 2757 C CA . ALA A 1 363 ? -15.231 1.575 36.864 1.00 96.88 363 ALA A CA 1
ATOM 2758 C C . ALA A 1 363 ? -14.666 2.988 36.666 1.00 96.88 363 ALA A C 1
ATOM 2760 O O . ALA A 1 363 ? -14.697 3.818 37.582 1.00 96.88 363 ALA A O 1
ATOM 2761 N N . PHE A 1 364 ? -14.183 3.250 35.454 1.00 97.19 364 PHE A N 1
ATOM 2762 C CA . PHE A 1 364 ? -13.677 4.539 34.993 1.00 97.19 364 PHE A CA 1
ATOM 2763 C C . PHE A 1 364 ? -14.450 4.999 33.756 1.00 97.19 364 PHE A C 1
ATOM 2765 O O . PHE A 1 364 ? -14.796 4.187 32.905 1.00 97.19 364 PHE A O 1
ATOM 2772 N N . LEU A 1 365 ? -14.708 6.301 33.658 1.00 95.38 365 LEU A N 1
ATOM 2773 C CA . LEU A 1 365 ? -15.277 6.952 32.482 1.00 95.38 365 LEU A CA 1
ATOM 2774 C C . LEU A 1 365 ? -14.297 8.038 32.034 1.00 95.38 365 LEU A C 1
ATOM 2776 O O . LEU A 1 365 ? -14.161 9.063 32.708 1.00 95.38 365 LEU A O 1
ATOM 2780 N N . ASN A 1 366 ? -13.597 7.769 30.937 1.00 94.19 366 ASN A N 1
ATOM 2781 C CA . ASN A 1 366 ? -12.674 8.672 30.262 1.00 94.19 366 ASN A CA 1
ATOM 2782 C C . ASN A 1 366 ? -13.444 9.416 29.170 1.00 94.19 366 ASN A C 1
ATOM 2784 O O . ASN A 1 366 ? -13.918 8.778 28.239 1.00 94.19 366 ASN A O 1
ATOM 2788 N N . SER A 1 367 ? -13.630 10.730 29.268 1.00 91.56 367 SER A N 1
ATOM 2789 C CA . SER A 1 367 ? -14.376 11.467 28.237 1.00 91.56 367 SER A CA 1
ATOM 2790 C C . SER A 1 367 ? -14.071 12.967 28.250 1.00 91.56 367 SER A C 1
ATOM 2792 O O . SER A 1 367 ? -13.409 13.487 29.156 1.00 91.56 367 SER A O 1
ATOM 2794 N N . ARG A 1 368 ? -14.570 13.678 27.238 1.00 88.38 368 ARG A N 1
ATOM 2795 C CA . ARG A 1 368 ? -14.552 15.139 27.168 1.00 88.38 368 ARG A CA 1
ATOM 2796 C C . ARG A 1 368 ? -15.848 15.690 27.753 1.00 88.38 368 ARG A C 1
ATOM 2798 O O . ARG A 1 368 ? -16.903 15.634 27.122 1.00 88.38 368 ARG A O 1
ATOM 2805 N N . PHE A 1 369 ? -15.754 16.295 28.935 1.00 87.69 369 PHE A N 1
ATOM 2806 C CA . PHE A 1 369 ? -16.864 17.043 29.523 1.00 87.69 369 PHE A CA 1
ATOM 2807 C C . PHE A 1 369 ? -16.639 18.540 29.282 1.00 87.69 369 PHE A C 1
ATOM 2809 O O . PHE A 1 369 ? -15.643 19.125 29.713 1.00 87.69 369 PHE A O 1
ATOM 2816 N N . GLY A 1 370 ? -17.533 19.170 28.517 1.00 83.94 370 GLY A N 1
ATOM 2817 C CA . GLY A 1 370 ? -17.304 20.520 27.997 1.00 83.94 370 GLY A CA 1
ATOM 2818 C C . GLY A 1 370 ? -16.095 20.576 27.049 1.00 83.94 370 GLY A C 1
ATOM 2819 O O . GLY A 1 370 ? -16.113 19.991 25.967 1.00 83.94 370 GLY A O 1
ATOM 2820 N N . ASN A 1 371 ? -15.036 21.288 27.442 1.00 85.50 371 ASN A N 1
ATOM 2821 C CA . ASN A 1 371 ? -13.783 21.392 26.672 1.00 85.50 371 ASN A CA 1
ATOM 2822 C C . ASN A 1 371 ? -12.575 20.803 27.421 1.00 85.50 371 ASN A C 1
ATOM 2824 O O . ASN A 1 371 ? -11.435 21.157 27.120 1.00 85.50 371 ASN A O 1
ATOM 2828 N N . THR A 1 372 ? -12.830 19.957 28.419 1.00 89.44 372 THR A N 1
ATOM 2829 C CA . THR A 1 372 ? -11.811 19.414 29.316 1.00 89.44 372 THR A CA 1
ATOM 2830 C C . THR A 1 372 ? -11.845 17.891 29.290 1.00 89.44 372 THR A C 1
ATOM 2832 O O . THR A 1 372 ? -12.884 17.267 29.525 1.00 89.44 372 THR A O 1
ATOM 2835 N N . TRP A 1 373 ? -10.681 17.295 29.046 1.00 93.19 373 TRP A N 1
ATOM 2836 C CA . TRP A 1 373 ? -10.433 15.874 29.250 1.00 93.19 373 TRP A CA 1
ATOM 2837 C C . TRP A 1 373 ? -10.561 15.537 30.740 1.00 93.19 373 TRP A C 1
ATOM 2839 O O . TRP A 1 373 ? -9.967 16.177 31.615 1.00 93.19 373 TRP A O 1
ATOM 2849 N N . ASN A 1 374 ? -11.406 14.555 31.027 1.00 93.81 374 ASN A N 1
ATOM 2850 C CA . ASN A 1 374 ? -11.863 14.197 32.356 1.00 93.81 374 ASN A CA 1
ATOM 2851 C C . ASN A 1 374 ? -11.856 12.675 32.515 1.00 93.81 374 ASN A C 1
ATOM 2853 O O . ASN A 1 374 ? -12.399 11.961 31.672 1.00 93.81 374 ASN A O 1
ATOM 2857 N N . ILE A 1 375 ? -11.326 12.189 33.639 1.00 96.00 375 ILE A N 1
ATOM 2858 C CA . ILE A 1 375 ? -11.524 10.799 34.067 1.00 96.00 375 ILE A CA 1
ATOM 2859 C C . ILE A 1 375 ? -12.338 10.828 35.354 1.00 96.00 375 ILE A C 1
ATOM 2861 O O . ILE A 1 375 ? -11.935 11.427 36.356 1.00 96.00 375 ILE A O 1
ATOM 2865 N N . LYS A 1 376 ? -13.496 10.171 35.328 1.00 95.50 376 LYS A N 1
ATOM 2866 C CA . LYS A 1 376 ? -14.353 9.952 36.498 1.00 95.50 376 LYS A CA 1
ATOM 2867 C C . LYS A 1 376 ? -14.212 8.502 36.948 1.00 95.50 376 LYS A C 1
ATOM 2869 O O . LYS A 1 376 ? -14.099 7.609 36.116 1.00 95.50 376 LYS A O 1
ATOM 2874 N N . LYS A 1 377 ? -14.233 8.262 38.258 1.00 97.12 377 LYS A N 1
ATOM 2875 C CA . LYS A 1 377 ? -14.115 6.928 38.868 1.00 97.12 377 LYS A CA 1
ATOM 2876 C C . LYS A 1 377 ? -15.290 6.645 39.798 1.00 97.12 377 LYS A C 1
ATOM 2878 O O . LYS A 1 377 ? -15.714 7.534 40.533 1.00 97.12 377 LYS A O 1
ATOM 2883 N N . THR A 1 378 ? -15.758 5.403 39.822 1.00 97.38 378 THR A N 1
ATOM 2884 C CA . THR A 1 378 ? -16.615 4.857 40.885 1.00 97.38 378 THR A CA 1
ATOM 2885 C C . THR A 1 378 ? -15.929 3.677 41.574 1.00 97.38 378 THR A C 1
ATOM 2887 O O . THR A 1 378 ? -15.047 3.037 41.001 1.00 97.38 378 THR A O 1
ATOM 2890 N N . THR A 1 379 ? -16.327 3.407 42.816 1.00 96.75 379 THR A N 1
ATOM 2891 C CA . THR A 1 379 ? -15.904 2.253 43.634 1.00 96.75 379 THR A CA 1
ATOM 2892 C C . THR A 1 379 ? -17.084 1.607 44.375 1.00 96.75 379 THR A C 1
ATOM 2894 O O . THR A 1 379 ? -16.888 0.777 45.259 1.00 96.75 379 THR A O 1
ATOM 2897 N N . ASN A 1 380 ? -18.320 2.001 44.047 1.00 95.81 380 ASN A N 1
ATOM 2898 C CA . ASN A 1 380 ? -19.553 1.542 44.695 1.00 95.81 380 ASN A CA 1
ATOM 2899 C C . ASN A 1 380 ? -20.631 1.133 43.680 1.00 95.81 380 ASN A C 1
ATOM 2901 O O . ASN A 1 380 ? -21.823 1.352 43.889 1.00 95.81 380 ASN A O 1
ATOM 2905 N N . GLY A 1 381 ? -20.207 0.569 42.551 1.00 93.44 381 GLY A N 1
ATOM 2906 C CA . GLY A 1 381 ? -21.109 0.023 41.541 1.00 93.44 381 GLY A CA 1
ATOM 2907 C C . GLY A 1 381 ? -21.852 1.103 40.766 1.00 93.44 381 GLY A C 1
ATOM 2908 O O . GLY A 1 381 ? -22.990 0.882 40.353 1.00 93.44 381 GLY A O 1
ATOM 2909 N N . GLY A 1 382 ? -21.233 2.270 40.578 1.00 94.12 382 GLY A N 1
ATOM 2910 C CA . GLY A 1 382 ? -21.802 3.369 39.804 1.00 94.12 382 GLY A CA 1
ATOM 2911 C C . GLY A 1 382 ? -22.860 4.189 40.539 1.00 94.12 382 GLY A C 1
ATOM 2912 O O . GLY A 1 382 ? -23.445 5.067 39.917 1.00 94.12 382 GLY A O 1
ATOM 2913 N N . VAL A 1 383 ? -23.091 3.948 41.836 1.00 93.44 383 VAL A N 1
ATOM 2914 C CA . VAL A 1 383 ? -24.017 4.742 42.670 1.00 93.44 383 VAL A CA 1
ATOM 2915 C C . VAL A 1 383 ? -23.509 6.176 42.861 1.00 93.44 383 VAL A C 1
ATOM 2917 O O . VAL A 1 383 ? -24.297 7.114 42.924 1.00 93.44 383 VAL A O 1
ATOM 2920 N N . SER A 1 384 ? -22.191 6.372 42.925 1.00 94.75 384 SER A N 1
ATOM 2921 C CA . SER A 1 384 ? -21.573 7.700 42.909 1.00 94.75 384 SER A CA 1
ATOM 2922 C C . SER A 1 384 ? -20.243 7.689 42.170 1.00 94.75 384 SER A C 1
ATOM 2924 O O . SER A 1 384 ? -19.532 6.681 42.171 1.00 94.75 384 SER A O 1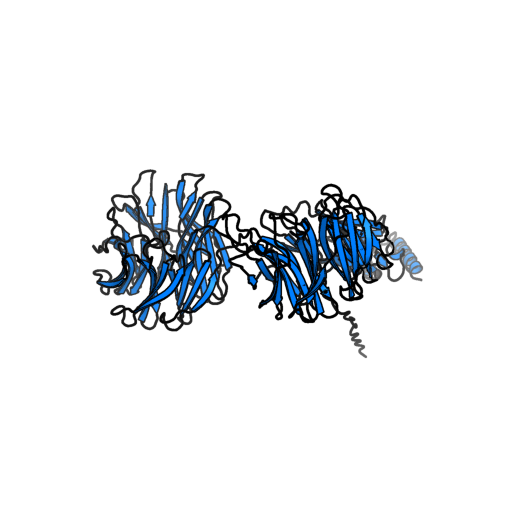
ATOM 2926 N N . TRP A 1 385 ? -19.878 8.840 41.610 1.00 96.31 385 TRP A N 1
ATOM 2927 C CA . TRP A 1 385 ? -18.645 9.025 40.854 1.00 96.31 385 TRP A CA 1
ATOM 2928 C C . TRP A 1 385 ? -17.881 10.257 41.338 1.00 96.31 385 TRP A C 1
ATOM 2930 O O . TRP A 1 385 ? -18.471 11.302 41.604 1.00 96.31 385 TRP A O 1
ATOM 2940 N N . SER A 1 386 ? -16.562 10.133 41.422 1.00 94.94 386 SER A N 1
ATOM 2941 C CA . SER A 1 386 ? -15.626 11.214 41.731 1.00 94.94 386 SER A CA 1
ATOM 2942 C C . SER A 1 386 ? -14.838 11.593 40.483 1.00 94.94 386 SER A C 1
ATOM 2944 O O . SER A 1 386 ? -14.379 10.699 39.767 1.00 94.94 386 SER A O 1
ATOM 2946 N N . ASN A 1 387 ? -14.617 12.887 40.242 1.00 94.81 387 ASN A N 1
ATOM 2947 C CA . ASN A 1 387 ? -13.628 13.301 39.251 1.00 94.81 387 ASN A CA 1
ATOM 2948 C C . ASN A 1 387 ? -12.223 13.029 39.800 1.00 94.81 387 ASN A C 1
ATOM 2950 O O . ASN A 1 387 ? -11.912 13.462 40.908 1.00 94.81 387 ASN A O 1
ATOM 2954 N N . VAL A 1 388 ? -11.415 12.271 39.060 1.00 96.81 388 VAL A N 1
ATOM 2955 C CA . VAL A 1 388 ? -10.059 11.869 39.475 1.00 96.81 388 VAL A CA 1
ATOM 2956 C C . VAL A 1 388 ? -8.962 12.462 38.592 1.00 96.81 388 VAL A C 1
ATOM 2958 O O . VAL A 1 388 ? -7.795 12.418 38.966 1.00 96.81 388 VAL A O 1
ATOM 2961 N N . PHE A 1 389 ? -9.327 13.038 37.445 1.00 96.62 389 PHE A N 1
ATOM 2962 C CA . PHE A 1 389 ? -8.411 13.693 36.517 1.00 96.62 389 PHE A CA 1
ATOM 2963 C C . PHE A 1 389 ? -9.118 14.831 35.773 1.00 96.62 389 PHE A C 1
ATOM 2965 O O . PHE A 1 389 ? -10.208 14.630 35.235 1.00 96.62 389 PHE A O 1
ATOM 2972 N N . ASP A 1 390 ? -8.468 15.991 35.704 1.00 94.19 390 ASP A N 1
ATOM 2973 C CA . ASP A 1 390 ? -8.876 17.172 34.939 1.00 94.19 390 ASP A CA 1
ATOM 2974 C C . ASP A 1 390 ? -7.660 17.695 34.167 1.00 94.19 390 ASP A C 1
ATOM 2976 O O . ASP A 1 390 ? -6.634 18.007 34.780 1.00 94.19 390 ASP A O 1
ATOM 2980 N N . TYR A 1 391 ? -7.749 17.830 32.840 1.00 92.94 391 TYR A N 1
ATOM 2981 C CA . TYR A 1 391 ? -6.636 18.357 32.047 1.00 92.94 391 TYR A CA 1
ATOM 2982 C C . TYR A 1 391 ? -7.080 19.225 30.869 1.00 92.94 391 TYR A C 1
ATOM 2984 O O . TYR A 1 391 ? -7.730 18.749 29.943 1.00 92.94 391 TYR A O 1
ATOM 2992 N N . GLY A 1 392 ? -6.641 20.488 30.865 1.00 86.31 392 GLY A N 1
ATOM 2993 C CA . GLY A 1 392 ? -6.794 21.428 29.748 1.00 86.31 392 GLY A CA 1
ATOM 2994 C C . GLY A 1 392 ? -8.200 22.017 29.566 1.00 86.31 392 GLY A C 1
ATOM 2995 O O . GLY A 1 392 ? -9.173 21.582 30.168 1.00 86.31 392 GLY A O 1
ATOM 2996 N N . SER A 1 393 ? -8.303 23.054 28.732 1.00 83.75 393 SER A N 1
ATOM 2997 C CA . SER A 1 393 ? -9.571 23.718 28.360 1.00 83.75 393 SER A CA 1
ATOM 2998 C C . SER A 1 393 ? -9.855 23.676 26.852 1.00 83.75 393 SER A C 1
ATOM 3000 O O . SER A 1 393 ? -10.694 24.427 26.347 1.00 83.75 393 SER A O 1
ATOM 3002 N N . ARG A 1 394 ? -9.109 22.822 26.140 1.00 86.81 394 ARG A N 1
ATOM 3003 C CA . ARG A 1 394 ? -9.188 22.516 24.705 1.00 86.81 394 ARG A CA 1
ATOM 3004 C C . ARG A 1 394 ? -8.653 21.099 24.482 1.00 86.81 394 ARG A C 1
ATOM 3006 O O . ARG A 1 394 ? -7.620 20.916 23.839 1.00 86.81 394 ARG A O 1
ATOM 3013 N N . THR A 1 395 ? -9.273 20.126 25.135 1.00 88.56 395 THR A N 1
ATOM 3014 C CA . THR A 1 395 ? -8.761 18.754 25.197 1.00 88.56 395 THR A CA 1
ATOM 3015 C C . THR A 1 395 ? -9.842 17.715 24.954 1.00 88.56 395 THR A C 1
ATOM 3017 O O . THR A 1 395 ? -10.947 17.813 25.491 1.00 88.56 395 THR A O 1
ATOM 3020 N N . ASP A 1 396 ? -9.460 16.702 24.187 1.00 87.69 396 ASP A N 1
ATOM 3021 C CA . ASP A 1 396 ? -10.262 15.531 23.853 1.00 87.69 396 ASP A CA 1
ATOM 3022 C C . ASP A 1 396 ? -9.710 14.296 24.577 1.00 87.69 396 ASP A C 1
ATOM 3024 O O . ASP A 1 396 ? -8.539 14.252 24.963 1.00 87.69 396 ASP A O 1
ATOM 3028 N N . ALA A 1 397 ? -10.566 13.293 24.767 1.00 89.56 397 ALA A N 1
ATOM 3029 C CA . ALA A 1 397 ? -10.249 12.034 25.432 1.00 89.56 397 ALA A CA 1
ATOM 3030 C C . ALA A 1 397 ? -10.317 10.876 24.425 1.00 89.56 397 ALA A C 1
ATOM 3032 O O . ALA A 1 397 ? -11.247 10.816 23.626 1.00 89.56 397 ALA A O 1
ATOM 3033 N N . GLY A 1 398 ? -9.346 9.966 24.467 1.00 89.38 398 GLY A N 1
ATOM 3034 C CA . GLY A 1 398 ? -9.345 8.719 23.698 1.00 89.38 398 GLY A CA 1
ATOM 3035 C C . GLY A 1 398 ? -9.707 7.509 24.561 1.00 89.38 398 GLY A C 1
ATOM 3036 O O . GLY A 1 398 ? -10.568 7.584 25.442 1.00 89.38 398 GLY A O 1
ATOM 3037 N N . GLU A 1 399 ? -9.011 6.401 24.332 1.00 91.06 399 GLU A N 1
ATOM 3038 C CA . GLU A 1 399 ? -9.183 5.140 25.068 1.00 91.06 399 GLU A CA 1
ATOM 3039 C C . GLU A 1 399 ? -8.400 5.117 26.408 1.00 91.06 399 GLU A C 1
ATOM 3041 O O . GLU A 1 399 ? -7.484 5.924 26.638 1.00 91.06 399 GLU A O 1
ATOM 3046 N N . LEU A 1 400 ? -8.791 4.218 27.326 1.00 93.69 400 LEU A N 1
ATOM 3047 C CA . LEU A 1 400 ? -8.197 4.049 28.662 1.00 93.69 400 LEU A CA 1
ATOM 3048 C C . LEU A 1 400 ? -7.964 2.567 28.983 1.00 93.69 400 LEU A C 1
ATOM 3050 O O . LEU A 1 400 ? -8.896 1.789 29.186 1.00 93.69 400 LEU A O 1
ATOM 3054 N N . GLU A 1 401 ? -6.692 2.214 29.166 1.00 93.69 401 GLU A N 1
ATOM 3055 C CA . GLU A 1 401 ? -6.239 0.866 29.498 1.00 93.69 401 GLU A CA 1
ATOM 3056 C C . GLU A 1 401 ? -5.759 0.747 30.949 1.00 93.69 401 GLU A C 1
ATOM 3058 O O . GLU A 1 401 ? -5.179 1.667 31.539 1.00 93.69 401 GLU A O 1
ATOM 3063 N N . ILE A 1 402 ? -5.987 -0.434 31.526 1.00 92.94 402 ILE A N 1
ATOM 3064 C CA . ILE A 1 402 ? -5.591 -0.775 32.896 1.00 92.94 402 ILE A CA 1
ATOM 3065 C C . ILE A 1 402 ? -4.717 -2.024 32.843 1.00 92.94 402 ILE A C 1
ATOM 3067 O O . ILE A 1 402 ? -5.134 -3.098 32.400 1.00 92.94 402 ILE A O 1
ATOM 3071 N N . LEU A 1 403 ? -3.476 -1.869 33.297 1.00 91.94 403 LEU A N 1
ATOM 3072 C CA . LEU A 1 403 ? -2.466 -2.918 33.267 1.00 91.94 403 LEU A CA 1
ATOM 3073 C C . LEU A 1 403 ? -2.631 -3.884 34.444 1.00 91.94 403 LEU A C 1
ATOM 3075 O O . LEU A 1 403 ? -3.176 -3.544 35.494 1.00 91.94 403 LEU A O 1
ATOM 3079 N N . SER A 1 404 ? -2.065 -5.082 34.305 1.00 89.25 404 SER A N 1
ATOM 3080 C CA . SER A 1 404 ? -2.087 -6.136 35.333 1.00 89.25 404 SER A CA 1
ATOM 3081 C C . SER A 1 404 ? -1.458 -5.726 36.674 1.00 89.25 404 SER A C 1
ATOM 3083 O O . SER A 1 404 ? -1.787 -6.305 37.707 1.00 89.25 404 SER A O 1
ATOM 3085 N N . ASN A 1 405 ? -0.583 -4.716 36.678 1.00 89.94 405 ASN A N 1
ATOM 3086 C CA . ASN A 1 405 ? 0.024 -4.140 37.882 1.00 89.94 405 ASN A CA 1
ATOM 3087 C C . ASN A 1 405 ? -0.795 -2.988 38.511 1.00 89.94 405 ASN A C 1
ATOM 3089 O O . ASN A 1 405 ? -0.332 -2.376 39.471 1.00 89.94 405 ASN A O 1
ATOM 3093 N N . GLY A 1 406 ? -1.978 -2.667 37.973 1.00 91.81 406 GLY A N 1
ATOM 3094 C CA . GLY A 1 406 ? -2.839 -1.574 38.438 1.00 91.81 406 GLY A CA 1
ATOM 3095 C C . GLY A 1 406 ? -2.472 -0.180 37.912 1.00 91.81 406 GLY A C 1
ATOM 3096 O O . GLY A 1 406 ? -3.117 0.794 38.301 1.00 91.81 406 GLY A O 1
ATOM 3097 N N . THR A 1 407 ? -1.470 -0.062 37.033 1.00 95.19 407 THR A N 1
ATOM 3098 C CA . THR A 1 407 ? -1.186 1.192 36.315 1.00 95.19 407 THR A CA 1
ATOM 3099 C C . THR A 1 407 ? -2.326 1.490 35.349 1.00 95.19 407 THR A C 1
ATOM 3101 O O . THR A 1 407 ? -2.760 0.607 34.610 1.00 95.19 407 THR A O 1
ATOM 3104 N N . ILE A 1 408 ? -2.783 2.737 35.341 1.00 96.31 408 ILE A N 1
ATOM 3105 C CA . ILE A 1 408 ? -3.799 3.244 34.422 1.00 96.31 408 ILE A CA 1
ATOM 3106 C C . ILE A 1 408 ? -3.102 4.146 33.411 1.00 96.31 408 ILE A C 1
ATOM 3108 O O . ILE A 1 408 ? -2.339 5.035 33.802 1.00 96.31 408 ILE A O 1
ATOM 3112 N N . VAL A 1 409 ? -3.377 3.926 32.130 1.00 96.69 409 VAL A N 1
ATOM 3113 C CA . VAL A 1 409 ? -2.887 4.741 31.018 1.00 96.69 409 VAL A CA 1
ATOM 3114 C C . VAL A 1 409 ? -4.094 5.170 30.197 1.00 96.69 409 VAL A C 1
ATOM 3116 O O . VAL A 1 409 ? -4.913 4.339 29.824 1.00 96.69 409 VAL A O 1
ATOM 3119 N N . ALA A 1 410 ? -4.218 6.464 29.938 1.00 95.00 410 ALA A N 1
ATOM 3120 C CA . ALA A 1 410 ? -5.282 7.032 29.124 1.00 95.00 410 ALA A CA 1
ATOM 3121 C C . ALA A 1 410 ? -4.677 7.984 28.094 1.00 95.00 410 ALA A C 1
ATOM 3123 O O . ALA A 1 410 ? -3.741 8.727 28.406 1.00 95.00 410 ALA A O 1
ATOM 3124 N N . MET A 1 411 ? -5.219 7.976 26.882 1.00 91.25 411 MET A N 1
ATOM 3125 C CA . MET A 1 411 ? -4.794 8.877 25.812 1.00 91.25 411 MET A CA 1
ATOM 3126 C C . MET A 1 411 ? -5.784 10.027 25.634 1.00 91.25 411 MET A C 1
ATOM 3128 O O . MET A 1 411 ? -6.961 9.927 25.987 1.00 91.25 411 MET A O 1
ATOM 3132 N N . GLY A 1 412 ? -5.301 11.123 25.064 1.00 89.94 412 GLY A N 1
ATOM 3133 C CA . GLY A 1 412 ? -6.108 12.286 24.725 1.00 89.94 412 GLY A CA 1
ATOM 3134 C C . GLY A 1 412 ? -5.361 13.240 23.803 1.00 89.94 412 GLY A C 1
ATOM 3135 O O . GLY A 1 412 ? -4.176 13.057 23.518 1.00 89.94 412 GLY A O 1
ATOM 3136 N N . THR A 1 413 ? -6.051 14.282 23.361 1.00 88.12 413 THR A N 1
ATOM 3137 C CA . THR A 1 413 ? -5.510 15.292 22.444 1.00 88.12 413 THR A CA 1
ATOM 3138 C C . THR A 1 413 ? -5.572 16.666 23.094 1.00 88.12 413 THR A C 1
ATOM 3140 O O . THR A 1 413 ? -6.526 16.984 23.803 1.00 88.12 413 THR A O 1
ATOM 3143 N N . TYR A 1 414 ? -4.559 17.502 22.868 1.00 88.81 414 TYR A N 1
ATOM 3144 C CA . TYR A 1 414 ? -4.578 18.925 23.209 1.00 88.81 414 TYR A CA 1
ATOM 3145 C C . TYR A 1 414 ? -4.575 19.777 21.940 1.00 88.81 414 TYR A C 1
ATOM 3147 O O . TYR A 1 414 ? -3.646 19.692 21.139 1.00 88.81 414 TYR A O 1
ATOM 3155 N N . HIS A 1 415 ? -5.580 20.641 21.797 1.00 85.88 415 HIS A N 1
ATOM 3156 C CA . HIS A 1 415 ? -5.733 21.531 20.649 1.00 85.88 415 HIS A CA 1
ATOM 3157 C C . HIS A 1 415 ? -5.282 22.955 21.025 1.00 85.88 415 HIS A C 1
ATOM 3159 O O . HIS A 1 415 ? -5.967 23.634 21.806 1.00 85.88 415 HIS A O 1
ATOM 3165 N N . PRO A 1 416 ? -4.149 23.457 20.502 1.00 79.00 416 PRO A N 1
ATOM 3166 C CA . PRO A 1 416 ? -3.680 24.795 20.840 1.00 79.00 416 PRO A CA 1
ATOM 3167 C C . PRO A 1 416 ? -4.633 25.898 20.328 1.00 79.00 416 PRO A C 1
ATOM 3169 O O . PRO A 1 416 ? -5.439 25.692 19.413 1.00 79.00 416 PRO A O 1
ATOM 3172 N N . PRO A 1 417 ? -4.585 27.110 20.909 1.00 77.44 417 PRO A N 1
ATOM 3173 C CA . PRO A 1 417 ? -5.340 28.250 20.397 1.00 77.44 417 PRO A CA 1
ATOM 3174 C C . PRO A 1 417 ? -4.954 28.601 18.949 1.00 77.44 417 PRO A C 1
ATOM 3176 O O . PRO A 1 417 ? -3.775 28.636 18.615 1.00 77.44 417 PRO A O 1
ATOM 3179 N N . GLY A 1 418 ? -5.946 28.932 18.112 1.00 64.31 418 GLY A N 1
ATOM 3180 C CA . GLY A 1 418 ? -5.717 29.479 16.766 1.00 64.31 418 GLY A CA 1
ATOM 3181 C C . GLY A 1 418 ? -5.634 28.470 15.613 1.00 64.31 418 GLY A C 1
ATOM 3182 O O . GLY A 1 418 ? -5.000 28.786 14.616 1.00 64.31 418 GLY A O 1
ATOM 3183 N N . PHE A 1 419 ? -6.264 27.291 15.732 1.00 59.59 419 PHE A N 1
ATOM 3184 C CA . PHE A 1 419 ? -6.235 26.217 14.714 1.00 59.59 419 PHE A CA 1
ATOM 3185 C C . PHE A 1 419 ? -4.819 25.693 14.396 1.00 59.59 419 PHE A C 1
ATOM 3187 O O . PHE A 1 419 ? -4.565 25.174 13.312 1.00 59.59 419 PHE A O 1
ATOM 3194 N N . GLY A 1 420 ? -3.893 25.825 15.351 1.00 59.94 420 GLY A N 1
ATOM 3195 C CA . GLY A 1 420 ? -2.590 25.172 15.277 1.00 59.94 420 GLY A CA 1
ATOM 3196 C C . GLY A 1 420 ? -2.704 23.647 15.426 1.00 59.94 420 GLY A C 1
ATOM 3197 O O . GLY A 1 420 ? -3.708 23.159 15.951 1.00 59.94 420 GLY A O 1
ATOM 3198 N N . PRO A 1 421 ? -1.677 22.898 14.997 1.00 67.50 421 PRO A N 1
ATOM 3199 C CA . PRO A 1 421 ? -1.679 21.441 15.054 1.00 67.50 421 PRO A CA 1
ATOM 3200 C C . PRO A 1 421 ? -1.754 20.917 16.495 1.00 67.50 421 PRO A C 1
ATOM 3202 O O . PRO A 1 421 ? -1.132 21.471 17.403 1.00 67.50 421 PRO A O 1
ATOM 3205 N N . SER A 1 422 ? -2.509 19.840 16.684 1.00 79.50 422 SER A N 1
ATOM 3206 C CA . SER A 1 422 ? -2.732 19.180 17.967 1.00 79.50 422 SER A CA 1
ATOM 3207 C C . SER A 1 422 ? -1.480 18.476 18.526 1.00 79.50 422 SER A C 1
ATOM 3209 O O . SER A 1 422 ? -0.568 18.068 17.801 1.00 79.50 422 SER A O 1
ATOM 3211 N N . ASP A 1 423 ? -1.472 18.265 19.841 1.00 85.00 423 ASP A N 1
ATOM 3212 C CA . ASP A 1 423 ? -0.529 17.374 20.520 1.00 85.00 423 ASP A CA 1
ATOM 3213 C C . ASP A 1 423 ? -1.252 16.119 21.022 1.00 85.00 423 ASP A C 1
ATOM 3215 O O . ASP A 1 423 ? -2.257 16.230 21.730 1.00 85.00 423 ASP A O 1
ATOM 3219 N N . VAL A 1 424 ? -0.671 14.940 20.790 1.00 86.50 424 VAL A N 1
ATOM 3220 C CA . VAL A 1 424 ? -1.096 13.702 21.460 1.00 86.50 424 VAL A CA 1
ATOM 3221 C C . VAL A 1 424 ? -0.543 13.702 22.883 1.00 86.50 424 VAL A C 1
ATOM 3223 O O . VAL A 1 424 ? 0.668 13.852 23.098 1.00 86.50 424 VAL A O 1
ATOM 3226 N N . LYS A 1 425 ? -1.420 13.517 23.867 1.00 90.31 425 LYS A N 1
ATOM 3227 C CA . LYS A 1 425 ? -1.094 13.467 25.294 1.00 90.31 425 LYS A CA 1
ATOM 3228 C C . LYS A 1 425 ? -1.387 12.085 25.872 1.00 90.31 425 LYS A C 1
ATOM 3230 O O . LYS A 1 425 ? -2.376 11.449 25.525 1.00 90.31 425 LYS A O 1
ATOM 3235 N N . VAL A 1 426 ? -0.551 11.673 26.819 1.00 94.00 426 VAL A N 1
ATOM 3236 C CA . VAL A 1 426 ? -0.776 10.499 27.669 1.00 94.00 426 VAL A CA 1
ATOM 3237 C C . VAL A 1 426 ? -0.937 10.949 29.117 1.00 94.00 426 VAL A C 1
ATOM 3239 O O . VAL A 1 426 ? -0.130 11.736 29.616 1.00 94.00 426 VAL A O 1
ATOM 3242 N N . ALA A 1 427 ? -1.968 10.448 29.790 1.00 96.00 427 ALA A N 1
ATOM 3243 C CA . ALA A 1 427 ? -2.181 10.572 31.224 1.00 96.00 427 ALA A CA 1
ATOM 3244 C C . ALA A 1 427 ? -1.945 9.207 31.876 1.00 96.00 427 ALA A C 1
ATOM 3246 O O . ALA A 1 427 ? -2.460 8.187 31.419 1.00 96.00 427 ALA A O 1
ATOM 3247 N N . ARG A 1 428 ? -1.153 9.181 32.948 1.00 96.69 428 ARG A N 1
ATOM 3248 C CA . ARG A 1 428 ? -0.709 7.947 33.604 1.00 96.69 428 ARG A CA 1
ATOM 3249 C C . ARG A 1 428 ? -0.839 8.043 35.117 1.00 96.69 428 ARG A C 1
ATOM 3251 O O . ARG A 1 428 ? -0.411 9.037 35.701 1.00 96.69 428 ARG A O 1
ATOM 3258 N N . SER A 1 429 ? -1.361 6.994 35.747 1.00 97.62 429 SER A N 1
ATOM 3259 C CA . SER A 1 429 ? -1.462 6.853 37.205 1.00 97.62 429 SER A CA 1
ATOM 3260 C C . SER A 1 429 ? -0.974 5.479 37.661 1.00 97.62 429 SER A C 1
ATOM 3262 O O . SER A 1 429 ? -1.276 4.469 37.031 1.00 97.62 429 SER A O 1
ATOM 3264 N N . THR A 1 430 ? -0.243 5.428 38.777 1.00 96.31 430 THR A N 1
ATOM 3265 C CA . THR A 1 430 ? 0.268 4.185 39.394 1.00 96.31 430 THR A CA 1
ATOM 3266 C C . THR A 1 430 ? -0.315 3.919 40.787 1.00 96.31 430 THR A C 1
ATOM 3268 O O . THR A 1 430 ? 0.153 3.031 41.491 1.00 96.31 430 THR A O 1
ATOM 3271 N N . ASP A 1 431 ? -1.311 4.698 41.212 1.00 94.56 431 ASP A N 1
ATOM 3272 C CA . ASP A 1 431 ? -1.933 4.646 42.545 1.00 94.56 431 ASP A CA 1
ATOM 3273 C C . ASP A 1 431 ? -3.470 4.534 42.465 1.00 94.56 431 ASP A C 1
ATOM 3275 O O . ASP A 1 431 ? -4.216 5.032 43.314 1.00 94.56 431 ASP A O 1
ATOM 3279 N N . GLY A 1 432 ? -3.951 3.874 41.406 1.00 89.62 432 GLY A N 1
ATOM 3280 C CA . GLY A 1 432 ? -5.373 3.636 41.162 1.00 89.62 432 GLY A CA 1
ATOM 3281 C C . GLY A 1 432 ? -6.160 4.886 40.760 1.00 89.62 432 GLY A C 1
ATOM 3282 O O . GLY A 1 432 ? -7.378 4.915 40.966 1.00 89.62 432 GLY A O 1
ATOM 3283 N N . GLY A 1 433 ? -5.496 5.903 40.207 1.00 93.56 433 GLY A N 1
ATOM 3284 C CA . GLY A 1 433 ? -6.098 7.165 39.782 1.00 93.56 433 GLY A CA 1
ATOM 3285 C C . GLY A 1 433 ? -6.132 8.242 40.866 1.00 93.56 433 GLY A C 1
ATOM 3286 O O . GLY A 1 433 ? -6.934 9.159 40.752 1.00 93.56 433 GLY A O 1
ATOM 3287 N N . THR A 1 434 ? -5.323 8.140 41.923 1.00 92.94 434 THR A N 1
ATOM 3288 C CA . THR A 1 434 ? -5.269 9.154 42.996 1.00 92.94 434 THR A CA 1
ATOM 3289 C C . THR A 1 434 ? -4.377 10.331 42.596 1.00 92.94 434 THR A C 1
ATOM 3291 O O . THR A 1 434 ? -4.711 11.485 42.863 1.00 92.94 434 THR A O 1
ATOM 3294 N N . THR A 1 435 ? -3.267 10.055 41.912 1.00 96.00 435 THR A N 1
ATOM 3295 C CA . THR A 1 435 ? -2.384 11.044 41.288 1.00 96.00 435 THR A CA 1
ATOM 3296 C C . THR A 1 435 ? -2.090 10.667 39.837 1.00 96.00 435 THR A C 1
ATOM 3298 O O . THR A 1 435 ? -2.142 9.495 39.454 1.00 96.00 435 THR A O 1
ATOM 3301 N N . TRP A 1 436 ? -1.803 11.680 39.016 1.00 97.19 436 TRP A N 1
ATOM 3302 C CA . TRP A 1 436 ? -1.612 11.538 37.575 1.00 97.19 436 TRP A CA 1
ATOM 3303 C C . TRP A 1 436 ? -0.414 12.351 37.088 1.00 97.19 436 TRP A C 1
ATOM 3305 O O . TRP A 1 436 ? -0.224 13.501 37.486 1.00 97.19 436 TRP A O 1
ATOM 3315 N N . SER A 1 437 ? 0.359 11.772 36.174 1.00 95.50 437 SER A N 1
ATOM 3316 C CA . SER A 1 437 ? 1.360 12.464 35.359 1.00 95.50 437 SER A CA 1
ATOM 3317 C C . SER A 1 437 ? 0.858 12.592 33.923 1.00 95.50 437 SER A C 1
ATOM 3319 O O . SER A 1 437 ? 0.319 11.620 33.394 1.00 95.50 437 SER A O 1
ATOM 3321 N N . VAL A 1 438 ? 1.082 13.742 33.281 1.00 94.88 438 VAL A N 1
ATOM 3322 C CA . VAL A 1 438 ? 0.743 13.962 31.865 1.00 94.88 438 VAL A CA 1
ATOM 3323 C C . VAL A 1 438 ? 2.004 14.263 31.063 1.00 94.88 438 VAL A C 1
ATOM 3325 O O . VAL A 1 438 ? 2.810 15.097 31.477 1.00 94.88 438 VAL A O 1
ATOM 3328 N N . ALA A 1 439 ? 2.159 13.608 29.914 1.00 92.75 439 ALA A N 1
ATOM 3329 C CA . ALA A 1 439 ? 3.267 13.812 28.985 1.00 92.75 439 ALA A CA 1
ATOM 3330 C C . ALA A 1 439 ? 2.768 13.972 27.539 1.00 92.75 439 ALA A C 1
ATOM 3332 O O . ALA A 1 439 ? 1.648 13.585 27.202 1.00 92.75 439 ALA A O 1
ATOM 3333 N N . THR A 1 440 ? 3.606 14.551 26.679 1.00 90.12 440 THR A N 1
ATOM 3334 C CA . THR A 1 440 ? 3.374 14.610 25.228 1.00 90.12 440 THR A CA 1
ATOM 3335 C C . THR A 1 440 ? 3.967 13.362 24.578 1.00 90.12 440 THR A C 1
ATOM 3337 O O . THR A 1 440 ? 5.147 13.090 24.783 1.00 90.12 440 THR A O 1
ATOM 3340 N N . VAL A 1 441 ? 3.179 12.635 23.784 1.00 85.25 441 VAL A N 1
ATOM 3341 C CA . VAL A 1 441 ? 3.654 11.486 22.986 1.00 85.25 441 VAL A CA 1
ATOM 3342 C C . VAL A 1 441 ? 4.177 11.960 21.630 1.00 85.25 441 VAL A C 1
ATOM 3344 O O . VAL A 1 441 ? 5.254 11.561 21.198 1.00 85.25 441 VAL A O 1
ATOM 3347 N N . THR A 1 442 ? 3.454 12.875 20.983 1.00 79.31 442 THR A N 1
ATOM 3348 C CA . THR A 1 442 ? 3.918 13.588 19.788 1.00 79.31 442 THR A CA 1
ATOM 3349 C C . THR A 1 442 ? 3.287 14.978 19.715 1.00 79.31 442 THR A C 1
ATOM 3351 O O . THR A 1 442 ? 2.236 15.217 20.314 1.00 79.31 442 THR A O 1
ATOM 3354 N N . SER A 1 443 ? 3.949 15.904 19.024 1.00 77.75 443 SER A N 1
ATOM 3355 C CA . SER A 1 443 ? 3.573 17.318 18.954 1.00 77.75 443 SER A CA 1
ATOM 3356 C C . SER A 1 443 ? 3.565 17.837 17.527 1.00 77.75 443 SER A C 1
ATOM 3358 O O . SER A 1 443 ? 4.436 17.466 16.738 1.00 77.75 443 SER A O 1
ATOM 3360 N N . GLY A 1 444 ? 2.671 18.776 17.226 1.00 60.81 444 GLY A N 1
ATOM 3361 C CA . GLY A 1 444 ? 2.711 19.515 15.963 1.00 60.81 444 GLY A CA 1
ATOM 3362 C C . GLY A 1 444 ? 2.190 18.749 14.742 1.00 60.81 444 GLY A C 1
ATOM 3363 O O . GLY A 1 444 ? 2.560 19.083 13.618 1.00 60.81 444 GLY A O 1
ATOM 3364 N N . LYS A 1 445 ? 1.306 17.764 14.940 1.00 60.38 445 LYS A N 1
ATOM 3365 C CA . LYS A 1 445 ? 0.553 17.081 13.872 1.00 60.38 445 LYS A CA 1
ATOM 3366 C C . LYS A 1 445 ? -0.943 17.407 13.999 1.00 60.38 445 LYS A C 1
ATOM 3368 O O . LYS A 1 445 ? -1.413 17.703 15.088 1.00 60.38 445 LYS A O 1
ATOM 3373 N N . PHE A 1 446 ? -1.723 17.336 12.918 1.00 58.81 446 PHE A N 1
ATOM 3374 C CA . PHE A 1 446 ? -3.193 17.302 13.036 1.00 58.81 446 PHE A CA 1
ATOM 3375 C C . PHE A 1 446 ? -3.599 15.929 13.580 1.00 58.81 446 PHE A C 1
ATOM 3377 O O . PHE A 1 446 ? -3.853 15.012 12.807 1.00 58.81 446 PHE A O 1
ATOM 3384 N N . ALA A 1 447 ? -3.490 15.768 14.898 1.00 60.31 447 ALA A N 1
ATOM 3385 C CA . ALA A 1 447 ? -3.608 14.486 15.568 1.00 60.31 447 ALA A CA 1
ATOM 3386 C C . ALA A 1 447 ? -4.955 14.343 16.272 1.00 60.31 447 ALA A C 1
ATOM 3388 O O . ALA A 1 447 ? -5.171 14.951 17.318 1.00 60.31 447 ALA A O 1
ATOM 3389 N N . ASP A 1 448 ? -5.800 13.497 15.694 1.00 68.19 448 ASP A N 1
ATOM 3390 C CA . ASP A 1 448 ? -7.096 13.064 16.210 1.00 68.19 448 ASP A CA 1
ATOM 3391 C C . ASP A 1 448 ? -7.119 11.519 16.253 1.00 68.19 448 ASP A C 1
ATOM 3393 O O . ASP A 1 448 ? -6.249 10.862 15.681 1.00 68.19 448 ASP A O 1
ATOM 3397 N N . GLY A 1 449 ? -8.100 10.922 16.929 1.00 69.12 449 GLY A N 1
ATOM 3398 C CA . GLY A 1 449 ? -8.286 9.464 16.997 1.00 69.12 449 GLY A CA 1
ATOM 3399 C C . GLY A 1 449 ? -7.197 8.747 17.800 1.00 69.12 449 GLY A C 1
ATOM 3400 O O . GLY A 1 449 ? -6.342 8.073 17.233 1.00 69.12 449 GLY A O 1
ATOM 3401 N N . CYS A 1 450 ? -7.206 8.917 19.126 1.00 78.75 450 CYS A N 1
ATOM 3402 C CA . CYS A 1 450 ? -6.185 8.371 20.030 1.00 78.75 450 CYS A CA 1
ATOM 3403 C C . CYS A 1 450 ? -6.570 6.984 20.576 1.00 78.75 450 CYS A C 1
ATOM 3405 O O . CYS A 1 450 ? -7.067 6.871 21.703 1.00 78.75 450 CYS A O 1
ATOM 3407 N N . LEU A 1 451 ? -6.317 5.942 19.782 1.00 87.75 451 LEU A N 1
ATOM 3408 C CA . LEU A 1 451 ? -6.524 4.544 20.174 1.00 87.75 451 LEU A CA 1
ATOM 3409 C C . LEU A 1 451 ? -5.447 4.072 21.163 1.00 87.75 451 LEU A C 1
ATOM 3411 O O . LEU A 1 451 ? -4.306 4.553 21.137 1.00 87.75 451 LEU A O 1
ATOM 3415 N N . LEU A 1 452 ? -5.795 3.111 22.016 1.00 89.81 452 LEU A N 1
ATOM 3416 C CA . LEU A 1 452 ? -4.965 2.544 23.073 1.00 89.81 452 LEU A CA 1
ATOM 3417 C C . LEU A 1 452 ? -5.362 1.090 23.378 1.00 89.81 452 LEU A C 1
ATOM 3419 O O . LEU A 1 452 ? -6.443 0.824 23.891 1.00 89.81 452 LEU A O 1
ATOM 3423 N N . PHE A 1 453 ? -4.456 0.139 23.157 1.00 87.19 453 PHE A N 1
ATOM 3424 C CA . PHE A 1 453 ? -4.716 -1.271 23.469 1.00 87.19 453 PHE A CA 1
ATOM 3425 C C . PHE A 1 453 ? -3.445 -2.021 23.878 1.00 87.19 453 PHE A C 1
ATOM 3427 O O . PHE A 1 453 ? -2.343 -1.730 23.404 1.00 87.19 453 PHE A O 1
ATOM 3434 N N . LYS A 1 454 ? -3.588 -3.001 24.779 1.00 87.56 454 LYS A N 1
ATOM 3435 C CA . LYS A 1 454 ? -2.463 -3.820 25.262 1.00 87.56 454 LYS A CA 1
ATOM 3436 C C . LYS A 1 454 ? -2.190 -5.059 24.412 1.00 87.56 454 LYS A C 1
ATOM 3438 O O . LYS A 1 454 ? -3.081 -5.634 23.784 1.00 87.56 454 LYS A O 1
ATOM 3443 N N . ASP A 1 455 ? -0.943 -5.505 24.450 1.00 84.19 455 ASP A N 1
ATOM 3444 C CA . ASP A 1 455 ? -0.463 -6.709 23.788 1.00 84.19 455 ASP A CA 1
ATOM 3445 C C . ASP A 1 455 ? -0.458 -7.953 24.728 1.00 84.19 455 ASP A C 1
ATOM 3447 O O . ASP A 1 455 ? -1.078 -7.944 25.790 1.00 84.19 455 ASP A O 1
ATOM 3451 N N . ASN A 1 456 ? 0.162 -9.073 24.312 1.00 84.31 456 ASN A N 1
ATOM 3452 C CA . ASN A 1 456 ? 0.206 -10.312 25.107 1.00 84.31 456 ASN A CA 1
ATOM 3453 C C . ASN A 1 456 ? 1.392 -10.347 26.091 1.00 84.31 456 ASN A C 1
ATOM 3455 O O . ASN A 1 456 ? 1.361 -11.140 27.031 1.00 84.31 456 ASN A O 1
ATOM 3459 N N . ALA A 1 457 ? 2.428 -9.529 25.880 1.00 83.50 457 ALA A N 1
ATOM 3460 C CA . ALA A 1 457 ? 3.497 -9.290 26.848 1.00 83.50 457 ALA A CA 1
ATOM 3461 C C . ALA A 1 457 ? 3.075 -8.271 27.927 1.00 83.50 457 ALA A C 1
ATOM 3463 O O . ALA A 1 457 ? 3.613 -8.292 29.034 1.00 83.50 457 ALA A O 1
ATOM 3464 N N . GLY A 1 458 ? 2.077 -7.435 27.626 1.00 84.06 458 GLY A N 1
ATOM 3465 C CA . GLY A 1 458 ? 1.621 -6.326 28.465 1.00 84.06 458 GLY A CA 1
ATOM 3466 C C . GLY A 1 458 ? 2.151 -4.965 28.009 1.00 84.06 458 GLY A C 1
ATOM 3467 O O . GLY A 1 458 ? 1.925 -3.976 28.709 1.00 84.06 458 GLY A O 1
ATOM 3468 N N . ASP A 1 459 ? 2.813 -4.913 26.851 1.00 88.19 459 ASP A N 1
ATOM 3469 C CA . ASP A 1 459 ? 3.194 -3.669 26.190 1.00 88.19 459 ASP A CA 1
ATOM 3470 C C . ASP A 1 459 ? 1.934 -2.951 25.688 1.00 88.19 459 ASP A C 1
ATOM 3472 O O . ASP A 1 459 ? 0.903 -3.567 25.398 1.00 88.19 459 ASP A O 1
ATOM 3476 N N . ILE A 1 460 ? 2.006 -1.626 25.602 1.00 91.00 460 ILE A N 1
ATOM 3477 C CA . ILE A 1 460 ? 0.880 -0.772 25.228 1.00 91.00 460 ILE A CA 1
ATOM 3478 C C . ILE A 1 460 ? 1.129 -0.187 23.846 1.00 91.00 460 ILE A C 1
ATOM 3480 O O . ILE A 1 460 ? 2.189 0.383 23.579 1.00 91.00 460 ILE A O 1
ATOM 3484 N N . HIS A 1 461 ? 0.124 -0.290 22.989 1.00 88.88 461 HIS A N 1
ATOM 3485 C CA . HIS A 1 461 ? 0.113 0.262 21.647 1.00 88.88 461 HIS A CA 1
ATOM 3486 C C . HIS A 1 461 ? -0.845 1.443 21.593 1.00 88.88 461 HIS A C 1
ATOM 3488 O O . HIS A 1 461 ? -1.943 1.377 22.143 1.00 88.88 461 HIS A O 1
ATOM 3494 N N . SER A 1 462 ? -0.443 2.508 20.909 1.00 87.94 462 SER A N 1
ATOM 3495 C CA . SER A 1 462 ? -1.324 3.619 20.576 1.00 87.94 462 SER A CA 1
ATOM 3496 C C . SER A 1 462 ? -1.217 3.947 19.096 1.00 87.94 462 SER A C 1
ATOM 3498 O O . SER A 1 462 ? -0.120 4.028 18.540 1.00 87.94 462 SER A O 1
ATOM 3500 N N . ILE A 1 463 ? -2.366 4.128 18.458 1.00 86.06 463 ILE A N 1
ATOM 3501 C CA . ILE A 1 463 ? -2.479 4.552 17.065 1.00 86.06 463 ILE A CA 1
ATOM 3502 C C . ILE A 1 463 ? -3.172 5.902 17.101 1.00 86.06 463 ILE A C 1
ATOM 3504 O O . ILE A 1 463 ? -4.207 6.043 17.743 1.00 86.06 463 ILE A O 1
ATOM 3508 N N . ASN A 1 464 ? -2.547 6.893 16.476 1.00 78.88 464 ASN A N 1
ATOM 3509 C CA . ASN A 1 464 ? -3.013 8.273 16.477 1.00 78.88 464 ASN A CA 1
ATOM 3510 C C . ASN A 1 464 ? -2.991 8.769 15.042 1.00 78.88 464 ASN A C 1
ATOM 3512 O O . ASN A 1 464 ? -2.012 8.501 14.334 1.00 78.88 464 ASN A O 1
ATOM 3516 N N . SER A 1 465 ? -4.011 9.506 14.619 1.00 71.81 465 SER A N 1
ATOM 3517 C CA . SER A 1 465 ? -3.960 10.129 13.307 1.00 71.81 465 SER A CA 1
ATOM 3518 C C . SER A 1 465 ? -2.892 11.216 13.240 1.00 71.81 465 SER A C 1
ATOM 3520 O O . SER A 1 465 ? -2.411 11.773 14.229 1.00 71.81 465 SER A O 1
ATOM 3522 N N . ALA A 1 466 ? -2.528 11.507 12.012 1.00 60.28 466 ALA A N 1
ATOM 3523 C CA . ALA A 1 466 ? -1.886 12.700 11.536 1.00 60.28 466 ALA A CA 1
ATOM 3524 C C . ALA A 1 466 ? -2.537 12.995 10.184 1.00 60.28 466 ALA A C 1
ATOM 3526 O O . ALA A 1 466 ? -3.008 12.080 9.508 1.00 60.28 466 ALA A O 1
ATOM 3527 N N . LYS A 1 467 ? -2.471 14.256 9.759 1.00 53.75 467 LYS A N 1
ATOM 3528 C CA . LYS A 1 467 ? -3.055 14.746 8.502 1.00 53.75 467 LYS A CA 1
ATOM 3529 C C . LYS A 1 467 ? -2.846 13.817 7.283 1.00 53.75 467 LYS A C 1
ATOM 3531 O O . LYS A 1 467 ? -3.726 13.731 6.439 1.00 53.75 467 LYS A O 1
ATOM 3536 N N . ASP A 1 468 ? -1.711 13.107 7.226 1.00 51.69 468 ASP A N 1
ATOM 3537 C CA . ASP A 1 468 ? -1.288 12.296 6.077 1.00 51.69 468 ASP A CA 1
ATOM 3538 C C . ASP A 1 468 ? -1.053 10.794 6.400 1.00 51.69 468 ASP A C 1
ATOM 3540 O O . ASP A 1 468 ? -0.682 10.030 5.511 1.00 51.69 468 ASP A O 1
ATOM 3544 N N . ASN A 1 469 ? -1.172 10.354 7.662 1.00 58.28 469 ASN A N 1
ATOM 3545 C CA . ASN A 1 469 ? -0.891 8.970 8.104 1.00 58.28 469 ASN A CA 1
ATOM 3546 C C . ASN A 1 469 ? -1.364 8.714 9.539 1.00 58.28 469 ASN A C 1
ATOM 3548 O O . ASN A 1 469 ? -1.401 9.635 10.343 1.00 58.28 469 ASN A O 1
ATOM 3552 N N . ALA A 1 470 ? -1.601 7.460 9.919 1.00 71.62 470 ALA A N 1
ATOM 3553 C CA . ALA A 1 470 ? -1.582 7.078 11.327 1.00 71.62 470 ALA A CA 1
ATOM 3554 C C . ALA A 1 470 ? -0.123 6.927 11.784 1.00 71.62 470 ALA A C 1
ATOM 3556 O O . ALA A 1 470 ? 0.729 6.417 11.059 1.00 71.62 470 ALA A O 1
ATOM 3557 N N . THR A 1 471 ? 0.193 7.336 13.010 1.00 73.69 471 THR A N 1
ATOM 3558 C CA . THR A 1 471 ? 1.479 7.020 13.647 1.00 73.69 471 THR A CA 1
ATOM 3559 C C . THR A 1 471 ? 1.252 5.995 14.755 1.00 73.69 471 THR A C 1
ATOM 3561 O O . THR A 1 471 ? 0.465 6.231 15.675 1.00 73.69 471 THR A O 1
ATOM 3564 N N . HIS A 1 472 ? 1.948 4.860 14.668 1.00 81.06 472 HIS A N 1
ATOM 3565 C CA . HIS A 1 472 ? 1.913 3.806 15.676 1.00 81.06 472 HIS A CA 1
ATOM 3566 C C . HIS A 1 472 ? 3.020 4.036 16.710 1.00 81.06 472 HIS A C 1
ATOM 3568 O O . HIS A 1 472 ? 4.206 4.030 16.377 1.00 81.06 472 HIS A O 1
ATOM 3574 N N . PHE A 1 473 ? 2.636 4.204 17.973 1.00 83.44 473 PHE A N 1
ATOM 3575 C CA . PHE A 1 473 ? 3.543 4.308 19.113 1.00 83.44 473 PHE A CA 1
ATOM 3576 C C . PHE A 1 473 ? 3.419 3.085 20.019 1.00 83.44 473 PHE A C 1
ATOM 3578 O O . PHE A 1 473 ? 2.327 2.555 20.223 1.00 83.44 473 PHE A O 1
ATOM 3585 N N . THR A 1 474 ? 4.535 2.678 20.616 1.00 86.62 474 THR A N 1
ATOM 3586 C CA . THR A 1 474 ? 4.597 1.578 21.584 1.00 86.62 474 THR A CA 1
ATOM 3587 C C . THR A 1 474 ? 5.273 2.005 22.878 1.00 86.62 474 THR A C 1
ATOM 3589 O O . THR A 1 474 ? 6.250 2.757 22.841 1.00 86.62 474 THR A O 1
ATOM 3592 N N . SER A 1 475 ? 4.797 1.479 24.004 1.00 90.44 475 SER A N 1
ATOM 3593 C CA . SER A 1 475 ? 5.382 1.649 25.334 1.00 90.44 475 SER A CA 1
ATOM 3594 C C . SER A 1 475 ? 5.516 0.302 26.045 1.00 90.44 475 SER A C 1
ATOM 3596 O O . SER A 1 475 ? 4.542 -0.439 26.154 1.00 90.44 475 SER A O 1
ATOM 3598 N N . ASN A 1 476 ? 6.711 0.012 26.562 1.00 90.69 476 ASN A N 1
ATOM 3599 C CA . ASN A 1 476 ? 7.042 -1.214 27.303 1.00 90.69 476 ASN A CA 1
ATOM 3600 C C . ASN A 1 476 ? 7.368 -0.962 28.792 1.00 90.69 476 ASN A C 1
ATOM 3602 O O . ASN A 1 476 ? 7.801 -1.859 29.512 1.00 90.69 476 ASN A O 1
ATOM 3606 N N . ASP A 1 477 ? 7.145 0.265 29.276 1.00 90.06 477 ASP A N 1
ATOM 3607 C CA . ASP A 1 477 ? 7.357 0.693 30.668 1.00 90.06 477 ASP A CA 1
ATOM 3608 C C . ASP A 1 477 ? 6.048 1.136 31.362 1.00 90.06 477 ASP A C 1
ATOM 3610 O O . ASP A 1 477 ? 6.034 1.824 32.393 1.00 90.06 477 ASP A O 1
ATOM 3614 N N . GLY A 1 478 ? 4.917 0.706 30.795 1.00 88.50 478 GLY A N 1
ATOM 3615 C CA . GLY A 1 478 ? 3.579 1.024 31.278 1.00 88.50 478 GLY A CA 1
ATOM 3616 C C . GLY A 1 478 ? 3.173 2.471 31.001 1.00 88.50 478 GLY A C 1
ATOM 3617 O O . GLY A 1 478 ? 2.615 3.120 31.885 1.00 88.50 478 GLY A O 1
ATOM 3618 N N . GLY A 1 479 ? 3.485 2.9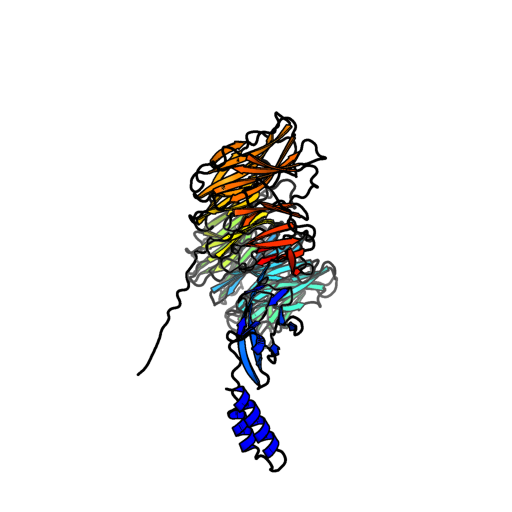93 29.814 1.00 89.31 479 GLY A N 1
ATOM 3619 C CA . GLY A 1 479 ? 3.068 4.314 29.334 1.00 89.31 479 GLY A CA 1
ATOM 3620 C C . GLY A 1 479 ? 3.932 5.486 29.804 1.00 89.31 479 GLY A C 1
ATOM 3621 O O . GLY A 1 479 ? 3.483 6.627 29.688 1.00 89.31 479 GLY A O 1
ATOM 3622 N N . ALA A 1 480 ? 5.118 5.246 30.377 1.00 88.62 480 ALA A N 1
ATOM 3623 C CA . ALA A 1 480 ? 6.005 6.307 30.866 1.00 88.62 480 ALA A CA 1
ATOM 3624 C C . ALA A 1 480 ? 6.897 6.880 29.750 1.00 88.62 480 ALA A C 1
ATOM 3626 O O . ALA A 1 480 ? 7.109 8.093 29.704 1.00 88.62 480 ALA A O 1
ATOM 3627 N N . THR A 1 481 ? 7.360 6.039 28.826 1.00 88.12 481 THR A N 1
ATOM 3628 C CA . THR A 1 481 ? 8.011 6.439 27.574 1.00 88.12 481 THR A CA 1
ATOM 3629 C C . THR A 1 481 ? 7.336 5.776 26.378 1.00 88.12 481 THR A C 1
ATOM 3631 O O . THR A 1 481 ? 6.722 4.714 26.491 1.00 88.12 481 THR A O 1
ATOM 3634 N N . TRP A 1 482 ? 7.419 6.440 25.226 1.00 86.44 482 TRP A N 1
ATOM 3635 C CA . TRP A 1 482 ? 6.767 6.031 23.988 1.00 86.44 482 TRP A CA 1
ATOM 3636 C C . TRP A 1 482 ? 7.752 6.128 22.831 1.00 86.44 482 TRP A C 1
ATOM 3638 O O . TRP A 1 482 ? 8.470 7.120 22.697 1.00 86.44 482 TRP A O 1
ATOM 3648 N N . VAL A 1 483 ? 7.768 5.103 21.985 1.00 77.94 483 VAL A N 1
ATOM 3649 C CA . VAL A 1 483 ? 8.614 5.021 20.792 1.00 77.94 483 VAL A CA 1
ATOM 3650 C C . VAL A 1 483 ? 7.708 4.894 19.575 1.00 77.94 483 VAL A C 1
ATOM 3652 O O . VAL A 1 483 ? 6.835 4.029 19.552 1.00 77.94 483 VAL A O 1
ATOM 3655 N N . ALA A 1 484 ? 7.900 5.753 18.572 1.00 73.81 484 ALA A N 1
ATOM 3656 C CA . ALA A 1 484 ? 7.253 5.584 17.274 1.00 73.81 484 ALA A CA 1
ATOM 3657 C C . ALA A 1 484 ? 7.821 4.325 16.606 1.00 73.81 484 ALA A C 1
ATOM 3659 O O . ALA A 1 484 ? 9.037 4.209 16.444 1.00 73.81 484 ALA A O 1
ATOM 3660 N N . LYS A 1 485 ? 6.948 3.377 16.265 1.00 63.88 485 LYS A N 1
ATOM 3661 C CA . LYS A 1 485 ? 7.333 2.081 15.706 1.00 63.88 485 LYS A CA 1
ATOM 3662 C C . LYS A 1 485 ? 7.234 2.056 14.185 1.00 63.88 485 LYS A C 1
ATOM 3664 O O . LYS A 1 485 ? 8.126 1.508 13.548 1.00 63.88 485 LYS A O 1
ATOM 3669 N N . ASP A 1 486 ? 6.169 2.636 13.633 1.00 58.09 486 ASP A N 1
ATOM 3670 C CA . ASP A 1 486 ? 5.937 2.723 12.189 1.00 58.09 486 ASP A CA 1
ATOM 3671 C C . ASP A 1 486 ? 4.906 3.822 11.850 1.00 58.09 486 ASP A C 1
ATOM 3673 O O . ASP A 1 486 ? 4.168 4.292 12.730 1.00 58.09 486 ASP A O 1
ATOM 3677 N N . TYR A 1 487 ? 4.831 4.203 10.575 1.00 61.72 487 TYR A N 1
ATOM 3678 C CA . TYR A 1 487 ? 3.750 5.013 10.014 1.00 61.72 487 TYR A CA 1
ATOM 3679 C C . TYR A 1 487 ? 2.780 4.122 9.245 1.00 61.72 487 TYR A C 1
ATOM 3681 O O . TYR A 1 487 ? 3.149 3.458 8.281 1.00 61.72 487 TYR A O 1
ATOM 3689 N N . ILE A 1 488 ? 1.514 4.144 9.645 1.00 61.44 488 ILE A N 1
ATOM 3690 C CA . ILE A 1 488 ? 0.453 3.421 8.957 1.00 61.44 488 ILE A CA 1
ATOM 3691 C C . ILE A 1 488 ? -0.131 4.367 7.914 1.00 61.44 488 ILE A C 1
ATOM 3693 O O . ILE A 1 488 ? -0.864 5.301 8.237 1.00 61.44 488 ILE A O 1
ATOM 3697 N N . ILE A 1 489 ? 0.241 4.153 6.657 1.00 53.31 489 ILE A N 1
ATOM 3698 C CA . ILE A 1 489 ? -0.305 4.905 5.529 1.00 53.31 489 ILE A CA 1
ATOM 3699 C C . ILE A 1 489 ? -1.710 4.359 5.242 1.00 53.31 489 ILE A C 1
ATOM 3701 O O . ILE A 1 489 ? -1.895 3.148 5.105 1.00 53.31 489 ILE A O 1
ATOM 3705 N N . TYR A 1 490 ? -2.711 5.239 5.200 1.00 51.81 490 TYR A N 1
ATOM 3706 C CA . TYR A 1 490 ? -4.101 4.816 5.053 1.00 51.81 490 TYR A CA 1
ATOM 3707 C C . TYR A 1 490 ? -4.451 4.550 3.576 1.00 51.81 490 TYR A C 1
ATOM 3709 O O . TYR A 1 490 ? -4.775 5.497 2.878 1.00 51.81 490 TYR A O 1
ATOM 3717 N N . THR A 1 491 ? -4.474 3.296 3.100 1.00 43.56 491 THR A N 1
ATOM 3718 C CA . THR A 1 491 ? -4.750 2.869 1.690 1.00 43.56 491 THR A CA 1
ATOM 3719 C C . THR A 1 491 ? -3.700 3.302 0.639 1.00 43.56 491 THR A C 1
ATOM 3721 O O . THR A 1 491 ? -2.601 3.727 0.993 1.00 43.56 491 THR A O 1
ATOM 3724 N N . GLU A 1 492 ? -4.004 3.145 -0.661 1.00 39.97 492 GLU A N 1
ATOM 3725 C CA . GLU A 1 492 ? -3.074 3.256 -1.800 1.00 39.97 492 GLU A CA 1
ATOM 3726 C C . GLU A 1 492 ? -3.749 3.946 -3.048 1.00 39.97 492 GLU A C 1
ATOM 3728 O O . GLU A 1 492 ? -4.533 3.303 -3.743 1.00 39.97 492 GLU A O 1
ATOM 3733 N N . LYS A 1 493 ? -3.515 5.268 -3.284 1.00 42.59 493 LYS A N 1
ATOM 3734 C CA . LYS A 1 493 ? -4.092 6.204 -4.325 1.00 42.59 493 LYS A CA 1
ATOM 3735 C C . LYS A 1 493 ? -3.159 7.386 -4.744 1.00 42.59 493 LYS A C 1
ATOM 3737 O O . LYS A 1 493 ? -3.597 8.521 -4.941 1.00 42.59 493 LYS A O 1
ATOM 3742 N N . PHE A 1 494 ? -1.855 7.208 -4.851 1.00 38.41 494 PHE A N 1
ATOM 3743 C CA . PHE A 1 494 ? -0.987 8.152 -5.548 1.00 38.41 494 PHE A CA 1
ATOM 3744 C C . PHE A 1 494 ? -1.291 7.929 -7.028 1.00 38.41 494 PHE A C 1
ATOM 3746 O O . PHE A 1 494 ? -1.294 6.783 -7.488 1.00 38.41 494 PHE A O 1
ATOM 3753 N N . TYR A 1 495 ? -1.501 8.993 -7.803 1.00 43.50 495 TYR A N 1
ATOM 3754 C CA . TYR A 1 495 ? -1.493 8.880 -9.263 1.00 43.50 495 TYR A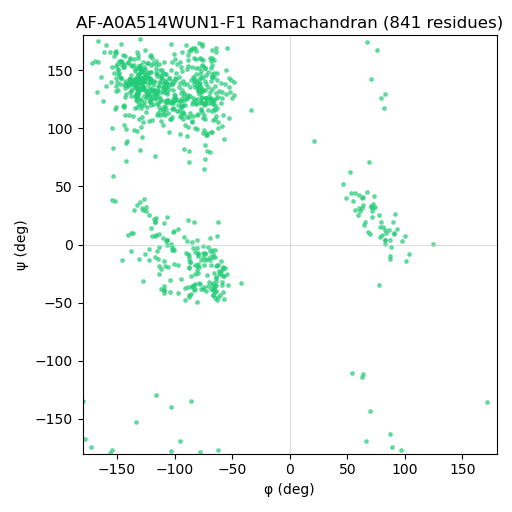 CA 1
ATOM 3755 C C . TYR A 1 495 ? -0.036 8.705 -9.715 1.00 43.50 495 TYR A C 1
ATOM 3757 O O . TYR A 1 495 ? 0.618 9.632 -10.198 1.00 43.50 495 TYR A O 1
ATOM 3765 N N . ASN A 1 496 ? 0.485 7.504 -9.462 1.00 50.09 496 ASN A N 1
ATOM 3766 C CA . ASN A 1 496 ? 1.868 7.127 -9.679 1.00 50.09 496 ASN A CA 1
ATOM 3767 C C . ASN A 1 496 ? 2.105 6.867 -11.166 1.00 50.09 496 ASN A C 1
ATOM 3769 O O . ASN A 1 496 ? 1.592 5.889 -11.717 1.00 50.09 496 ASN A O 1
ATOM 3773 N N . GLU A 1 497 ? 2.945 7.678 -11.814 1.00 61.03 497 GLU A N 1
ATOM 3774 C CA . GLU A 1 497 ? 3.578 7.206 -13.045 1.00 61.03 497 GLU A CA 1
ATOM 3775 C C . GLU A 1 497 ? 4.696 6.241 -12.641 1.00 61.03 497 GLU A C 1
ATOM 3777 O O . GLU A 1 497 ? 5.684 6.609 -12.001 1.00 61.03 497 GLU A O 1
ATOM 3782 N N . ILE A 1 498 ? 4.522 4.973 -13.010 1.00 68.56 498 ILE A N 1
ATOM 3783 C CA . ILE A 1 498 ? 5.553 3.948 -12.870 1.00 68.56 498 ILE A CA 1
ATOM 3784 C C . ILE A 1 498 ? 6.583 4.186 -13.974 1.00 68.56 498 ILE A C 1
ATOM 3786 O O . ILE A 1 498 ? 6.401 3.734 -15.107 1.00 68.56 498 ILE A O 1
ATOM 3790 N N . SER A 1 499 ? 7.661 4.897 -13.652 1.00 73.12 499 SER A N 1
ATOM 3791 C CA . SER A 1 499 ? 8.685 5.272 -14.628 1.00 73.12 499 SER A CA 1
ATOM 3792 C C . SER A 1 499 ? 9.442 4.070 -15.195 1.00 73.12 499 SER A C 1
ATOM 3794 O O . SER A 1 499 ? 9.798 4.095 -16.373 1.00 73.12 499 SER A O 1
ATOM 3796 N N . LYS A 1 500 ? 9.707 3.037 -14.376 1.00 74.88 500 LYS A N 1
ATOM 3797 C CA . LYS A 1 500 ? 10.417 1.814 -14.795 1.00 74.88 500 LYS A CA 1
ATOM 3798 C C . LYS A 1 500 ? 10.244 0.653 -13.818 1.00 74.88 500 LYS A C 1
ATOM 3800 O O . LYS A 1 500 ? 10.326 0.844 -12.608 1.00 74.88 500 LYS A O 1
ATOM 3805 N N . PHE A 1 501 ? 10.156 -0.558 -14.364 1.00 74.88 501 PHE A N 1
ATOM 3806 C CA . PHE A 1 501 ? 10.275 -1.829 -13.649 1.00 74.88 501 PHE A CA 1
ATOM 3807 C C . PHE A 1 501 ? 11.504 -2.628 -14.134 1.00 74.88 501 PHE A C 1
ATOM 3809 O O . PHE A 1 501 ? 11.907 -2.522 -15.295 1.00 74.88 501 PHE A O 1
ATOM 3816 N N . LEU A 1 502 ? 12.099 -3.455 -13.267 1.00 73.00 502 LEU A N 1
ATOM 3817 C CA . LEU A 1 502 ? 13.050 -4.511 -13.638 1.00 73.00 502 LEU A CA 1
ATOM 3818 C C . LEU A 1 502 ? 13.019 -5.701 -12.662 1.00 73.00 502 LEU A C 1
ATOM 3820 O O . LEU A 1 502 ? 12.520 -5.602 -11.544 1.00 73.00 502 LEU A O 1
ATOM 3824 N N . VAL A 1 503 ? 13.610 -6.826 -13.074 1.00 74.25 503 VAL A N 1
ATOM 3825 C CA . VAL A 1 503 ? 13.945 -7.944 -12.176 1.00 74.25 503 VAL A CA 1
ATOM 3826 C C . VAL A 1 503 ? 15.429 -7.852 -11.828 1.00 74.25 503 VAL A C 1
ATOM 3828 O O . VAL A 1 503 ? 16.277 -7.779 -12.719 1.00 74.25 503 VAL A O 1
ATOM 3831 N N . LEU A 1 504 ? 15.749 -7.836 -10.536 1.00 74.88 504 LEU A N 1
ATOM 3832 C CA . LEU A 1 504 ? 17.122 -7.812 -10.033 1.00 74.88 504 LEU A CA 1
ATOM 3833 C C . LEU A 1 504 ? 17.786 -9.196 -10.177 1.00 74.88 504 LEU A C 1
ATOM 3835 O O . LEU A 1 504 ? 17.090 -10.213 -10.189 1.00 74.88 504 LEU A O 1
ATOM 3839 N N . PRO A 1 505 ? 19.132 -9.291 -10.191 1.00 71.88 505 PRO A N 1
ATOM 3840 C CA . PRO A 1 505 ? 19.841 -10.577 -10.189 1.00 71.88 505 PRO A CA 1
ATOM 3841 C C . PRO A 1 505 ? 19.517 -11.500 -9.003 1.00 71.88 505 PRO A C 1
ATO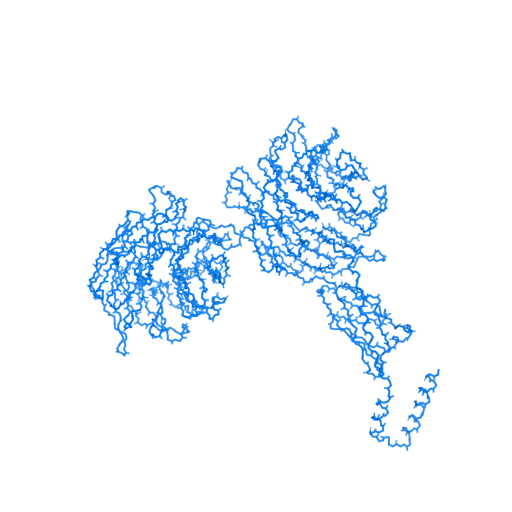M 3843 O O . PRO A 1 505 ? 19.733 -12.705 -9.092 1.00 71.88 505 PRO A O 1
ATOM 3846 N N . SER A 1 506 ? 18.980 -10.950 -7.910 1.00 72.06 506 SER A N 1
ATOM 3847 C CA . SER A 1 506 ? 18.450 -11.687 -6.756 1.00 72.06 506 SER A CA 1
ATOM 3848 C C . SER A 1 506 ? 17.125 -12.414 -7.033 1.00 72.06 506 SER A C 1
ATOM 3850 O O . SER A 1 506 ? 16.707 -13.237 -6.224 1.00 72.06 506 SER A O 1
ATOM 3852 N N . GLY A 1 507 ? 16.461 -12.129 -8.158 1.00 74.19 507 GLY A N 1
ATOM 3853 C CA . GLY A 1 507 ? 15.109 -12.596 -8.481 1.00 74.19 507 GLY A CA 1
ATOM 3854 C C . GLY A 1 507 ? 13.996 -11.683 -7.956 1.00 74.19 507 GLY A C 1
ATOM 3855 O O . GLY A 1 507 ? 12.846 -11.852 -8.360 1.00 74.19 507 GLY A O 1
ATOM 3856 N N . ASN A 1 508 ? 14.328 -10.699 -7.112 1.00 77.25 508 ASN A N 1
ATOM 3857 C CA . ASN A 1 508 ? 13.381 -9.694 -6.635 1.00 77.25 508 ASN A CA 1
ATOM 3858 C C . ASN A 1 508 ? 12.898 -8.808 -7.789 1.00 77.25 508 ASN A C 1
ATOM 3860 O O . ASN A 1 508 ? 13.662 -8.444 -8.687 1.00 77.25 508 ASN A O 1
ATOM 3864 N N . TYR A 1 509 ? 11.635 -8.411 -7.725 1.00 80.38 509 TYR A N 1
ATOM 3865 C CA . TYR A 1 509 ? 11.057 -7.403 -8.601 1.00 80.38 509 TYR A CA 1
ATOM 3866 C C . TYR A 1 509 ? 11.329 -6.022 -8.013 1.00 80.38 509 TYR A C 1
ATOM 3868 O O . TYR A 1 509 ? 11.288 -5.840 -6.794 1.00 80.38 509 TYR A O 1
ATOM 3876 N N . PHE A 1 510 ? 11.621 -5.056 -8.874 1.00 81.38 510 PHE A N 1
ATOM 3877 C CA . PHE A 1 510 ? 11.962 -3.699 -8.478 1.00 81.38 510 PHE A CA 1
ATOM 3878 C C . PHE A 1 510 ? 11.290 -2.695 -9.407 1.00 81.38 510 PHE A C 1
ATOM 3880 O O . PHE A 1 510 ? 11.259 -2.887 -10.622 1.00 81.38 510 PHE A O 1
ATOM 3887 N N . THR A 1 511 ? 10.775 -1.612 -8.842 1.00 80.44 511 THR A N 1
ATOM 3888 C CA . THR A 1 511 ? 10.097 -0.550 -9.578 1.00 80.44 511 THR A CA 1
ATOM 3889 C C . THR A 1 511 ? 10.510 0.820 -9.059 1.00 80.44 511 THR A C 1
ATOM 3891 O O . THR A 1 511 ? 10.880 0.972 -7.895 1.00 80.44 511 THR A O 1
ATOM 3894 N N . ILE A 1 512 ? 10.404 1.826 -9.917 1.00 82.94 512 ILE A N 1
ATOM 3895 C CA . ILE A 1 512 ? 10.519 3.242 -9.566 1.00 82.94 512 ILE A CA 1
ATOM 3896 C C . ILE A 1 512 ? 9.341 4.015 -10.149 1.00 82.94 512 ILE A C 1
ATOM 3898 O O . ILE A 1 512 ? 8.773 3.618 -11.172 1.00 82.94 512 ILE A O 1
ATOM 3902 N N . GLY A 1 513 ? 9.004 5.130 -9.521 1.00 78.38 513 GLY A N 1
ATOM 3903 C CA . GLY A 1 513 ? 8.005 6.062 -10.018 1.00 78.38 513 GLY A CA 1
ATOM 3904 C C . GLY A 1 513 ? 7.965 7.336 -9.188 1.00 78.38 513 GLY A C 1
ATOM 3905 O O . GLY A 1 513 ? 8.773 7.530 -8.278 1.00 78.38 513 GLY A O 1
ATOM 3906 N N . PHE A 1 514 ? 7.001 8.193 -9.493 1.00 73.06 514 PHE A N 1
ATOM 3907 C CA . PHE A 1 514 ? 6.742 9.425 -8.754 1.00 73.06 514 PHE A CA 1
ATOM 3908 C C . PHE A 1 514 ? 5.243 9.677 -8.615 1.00 73.06 514 PHE A C 1
ATOM 3910 O O . PHE A 1 514 ? 4.442 9.174 -9.405 1.00 73.06 514 PHE A O 1
ATOM 3917 N N . ALA A 1 515 ? 4.890 10.439 -7.586 1.00 64.25 515 ALA A N 1
ATOM 3918 C CA . ALA A 1 515 ? 3.545 10.530 -7.041 1.00 64.25 515 ALA A CA 1
ATOM 3919 C C . ALA A 1 515 ? 2.881 11.887 -7.310 1.00 64.25 515 ALA A C 1
ATOM 3921 O O . ALA A 1 515 ? 3.148 12.860 -6.603 1.00 64.25 515 ALA A O 1
ATOM 3922 N N . ASN A 1 516 ? 1.964 11.941 -8.282 1.00 54.41 516 ASN A N 1
ATOM 3923 C CA . ASN A 1 516 ? 1.243 13.173 -8.603 1.00 54.41 516 ASN A CA 1
ATOM 3924 C C . ASN A 1 516 ? 0.180 13.523 -7.541 1.00 54.41 516 ASN A C 1
ATOM 3926 O O . ASN A 1 516 ? -0.889 12.911 -7.493 1.00 54.41 516 ASN A O 1
ATOM 3930 N N . ASP A 1 517 ? 0.439 14.567 -6.748 1.00 50.19 517 ASP A N 1
ATOM 3931 C CA . ASP A 1 517 ? -0.571 15.284 -5.956 1.00 50.19 517 ASP A CA 1
ATOM 3932 C C . ASP A 1 517 ? -1.316 16.276 -6.867 1.00 50.19 517 ASP A C 1
ATOM 3934 O O . ASP A 1 517 ? -0.819 17.366 -7.158 1.00 50.19 517 ASP A O 1
ATOM 3938 N N . TYR A 1 518 ? -2.507 15.886 -7.332 1.00 41.44 518 TYR A N 1
ATOM 3939 C CA . TYR A 1 518 ? -3.409 16.735 -8.126 1.00 41.44 518 TYR A CA 1
ATOM 3940 C C . TYR A 1 518 ? -4.269 17.690 -7.273 1.00 41.44 518 TYR A C 1
ATOM 3942 O O . TYR A 1 518 ? -4.991 18.519 -7.829 1.00 41.44 518 TYR A O 1
ATOM 3950 N N . SER A 1 519 ? -4.231 17.585 -5.939 1.00 40.12 519 SER A N 1
ATOM 3951 C CA . SER A 1 519 ? -5.166 18.288 -5.043 1.00 40.12 519 SER A CA 1
ATOM 3952 C C . SER A 1 519 ? -4.736 19.710 -4.668 1.00 40.12 519 SER A C 1
ATOM 3954 O O . SER A 1 519 ? -5.548 20.489 -4.164 1.00 40.12 519 SER A O 1
ATOM 3956 N N . LYS A 1 520 ? -3.471 20.078 -4.911 1.00 43.06 520 LYS A N 1
ATOM 3957 C CA . LYS A 1 520 ? -2.899 21.363 -4.487 1.00 43.06 520 LYS A CA 1
ATOM 3958 C C . LYS A 1 520 ? -2.219 22.103 -5.629 1.00 43.06 520 LYS A C 1
ATOM 3960 O O . LYS A 1 520 ? -1.584 21.525 -6.501 1.00 43.06 520 LYS A O 1
ATOM 3965 N N . THR A 1 521 ? -2.264 23.427 -5.548 1.00 40.31 521 THR A N 1
ATOM 3966 C CA . THR A 1 521 ? -1.585 24.333 -6.482 1.00 40.31 521 THR A CA 1
ATOM 3967 C C . THR A 1 521 ? -0.088 24.523 -6.192 1.00 40.31 521 THR A C 1
ATOM 3969 O O . THR A 1 521 ? 0.565 25.250 -6.936 1.00 40.31 521 THR A O 1
ATOM 3972 N N . THR A 1 522 ? 0.461 23.933 -5.114 1.00 46.28 522 THR A N 1
ATOM 3973 C CA . THR A 1 522 ? 1.825 24.228 -4.618 1.00 46.28 522 THR A CA 1
ATOM 3974 C C . THR A 1 522 ? 2.502 23.095 -3.808 1.00 46.28 522 THR A C 1
ATOM 3976 O O . THR A 1 522 ? 3.159 23.398 -2.810 1.00 46.28 522 THR A O 1
ATOM 3979 N N . THR A 1 523 ? 2.350 21.806 -4.140 1.00 50.12 523 THR A N 1
ATOM 3980 C CA . THR A 1 523 ? 3.096 20.733 -3.432 1.00 50.12 523 THR A CA 1
ATOM 3981 C C . THR A 1 523 ? 3.891 19.817 -4.336 1.00 50.12 523 THR A C 1
ATOM 3983 O O . THR A 1 523 ? 3.471 19.427 -5.420 1.00 50.12 523 THR A O 1
ATOM 3986 N N . ASN A 1 524 ? 5.069 19.478 -3.824 1.00 60.75 524 ASN A N 1
ATOM 3987 C CA . ASN A 1 524 ? 6.070 18.696 -4.509 1.00 60.75 524 ASN A CA 1
ATOM 3988 C C . ASN A 1 524 ? 5.725 17.214 -4.503 1.00 60.75 524 ASN A C 1
ATOM 3990 O O . ASN A 1 524 ? 5.366 16.650 -3.468 1.00 60.75 524 ASN A O 1
ATOM 3994 N N . HIS A 1 525 ? 5.878 16.590 -5.662 1.00 67.19 525 HIS A N 1
ATOM 3995 C CA . HIS A 1 525 ? 5.684 15.159 -5.841 1.00 67.19 525 HIS A CA 1
ATOM 3996 C C . HIS A 1 525 ? 6.940 14.421 -5.361 1.00 67.19 525 HIS A C 1
ATOM 3998 O O . HIS A 1 525 ? 8.034 14.772 -5.804 1.00 67.19 525 HIS A O 1
ATOM 4004 N N . PRO A 1 526 ? 6.838 13.449 -4.435 1.00 71.94 526 PRO A N 1
ATOM 4005 C CA . PRO A 1 526 ? 7.959 12.582 -4.108 1.00 71.94 526 PRO A CA 1
ATOM 4006 C C . PRO A 1 526 ? 8.170 11.542 -5.203 1.00 71.94 526 PRO A C 1
ATOM 4008 O O . PRO A 1 526 ? 7.214 11.090 -5.842 1.00 71.94 526 PRO A O 1
ATOM 4011 N N . TRP A 1 527 ? 9.407 11.064 -5.326 1.00 82.00 527 TRP A N 1
ATOM 4012 C CA . TRP A 1 527 ? 9.633 9.781 -5.977 1.00 82.00 527 TRP A CA 1
ATOM 4013 C C . TRP A 1 527 ? 9.547 8.628 -4.980 1.00 82.00 527 TRP A C 1
ATOM 4015 O O . TRP A 1 527 ? 9.693 8.813 -3.766 1.00 82.00 527 TRP A O 1
ATOM 4025 N N . PHE A 1 528 ? 9.388 7.415 -5.498 1.00 78.12 528 PHE A N 1
ATOM 4026 C CA . PHE A 1 528 ? 9.463 6.191 -4.716 1.00 78.12 528 PHE A CA 1
ATOM 4027 C C . PHE A 1 528 ? 10.293 5.111 -5.413 1.00 78.12 528 PHE A C 1
ATOM 4029 O O . PHE A 1 528 ? 10.388 5.045 -6.643 1.00 78.12 528 PHE A O 1
ATOM 4036 N N . THR A 1 529 ? 10.847 4.210 -4.605 1.00 84.69 529 THR A N 1
ATOM 4037 C CA . THR A 1 529 ? 11.281 2.883 -5.054 1.00 84.69 529 THR A CA 1
ATOM 4038 C C . THR A 1 529 ? 10.374 1.834 -4.430 1.00 84.69 529 THR A C 1
ATOM 4040 O O . THR A 1 529 ? 10.000 1.956 -3.266 1.00 84.69 529 THR A O 1
ATOM 4043 N N . GLY A 1 530 ? 10.001 0.815 -5.198 1.00 78.44 530 GLY A N 1
ATOM 4044 C CA . GLY A 1 530 ? 9.234 -0.333 -4.726 1.00 78.44 530 GLY A CA 1
ATOM 4045 C C . GLY A 1 530 ? 9.997 -1.628 -4.976 1.00 78.44 530 GLY A C 1
ATOM 4046 O O . GLY A 1 530 ? 10.652 -1.781 -6.008 1.00 78.44 530 GLY A O 1
ATOM 4047 N N . MET A 1 531 ? 9.903 -2.580 -4.053 1.00 80.69 531 MET A N 1
ATOM 4048 C CA . MET A 1 531 ? 10.508 -3.905 -4.180 1.00 80.69 531 MET A CA 1
ATOM 4049 C C . MET A 1 531 ? 9.517 -4.999 -3.789 1.00 80.69 531 MET A C 1
ATOM 4051 O O . MET A 1 531 ? 8.785 -4.854 -2.814 1.00 80.69 531 MET A O 1
ATOM 4055 N N . SER A 1 532 ? 9.552 -6.123 -4.500 1.00 74.81 532 SER A N 1
ATOM 4056 C CA . SER A 1 532 ? 8.832 -7.342 -4.140 1.00 74.81 532 SER A CA 1
ATOM 4057 C C . SER A 1 532 ? 9.756 -8.560 -4.203 1.00 74.81 532 SER A C 1
ATOM 4059 O O . SER A 1 532 ? 10.502 -8.748 -5.166 1.00 74.81 532 SER A O 1
ATOM 4061 N N . SER A 1 533 ? 9.705 -9.406 -3.175 1.00 79.44 533 SER A N 1
ATOM 4062 C CA . SER A 1 533 ? 10.453 -10.670 -3.082 1.00 79.44 533 SER A CA 1
ATOM 4063 C C . SER A 1 533 ? 9.604 -11.908 -3.404 1.00 79.44 533 SER A C 1
ATOM 4065 O O . SER A 1 533 ? 10.133 -13.016 -3.478 1.00 79.44 533 SER A O 1
ATOM 4067 N N . ASP A 1 534 ? 8.296 -11.741 -3.624 1.00 65.75 534 ASP A N 1
ATOM 4068 C CA . ASP A 1 534 ? 7.318 -12.824 -3.803 1.00 65.75 534 ASP A CA 1
ATOM 4069 C C . ASP A 1 534 ? 6.634 -12.823 -5.184 1.00 65.75 534 ASP A C 1
ATOM 4071 O O . ASP A 1 534 ? 5.579 -13.442 -5.366 1.00 65.75 534 ASP A O 1
ATOM 4075 N N . LYS A 1 535 ? 7.296 -12.185 -6.162 1.00 68.12 535 LYS A N 1
ATOM 4076 C CA . LYS A 1 535 ? 6.857 -11.974 -7.553 1.00 68.12 535 LYS A CA 1
ATOM 4077 C C . LYS A 1 535 ? 5.651 -11.036 -7.699 1.00 68.12 535 LYS A C 1
ATOM 4079 O O . LYS A 1 535 ? 4.723 -11.309 -8.456 1.00 68.12 535 LYS A O 1
ATOM 4084 N N . GLY A 1 536 ? 5.680 -9.916 -6.987 1.00 61.72 536 GLY A N 1
ATOM 4085 C CA . GLY A 1 536 ? 4.702 -8.838 -7.118 1.00 61.72 536 GLY A CA 1
ATOM 4086 C C . GLY A 1 536 ? 3.387 -9.073 -6.378 1.00 61.72 536 GLY A C 1
ATOM 4087 O O . GLY A 1 536 ? 2.426 -8.369 -6.672 1.00 61.72 536 GLY A O 1
ATOM 4088 N N . LYS A 1 537 ? 3.319 -10.033 -5.440 1.00 57.53 537 LYS A N 1
ATOM 4089 C CA . LYS A 1 537 ? 2.122 -10.254 -4.604 1.00 57.53 537 LYS A CA 1
ATOM 4090 C C . LYS A 1 537 ? 2.089 -9.309 -3.407 1.00 57.53 537 LYS A C 1
ATOM 4092 O O . LYS A 1 537 ? 1.014 -8.880 -3.006 1.00 57.53 537 LYS A O 1
ATOM 4097 N N . THR A 1 538 ? 3.253 -8.994 -2.847 1.00 58.12 538 THR A N 1
ATOM 4098 C CA . THR A 1 538 ? 3.441 -7.952 -1.836 1.00 58.12 538 THR A CA 1
ATOM 4099 C C . THR A 1 538 ? 4.599 -7.046 -2.228 1.00 58.12 538 THR A C 1
ATOM 4101 O O . THR A 1 538 ? 5.577 -7.488 -2.837 1.00 58.12 538 THR A O 1
ATOM 4104 N N . TRP A 1 539 ? 4.472 -5.766 -1.888 1.00 68.00 539 TRP A N 1
ATOM 4105 C CA . TRP A 1 539 ? 5.438 -4.717 -2.192 1.00 68.00 539 TRP A CA 1
ATOM 4106 C C . TRP A 1 539 ? 5.859 -4.003 -0.907 1.00 68.00 539 TRP A C 1
ATOM 4108 O O . TRP A 1 539 ? 5.063 -3.834 0.013 1.00 68.00 539 TRP A O 1
ATOM 4118 N N . ILE A 1 540 ? 7.122 -3.587 -0.849 1.00 68.25 540 ILE A N 1
ATOM 4119 C CA . ILE A 1 540 ? 7.651 -2.659 0.155 1.00 68.25 540 ILE A CA 1
ATOM 4120 C C . ILE A 1 540 ? 8.223 -1.432 -0.552 1.00 68.25 540 ILE A C 1
ATOM 4122 O O . ILE A 1 540 ? 8.757 -1.557 -1.656 1.00 68.25 540 ILE A O 1
ATOM 4126 N N . TYR A 1 541 ? 8.154 -0.267 0.095 1.00 77.56 541 TYR A N 1
ATOM 4127 C CA . TYR A 1 541 ? 8.600 1.013 -0.468 1.00 77.56 541 TYR A CA 1
ATOM 4128 C C . TYR A 1 541 ? 9.771 1.606 0.342 1.00 77.56 541 TYR A C 1
ATOM 4130 O O . TYR A 1 541 ? 9.568 2.503 1.158 1.00 77.56 541 TYR A O 1
ATOM 4138 N N . PRO A 1 542 ? 11.001 1.069 0.185 1.00 74.31 542 PRO A N 1
ATOM 4139 C CA . PRO A 1 542 ? 12.157 1.397 1.030 1.00 74.31 542 PRO A CA 1
ATOM 4140 C C . PRO A 1 542 ? 12.792 2.768 0.747 1.00 74.31 542 PRO A C 1
ATOM 4142 O O . PRO A 1 542 ? 13.638 3.216 1.520 1.00 74.31 542 PRO A O 1
ATOM 4145 N N . ASP A 1 543 ? 12.404 3.440 -0.341 1.00 80.94 543 ASP A N 1
ATOM 4146 C CA . ASP A 1 543 ? 12.728 4.849 -0.570 1.00 80.94 543 ASP A CA 1
ATOM 4147 C C . ASP A 1 543 ? 11.453 5.613 -0.922 1.00 80.94 543 ASP A C 1
ATOM 4149 O O . ASP A 1 543 ? 10.820 5.308 -1.931 1.00 80.94 543 ASP A O 1
ATOM 4153 N N . LEU A 1 544 ? 11.118 6.613 -0.111 1.00 76.00 544 LEU A N 1
ATOM 4154 C CA . LEU A 1 544 ? 10.144 7.659 -0.410 1.00 76.00 544 LEU A CA 1
ATOM 4155 C C . LEU A 1 544 ? 10.863 8.981 -0.141 1.00 76.00 544 LEU A C 1
ATOM 4157 O O . LEU A 1 544 ? 10.938 9.438 1.001 1.00 76.00 544 LEU A O 1
ATOM 4161 N N . PHE A 1 545 ? 11.477 9.545 -1.175 1.00 79.12 545 PHE A N 1
ATOM 4162 C CA . PHE A 1 545 ? 12.352 10.706 -1.036 1.00 79.12 545 PHE A CA 1
ATOM 4163 C C . PHE A 1 545 ? 11.656 11.953 -1.579 1.00 79.12 545 PHE A C 1
ATOM 4165 O O . PHE A 1 545 ? 11.084 11.967 -2.669 1.00 79.12 545 PHE A O 1
ATOM 4172 N N . THR A 1 546 ? 11.682 12.978 -0.734 1.00 75.44 546 THR A N 1
ATOM 4173 C CA . THR A 1 546 ? 10.965 14.244 -0.838 1.00 75.44 546 THR A CA 1
ATOM 4174 C C . THR A 1 546 ? 11.972 15.388 -0.837 1.00 75.44 546 THR A C 1
ATOM 4176 O O . THR A 1 546 ? 12.939 15.368 -0.073 1.00 75.44 546 THR A O 1
ATOM 4179 N N . ASP A 1 547 ? 11.709 16.426 -1.625 1.00 69.12 547 ASP A N 1
ATOM 4180 C CA . ASP A 1 547 ? 12.369 17.721 -1.481 1.00 69.12 547 ASP A CA 1
ATOM 4181 C C . ASP A 1 547 ? 11.287 18.775 -1.178 1.00 69.12 547 ASP A C 1
ATOM 4183 O O . ASP A 1 547 ? 10.357 18.937 -1.965 1.00 69.12 547 ASP A O 1
ATOM 4187 N N . PRO A 1 548 ? 11.336 19.498 -0.043 1.00 66.81 548 PRO A N 1
ATOM 4188 C CA . PRO A 1 548 ? 10.377 20.567 0.257 1.00 66.81 548 PRO A CA 1
ATOM 4189 C C . PRO A 1 548 ? 10.467 21.792 -0.670 1.00 66.81 548 PRO A C 1
ATOM 4191 O O . PRO A 1 548 ? 9.628 22.686 -0.574 1.00 66.81 548 PRO A O 1
ATOM 4194 N N . SER A 1 549 ? 11.479 21.858 -1.538 1.00 69.25 549 SER A N 1
ATOM 4195 C CA . SER A 1 549 ? 11.733 22.951 -2.480 1.00 69.25 549 SER A CA 1
ATOM 4196 C C . SER A 1 549 ? 11.612 22.563 -3.958 1.00 69.25 549 SER A C 1
ATOM 4198 O O . SER A 1 549 ? 11.667 23.456 -4.801 1.00 69.25 549 SER A O 1
ATOM 4200 N N . ASP A 1 550 ? 11.406 21.278 -4.275 1.00 68.75 550 ASP A N 1
ATOM 4201 C CA . ASP A 1 550 ? 11.360 20.793 -5.656 1.00 68.75 550 ASP A CA 1
ATOM 4202 C C . ASP A 1 550 ? 10.444 19.574 -5.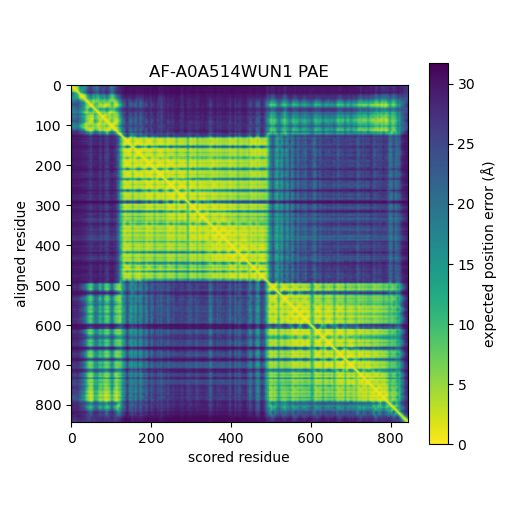893 1.00 68.75 550 ASP A C 1
ATOM 4204 O O . ASP A 1 550 ? 10.333 18.700 -5.038 1.00 68.75 550 ASP A O 1
ATOM 4208 N N . GLN A 1 551 ? 9.830 19.495 -7.076 1.00 77.88 551 GLN A N 1
ATOM 4209 C CA . GLN A 1 551 ? 9.053 18.354 -7.577 1.00 77.88 551 GLN A CA 1
ATOM 4210 C C . GLN A 1 551 ? 10.011 17.274 -8.096 1.00 77.88 551 GLN A C 1
ATOM 4212 O O . GLN A 1 551 ? 10.904 17.587 -8.879 1.00 77.88 551 GLN A O 1
ATOM 4217 N N . LEU A 1 552 ? 9.861 16.016 -7.675 1.00 78.69 552 LEU A N 1
ATOM 4218 C CA . LEU A 1 552 ? 10.839 14.959 -7.948 1.00 78.69 552 LEU A CA 1
ATOM 4219 C C . LE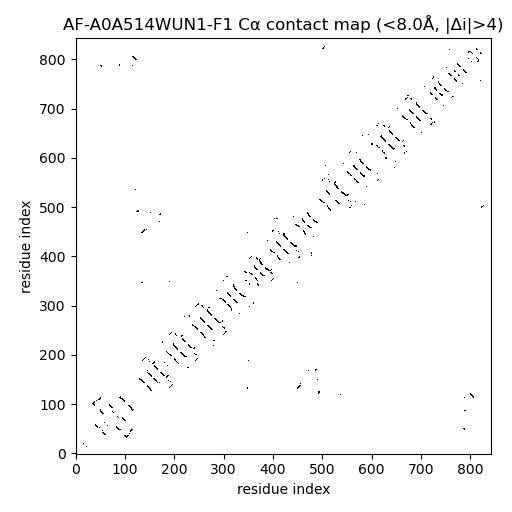U A 1 552 ? 10.280 13.874 -8.867 1.00 78.69 552 LEU A C 1
ATOM 4221 O O . LEU A 1 552 ? 9.384 13.123 -8.486 1.00 78.69 552 LEU A O 1
ATOM 4225 N N . THR A 1 553 ? 10.905 13.716 -10.032 1.00 79.94 553 THR A N 1
ATOM 4226 C CA . THR A 1 553 ? 10.481 12.758 -11.058 1.00 79.94 553 THR A CA 1
ATOM 4227 C C . THR A 1 553 ? 11.585 11.755 -11.360 1.00 79.94 553 THR A C 1
ATOM 4229 O O . THR A 1 553 ? 12.673 12.113 -11.815 1.00 79.94 553 THR A O 1
ATOM 4232 N N . THR A 1 554 ? 11.324 10.462 -11.151 1.00 83.44 554 THR A N 1
ATOM 4233 C CA . THR A 1 554 ? 12.231 9.390 -11.598 1.00 83.44 554 THR A CA 1
ATOM 4234 C C . THR A 1 554 ? 12.099 9.108 -13.087 1.00 83.44 554 THR A C 1
ATOM 4236 O O . THR A 1 554 ? 10.994 9.121 -13.629 1.00 83.44 554 THR A O 1
ATOM 4239 N N . TYR A 1 555 ? 13.202 8.727 -13.734 1.00 82.31 555 TYR A N 1
ATOM 4240 C CA . TYR A 1 555 ? 13.192 8.325 -15.145 1.00 82.31 555 TYR A CA 1
ATOM 4241 C C . TYR A 1 555 ? 13.833 6.971 -15.424 1.00 82.31 555 TYR A C 1
ATOM 4243 O O . TYR A 1 555 ? 13.413 6.306 -16.371 1.00 82.31 555 TYR A O 1
ATOM 4251 N N . ASP A 1 556 ? 14.844 6.556 -14.657 1.00 85.94 556 ASP A N 1
ATOM 4252 C CA . ASP A 1 556 ? 15.579 5.333 -14.980 1.00 85.94 556 ASP A CA 1
ATOM 4253 C C . ASP A 1 556 ? 16.229 4.678 -13.749 1.00 85.94 556 ASP A C 1
ATOM 4255 O O . ASP A 1 556 ? 16.568 5.335 -12.768 1.00 85.94 556 ASP A O 1
ATOM 4259 N N . VAL A 1 557 ? 16.418 3.361 -13.814 1.00 88.94 557 VAL A N 1
ATOM 4260 C CA . VAL A 1 557 ? 17.115 2.542 -12.811 1.00 88.94 557 VAL A CA 1
ATOM 4261 C C . VAL A 1 557 ? 18.029 1.543 -13.510 1.00 88.94 557 VAL A C 1
ATOM 4263 O O . VAL A 1 557 ? 17.653 0.902 -14.499 1.00 88.94 557 VAL A O 1
ATOM 4266 N N . ALA A 1 558 ? 19.231 1.380 -12.970 1.00 89.56 558 ALA A N 1
ATOM 4267 C CA . ALA A 1 558 ? 20.196 0.379 -13.393 1.00 89.56 558 ALA A CA 1
ATOM 4268 C C . ALA A 1 558 ? 20.876 -0.253 -12.171 1.00 89.56 558 ALA A C 1
ATOM 4270 O O . ALA A 1 558 ? 20.882 0.320 -11.085 1.00 89.56 558 ALA A O 1
ATOM 4271 N N . TYR A 1 559 ? 21.464 -1.431 -12.350 1.00 90.31 559 TYR A N 1
ATOM 4272 C CA . TYR A 1 559 ? 22.273 -2.098 -11.332 1.00 90.31 559 TYR A CA 1
ATOM 4273 C C . TYR A 1 559 ? 23.633 -2.487 -11.914 1.00 90.31 559 TYR A C 1
ATOM 4275 O O . TYR A 1 559 ? 23.775 -2.617 -13.134 1.00 90.31 559 TYR A O 1
ATOM 4283 N N . ASP A 1 560 ? 24.624 -2.665 -11.045 1.00 90.31 560 ASP A N 1
ATOM 4284 C CA . ASP A 1 560 ? 25.964 -3.132 -11.408 1.00 90.31 560 ASP A CA 1
ATOM 4285 C C . ASP A 1 560 ? 26.188 -4.615 -11.042 1.00 90.31 560 ASP A C 1
ATOM 4287 O O . ASP A 1 560 ? 25.352 -5.256 -10.400 1.00 90.31 560 ASP A O 1
ATOM 4291 N N . GLN A 1 561 ? 27.316 -5.196 -11.460 1.00 86.25 561 GLN A N 1
ATOM 4292 C CA . GLN A 1 561 ? 27.682 -6.581 -11.124 1.00 86.25 561 GLN A CA 1
ATOM 4293 C C . GLN A 1 561 ? 28.137 -6.749 -9.660 1.00 86.25 561 GLN A C 1
ATOM 4295 O O . GLN A 1 561 ? 28.350 -7.878 -9.219 1.00 86.25 561 GLN A O 1
ATOM 4300 N N . LEU A 1 562 ? 28.295 -5.656 -8.905 1.00 86.62 562 LEU A N 1
ATOM 4301 C CA . LEU A 1 562 ? 28.601 -5.668 -7.470 1.00 86.62 562 LEU A CA 1
ATOM 4302 C C . LEU A 1 562 ? 27.323 -5.744 -6.614 1.00 86.62 562 LEU A C 1
ATOM 4304 O O . LEU A 1 562 ? 27.417 -5.966 -5.408 1.00 86.62 562 LEU A O 1
ATOM 4308 N N . GLY A 1 563 ? 26.142 -5.589 -7.224 1.00 87.38 563 GLY A N 1
ATOM 4309 C CA . GLY A 1 563 ? 24.843 -5.588 -6.549 1.00 87.38 563 GLY A CA 1
ATOM 4310 C C . GLY A 1 563 ? 24.374 -4.205 -6.088 1.00 87.38 563 GLY A C 1
ATOM 4311 O O . GLY A 1 563 ? 23.374 -4.121 -5.374 1.00 87.38 563 GLY A O 1
ATOM 4312 N N . ASN A 1 564 ? 25.055 -3.126 -6.489 1.00 92.62 564 ASN A N 1
ATOM 4313 C CA . ASN A 1 564 ? 24.561 -1.771 -6.263 1.00 92.62 564 ASN A CA 1
ATOM 4314 C C . ASN A 1 564 ? 23.393 -1.478 -7.212 1.00 92.62 564 ASN A C 1
ATOM 4316 O O . ASN A 1 564 ? 23.444 -1.825 -8.394 1.00 92.62 564 ASN A O 1
ATOM 4320 N N . ILE A 1 565 ? 22.371 -0.788 -6.709 1.00 93.25 565 ILE A N 1
ATOM 4321 C CA . ILE A 1 565 ? 21.231 -0.300 -7.492 1.00 93.25 565 ILE A CA 1
ATOM 4322 C C . ILE A 1 565 ? 21.301 1.224 -7.520 1.00 93.25 565 ILE A C 1
ATOM 4324 O O . ILE A 1 565 ? 21.449 1.861 -6.478 1.00 93.25 565 ILE A O 1
ATOM 4328 N N . PHE A 1 566 ? 21.174 1.801 -8.709 1.00 94.75 566 PHE A N 1
ATOM 4329 C CA . PHE A 1 566 ? 21.205 3.235 -8.962 1.00 94.75 566 PHE A CA 1
ATOM 4330 C C . PHE A 1 566 ? 19.868 3.669 -9.555 1.00 94.75 566 PHE A C 1
ATOM 4332 O O . PHE A 1 566 ? 19.415 3.082 -10.537 1.00 94.75 566 PHE A O 1
ATOM 4339 N N . VAL A 1 567 ? 19.262 4.710 -8.992 1.00 93.62 567 VAL A N 1
ATOM 4340 C CA . VAL A 1 567 ? 18.041 5.342 -9.508 1.00 93.62 567 VAL A CA 1
ATOM 4341 C C . VAL A 1 567 ? 18.378 6.769 -9.912 1.00 93.62 567 VAL A C 1
ATOM 4343 O O . VAL A 1 567 ? 18.996 7.502 -9.138 1.00 93.62 567 VAL A O 1
ATOM 4346 N N . PHE A 1 568 ? 17.981 7.141 -11.124 1.00 92.62 568 PHE A N 1
ATOM 4347 C CA . PHE A 1 568 ? 18.115 8.476 -11.685 1.00 92.62 568 PHE A CA 1
ATOM 4348 C C . PHE A 1 568 ? 16.743 9.140 -11.810 1.00 92.62 568 PHE A C 1
ATOM 4350 O O . PHE A 1 568 ? 15.784 8.561 -12.340 1.00 92.62 568 PHE A O 1
ATOM 4357 N N . GLY A 1 569 ? 16.693 10.399 -11.401 1.00 89.38 569 GLY A N 1
ATOM 4358 C CA . GLY A 1 569 ? 15.587 11.299 -11.675 1.00 89.38 569 GLY A CA 1
ATOM 4359 C C . GLY A 1 569 ? 16.036 12.753 -11.660 1.00 89.38 569 GLY A C 1
ATOM 4360 O O . GLY A 1 569 ? 17.225 13.051 -11.514 1.00 89.38 569 GLY A O 1
ATOM 4361 N N . ILE A 1 570 ? 15.071 13.648 -11.835 1.00 82.88 570 ILE A N 1
ATOM 4362 C CA . ILE A 1 570 ? 15.290 15.089 -11.920 1.00 82.88 570 ILE A CA 1
ATOM 4363 C C . ILE A 1 570 ? 14.388 15.797 -10.909 1.00 82.88 570 ILE A C 1
ATOM 4365 O O . ILE A 1 570 ? 13.233 15.406 -10.731 1.00 82.88 570 ILE A O 1
ATOM 4369 N N . GLY A 1 571 ? 14.919 16.837 -10.271 1.00 82.50 571 GLY A N 1
ATOM 4370 C CA . GLY A 1 571 ? 14.106 17.859 -9.622 1.00 82.50 571 GLY A CA 1
ATOM 4371 C C . GLY A 1 571 ? 13.600 18.866 -10.662 1.00 82.50 571 GLY A C 1
ATOM 4372 O O . GLY A 1 571 ? 14.412 19.561 -11.275 1.00 82.50 571 GLY A O 1
ATOM 4373 N N . GLU A 1 572 ? 12.296 18.901 -10.945 1.00 75.12 572 GLU A N 1
ATOM 4374 C CA . GLU A 1 572 ? 11.725 19.598 -12.114 1.00 75.12 572 GLU A CA 1
ATOM 4375 C C . GLU A 1 572 ? 11.757 21.132 -12.011 1.00 75.12 572 GLU A C 1
ATOM 4377 O O . GLU A 1 572 ? 11.803 21.826 -13.024 1.00 75.12 572 GLU A O 1
ATOM 4382 N N . THR A 1 573 ? 11.763 21.674 -10.794 1.00 73.19 573 THR A N 1
ATOM 4383 C CA . THR A 1 573 ? 11.809 23.114 -10.494 1.00 73.19 573 THR A CA 1
ATOM 4384 C C . THR A 1 573 ? 13.247 23.613 -10.349 1.00 73.19 573 THR A C 1
ATOM 4386 O O . THR A 1 573 ? 13.556 24.720 -10.796 1.00 73.19 573 THR A O 1
ATOM 4389 N N . SER A 1 574 ? 14.152 22.824 -9.753 1.00 71.94 574 SER A N 1
ATOM 4390 C CA . SER A 1 574 ? 15.580 23.182 -9.646 1.00 71.94 574 SER A CA 1
ATOM 4391 C C . SER A 1 574 ? 16.419 22.754 -10.853 1.00 71.94 574 SER A C 1
ATOM 4393 O O . SER A 1 574 ? 17.554 23.215 -10.994 1.00 71.94 574 SER A O 1
ATOM 4395 N N . PHE A 1 575 ? 15.869 21.908 -11.730 1.00 73.69 575 PHE A N 1
ATOM 4396 C CA . PHE A 1 575 ? 16.553 21.277 -12.863 1.00 73.69 575 PHE A CA 1
ATOM 4397 C C . PHE A 1 575 ? 17.833 20.545 -12.424 1.00 73.69 575 PHE A C 1
ATOM 4399 O O . PHE A 1 575 ? 18.892 20.664 -13.046 1.00 73.69 575 PHE A O 1
ATOM 4406 N N . THR A 1 576 ? 17.747 19.799 -11.319 1.00 82.56 576 THR A N 1
ATOM 4407 C CA . THR A 1 576 ? 18.860 19.014 -10.766 1.00 82.56 576 THR A CA 1
ATOM 4408 C C . THR A 1 576 ? 18.837 17.575 -11.258 1.00 82.56 576 THR A C 1
ATOM 4410 O O . THR A 1 576 ? 17.813 16.908 -11.179 1.00 82.56 576 THR A O 1
ATOM 4413 N N . SER A 1 577 ? 19.980 17.054 -11.704 1.00 88.75 577 SER A N 1
ATOM 4414 C CA . SER A 1 577 ? 20.178 15.607 -11.849 1.00 88.75 577 SER A CA 1
ATOM 4415 C C . SER A 1 577 ? 20.432 14.987 -10.481 1.00 88.75 577 SER A C 1
ATOM 4417 O O . SER A 1 577 ? 21.390 15.374 -9.806 1.00 88.75 577 SER A O 1
ATOM 4419 N N . ILE A 1 578 ? 19.625 14.005 -10.080 1.00 91.75 578 ILE A N 1
ATOM 4420 C CA . ILE A 1 578 ? 19.737 13.364 -8.767 1.00 91.75 578 ILE A CA 1
ATOM 4421 C C . ILE A 1 578 ? 19.949 11.853 -8.940 1.00 91.75 578 ILE A C 1
ATOM 4423 O O . ILE A 1 578 ? 19.180 11.178 -9.628 1.00 91.75 578 ILE A O 1
ATOM 4427 N N . ILE A 1 579 ? 20.985 11.313 -8.285 1.00 95.38 579 ILE A N 1
ATOM 4428 C CA . ILE A 1 579 ? 21.254 9.867 -8.210 1.00 95.38 579 ILE A CA 1
ATOM 4429 C C . ILE A 1 579 ? 21.048 9.378 -6.781 1.00 95.38 579 ILE A C 1
ATOM 4431 O O . ILE A 1 579 ? 21.730 9.828 -5.852 1.00 95.38 579 ILE A O 1
ATOM 4435 N N . ARG A 1 580 ? 20.178 8.379 -6.617 1.00 94.62 580 ARG A N 1
ATOM 4436 C CA . ARG A 1 580 ? 20.102 7.543 -5.409 1.00 94.62 580 ARG A CA 1
ATOM 4437 C C . ARG A 1 580 ? 20.846 6.245 -5.644 1.00 94.62 580 ARG A C 1
ATOM 4439 O O . ARG A 1 580 ? 20.771 5.670 -6.728 1.00 94.62 580 ARG A O 1
ATOM 4446 N N . LYS A 1 581 ? 21.521 5.764 -4.606 1.00 95.50 581 LYS A N 1
ATOM 4447 C CA . LYS A 1 581 ? 22.191 4.467 -4.588 1.00 95.50 581 LYS A CA 1
ATOM 4448 C C . LYS A 1 581 ? 21.763 3.654 -3.373 1.00 95.50 581 LYS A C 1
ATOM 4450 O O . LYS A 1 581 ? 21.780 4.175 -2.254 1.00 95.50 581 LYS A O 1
ATOM 4455 N N . SER A 1 582 ? 21.490 2.375 -3.607 1.00 93.88 582 SER A N 1
ATOM 4456 C CA . SER A 1 582 ? 21.487 1.313 -2.601 1.00 93.88 582 SER A CA 1
ATOM 4457 C C . SER A 1 582 ? 22.648 0.348 -2.859 1.00 93.88 582 SER A C 1
ATOM 4459 O O . SER A 1 582 ? 22.982 0.063 -4.011 1.00 93.88 582 SER A O 1
ATOM 4461 N N . SER A 1 583 ? 23.239 -0.170 -1.780 1.00 92.25 583 SER A N 1
ATOM 4462 C CA . SER A 1 583 ? 24.299 -1.195 -1.805 1.00 92.25 583 SER A CA 1
ATOM 4463 C C . SER A 1 583 ? 23.870 -2.505 -1.121 1.00 92.25 583 SER A C 1
ATOM 4465 O O . SER A 1 583 ? 24.697 -3.382 -0.885 1.00 92.25 583 SER A O 1
ATOM 4467 N N . ASP A 1 584 ? 22.595 -2.627 -0.743 1.00 87.31 584 ASP A N 1
ATOM 4468 C CA . ASP A 1 584 ? 22.046 -3.692 0.109 1.00 87.31 584 ASP A CA 1
ATOM 4469 C C . ASP A 1 584 ? 20.790 -4.340 -0.502 1.00 87.31 584 ASP A C 1
ATOM 4471 O O . ASP A 1 584 ? 19.848 -4.720 0.200 1.00 87.31 584 ASP A O 1
ATOM 4475 N N . ASN A 1 585 ? 20.793 -4.484 -1.834 1.00 82.25 585 ASN A N 1
ATOM 4476 C CA . ASN A 1 585 ? 19.682 -5.013 -2.636 1.00 82.25 585 ASN A CA 1
ATOM 4477 C C . ASN A 1 585 ? 18.390 -4.175 -2.502 1.00 82.25 585 ASN A C 1
ATOM 4479 O O . ASN A 1 585 ? 17.293 -4.708 -2.621 1.00 82.25 585 ASN A O 1
ATOM 4483 N N . GLY A 1 586 ? 18.519 -2.862 -2.286 1.00 83.38 586 GLY A N 1
ATOM 4484 C CA . GLY A 1 586 ? 17.423 -1.890 -2.303 1.00 83.38 586 GLY A CA 1
ATOM 4485 C C . GLY A 1 586 ? 16.772 -1.601 -0.950 1.00 83.38 586 GLY A C 1
ATOM 4486 O O . GLY A 1 586 ? 15.695 -1.019 -0.947 1.00 83.38 586 GLY A O 1
ATOM 4487 N N . GLN A 1 587 ? 17.365 -2.007 0.178 1.00 82.06 587 GLN A N 1
ATOM 4488 C CA . GLN A 1 587 ? 16.779 -1.809 1.515 1.00 82.06 587 GLN A CA 1
ATOM 4489 C C . GLN A 1 587 ? 17.055 -0.414 2.085 1.00 82.06 587 GLN A C 1
ATOM 4491 O O . GLN A 1 587 ? 16.172 0.173 2.702 1.00 82.06 587 GLN A O 1
ATOM 4496 N N . THR A 1 588 ? 18.257 0.128 1.878 1.00 85.94 588 THR A N 1
ATOM 4497 C CA . THR A 1 588 ? 18.621 1.490 2.283 1.00 85.94 588 THR A CA 1
ATOM 4498 C C . THR A 1 588 ? 19.173 2.290 1.112 1.00 85.94 588 THR A C 1
ATOM 4500 O O . THR A 1 588 ? 19.829 1.759 0.211 1.00 85.94 588 THR A O 1
ATOM 4503 N N . TRP A 1 589 ? 18.891 3.593 1.126 1.00 91.56 589 TRP A N 1
ATOM 4504 C CA . TRP A 1 589 ? 19.140 4.495 0.008 1.00 91.56 589 TRP A CA 1
ATOM 4505 C C . TRP A 1 589 ? 19.852 5.763 0.455 1.00 91.56 589 TRP A C 1
ATOM 4507 O O . TRP A 1 589 ? 19.566 6.336 1.506 1.00 91.56 589 TRP A O 1
ATOM 4517 N N . SER A 1 590 ? 20.786 6.226 -0.372 1.00 91.75 590 SER A N 1
ATOM 4518 C CA . SER A 1 590 ? 21.523 7.469 -0.148 1.00 91.75 590 SER A CA 1
ATOM 4519 C C . SER A 1 590 ? 21.682 8.248 -1.447 1.00 91.75 590 SER A C 1
ATOM 4521 O O . SER A 1 590 ? 21.883 7.666 -2.513 1.00 91.75 590 SER A O 1
ATOM 4523 N N . THR A 1 591 ? 21.596 9.574 -1.365 1.00 94.19 591 THR A N 1
ATOM 4524 C CA . THR A 1 591 ? 21.861 10.456 -2.506 1.00 94.19 591 THR A CA 1
ATOM 4525 C C . THR A 1 591 ? 23.370 10.515 -2.751 1.00 94.19 591 THR A C 1
ATOM 4527 O O . THR A 1 591 ? 24.124 10.905 -1.860 1.00 94.19 591 THR A O 1
ATOM 4530 N N . LYS A 1 592 ? 23.812 10.106 -3.945 1.00 95.94 592 LYS A N 1
ATOM 4531 C CA . LYS A 1 592 ? 25.215 10.179 -4.404 1.00 95.94 592 LYS A CA 1
ATOM 4532 C C . LYS A 1 592 ? 25.473 11.355 -5.331 1.00 95.94 592 LYS A C 1
ATOM 4534 O O . LYS A 1 592 ? 26.614 11.756 -5.524 1.00 95.94 592 LYS A O 1
ATOM 4539 N N . GLU A 1 593 ? 24.407 11.930 -5.867 1.00 93.44 593 GLU A N 1
ATOM 4540 C CA . GLU A 1 593 ? 24.475 13.116 -6.695 1.00 93.44 593 GLU A CA 1
ATOM 4541 C C . GLU A 1 593 ? 23.225 13.967 -6.514 1.00 93.44 593 GLU A C 1
ATOM 4543 O O . GLU A 1 593 ? 22.119 13.437 -6.468 1.00 93.44 593 GLU A O 1
ATOM 4548 N N . ASN A 1 594 ? 23.427 15.279 -6.432 1.00 90.69 594 ASN A N 1
ATOM 4549 C CA . ASN A 1 594 ? 22.411 16.304 -6.623 1.00 90.69 594 ASN A CA 1
ATOM 4550 C C . ASN A 1 594 ? 23.105 17.449 -7.383 1.00 90.69 594 ASN A C 1
ATOM 4552 O O . ASN A 1 594 ? 23.788 18.284 -6.786 1.00 90.69 594 ASN A O 1
ATOM 4556 N N . TYR A 1 595 ? 23.070 17.379 -8.713 1.00 88.69 595 TYR A N 1
ATOM 4557 C CA . TYR A 1 595 ? 23.848 18.231 -9.609 1.00 88.69 595 TYR A CA 1
ATOM 4558 C C . TYR A 1 595 ? 22.948 19.238 -10.326 1.00 88.69 595 TYR A C 1
ATOM 4560 O O . TYR A 1 595 ? 22.158 18.868 -11.192 1.00 88.69 595 TYR A O 1
ATOM 4568 N N . VAL A 1 596 ? 23.108 20.520 -9.990 1.00 83.56 596 VAL A N 1
ATOM 4569 C CA . VAL A 1 596 ? 22.482 21.638 -10.709 1.00 83.56 596 VAL A CA 1
ATOM 4570 C C . VAL A 1 596 ? 23.212 21.833 -12.039 1.00 83.56 596 VAL A C 1
ATOM 4572 O O . VAL A 1 596 ? 24.419 22.096 -12.047 1.00 83.56 596 VAL A O 1
ATOM 4575 N N . HIS A 1 597 ? 22.497 21.733 -13.160 1.00 76.25 597 HIS A N 1
ATOM 4576 C CA . HIS A 1 597 ? 23.084 22.001 -14.474 1.00 76.25 597 HIS A CA 1
ATOM 4577 C C . HIS A 1 597 ? 23.451 23.492 -14.628 1.00 76.25 597 HIS A C 1
ATOM 4579 O O . HIS A 1 597 ? 22.764 24.361 -14.088 1.00 76.25 597 HIS A O 1
ATOM 4585 N N . PRO A 1 598 ? 24.526 23.835 -15.364 1.00 64.25 598 PRO A N 1
ATOM 4586 C CA . PRO A 1 598 ? 25.124 25.176 -15.334 1.00 64.25 598 PRO A CA 1
ATOM 4587 C C . PRO A 1 598 ? 24.293 26.315 -15.966 1.00 64.25 598 PRO A C 1
ATOM 4589 O O . PRO A 1 598 ? 24.790 27.441 -16.044 1.00 64.25 598 PRO A O 1
ATOM 4592 N N . THR A 1 599 ? 23.050 26.073 -16.399 1.00 61.44 599 THR A N 1
ATOM 4593 C CA . THR A 1 599 ? 22.134 27.102 -16.922 1.00 61.44 599 THR A CA 1
ATOM 4594 C C . THR A 1 599 ? 20.666 26.858 -16.535 1.00 61.44 599 THR A C 1
ATOM 4596 O O . THR A 1 599 ? 20.177 25.737 -16.578 1.00 61.44 599 THR A O 1
ATOM 4599 N N . TYR A 1 600 ? 19.992 27.950 -16.154 1.00 58.00 600 TYR A N 1
ATOM 4600 C CA . TYR A 1 600 ? 18.672 28.037 -15.499 1.00 58.00 600 TYR A CA 1
ATOM 4601 C C . TYR A 1 600 ? 17.481 28.024 -16.504 1.00 58.00 600 TYR A C 1
ATOM 4603 O O . TYR A 1 600 ? 17.718 28.194 -17.701 1.00 58.00 600 TYR A O 1
ATOM 4611 N N . PRO A 1 601 ? 16.204 27.855 -16.099 1.00 48.56 601 PRO A N 1
ATOM 4612 C CA . PRO A 1 601 ? 15.049 27.979 -17.001 1.00 48.56 601 PRO A CA 1
ATOM 4613 C C . PRO A 1 601 ? 14.687 29.412 -17.430 1.00 48.56 601 PRO A C 1
ATOM 4615 O O . PRO A 1 601 ? 14.816 30.383 -16.685 1.00 48.56 601 PRO A O 1
ATOM 4618 N N . ALA A 1 602 ? 14.086 29.498 -18.616 1.00 37.38 602 ALA A N 1
ATOM 4619 C CA . ALA A 1 602 ? 12.974 30.404 -18.881 1.00 37.38 602 ALA A CA 1
ATOM 4620 C C . ALA A 1 602 ? 11.841 29.548 -19.475 1.00 37.38 602 ALA A C 1
ATOM 4622 O O . ALA A 1 602 ? 12.047 28.927 -20.515 1.00 37.38 602 ALA A O 1
ATOM 4623 N N . GLU A 1 603 ? 10.687 29.537 -18.801 1.00 42.25 603 GLU A N 1
ATOM 4624 C CA . GLU A 1 603 ? 9.517 28.656 -19.002 1.00 42.25 603 GLU A CA 1
ATOM 4625 C C . GLU A 1 603 ? 9.681 27.167 -18.598 1.00 42.25 603 GLU A C 1
ATOM 4627 O O . GLU A 1 603 ? 10.742 26.573 -18.808 1.00 42.25 603 GLU A O 1
ATOM 4632 N N . PRO A 1 604 ? 8.627 26.532 -18.032 1.00 39.62 604 PRO A N 1
ATOM 4633 C CA . PRO A 1 604 ? 8.592 25.096 -17.764 1.00 39.62 604 PRO A CA 1
ATOM 4634 C C . PRO A 1 604 ? 8.370 24.325 -19.070 1.00 39.62 604 PRO A C 1
ATOM 4636 O O . PRO A 1 604 ? 7.292 24.344 -19.670 1.00 39.62 604 PRO A O 1
ATOM 4639 N N . VAL A 1 605 ? 9.410 23.640 -19.540 1.00 41.12 605 VAL A N 1
ATOM 4640 C CA . VAL A 1 605 ? 9.382 22.950 -20.834 1.00 41.12 605 VAL A CA 1
ATOM 4641 C C . VAL A 1 605 ? 8.868 21.526 -20.645 1.00 41.12 605 VAL A C 1
ATOM 4643 O O . VAL A 1 605 ? 9.646 20.601 -20.415 1.00 41.12 605 VAL A O 1
ATOM 4646 N N . SER A 1 606 ? 7.557 21.343 -20.818 1.00 39.16 606 SER A N 1
ATOM 4647 C CA . SER A 1 606 ? 6.801 20.079 -20.685 1.00 39.16 606 SER A CA 1
ATOM 4648 C C . SER A 1 606 ? 7.178 18.949 -21.668 1.00 39.16 606 SER A C 1
ATOM 4650 O O . SER A 1 606 ? 6.408 18.019 -21.892 1.00 39.16 606 SER A O 1
ATOM 4652 N N . TRP A 1 607 ? 8.368 19.025 -22.267 1.00 41.69 607 TRP A N 1
ATOM 4653 C CA . TRP A 1 607 ? 8.881 18.133 -23.309 1.00 41.69 607 TRP A CA 1
ATOM 4654 C C . TRP A 1 607 ? 10.356 17.757 -23.105 1.00 41.69 607 TRP A C 1
ATOM 4656 O O . TRP A 1 607 ? 10.967 17.186 -24.013 1.00 41.69 607 TRP A O 1
ATOM 4666 N N . MET A 1 608 ? 10.961 18.084 -21.954 1.00 44.19 608 MET A N 1
ATOM 4667 C CA . MET A 1 608 ? 12.317 17.620 -21.650 1.00 44.19 608 MET A CA 1
ATOM 4668 C C . MET A 1 608 ? 12.349 16.091 -21.644 1.00 44.19 608 MET A C 1
ATOM 4670 O O . MET A 1 608 ? 11.602 15.413 -20.944 1.00 44.19 608 MET A O 1
ATOM 4674 N N . SER A 1 609 ? 13.202 15.538 -22.500 1.00 50.66 609 SER A N 1
ATOM 4675 C CA . SER A 1 609 ? 13.244 14.108 -22.761 1.00 50.66 609 SER A CA 1
ATOM 4676 C C . SER A 1 609 ? 13.747 13.343 -21.543 1.00 50.66 609 SER A C 1
ATOM 4678 O O . SER A 1 609 ? 14.880 13.579 -21.114 1.00 50.66 609 SER A O 1
ATOM 4680 N N . LYS A 1 610 ? 12.916 12.412 -21.047 1.00 66.81 610 LYS A N 1
ATOM 4681 C CA . LYS A 1 610 ? 13.199 11.478 -19.945 1.00 66.81 610 LYS A CA 1
ATOM 4682 C C . LYS A 1 610 ? 14.675 11.069 -19.944 1.00 66.81 610 LYS A C 1
ATOM 4684 O O . LYS A 1 610 ? 15.099 10.411 -20.896 1.00 66.81 610 LYS A O 1
ATOM 4689 N N . GLY A 1 611 ? 15.437 11.422 -18.907 1.00 75.88 611 GLY A N 1
ATOM 4690 C CA . GLY A 1 611 ? 16.856 11.055 -18.829 1.00 75.88 611 GLY A CA 1
ATOM 4691 C C . GLY A 1 611 ? 17.067 9.538 -18.743 1.00 75.88 611 GLY A C 1
ATOM 4692 O O . GLY A 1 611 ? 16.116 8.764 -18.597 1.00 75.88 611 GLY A O 1
ATOM 4693 N N . ARG A 1 612 ? 18.313 9.089 -18.898 1.00 87.50 612 ARG A N 1
ATOM 4694 C CA . ARG A 1 612 ? 18.657 7.656 -18.957 1.00 87.50 612 ARG A CA 1
ATOM 4695 C C . ARG A 1 612 ? 19.859 7.327 -18.094 1.00 87.50 612 ARG A C 1
ATOM 4697 O O . ARG A 1 612 ? 20.757 8.155 -17.960 1.00 87.50 612 ARG A O 1
ATOM 4704 N N . LEU A 1 613 ? 19.902 6.097 -17.596 1.00 92.38 613 LEU A N 1
ATOM 4705 C CA . LEU A 1 613 ? 20.925 5.572 -16.700 1.00 92.38 613 LEU A CA 1
ATOM 4706 C C . LEU A 1 613 ? 21.403 4.194 -17.177 1.00 92.38 613 LEU A C 1
ATOM 4708 O O . LEU A 1 613 ? 20.623 3.268 -17.409 1.00 92.38 613 LEU A O 1
ATOM 4712 N N . VAL A 1 614 ? 22.716 4.028 -17.281 1.00 93.50 614 VAL A N 1
ATOM 4713 C CA . VAL A 1 614 ? 23.358 2.771 -17.673 1.00 93.50 614 VAL A CA 1
ATOM 4714 C C . VAL A 1 614 ? 24.590 2.524 -16.814 1.00 93.50 614 VAL A C 1
ATOM 4716 O O . VAL A 1 614 ? 25.329 3.449 -16.507 1.00 93.50 614 VAL A O 1
ATOM 4719 N N . VAL A 1 615 ? 24.838 1.269 -16.444 1.00 94.31 615 VAL A N 1
ATOM 4720 C CA . VAL A 1 615 ? 26.131 0.846 -15.893 1.00 94.31 615 VAL A CA 1
ATOM 4721 C C . VAL A 1 615 ? 26.893 0.076 -16.963 1.00 94.31 615 VAL A C 1
ATOM 4723 O O . VAL A 1 615 ? 26.307 -0.774 -17.635 1.00 94.31 615 VAL A O 1
ATOM 4726 N N . ASP A 1 616 ? 28.175 0.395 -17.135 1.00 93.94 616 ASP A N 1
ATOM 4727 C CA . ASP A 1 616 ? 29.088 -0.328 -18.019 1.00 93.94 616 ASP A CA 1
ATOM 4728 C C . ASP A 1 616 ? 29.602 -1.640 -17.382 1.00 93.94 616 ASP A C 1
ATOM 4730 O O . ASP A 1 616 ? 29.370 -1.936 -16.208 1.00 93.94 616 ASP A O 1
ATOM 4734 N N . LYS A 1 617 ? 30.333 -2.448 -18.154 1.00 89.50 617 LYS A N 1
ATOM 4735 C CA . LYS A 1 617 ? 30.884 -3.738 -17.704 1.00 89.50 617 LYS A CA 1
ATOM 4736 C C . LYS A 1 617 ? 32.011 -3.631 -16.673 1.00 89.50 617 LYS A C 1
ATOM 4738 O O . LYS A 1 617 ? 32.460 -4.655 -16.170 1.00 89.50 617 LYS A O 1
ATOM 4743 N N . ASN A 1 618 ? 32.471 -2.424 -16.355 1.00 92.25 618 ASN A N 1
ATOM 4744 C CA . ASN A 1 618 ? 33.464 -2.153 -15.317 1.00 92.25 618 ASN A CA 1
ATOM 4745 C C . ASN A 1 618 ? 32.809 -1.634 -14.023 1.00 92.25 618 ASN A C 1
ATOM 4747 O O . ASN A 1 618 ? 33.517 -1.178 -13.125 1.00 92.25 618 ASN A O 1
ATOM 4751 N N . ASN A 1 619 ? 31.476 -1.712 -13.916 1.00 93.69 619 ASN A N 1
ATOM 4752 C CA . ASN A 1 619 ? 30.675 -1.169 -12.813 1.00 93.69 619 ASN A CA 1
ATOM 4753 C C . ASN A 1 619 ? 30.772 0.360 -12.692 1.00 93.69 619 ASN A C 1
ATOM 4755 O O . ASN A 1 619 ? 30.691 0.915 -11.594 1.00 93.69 619 ASN A O 1
ATOM 4759 N N . ILE A 1 620 ? 30.957 1.045 -13.824 1.00 96.00 620 ILE A N 1
ATOM 4760 C CA . ILE A 1 620 ? 30.935 2.503 -13.903 1.00 96.00 620 ILE A CA 1
ATOM 4761 C C . ILE A 1 620 ? 29.540 2.938 -14.373 1.00 96.00 620 ILE A C 1
ATOM 4763 O O . ILE A 1 620 ? 29.157 2.622 -15.505 1.00 96.00 620 ILE A O 1
ATOM 4767 N N . PRO A 1 621 ? 28.762 3.647 -13.538 1.00 96.88 621 PRO A N 1
ATOM 4768 C CA . PRO A 1 621 ? 27.465 4.166 -13.927 1.00 96.88 621 PRO A CA 1
ATOM 4769 C C . PRO A 1 621 ? 27.613 5.478 -14.712 1.00 96.88 621 PRO A C 1
ATOM 4771 O O . PRO A 1 621 ? 28.507 6.291 -14.470 1.00 96.88 621 PRO A O 1
ATOM 4774 N N . TYR A 1 622 ? 26.712 5.681 -15.663 1.00 96.75 622 TYR A N 1
ATOM 4775 C CA . TYR A 1 622 ? 26.600 6.862 -16.506 1.00 96.75 622 TYR A CA 1
ATOM 4776 C C . TYR A 1 622 ? 25.138 7.268 -16.590 1.00 96.75 622 TYR A C 1
ATOM 4778 O O . TYR A 1 622 ? 24.278 6.414 -16.813 1.00 96.75 622 TYR A O 1
ATOM 4786 N N . HIS A 1 623 ? 24.858 8.565 -16.511 1.00 93.50 623 HIS A N 1
ATOM 4787 C CA . HIS A 1 623 ? 23.547 9.095 -16.870 1.00 93.50 623 HIS A CA 1
ATOM 4788 C C . HIS A 1 623 ? 23.650 10.182 -17.930 1.00 93.50 623 HIS A C 1
ATOM 4790 O O . HIS A 1 623 ? 24.706 10.788 -18.132 1.00 93.50 623 HIS A O 1
ATOM 4796 N N . GLY A 1 624 ? 22.552 10.362 -18.653 1.00 89.25 624 GLY A N 1
ATOM 4797 C CA . GLY A 1 624 ? 22.364 11.449 -19.595 1.00 89.25 624 GLY A CA 1
ATOM 4798 C C . GLY A 1 624 ? 21.140 12.261 -19.199 1.00 89.25 624 GLY A C 1
ATOM 4799 O O . GLY A 1 624 ? 20.038 11.711 -19.111 1.00 89.25 624 GLY A O 1
ATOM 4800 N N . ALA A 1 625 ? 21.336 13.562 -19.003 1.00 82.19 625 ALA A N 1
ATOM 4801 C CA . ALA A 1 625 ? 20.283 14.512 -18.670 1.00 82.19 625 ALA A CA 1
ATOM 4802 C C . ALA A 1 625 ? 20.234 15.635 -19.711 1.00 82.19 625 ALA A C 1
ATOM 4804 O O . ALA A 1 625 ? 21.269 16.170 -20.122 1.00 82.19 625 ALA A O 1
ATOM 4805 N N . ALA A 1 626 ? 19.025 15.977 -20.156 1.00 76.25 626 ALA A N 1
ATOM 4806 C CA . ALA A 1 626 ? 18.800 17.159 -20.977 1.00 76.25 626 ALA A CA 1
ATOM 4807 C C . ALA A 1 626 ? 18.831 18.420 -20.100 1.00 76.25 626 ALA A C 1
ATOM 4809 O O . ALA A 1 626 ? 18.431 18.378 -18.940 1.00 76.25 626 ALA A O 1
ATOM 4810 N N . PHE A 1 627 ? 19.265 19.546 -20.659 1.00 73.38 627 PHE A N 1
ATOM 4811 C CA . PHE A 1 627 ? 19.272 20.846 -19.987 1.00 73.38 627 PHE A CA 1
ATOM 4812 C C . PHE A 1 627 ? 19.006 21.976 -20.990 1.00 73.38 627 PHE A C 1
ATOM 4814 O O . PHE A 1 627 ? 19.230 21.822 -22.195 1.00 73.38 627 PHE A O 1
ATOM 4821 N N . TYR A 1 628 ? 18.545 23.125 -20.498 1.00 70.88 628 TYR A N 1
ATOM 4822 C CA . TYR A 1 628 ? 18.319 24.332 -21.297 1.00 70.88 628 TYR A CA 1
ATOM 4823 C C . TYR A 1 628 ? 19.364 25.406 -20.977 1.00 70.88 628 TYR A C 1
ATOM 4825 O O . TYR A 1 628 ? 19.742 25.601 -19.824 1.00 70.88 628 TYR A O 1
ATOM 4833 N N . ASN A 1 629 ? 19.833 26.118 -22.002 1.00 64.38 629 ASN A N 1
ATOM 4834 C CA . ASN A 1 629 ? 20.810 27.194 -21.890 1.00 64.38 629 ASN A CA 1
ATOM 4835 C C . ASN A 1 629 ? 20.180 28.553 -22.215 1.00 64.38 629 ASN A C 1
ATOM 4837 O O . ASN A 1 629 ? 19.956 28.873 -23.383 1.00 64.38 629 ASN A O 1
ATOM 4841 N N . VAL A 1 630 ? 19.949 29.377 -21.183 1.00 61.34 630 VAL A N 1
ATOM 4842 C CA . VAL A 1 630 ? 19.407 30.748 -21.315 1.00 61.34 630 VAL A CA 1
ATOM 4843 C C . VAL A 1 630 ? 20.277 31.636 -22.201 1.00 61.34 630 VAL A C 1
ATOM 4845 O O . VAL A 1 630 ? 19.755 32.412 -22.997 1.00 61.34 630 VAL A O 1
ATOM 4848 N N . GLY A 1 631 ? 21.604 31.538 -22.063 1.00 64.00 631 GLY A N 1
ATOM 4849 C CA . GLY A 1 631 ? 22.551 32.429 -22.737 1.00 64.00 631 GLY A CA 1
ATOM 4850 C C . GLY A 1 631 ? 22.546 32.277 -24.258 1.00 64.00 631 GLY A C 1
ATOM 4851 O O . GLY A 1 631 ? 22.891 33.221 -24.968 1.00 64.00 631 GLY A O 1
ATOM 4852 N N . THR A 1 632 ? 22.127 31.112 -24.757 1.00 63.75 632 THR A N 1
ATOM 4853 C CA . THR A 1 632 ? 22.027 30.799 -26.190 1.00 63.75 632 THR A CA 1
ATOM 4854 C C . THR A 1 632 ? 20.599 30.511 -26.667 1.00 63.75 632 THR A C 1
ATOM 4856 O O . THR A 1 632 ? 20.381 30.484 -27.876 1.00 63.75 632 THR A O 1
ATOM 4859 N N . ASN A 1 633 ? 19.631 30.341 -25.757 1.00 66.62 633 ASN A N 1
ATOM 4860 C CA . ASN A 1 633 ? 18.270 29.847 -26.017 1.00 66.62 633 ASN A CA 1
ATOM 4861 C C . ASN A 1 633 ? 18.282 28.518 -26.796 1.00 66.62 633 ASN A C 1
ATOM 4863 O O . ASN A 1 633 ? 17.852 28.432 -27.950 1.00 66.62 633 ASN A O 1
ATOM 4867 N N . THR A 1 634 ? 18.857 27.488 -26.170 1.00 65.31 634 THR A N 1
ATOM 4868 C CA . THR A 1 634 ? 19.060 26.169 -26.789 1.00 65.31 634 THR A CA 1
ATOM 4869 C C . THR A 1 634 ? 19.047 25.020 -25.781 1.00 65.31 634 THR A C 1
ATOM 4871 O O . THR A 1 634 ? 19.475 25.214 -24.646 1.00 65.31 634 THR A O 1
ATOM 4874 N N . TYR A 1 635 ? 18.685 23.809 -26.215 1.00 70.94 635 TYR A N 1
ATOM 4875 C CA . TYR A 1 635 ? 18.740 22.591 -25.388 1.00 70.94 635 TYR A CA 1
ATOM 4876 C C . TYR A 1 635 ? 19.954 21.714 -25.711 1.00 70.94 635 TYR A C 1
ATOM 4878 O O . TYR A 1 635 ? 20.260 21.494 -26.881 1.00 70.94 635 TYR A O 1
ATOM 4886 N N . GLY A 1 636 ? 20.606 21.170 -24.686 1.00 73.62 636 GLY A N 1
ATOM 4887 C CA . GLY A 1 636 ? 21.705 20.211 -24.816 1.00 73.62 636 GLY A CA 1
ATOM 4888 C C . GLY A 1 636 ? 21.497 18.975 -23.944 1.00 73.62 636 GLY A C 1
ATOM 4889 O O . GLY A 1 636 ? 20.547 18.905 -23.168 1.00 73.62 636 GLY A O 1
ATOM 4890 N N . VAL A 1 637 ? 22.414 18.010 -24.050 1.00 80.88 637 VAL A N 1
ATOM 4891 C CA . VAL A 1 637 ? 22.510 16.865 -23.129 1.00 80.88 637 VAL A CA 1
ATOM 4892 C C . VAL A 1 637 ? 23.909 16.803 -22.530 1.00 80.88 637 VAL A C 1
ATOM 4894 O O . VAL A 1 637 ? 24.914 16.883 -23.245 1.00 80.88 637 VAL A O 1
ATOM 4897 N N . GLU A 1 638 ? 23.967 16.649 -21.211 1.00 86.75 638 GLU A N 1
ATOM 4898 C CA . GLU A 1 638 ? 25.184 16.314 -20.478 1.00 86.75 638 GLU A CA 1
ATOM 4899 C C . GLU A 1 638 ? 25.198 14.826 -20.152 1.00 86.75 638 GLU A C 1
ATOM 4901 O O . GLU A 1 638 ? 24.248 14.287 -19.587 1.00 86.75 638 GLU A O 1
ATOM 4906 N N . ILE A 1 639 ? 26.304 14.173 -20.499 1.00 91.50 639 ILE A N 1
ATOM 4907 C CA . ILE A 1 639 ? 26.647 12.835 -20.038 1.00 91.50 639 ILE A CA 1
ATOM 4908 C C . ILE A 1 639 ? 27.519 12.9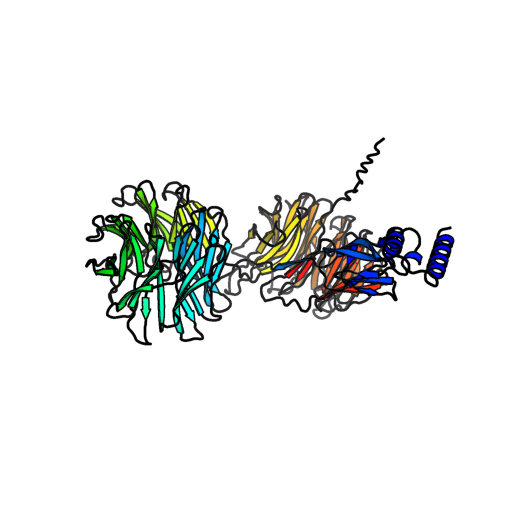85 -18.806 1.00 91.50 639 ILE A C 1
ATOM 4910 O O . ILE A 1 639 ? 28.627 13.544 -18.858 1.00 91.50 639 ILE A O 1
ATOM 4914 N N . ARG A 1 640 ? 27.019 12.448 -17.701 1.00 93.19 640 ARG A N 1
ATOM 4915 C CA . ARG A 1 640 ? 27.723 12.373 -16.431 1.00 93.19 640 ARG A CA 1
ATOM 4916 C C . ARG A 1 640 ? 28.102 10.933 -16.129 1.00 93.19 640 ARG A C 1
ATOM 4918 O O . ARG A 1 640 ? 27.444 9.985 -16.550 1.00 93.19 640 ARG A O 1
ATOM 4925 N N . LYS A 1 641 ? 29.238 10.792 -15.460 1.00 96.12 641 LYS A N 1
ATOM 4926 C CA . LYS A 1 641 ? 29.966 9.546 -15.251 1.00 96.12 641 LYS A CA 1
ATOM 4927 C C . LYS A 1 641 ? 30.360 9.443 -13.784 1.00 96.12 641 LYS A C 1
ATOM 4929 O O . LYS A 1 641 ? 31.001 10.361 -13.263 1.00 96.12 641 LYS A O 1
ATOM 4934 N N . GLY A 1 642 ? 29.998 8.329 -13.161 1.00 96.62 642 GLY A N 1
ATOM 4935 C CA . GLY A 1 642 ? 30.446 7.956 -11.828 1.00 96.62 642 GLY A CA 1
ATOM 4936 C C . GLY A 1 642 ? 31.885 7.429 -11.814 1.00 96.62 642 GLY A C 1
ATOM 4937 O O . GLY A 1 642 ? 32.487 7.146 -12.852 1.00 96.62 642 GLY A O 1
ATOM 4938 N N . ASP A 1 643 ? 32.438 7.242 -10.624 1.00 95.19 643 ASP A N 1
ATOM 4939 C CA . ASP A 1 643 ? 33.521 6.291 -10.381 1.00 95.19 643 ASP A CA 1
ATOM 4940 C C . ASP A 1 643 ? 32.980 4.848 -10.294 1.00 95.19 643 ASP A C 1
ATOM 4942 O O . ASP A 1 643 ? 31.791 4.589 -10.493 1.00 95.19 643 ASP A O 1
ATOM 4946 N N . VAL A 1 644 ? 33.859 3.871 -10.051 1.00 93.62 644 VAL A N 1
ATOM 4947 C CA . VAL A 1 644 ? 33.449 2.465 -9.891 1.00 93.62 644 VAL A CA 1
ATOM 4948 C C . VAL A 1 644 ? 32.547 2.349 -8.662 1.00 93.62 644 VAL A C 1
ATOM 4950 O O . VAL A 1 644 ? 32.981 2.617 -7.543 1.00 93.62 644 VAL A O 1
ATOM 4953 N N . GLY A 1 645 ? 31.293 1.949 -8.870 1.00 87.81 645 GLY A N 1
ATOM 4954 C CA . GLY A 1 645 ? 30.268 1.936 -7.827 1.00 87.81 645 GLY A CA 1
ATOM 4955 C C . GLY A 1 645 ? 29.569 3.284 -7.576 1.00 87.81 645 GLY A C 1
ATOM 4956 O O . GLY A 1 645 ? 28.731 3.338 -6.679 1.00 87.81 645 GLY A O 1
ATOM 4957 N N . GLY A 1 646 ? 29.848 4.343 -8.345 1.00 93.31 646 GLY A N 1
ATOM 4958 C CA . GLY A 1 646 ? 29.042 5.574 -8.399 1.00 93.31 646 GLY A CA 1
ATOM 4959 C C . GLY A 1 646 ? 28.937 6.379 -7.101 1.00 93.31 646 GLY A C 1
ATOM 4960 O O . GLY A 1 646 ? 27.858 6.882 -6.785 1.00 93.31 646 GLY A O 1
ATOM 4961 N N . GLU A 1 647 ? 30.030 6.492 -6.351 1.00 93.06 647 GLU A N 1
ATOM 4962 C CA . GLU A 1 647 ? 30.146 7.348 -5.164 1.00 93.06 647 GLU A CA 1
ATOM 4963 C C . GLU A 1 647 ? 30.460 8.810 -5.528 1.00 93.06 647 GLU A C 1
ATOM 4965 O O . GLU A 1 647 ? 29.968 9.717 -4.861 1.00 93.06 647 GLU A O 1
ATOM 4970 N N . ASN A 1 648 ? 31.233 9.053 -6.593 1.00 95.12 648 ASN A N 1
ATOM 4971 C CA . ASN A 1 648 ? 31.604 10.393 -7.071 1.00 95.12 648 ASN A CA 1
ATOM 4972 C C . ASN A 1 648 ? 31.278 10.556 -8.558 1.00 95.12 648 ASN A C 1
ATOM 4974 O O . ASN A 1 648 ? 31.540 9.650 -9.342 1.00 95.12 648 ASN A O 1
ATOM 4978 N N . TRP A 1 649 ? 30.776 11.727 -8.965 1.00 96.06 649 TRP A N 1
ATOM 4979 C CA . TRP A 1 649 ? 30.257 11.959 -10.320 1.00 96.06 649 TRP A CA 1
ATOM 4980 C C . TRP A 1 649 ? 30.859 13.194 -11.006 1.00 96.06 649 TRP A C 1
ATOM 4982 O O . TRP A 1 649 ? 31.072 14.240 -10.388 1.00 96.06 649 TRP A O 1
ATOM 4992 N N . SER A 1 650 ? 31.093 13.106 -12.319 1.00 94.25 650 SER A N 1
ATOM 4993 C CA . SER A 1 650 ? 31.661 14.188 -13.141 1.00 94.25 650 SER A CA 1
ATOM 4994 C C . SER A 1 650 ? 31.063 14.240 -14.553 1.00 94.25 650 SER A C 1
ATOM 4996 O O . SER A 1 650 ? 30.627 13.222 -15.087 1.00 94.25 650 SER A O 1
ATOM 4998 N N . THR A 1 651 ? 31.045 15.421 -15.182 1.00 92.06 651 THR A N 1
ATOM 4999 C CA . THR A 1 651 ? 30.614 15.575 -16.582 1.00 92.06 651 THR A CA 1
ATOM 5000 C C . THR A 1 651 ? 31.735 15.101 -17.504 1.00 92.06 651 THR A C 1
ATOM 5002 O O . THR A 1 651 ? 32.817 15.684 -17.509 1.00 92.06 651 THR A O 1
ATOM 5005 N N . VAL A 1 652 ? 31.481 14.046 -18.287 1.00 93.00 652 VAL A N 1
ATOM 5006 C CA . VAL A 1 652 ? 32.445 13.500 -19.264 1.00 93.00 652 VAL A CA 1
ATOM 5007 C C . VAL A 1 652 ? 32.229 14.083 -20.662 1.00 93.00 652 VAL A C 1
ATOM 5009 O O . VAL A 1 652 ? 33.183 14.245 -21.423 1.00 93.00 652 VAL A O 1
ATOM 5012 N N . LYS A 1 653 ? 30.985 14.453 -20.992 1.00 88.50 653 LYS A N 1
ATOM 5013 C CA . LYS A 1 653 ? 30.637 15.074 -22.271 1.00 88.50 653 LYS A CA 1
ATOM 5014 C C . LYS A 1 653 ? 29.440 16.000 -22.129 1.00 88.50 653 LYS A C 1
ATOM 5016 O O . LYS A 1 653 ? 28.395 15.579 -21.657 1.00 88.50 653 LYS A O 1
ATOM 5021 N N . THR A 1 654 ? 29.552 17.207 -22.663 1.00 84.12 654 THR A N 1
ATOM 5022 C CA . THR A 1 654 ? 28.391 17.995 -23.089 1.00 84.12 654 THR A CA 1
ATOM 5023 C C . THR A 1 654 ? 28.274 17.819 -24.600 1.00 84.12 654 THR A C 1
ATOM 5025 O O . THR A 1 654 ? 29.268 18.004 -25.313 1.00 84.12 654 THR A O 1
ATOM 5028 N N . PHE A 1 655 ? 27.110 17.409 -25.109 1.00 76.62 655 PHE A N 1
ATOM 5029 C CA . PHE A 1 655 ? 26.872 17.362 -26.553 1.00 76.62 655 PHE A CA 1
ATOM 5030 C C . PHE A 1 655 ? 26.763 18.801 -27.080 1.00 76.62 655 PHE A C 1
ATOM 5032 O O . PHE A 1 655 ? 25.857 19.526 -26.665 1.00 76.62 655 PHE A O 1
ATOM 5039 N N . PRO A 1 656 ? 27.684 19.259 -27.952 1.00 58.25 656 PRO A N 1
ATOM 5040 C CA . PRO A 1 656 ? 27.583 20.590 -28.519 1.00 58.25 656 PRO A CA 1
ATOM 5041 C C . PRO A 1 656 ? 26.486 20.592 -29.579 1.00 58.25 656 PRO A C 1
ATOM 5043 O O . PRO A 1 656 ? 26.483 19.750 -30.477 1.00 58.25 656 PRO A O 1
ATOM 5046 N N . LEU A 1 657 ? 25.607 21.589 -29.541 1.00 53.00 657 LEU A N 1
ATOM 5047 C CA . LEU A 1 657 ? 24.823 21.901 -30.724 1.00 53.00 657 LEU A CA 1
ATOM 5048 C C . LEU A 1 657 ? 25.766 22.435 -31.797 1.00 53.00 657 LEU A C 1
ATOM 5050 O O . LEU A 1 657 ? 26.424 23.464 -31.624 1.00 53.00 657 LEU A O 1
ATOM 5054 N N . ASN A 1 658 ? 25.801 21.749 -32.935 1.00 48.50 658 ASN A N 1
ATOM 5055 C CA . ASN A 1 658 ? 26.247 22.374 -34.167 1.00 48.50 658 ASN A CA 1
ATOM 5056 C C . ASN A 1 658 ? 25.316 23.574 -34.427 1.00 48.50 658 ASN A C 1
ATOM 5058 O O . ASN A 1 658 ? 24.099 23.417 -34.324 1.00 48.50 658 ASN A O 1
ATOM 5062 N N . GLY A 1 659 ? 25.859 24.760 -34.724 1.00 48.34 659 GLY A N 1
ATOM 5063 C CA . GLY A 1 659 ? 25.176 26.062 -34.561 1.00 48.34 659 GLY A CA 1
ATOM 5064 C C . GLY A 1 659 ? 23.914 26.325 -35.406 1.00 48.34 659 GLY A C 1
ATOM 5065 O O . GLY A 1 659 ? 23.411 27.445 -35.415 1.00 48.34 659 GLY A O 1
ATOM 5066 N N . ALA A 1 660 ? 23.418 25.316 -36.124 1.00 50.97 660 ALA A N 1
ATOM 5067 C CA . ALA A 1 660 ? 22.152 25.305 -36.851 1.00 50.97 660 ALA A CA 1
ATOM 5068 C C . ALA A 1 660 ? 20.986 24.646 -36.076 1.00 50.97 660 ALA A C 1
ATOM 5070 O O . ALA A 1 660 ? 19.831 24.858 -36.442 1.00 50.97 660 ALA A O 1
ATOM 5071 N N . TYR A 1 661 ? 21.259 23.857 -35.030 1.00 54.62 661 TYR A N 1
ATOM 5072 C CA . TYR A 1 661 ? 20.241 23.144 -34.247 1.00 54.62 661 TYR A CA 1
ATOM 5073 C C . TYR A 1 661 ? 19.914 23.892 -32.950 1.00 54.62 661 TYR A C 1
ATOM 5075 O O . TYR A 1 661 ? 20.793 24.488 -32.331 1.00 54.62 661 TYR A O 1
ATOM 5083 N N . LYS A 1 662 ? 18.639 23.877 -32.546 1.00 58.81 662 LYS A N 1
ATOM 5084 C CA . LYS A 1 662 ? 18.123 24.556 -31.345 1.00 58.81 662 LYS A CA 1
ATOM 5085 C C . LYS A 1 662 ? 17.627 23.602 -30.259 1.00 58.81 662 LYS A C 1
ATOM 5087 O O . LYS A 1 662 ? 17.531 24.022 -29.107 1.00 58.81 662 LYS A O 1
ATOM 5092 N N . GLY A 1 663 ? 17.341 22.345 -30.597 1.00 66.88 663 GLY A N 1
ATOM 5093 C CA . GLY A 1 663 ? 16.959 21.309 -29.641 1.00 66.88 663 GLY A CA 1
ATOM 5094 C C . GLY A 1 663 ? 17.775 20.030 -29.804 1.00 66.88 663 GLY A C 1
ATOM 5095 O O . GLY A 1 663 ? 18.003 19.584 -30.928 1.00 66.88 663 GLY A O 1
ATOM 5096 N N . PHE A 1 664 ? 18.170 19.438 -28.678 1.00 74.56 664 PHE A N 1
ATOM 5097 C CA . PHE A 1 664 ? 18.721 18.088 -28.566 1.00 74.56 664 PHE A CA 1
ATOM 5098 C C . PHE A 1 664 ? 18.000 17.385 -27.411 1.00 74.56 664 PHE A C 1
ATOM 5100 O O . PHE A 1 664 ? 17.898 17.930 -26.312 1.00 74.56 664 PHE A O 1
ATOM 5107 N N . SER A 1 665 ? 17.508 16.176 -27.655 1.00 76.75 665 SER A N 1
ATOM 5108 C CA . SER A 1 665 ? 16.759 15.364 -26.695 1.00 76.75 665 SER A CA 1
ATOM 5109 C C . SER A 1 665 ? 17.313 13.945 -26.665 1.00 76.75 665 SER A C 1
ATOM 5111 O O . SER A 1 665 ? 17.505 13.343 -27.720 1.00 76.75 665 SER A O 1
ATOM 5113 N N . LEU A 1 666 ? 17.544 13.401 -25.471 1.00 80.94 666 LEU A N 1
ATOM 5114 C CA . LEU A 1 666 ? 18.005 12.029 -25.260 1.00 80.94 666 LEU A CA 1
ATOM 5115 C C . LEU A 1 666 ? 16.826 11.055 -25.335 1.00 80.94 666 LEU A C 1
ATOM 5117 O O . LEU A 1 666 ? 15.895 11.169 -24.541 1.00 80.94 666 LEU A O 1
ATOM 5121 N N . VAL A 1 667 ? 16.861 10.084 -26.250 1.00 80.94 667 VAL A N 1
ATOM 5122 C CA . VAL A 1 667 ? 15.759 9.117 -26.410 1.00 80.94 667 VAL A CA 1
ATOM 5123 C C . VAL A 1 667 ? 16.108 7.754 -25.816 1.00 80.94 667 VAL A C 1
ATOM 5125 O O . VAL A 1 667 ? 15.282 7.166 -25.119 1.00 80.94 667 VAL A O 1
ATOM 5128 N N . ASP A 1 668 ? 17.336 7.273 -26.003 1.00 84.88 668 ASP A N 1
ATOM 5129 C CA . ASP A 1 668 ? 17.828 6.055 -25.357 1.00 84.88 668 ASP A CA 1
ATOM 5130 C C . ASP A 1 668 ? 19.339 6.118 -25.095 1.00 84.88 668 ASP A C 1
ATOM 5132 O O . ASP A 1 668 ? 20.081 6.773 -25.833 1.00 84.88 668 ASP A O 1
ATOM 5136 N N . PHE A 1 669 ? 19.795 5.440 -24.040 1.00 89.25 669 PHE A N 1
ATOM 5137 C CA . PHE A 1 669 ? 21.204 5.365 -23.645 1.00 89.25 669 PHE A CA 1
ATOM 5138 C C . PHE A 1 669 ? 21.502 3.979 -23.074 1.00 89.25 669 PHE A C 1
ATOM 5140 O O . PHE A 1 669 ? 20.920 3.550 -22.076 1.00 89.25 669 PHE A O 1
ATOM 5147 N N . THR A 1 670 ? 22.417 3.261 -23.713 1.00 90.69 670 THR A N 1
ATOM 5148 C CA . THR A 1 670 ? 22.700 1.862 -23.396 1.00 90.69 670 THR A CA 1
ATOM 5149 C C . THR A 1 670 ? 24.177 1.522 -23.605 1.00 90.69 670 THR A C 1
ATOM 5151 O O . THR A 1 670 ? 24.959 2.328 -24.114 1.00 90.69 670 THR A O 1
ATOM 5154 N N . VAL A 1 671 ? 24.574 0.319 -23.195 1.00 91.50 671 VAL A N 1
ATOM 5155 C CA . VAL A 1 671 ? 25.928 -0.218 -23.356 1.00 91.50 671 VAL A CA 1
ATOM 5156 C C . VAL A 1 671 ? 25.850 -1.580 -24.036 1.00 91.50 671 VAL A C 1
ATOM 5158 O O . VAL A 1 671 ? 25.030 -2.424 -23.673 1.00 91.50 671 VAL A O 1
ATOM 5161 N N . SER A 1 672 ? 26.696 -1.801 -25.039 1.00 90.19 672 SER A N 1
ATOM 5162 C CA . SER A 1 672 ? 26.770 -3.072 -25.759 1.00 90.19 672 SER A CA 1
ATOM 5163 C C . SER A 1 672 ? 27.697 -4.077 -25.070 1.00 90.19 672 SER A C 1
ATOM 5165 O O . SER A 1 672 ? 28.504 -3.747 -24.198 1.00 90.19 672 SER A O 1
ATOM 5167 N N . SER A 1 673 ? 27.634 -5.338 -25.502 1.00 84.50 673 SER A N 1
ATOM 5168 C CA . SER A 1 673 ? 28.400 -6.453 -24.925 1.00 84.50 673 SER A CA 1
ATOM 5169 C C . SER A 1 673 ? 29.930 -6.272 -24.947 1.00 84.50 673 SER A C 1
ATOM 5171 O O . SER A 1 673 ? 30.616 -6.901 -24.138 1.00 84.50 673 SER A O 1
ATOM 5173 N N . ASN A 1 674 ? 30.452 -5.393 -25.809 1.00 88.62 674 ASN A N 1
ATOM 5174 C CA . ASN A 1 674 ? 31.867 -5.013 -25.927 1.00 88.62 674 ASN A CA 1
ATOM 5175 C C . ASN A 1 674 ? 32.245 -3.714 -25.171 1.00 88.62 674 ASN A C 1
ATOM 5177 O O . ASN A 1 674 ? 33.311 -3.159 -25.421 1.00 88.62 674 ASN A O 1
ATOM 5181 N N . ASN A 1 675 ? 31.378 -3.221 -24.280 1.00 91.88 675 ASN A N 1
ATOM 5182 C CA . ASN A 1 675 ? 31.539 -1.979 -23.511 1.00 91.88 675 ASN A CA 1
ATOM 5183 C C . ASN A 1 675 ? 31.542 -0.667 -24.326 1.00 91.88 675 ASN A C 1
ATOM 5185 O O . ASN A 1 675 ? 31.998 0.363 -23.835 1.00 91.88 675 ASN A O 1
ATOM 5189 N N . THR A 1 676 ? 31.017 -0.680 -25.556 1.00 93.38 676 THR A N 1
ATOM 5190 C CA . THR A 1 676 ? 30.725 0.560 -26.299 1.00 93.38 676 THR A CA 1
ATOM 5191 C C . THR A 1 676 ? 29.437 1.177 -25.751 1.00 93.38 676 THR A C 1
ATOM 5193 O O . THR A 1 676 ? 28.430 0.485 -25.605 1.00 93.38 676 THR A O 1
ATOM 5196 N N . LEU A 1 677 ? 29.455 2.475 -25.457 1.00 94.81 677 LEU A N 1
ATOM 5197 C CA . LEU A 1 677 ? 28.267 3.252 -25.101 1.00 94.81 677 LEU A CA 1
ATOM 5198 C C . LEU A 1 677 ? 27.514 3.663 -26.371 1.00 94.81 677 LEU A C 1
ATOM 5200 O O . LEU A 1 677 ? 28.148 4.045 -27.353 1.00 94.81 677 LEU A O 1
ATOM 5204 N N . TRP A 1 678 ? 26.183 3.631 -26.341 1.00 93.38 678 TRP A N 1
ATOM 5205 C CA . TRP A 1 678 ? 25.311 3.982 -27.466 1.00 93.38 678 TRP A CA 1
ATOM 5206 C C . TRP A 1 678 ? 24.199 4.923 -27.022 1.00 93.38 678 TRP A C 1
ATOM 5208 O O . TRP A 1 678 ? 23.540 4.663 -26.019 1.00 93.38 678 TRP A O 1
ATOM 5218 N N . LEU A 1 679 ? 23.982 5.992 -27.784 1.00 90.50 679 LEU A N 1
ATOM 5219 C CA . LEU A 1 679 ? 23.037 7.060 -27.474 1.00 90.50 679 LEU A CA 1
ATOM 5220 C C . LEU A 1 679 ? 22.218 7.408 -28.715 1.00 90.50 679 LEU A C 1
ATOM 5222 O O . LEU A 1 679 ? 22.800 7.696 -29.760 1.00 90.50 679 LEU A O 1
ATOM 5226 N N . SER A 1 680 ? 20.890 7.426 -28.600 1.00 87.12 680 SER A N 1
ATOM 5227 C CA . SER A 1 680 ? 20.002 7.963 -29.637 1.00 87.12 680 SER A CA 1
ATOM 5228 C C . SER A 1 680 ? 19.453 9.329 -29.231 1.00 87.12 680 SER A C 1
ATOM 5230 O O . SER A 1 680 ? 19.064 9.549 -28.078 1.00 87.12 680 SER A O 1
ATOM 5232 N N . SER A 1 681 ? 19.426 10.254 -30.187 1.00 82.00 681 SER A N 1
ATOM 5233 C CA . SER A 1 681 ? 18.933 11.618 -30.011 1.00 82.00 681 SER A CA 1
ATOM 5234 C C . SER A 1 681 ? 17.767 11.936 -30.950 1.00 82.00 681 SER A C 1
ATOM 5236 O O . SER A 1 681 ? 17.627 11.366 -32.036 1.00 82.00 681 SER A O 1
ATOM 5238 N N . LYS A 1 682 ? 16.943 12.898 -30.529 1.00 80.19 682 LYS A N 1
ATOM 5239 C CA . LYS A 1 682 ? 16.081 13.709 -31.396 1.00 80.19 682 LYS A CA 1
ATOM 5240 C C . LYS A 1 682 ? 16.698 15.108 -31.449 1.00 80.19 682 LYS A C 1
ATOM 5242 O O . LYS A 1 682 ? 16.885 15.737 -30.409 1.00 80.19 682 LYS A O 1
ATOM 5247 N N . GLU A 1 683 ? 17.012 15.588 -32.644 1.00 78.81 683 GLU A N 1
ATOM 5248 C CA . GLU A 1 683 ? 17.678 16.872 -32.894 1.00 78.81 683 GLU A CA 1
ATOM 5249 C C . GLU A 1 683 ? 16.797 17.758 -33.771 1.00 78.81 683 GLU A C 1
ATOM 5251 O O . GLU A 1 683 ? 16.253 17.301 -34.771 1.00 78.81 683 GLU A O 1
ATOM 5256 N N . SER A 1 684 ? 16.627 19.033 -33.423 1.00 71.31 684 SER A N 1
ATOM 5257 C CA . SER A 1 684 ? 15.726 19.933 -34.154 1.00 71.31 684 SER A CA 1
ATOM 5258 C C . SER A 1 684 ? 16.375 21.275 -34.479 1.00 71.31 684 SER A C 1
ATOM 5260 O O . SER A 1 684 ? 16.929 21.958 -33.616 1.00 71.31 684 SER A O 1
ATOM 5262 N N . ASN A 1 685 ? 16.301 21.676 -35.750 1.00 62.22 685 ASN A N 1
ATOM 5263 C CA . ASN A 1 685 ? 16.674 23.023 -36.205 1.00 62.22 685 ASN A CA 1
ATOM 5264 C C . ASN A 1 685 ? 15.504 24.020 -36.065 1.00 62.22 685 ASN A C 1
ATOM 5266 O O . ASN A 1 685 ? 15.707 25.215 -35.844 1.00 62.22 685 ASN A O 1
ATOM 5270 N N . THR A 1 686 ? 14.275 23.506 -36.121 1.00 57.84 686 THR A N 1
ATOM 5271 C CA . THR A 1 686 ? 12.992 24.201 -35.976 1.00 57.84 686 THR A CA 1
ATOM 5272 C C . THR A 1 686 ? 11.958 23.223 -35.407 1.00 57.84 686 THR A C 1
ATOM 5274 O O . THR A 1 686 ? 12.175 22.012 -35.408 1.00 57.84 686 THR A O 1
ATOM 5277 N N . SER A 1 687 ? 10.810 23.720 -34.941 1.00 54.22 687 SER A N 1
ATOM 5278 C CA . SER A 1 687 ? 9.732 22.889 -34.379 1.00 54.22 687 SER A CA 1
ATOM 5279 C C . SER A 1 687 ? 9.013 21.978 -35.388 1.00 54.22 687 SER A C 1
ATOM 5281 O O . SER A 1 687 ? 8.150 21.209 -34.978 1.00 54.22 687 SER A O 1
ATOM 5283 N N . SER A 1 688 ? 9.330 22.051 -36.687 1.00 55.56 688 SER A N 1
ATOM 5284 C CA . SER A 1 688 ? 8.591 21.352 -37.749 1.00 55.56 688 SER A CA 1
ATOM 5285 C C . SER A 1 688 ? 9.327 20.180 -38.407 1.00 55.56 688 SER A C 1
ATOM 5287 O O . SER A 1 688 ? 8.675 19.401 -39.099 1.00 55.56 688 SER A O 1
ATOM 5289 N N . GLN A 1 689 ? 10.645 20.030 -38.217 1.00 61.12 689 GLN A N 1
ATOM 5290 C CA . GLN A 1 689 ? 11.433 18.926 -38.793 1.00 61.12 689 GLN A CA 1
ATOM 5291 C C . GLN A 1 689 ? 12.512 18.429 -37.813 1.00 61.12 689 GLN A C 1
ATOM 5293 O O . GLN A 1 689 ? 13.646 18.914 -37.848 1.00 61.12 689 GLN A O 1
ATOM 5298 N N . PRO A 1 690 ? 12.180 17.476 -36.921 1.00 69.62 690 PRO A N 1
ATOM 5299 C CA . PRO A 1 690 ? 13.168 16.797 -36.100 1.00 69.62 690 PRO A CA 1
ATOM 5300 C C . PRO A 1 690 ? 13.888 15.694 -36.891 1.00 69.62 690 PRO A C 1
ATOM 5302 O O . PRO A 1 690 ? 13.274 14.832 -37.536 1.00 69.62 690 PRO A O 1
ATOM 5305 N N . GLU A 1 691 ? 15.208 15.709 -36.788 1.00 78.06 691 GLU A N 1
ATOM 5306 C CA . GLU A 1 691 ? 16.091 14.619 -37.177 1.00 78.06 691 GLU A CA 1
ATOM 5307 C C . GLU A 1 691 ? 16.277 13.645 -36.010 1.00 78.06 691 GLU A C 1
ATOM 5309 O O . GLU A 1 691 ? 16.088 13.995 -34.840 1.00 78.06 691 GLU A O 1
ATOM 5314 N N . ARG A 1 692 ? 16.681 12.417 -36.324 1.00 79.88 692 ARG A N 1
ATOM 5315 C CA . ARG A 1 692 ? 17.187 11.460 -35.336 1.00 79.88 692 ARG A CA 1
ATOM 5316 C C . ARG A 1 692 ? 18.627 11.122 -35.660 1.00 79.88 692 ARG A C 1
ATOM 5318 O O . ARG A 1 692 ? 18.948 10.922 -36.831 1.00 79.88 692 ARG A O 1
ATOM 5325 N N . ALA A 1 693 ? 19.463 11.018 -34.634 1.00 83.38 693 ALA A N 1
ATOM 5326 C CA . ALA A 1 693 ? 20.834 10.554 -34.777 1.00 83.38 693 ALA A CA 1
ATOM 5327 C C . ALA A 1 693 ? 21.151 9.440 -33.772 1.00 83.38 693 ALA A C 1
ATOM 5329 O O . ALA A 1 693 ? 20.575 9.360 -32.684 1.00 83.38 693 ALA A O 1
ATOM 5330 N N . LEU A 1 694 ? 22.065 8.553 -34.160 1.00 88.75 694 LEU A N 1
ATOM 5331 C CA . LEU A 1 694 ? 22.610 7.500 -33.310 1.00 88.75 694 LEU A CA 1
ATOM 5332 C C . LEU A 1 694 ? 24.117 7.706 -33.181 1.00 88.75 694 LEU A C 1
ATOM 5334 O O . LEU A 1 694 ? 24.838 7.760 -34.180 1.00 88.75 694 LEU A O 1
ATOM 5338 N N . TYR A 1 695 ? 24.587 7.778 -31.942 1.00 90.69 695 TYR A N 1
ATOM 5339 C CA . TYR A 1 695 ? 25.985 7.968 -31.584 1.00 90.69 695 TYR A CA 1
ATOM 5340 C C . TYR A 1 695 ? 26.521 6.760 -30.823 1.00 90.69 695 TYR A C 1
ATOM 5342 O O . TYR A 1 695 ? 25.809 6.150 -30.025 1.00 90.69 695 TYR A O 1
ATOM 5350 N N . LYS A 1 696 ? 27.812 6.465 -31.001 1.00 93.81 696 LYS A N 1
ATOM 5351 C CA . LYS A 1 696 ? 28.543 5.489 -30.181 1.00 93.81 696 LYS A CA 1
ATOM 5352 C C . LYS A 1 696 ? 29.857 6.047 -29.633 1.00 93.81 696 LYS A C 1
ATOM 5354 O O . LYS A 1 696 ? 30.498 6.865 -30.294 1.00 93.81 696 LYS A O 1
ATOM 5359 N N . SER A 1 697 ? 30.280 5.575 -28.463 1.00 95.19 697 SER A N 1
ATOM 5360 C CA . SER A 1 697 ? 31.562 5.907 -27.826 1.00 95.19 697 SER A CA 1
ATOM 5361 C C . SER A 1 697 ? 32.278 4.647 -27.341 1.00 95.19 697 SER A C 1
ATOM 5363 O O . SER A 1 697 ? 31.715 3.844 -26.598 1.00 95.19 697 SER A O 1
ATOM 5365 N N . THR A 1 698 ? 33.536 4.482 -27.753 1.00 94.62 698 THR A N 1
ATOM 5366 C CA . THR A 1 698 ? 34.409 3.351 -27.383 1.00 94.62 698 THR A CA 1
ATOM 5367 C C . THR A 1 698 ? 35.455 3.713 -26.323 1.00 94.62 698 THR A C 1
ATOM 5369 O O . THR A 1 698 ? 36.261 2.867 -25.952 1.00 94.62 698 THR A O 1
ATOM 5372 N N . ASP A 1 699 ? 35.478 4.963 -25.851 1.00 93.62 699 ASP A N 1
ATOM 5373 C CA . ASP A 1 699 ? 36.475 5.504 -24.912 1.00 93.62 699 ASP A CA 1
ATOM 5374 C C . ASP A 1 699 ? 35.866 5.922 -23.559 1.00 93.62 699 ASP A C 1
ATOM 5376 O O . ASP A 1 699 ? 36.430 6.726 -22.816 1.00 93.62 699 ASP A O 1
ATOM 5380 N N . GLY A 1 700 ? 34.707 5.350 -23.216 1.00 91.50 700 GLY A N 1
ATOM 5381 C CA . GLY A 1 700 ? 34.020 5.618 -21.952 1.00 91.50 700 GLY A CA 1
ATOM 5382 C C . GLY A 1 700 ? 33.377 7.005 -21.890 1.00 91.50 700 GLY A C 1
ATOM 5383 O O . GLY A 1 700 ? 33.365 7.616 -20.819 1.00 91.50 700 GLY A O 1
ATOM 5384 N N . GLY A 1 701 ? 32.870 7.493 -23.027 1.00 91.69 701 GLY A N 1
ATOM 5385 C CA . GLY A 1 701 ? 32.035 8.689 -23.144 1.00 91.69 701 GLY A CA 1
ATOM 5386 C C . GLY A 1 701 ? 32.766 9.974 -23.537 1.00 91.69 701 GLY A C 1
ATOM 5387 O O . GLY A 1 701 ? 32.118 11.017 -23.589 1.00 91.69 701 GLY A O 1
ATOM 5388 N N . VAL A 1 702 ? 34.073 9.937 -23.816 1.00 91.19 702 VAL A N 1
ATOM 5389 C CA . VAL A 1 702 ? 34.893 11.138 -24.080 1.00 91.19 702 VAL A CA 1
ATOM 5390 C C . VAL A 1 702 ? 34.707 11.621 -25.523 1.00 91.19 702 VAL A C 1
ATOM 5392 O O . VAL A 1 702 ? 34.400 12.796 -25.773 1.00 91.19 702 VAL A O 1
ATOM 5395 N N . THR A 1 703 ? 34.826 10.712 -26.490 1.00 92.06 703 THR A N 1
ATOM 5396 C CA . THR A 1 703 ? 34.526 10.960 -27.903 1.00 92.06 703 THR A CA 1
ATOM 5397 C C . THR A 1 703 ? 33.347 10.113 -28.365 1.00 92.06 703 THR A C 1
ATOM 5399 O O . THR A 1 703 ? 33.115 9.003 -27.891 1.00 92.06 703 THR A O 1
ATOM 5402 N N . TRP A 1 704 ? 32.567 10.677 -29.287 1.00 92.19 704 TRP A N 1
ATOM 5403 C CA . TRP A 1 704 ? 31.348 10.079 -29.818 1.00 92.19 704 TRP A CA 1
ATOM 5404 C C . TRP A 1 704 ? 31.373 10.173 -31.339 1.00 92.19 704 TRP A C 1
ATOM 5406 O O . TRP A 1 704 ? 31.729 11.215 -31.890 1.00 92.19 704 TRP A O 1
ATOM 5416 N N . THR A 1 705 ? 31.015 9.084 -32.010 1.00 91.94 705 THR A N 1
ATOM 5417 C CA . THR A 1 705 ? 30.915 8.988 -33.472 1.00 91.94 705 THR A CA 1
ATOM 5418 C C . THR A 1 705 ? 29.457 8.798 -33.857 1.00 91.94 705 THR A C 1
ATOM 5420 O O . THR A 1 705 ? 28.810 7.881 -33.352 1.00 91.94 705 THR A O 1
ATOM 5423 N N . GLU A 1 706 ? 28.951 9.654 -34.742 1.00 91.31 706 GLU A N 1
ATOM 5424 C CA . GLU A 1 706 ? 27.646 9.480 -35.386 1.00 91.31 706 GLU A CA 1
ATOM 5425 C C . GLU A 1 706 ? 27.709 8.300 -36.363 1.00 91.31 706 GLU A C 1
ATOM 5427 O O . GLU A 1 706 ? 28.650 8.197 -37.151 1.00 91.31 706 GLU A O 1
ATOM 5432 N N . VAL A 1 707 ? 26.733 7.398 -36.291 1.00 91.56 707 VAL A N 1
ATOM 5433 C CA . VAL A 1 707 ? 26.657 6.181 -37.123 1.00 91.56 707 VAL A CA 1
ATOM 5434 C C . VAL A 1 707 ? 25.338 6.051 -37.890 1.00 91.56 707 VAL A C 1
ATOM 5436 O O . VAL A 1 707 ? 25.204 5.188 -38.753 1.00 91.56 707 VAL A O 1
ATOM 5439 N N . LEU A 1 708 ? 24.367 6.916 -37.600 1.00 87.88 708 LEU A N 1
ATOM 5440 C CA . LEU A 1 708 ? 23.133 7.070 -38.364 1.00 87.88 708 LEU A CA 1
ATOM 5441 C C . LEU A 1 708 ? 22.589 8.486 -38.134 1.00 87.88 708 LEU A C 1
ATOM 5443 O O . LEU A 1 708 ? 22.611 8.955 -36.995 1.00 87.88 708 LEU A O 1
ATOM 5447 N N . ARG A 1 709 ? 22.077 9.129 -39.188 1.00 86.12 709 ARG A N 1
ATOM 5448 C CA . ARG A 1 709 ? 21.281 10.364 -39.121 1.00 86.12 709 ARG A CA 1
ATOM 5449 C C . ARG A 1 709 ? 20.186 10.324 -40.178 1.00 86.12 709 ARG A C 1
ATOM 5451 O O . ARG A 1 709 ? 20.452 9.977 -41.327 1.00 86.12 709 ARG A O 1
ATOM 5458 N N . GLU A 1 710 ? 18.972 10.692 -39.787 1.00 77.19 710 GLU A N 1
ATOM 5459 C CA . GLU A 1 710 ? 17.779 10.642 -40.636 1.00 77.19 710 GLU A CA 1
ATOM 5460 C C . GLU A 1 710 ? 16.889 11.870 -40.419 1.00 77.19 710 GLU A C 1
ATOM 5462 O O . GLU A 1 710 ? 16.654 12.290 -39.284 1.00 77.19 710 GLU A O 1
ATOM 5467 N N . SER A 1 711 ? 16.363 12.429 -41.511 1.00 75.94 711 SER A N 1
ATOM 5468 C CA . SER A 1 711 ? 15.535 13.643 -41.508 1.00 75.94 711 SER A CA 1
ATOM 5469 C C . SER A 1 711 ? 14.031 13.329 -41.593 1.00 75.94 711 SER A C 1
ATOM 5471 O O . SER A 1 711 ? 13.632 12.279 -42.092 1.00 75.94 711 SER A O 1
ATOM 5473 N N . ASN A 1 712 ? 13.181 14.284 -41.187 1.00 62.00 712 ASN A N 1
ATOM 5474 C CA . ASN A 1 712 ? 11.709 14.225 -41.295 1.00 62.00 712 ASN A CA 1
ATOM 5475 C C . ASN A 1 712 ? 11.032 13.064 -40.546 1.00 62.00 712 ASN A C 1
ATOM 5477 O O . ASN A 1 712 ? 10.090 12.446 -41.045 1.00 62.00 712 ASN A O 1
ATOM 5481 N N . THR A 1 713 ? 11.471 12.792 -39.319 1.00 61.88 713 THR A N 1
ATOM 5482 C CA . THR A 1 713 ? 10.793 11.805 -38.469 1.00 61.88 713 THR A CA 1
ATOM 5483 C C . THR A 1 713 ? 9.513 12.398 -37.866 1.00 61.88 713 THR A C 1
ATOM 5485 O O . THR A 1 713 ? 9.504 13.538 -37.405 1.00 61.88 713 THR A O 1
ATOM 5488 N N . THR A 1 714 ? 8.403 11.650 -37.874 1.00 60.56 714 THR A N 1
ATOM 5489 C CA . THR A 1 714 ? 7.188 12.055 -37.141 1.00 60.56 714 THR A CA 1
ATOM 5490 C C . THR A 1 714 ? 7.445 12.012 -35.636 1.00 60.56 714 THR A C 1
ATOM 5492 O O . THR A 1 714 ? 8.273 11.218 -35.185 1.00 60.56 714 THR A O 1
ATOM 5495 N N . ASP A 1 715 ? 6.704 12.806 -34.856 1.00 57.84 715 ASP A N 1
ATOM 5496 C CA . ASP A 1 715 ? 6.965 13.024 -33.426 1.00 57.84 715 ASP A CA 1
ATOM 5497 C C . ASP A 1 715 ? 6.574 11.841 -32.515 1.00 57.84 715 ASP A C 1
ATOM 5499 O O . ASP A 1 715 ? 5.649 11.903 -31.709 1.00 57.84 715 ASP A O 1
ATOM 5503 N N . ASN A 1 716 ? 7.266 10.718 -32.690 1.00 58.25 716 ASN A N 1
ATOM 5504 C CA . ASN A 1 716 ? 7.123 9.518 -31.881 1.00 58.25 716 ASN A CA 1
ATOM 5505 C C . ASN A 1 716 ? 8.253 9.468 -30.826 1.00 58.25 716 ASN A C 1
ATOM 5507 O O . ASN A 1 716 ? 9.427 9.488 -31.220 1.00 58.25 716 ASN A O 1
ATOM 5511 N N . PRO A 1 717 ? 7.936 9.365 -29.519 1.00 56.06 717 PRO A N 1
ATOM 5512 C CA . PRO A 1 717 ? 8.928 9.273 -28.445 1.00 56.06 717 PRO A CA 1
ATOM 5513 C C . PRO A 1 717 ? 9.636 7.909 -28.354 1.00 56.06 717 PRO A C 1
ATOM 5515 O O . PRO A 1 717 ? 10.643 7.795 -27.659 1.00 56.06 717 PRO A O 1
ATOM 5518 N N . TYR A 1 718 ? 9.139 6.871 -29.033 1.00 60.41 718 TYR A N 1
ATOM 5519 C CA . TYR A 1 718 ? 9.653 5.507 -28.929 1.00 60.41 718 TYR A CA 1
ATOM 5520 C C . TYR A 1 718 ? 10.788 5.250 -29.938 1.00 60.41 718 TYR A C 1
ATOM 5522 O O . TYR A 1 718 ? 10.562 5.018 -31.132 1.00 60.41 718 TYR A O 1
ATOM 5530 N N . VAL A 1 719 ? 12.023 5.296 -29.433 1.00 69.62 719 VAL A N 1
ATOM 5531 C CA . VAL A 1 719 ? 13.237 4.751 -30.061 1.00 69.62 719 VAL A CA 1
ATOM 5532 C C . VAL A 1 719 ? 13.962 3.932 -29.000 1.00 69.62 719 VAL A C 1
ATOM 5534 O O . VAL A 1 719 ? 14.119 4.389 -27.870 1.00 69.62 719 VAL A O 1
ATOM 5537 N N . LYS A 1 720 ? 14.404 2.732 -29.369 1.00 79.06 720 LYS A N 1
ATOM 5538 C CA . LYS A 1 720 ? 15.095 1.787 -28.487 1.00 79.06 720 LYS A CA 1
ATOM 5539 C C . LYS A 1 720 ? 16.280 1.164 -29.205 1.00 79.06 720 LYS A C 1
ATOM 5541 O O . LYS A 1 720 ? 16.178 0.854 -30.396 1.00 79.06 720 LYS A O 1
ATOM 5546 N N . ILE A 1 721 ? 17.374 0.981 -28.473 1.00 86.81 721 ILE A N 1
ATOM 5547 C CA . ILE A 1 721 ? 18.617 0.374 -28.948 1.00 86.81 721 ILE A CA 1
ATOM 5548 C C . ILE A 1 721 ? 18.769 -1.002 -28.291 1.00 86.81 721 ILE A C 1
ATOM 5550 O O . ILE A 1 721 ? 18.940 -1.117 -27.077 1.00 86.81 721 ILE A O 1
ATOM 5554 N N . GLY A 1 722 ? 18.733 -2.052 -29.106 1.00 86.06 722 GLY A N 1
ATOM 5555 C CA . GLY A 1 722 ? 18.914 -3.437 -28.676 1.00 86.06 722 GLY A CA 1
ATOM 5556 C C . GLY A 1 722 ? 20.163 -4.082 -29.270 1.00 86.06 722 GLY A C 1
ATOM 5557 O O . GLY A 1 722 ? 20.642 -3.666 -30.325 1.00 86.06 722 GLY A O 1
ATOM 5558 N N . PHE A 1 723 ? 20.663 -5.133 -28.618 1.00 87.00 723 PHE A N 1
ATOM 5559 C CA . PHE A 1 723 ? 21.790 -5.932 -29.105 1.00 87.00 723 PHE A CA 1
ATOM 5560 C C . PHE A 1 723 ? 21.469 -7.422 -29.018 1.00 87.00 723 PHE A C 1
ATOM 5562 O O . PHE A 1 723 ? 20.912 -7.858 -28.012 1.00 87.00 723 PHE A O 1
ATOM 5569 N N . ASP A 1 724 ? 21.864 -8.194 -30.032 1.00 85.75 724 ASP A N 1
ATOM 5570 C CA . ASP A 1 724 ? 21.931 -9.659 -29.928 1.00 85.75 724 ASP A CA 1
ATOM 5571 C C . ASP A 1 724 ? 23.312 -10.130 -29.430 1.00 85.75 724 ASP A C 1
ATOM 5573 O O . ASP A 1 724 ? 24.256 -9.341 -29.288 1.00 85.75 724 ASP A O 1
ATOM 5577 N N . SER A 1 725 ? 23.445 -11.423 -29.132 1.00 83.56 725 SER A N 1
ATOM 5578 C CA . SER A 1 725 ? 24.661 -12.036 -28.587 1.00 83.56 725 SER A CA 1
ATOM 5579 C C . SER A 1 725 ? 25.874 -11.920 -29.519 1.00 83.56 725 SER A C 1
ATOM 5581 O O . SER A 1 725 ? 27.013 -11.924 -29.044 1.00 83.56 725 SER A O 1
ATOM 5583 N N . SER A 1 726 ? 25.646 -11.739 -30.827 1.00 86.19 726 SER A N 1
ATOM 5584 C CA . SER A 1 726 ? 26.697 -11.478 -31.818 1.00 86.19 726 SER A CA 1
ATOM 5585 C C . SER A 1 726 ? 27.211 -10.032 -31.791 1.00 86.19 726 SER A C 1
ATOM 5587 O O . SER A 1 726 ? 28.263 -9.738 -32.358 1.00 86.19 726 SER A O 1
ATOM 5589 N N . GLY A 1 727 ? 26.498 -9.133 -31.104 1.00 85.12 727 GLY A N 1
ATOM 5590 C CA . GLY A 1 727 ? 26.771 -7.699 -31.074 1.00 85.12 727 GLY A CA 1
ATOM 5591 C C . GLY A 1 727 ? 26.130 -6.923 -32.226 1.00 85.12 727 GLY A C 1
ATOM 5592 O O . GLY A 1 727 ? 26.482 -5.759 -32.425 1.00 85.12 727 GLY A O 1
ATOM 5593 N N . ALA A 1 728 ? 25.202 -7.526 -32.980 1.00 89.75 728 ALA A N 1
ATOM 5594 C CA . ALA A 1 728 ? 24.423 -6.789 -33.966 1.00 89.75 728 ALA A CA 1
ATOM 5595 C C . ALA A 1 728 ? 23.465 -5.821 -33.258 1.00 89.75 728 ALA A C 1
ATOM 5597 O O . ALA A 1 728 ? 22.890 -6.147 -32.219 1.00 89.75 728 ALA A O 1
ATOM 5598 N N . VAL A 1 729 ? 23.305 -4.629 -33.827 1.00 91.56 729 VAL A N 1
ATOM 5599 C CA . VAL A 1 729 ? 22.541 -3.521 -33.247 1.00 91.56 729 VAL A CA 1
ATOM 5600 C C . VAL A 1 729 ? 21.176 -3.441 -33.910 1.00 91.56 729 VAL A C 1
ATOM 5602 O O . VAL A 1 729 ? 21.085 -3.460 -35.138 1.00 91.56 729 VAL A O 1
ATOM 5605 N N . TYR A 1 730 ? 20.131 -3.310 -33.102 1.00 89.81 730 TYR A N 1
ATOM 5606 C CA . TYR A 1 730 ? 18.752 -3.118 -33.534 1.00 89.81 730 TYR A CA 1
ATOM 5607 C C . TYR A 1 730 ? 18.283 -1.738 -33.085 1.00 89.81 730 TYR A C 1
ATOM 5609 O O . TYR A 1 730 ? 18.469 -1.372 -31.924 1.00 89.81 730 TYR A O 1
ATOM 5617 N N . LEU A 1 731 ? 17.663 -0.991 -33.993 1.00 87.75 731 LEU A N 1
ATOM 5618 C CA . LEU A 1 731 ? 17.111 0.333 -33.732 1.00 87.75 731 LEU A CA 1
ATOM 5619 C C . LEU A 1 731 ? 15.631 0.355 -34.124 1.00 87.75 731 LEU A C 1
ATOM 5621 O O . LEU A 1 731 ? 15.295 0.218 -35.301 1.00 87.75 731 LEU A O 1
ATOM 5625 N N . GLN A 1 732 ? 14.747 0.522 -33.141 1.00 81.94 732 GLN A N 1
ATOM 5626 C CA . GLN A 1 732 ? 13.310 0.704 -33.371 1.00 81.94 732 GLN A CA 1
ATOM 5627 C C . GLN A 1 732 ? 13.018 2.127 -33.865 1.00 81.94 732 GLN A C 1
ATOM 5629 O O . GLN A 1 732 ? 13.432 3.104 -33.241 1.00 81.94 732 GLN A O 1
ATOM 5634 N N . GLN A 1 733 ? 12.226 2.249 -34.930 1.00 70.69 733 GLN A N 1
ATOM 5635 C CA . GLN A 1 733 ? 11.758 3.520 -35.475 1.00 70.69 733 GLN A CA 1
ATOM 5636 C C . GLN A 1 733 ? 10.321 3.383 -36.009 1.00 70.69 733 GLN A C 1
ATOM 5638 O O . GLN A 1 733 ? 10.109 2.891 -37.116 1.00 70.69 733 GLN A O 1
ATOM 5643 N N . LEU A 1 734 ? 9.316 3.873 -35.271 1.00 70.62 734 LEU A N 1
ATOM 5644 C CA . LEU A 1 734 ? 7.907 3.835 -35.714 1.00 70.62 734 LEU A CA 1
ATOM 5645 C C . LEU A 1 734 ? 7.458 2.412 -36.097 1.00 70.62 734 LEU A C 1
ATOM 5647 O O . LEU A 1 734 ? 7.325 1.574 -35.218 1.00 70.62 734 LEU A O 1
ATOM 5651 N N . ALA A 1 735 ? 7.218 2.137 -37.381 1.00 71.69 735 ALA A N 1
ATOM 5652 C CA . ALA A 1 735 ? 6.769 0.842 -37.901 1.00 71.69 735 ALA A CA 1
ATOM 5653 C C . ALA A 1 735 ? 7.900 -0.006 -38.523 1.00 71.69 735 ALA A C 1
ATOM 5655 O O . ALA A 1 735 ? 7.632 -0.994 -39.217 1.00 71.69 735 ALA A O 1
ATOM 5656 N N . GLN A 1 736 ? 9.155 0.401 -38.320 1.00 82.69 736 GLN A N 1
ATOM 5657 C CA . GLN A 1 736 ? 10.357 -0.222 -38.866 1.00 82.69 736 GLN A CA 1
ATOM 5658 C C . GLN A 1 736 ? 11.368 -0.518 -37.751 1.00 82.69 736 GLN A C 1
ATOM 5660 O O . GLN A 1 736 ? 11.443 0.178 -36.738 1.00 82.69 736 GLN A O 1
ATOM 5665 N N . ILE A 1 737 ? 12.165 -1.566 -37.954 1.00 88.00 737 ILE A N 1
ATOM 5666 C CA . ILE A 1 737 ? 13.370 -1.837 -37.170 1.00 88.00 737 ILE A CA 1
ATOM 5667 C C . ILE A 1 737 ? 14.534 -1.900 -38.146 1.00 88.00 737 ILE A C 1
ATOM 5669 O O . ILE A 1 737 ? 14.461 -2.616 -39.147 1.00 88.00 737 ILE A O 1
ATOM 5673 N N . LEU A 1 738 ? 15.606 -1.176 -37.850 1.00 89.75 738 LEU A N 1
ATOM 5674 C CA . LEU A 1 738 ? 16.868 -1.280 -38.573 1.00 89.75 738 LEU A CA 1
ATOM 5675 C C . LEU A 1 738 ? 17.804 -2.232 -37.823 1.00 89.75 738 LEU A C 1
ATOM 5677 O O . LEU A 1 738 ? 17.942 -2.127 -36.606 1.00 89.75 738 LEU A O 1
ATOM 5681 N N . LYS A 1 739 ? 18.467 -3.138 -38.545 1.00 92.56 739 LYS A N 1
ATOM 5682 C CA . LYS A 1 739 ? 19.518 -4.027 -38.036 1.00 92.56 739 LYS A CA 1
ATOM 5683 C C . LYS A 1 739 ? 20.858 -3.707 -38.697 1.00 92.56 739 LYS A C 1
ATOM 5685 O O . LYS A 1 739 ? 20.941 -3.659 -39.927 1.00 92.56 739 LYS A O 1
ATOM 5690 N N . SER A 1 740 ? 21.906 -3.577 -37.889 1.00 93.81 740 SER A N 1
ATOM 5691 C CA . SER A 1 740 ? 23.305 -3.486 -38.319 1.00 93.81 740 SER A CA 1
ATOM 5692 C C . SER A 1 740 ? 24.128 -4.635 -37.737 1.00 93.81 740 SER A C 1
ATOM 5694 O O . SER A 1 740 ? 24.075 -4.891 -36.538 1.00 93.81 740 SER A O 1
ATOM 5696 N N . THR A 1 741 ? 24.926 -5.309 -38.567 1.00 94.00 741 THR A N 1
ATOM 5697 C CA . THR A 1 741 ? 25.848 -6.389 -38.150 1.00 94.00 741 THR A CA 1
ATOM 5698 C C . THR A 1 741 ? 27.322 -5.969 -38.160 1.00 94.00 741 THR A C 1
ATOM 5700 O O . THR A 1 741 ? 28.195 -6.793 -37.913 1.00 94.00 741 THR A O 1
ATOM 5703 N N . ASP A 1 742 ? 27.619 -4.702 -38.460 1.00 91.75 742 ASP A N 1
ATOM 5704 C CA . ASP A 1 742 ? 28.975 -4.153 -38.624 1.00 91.75 742 ASP A CA 1
ATOM 5705 C C . ASP A 1 742 ? 29.261 -2.981 -37.660 1.00 91.75 742 ASP A C 1
ATOM 5707 O O . ASP A 1 742 ? 30.100 -2.109 -37.910 1.00 91.75 742 ASP A O 1
ATOM 5711 N N . GLY A 1 743 ? 28.547 -2.958 -36.529 1.00 86.25 743 GLY A N 1
ATOM 5712 C CA . GLY A 1 743 ? 28.693 -1.937 -35.494 1.00 86.25 743 GLY A CA 1
ATOM 5713 C C . GLY A 1 743 ? 28.163 -0.563 -35.908 1.00 86.25 743 GLY A C 1
ATOM 5714 O O . GLY A 1 743 ? 28.719 0.451 -35.478 1.00 86.25 743 GLY A O 1
ATOM 5715 N N . GLY A 1 744 ? 27.112 -0.519 -36.728 1.00 89.38 744 GLY A N 1
ATOM 5716 C CA . GLY A 1 744 ? 26.414 0.694 -37.1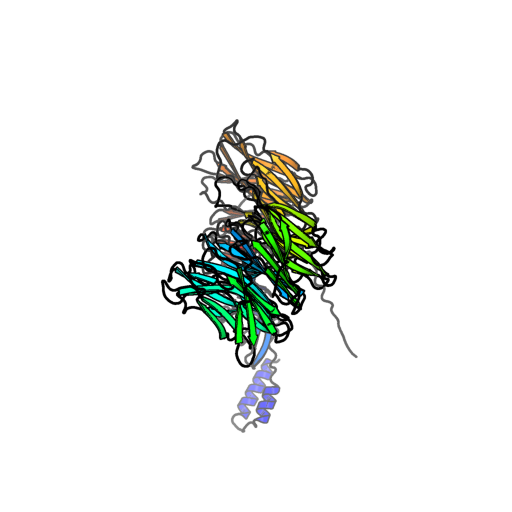59 1.00 89.38 744 GLY A CA 1
ATOM 5717 C C . GLY A 1 744 ? 26.945 1.327 -38.446 1.00 89.38 744 GLY A C 1
ATOM 5718 O O . GLY A 1 744 ? 26.551 2.442 -38.755 1.00 89.38 744 GLY A O 1
ATOM 5719 N N . THR A 1 745 ? 27.838 0.668 -39.187 1.00 89.94 745 THR A N 1
ATOM 5720 C CA . THR A 1 745 ? 28.403 1.220 -40.436 1.00 89.94 745 THR A CA 1
ATOM 5721 C C . THR A 1 745 ? 27.424 1.082 -41.605 1.00 89.94 745 THR A C 1
ATOM 5723 O O . THR A 1 745 ? 27.354 1.961 -42.463 1.00 89.94 745 THR A O 1
ATOM 5726 N N . SER A 1 746 ? 26.634 0.009 -41.628 1.00 92.19 746 SER A N 1
ATOM 5727 C CA . SER A 1 746 ? 25.523 -0.193 -42.554 1.00 92.19 746 SER A CA 1
ATOM 5728 C C . SER A 1 746 ? 24.299 -0.764 -41.838 1.00 92.19 746 SER A C 1
ATOM 5730 O O . SER A 1 746 ? 24.407 -1.423 -40.800 1.00 92.19 746 SER A O 1
ATOM 5732 N N . TRP A 1 747 ? 23.121 -0.482 -42.395 1.00 91.94 747 TRP A N 1
ATOM 5733 C CA . TRP A 1 747 ? 21.825 -0.811 -41.808 1.00 91.94 747 TRP A CA 1
ATOM 5734 C C . TRP A 1 747 ? 20.919 -1.480 -42.841 1.00 91.94 747 TRP A C 1
ATOM 5736 O O . TRP A 1 747 ? 20.917 -1.124 -44.019 1.00 91.94 747 TRP A O 1
ATOM 5746 N N . SER A 1 748 ? 20.130 -2.444 -42.379 1.00 91.88 748 SER A N 1
ATOM 5747 C CA . SER A 1 748 ? 19.137 -3.177 -43.165 1.00 91.88 748 SER A CA 1
ATOM 5748 C C . SER A 1 748 ? 17.789 -3.135 -42.451 1.00 91.88 748 SER A C 1
ATOM 5750 O O . SER A 1 748 ? 17.730 -3.283 -41.232 1.00 91.88 748 SER A O 1
ATOM 5752 N N . ALA A 1 749 ? 16.704 -2.904 -43.187 1.00 90.06 749 ALA A N 1
ATOM 5753 C CA . ALA A 1 749 ? 15.368 -2.878 -42.603 1.00 90.06 749 ALA A CA 1
ATOM 5754 C C . ALA A 1 749 ? 14.829 -4.299 -42.396 1.00 90.06 749 ALA A C 1
ATOM 5756 O O . ALA A 1 749 ? 14.864 -5.124 -43.311 1.00 90.06 749 ALA A O 1
ATOM 5757 N N . LEU A 1 750 ? 14.281 -4.559 -41.212 1.00 90.44 750 LEU A N 1
ATOM 5758 C CA . LEU A 1 750 ? 13.452 -5.730 -40.951 1.00 90.44 750 LEU A CA 1
ATOM 5759 C C . LEU A 1 750 ? 12.034 -5.535 -41.537 1.00 90.44 750 LEU A C 1
ATOM 5761 O O . LEU A 1 750 ? 11.610 -4.396 -41.765 1.00 90.44 750 LEU A O 1
ATOM 5765 N N . PRO A 1 751 ? 11.282 -6.629 -41.766 1.00 89.00 751 PRO A N 1
ATOM 5766 C CA . PRO A 1 751 ? 9.882 -6.578 -42.188 1.00 89.00 751 PRO A CA 1
ATOM 5767 C C . PRO A 1 751 ? 9.027 -5.698 -41.266 1.00 89.00 751 PRO A C 1
ATOM 5769 O O . PRO A 1 751 ? 9.208 -5.715 -40.048 1.00 89.00 751 PRO A O 1
ATOM 5772 N N . SER A 1 752 ? 8.064 -4.961 -41.827 1.00 86.56 752 SER A N 1
ATOM 5773 C CA . SER A 1 752 ? 7.134 -4.156 -41.022 1.00 86.56 752 SER A CA 1
ATOM 5774 C C . SER A 1 752 ? 6.061 -5.023 -40.348 1.00 86.56 752 SER A C 1
ATOM 5776 O O . SER A 1 752 ? 5.732 -6.110 -40.822 1.00 86.56 752 SER A O 1
ATOM 5778 N N . THR A 1 753 ? 5.522 -4.534 -39.230 1.00 82.25 753 THR A N 1
ATOM 5779 C CA . THR A 1 753 ? 4.649 -5.290 -38.308 1.00 82.25 753 THR A CA 1
ATOM 5780 C C . THR A 1 753 ? 3.472 -4.461 -37.758 1.00 82.25 753 THR A C 1
ATOM 5782 O O . THR A 1 753 ? 2.724 -4.903 -36.882 1.00 82.25 753 THR A O 1
ATOM 5785 N N . GLY A 1 754 ? 3.292 -3.247 -38.295 1.00 82.00 754 GLY A N 1
ATOM 5786 C CA . GLY A 1 754 ? 2.485 -2.177 -37.701 1.00 82.00 754 GLY A CA 1
ATOM 5787 C C . GLY A 1 754 ? 3.348 -1.193 -36.905 1.00 82.00 754 GLY A C 1
ATOM 5788 O O . GLY A 1 754 ? 4.572 -1.314 -36.887 1.00 82.00 754 GLY A O 1
ATOM 5789 N N . ASN A 1 755 ? 2.721 -0.206 -36.260 1.00 81.75 755 ASN A N 1
ATOM 5790 C CA . ASN A 1 755 ? 3.422 0.752 -35.400 1.00 81.75 755 ASN A CA 1
ATOM 5791 C C . ASN A 1 755 ? 3.971 0.045 -34.156 1.00 81.75 755 ASN A C 1
ATOM 5793 O O . ASN A 1 755 ? 3.212 -0.557 -33.398 1.00 81.75 755 ASN A O 1
ATOM 5797 N N . ILE A 1 756 ? 5.278 0.144 -33.936 1.00 77.69 756 ILE A N 1
ATOM 5798 C CA . ILE A 1 756 ? 5.989 -0.491 -32.830 1.00 77.69 756 ILE A CA 1
ATOM 5799 C C . ILE A 1 756 ? 6.078 0.501 -31.676 1.00 77.69 756 ILE A C 1
ATOM 5801 O O . ILE A 1 756 ? 6.568 1.624 -31.831 1.00 77.69 756 ILE A O 1
ATOM 5805 N N . GLN A 1 757 ? 5.618 0.054 -30.516 1.00 74.69 757 GLN A N 1
ATOM 5806 C CA . GLN A 1 757 ? 5.758 0.741 -29.244 1.00 74.69 757 GLN A CA 1
ATOM 5807 C C . GLN A 1 757 ? 7.087 0.395 -28.583 1.00 74.69 757 GLN A C 1
ATOM 5809 O O . GLN A 1 757 ? 7.784 1.292 -28.117 1.00 74.69 757 GLN A O 1
ATOM 5814 N N . ASP A 1 758 ? 7.480 -0.878 -28.618 1.00 75.56 758 ASP A N 1
ATOM 5815 C CA . ASP A 1 758 ? 8.738 -1.321 -28.028 1.00 75.56 758 ASP A CA 1
ATOM 5816 C C . ASP A 1 758 ? 9.326 -2.565 -28.704 1.00 75.56 758 ASP A C 1
ATOM 5818 O O . ASP A 1 758 ? 8.617 -3.308 -29.389 1.00 75.56 758 ASP A O 1
ATOM 5822 N N . ILE A 1 759 ? 10.618 -2.806 -28.480 1.00 78.75 759 ILE A N 1
ATOM 5823 C CA . ILE A 1 759 ? 11.372 -3.950 -29.005 1.00 78.75 759 ILE A CA 1
ATOM 5824 C C . ILE A 1 759 ? 12.130 -4.648 -27.873 1.00 78.75 759 ILE A C 1
ATOM 5826 O O . ILE A 1 759 ? 12.717 -4.011 -26.999 1.00 78.75 759 ILE A O 1
ATOM 5830 N N . LEU A 1 760 ? 12.171 -5.975 -27.923 1.00 77.88 760 LEU A N 1
ATOM 5831 C CA . LEU A 1 760 ? 12.961 -6.801 -27.022 1.00 77.88 760 LEU A CA 1
ATOM 5832 C C . LEU A 1 760 ? 13.842 -7.758 -27.819 1.00 77.88 760 LEU A C 1
ATOM 5834 O O . LEU A 1 760 ? 13.374 -8.415 -28.744 1.00 77.88 760 LEU A O 1
ATOM 5838 N N . ILE A 1 761 ? 15.109 -7.859 -27.424 1.00 80.31 761 ILE A N 1
ATOM 5839 C CA . ILE A 1 761 ? 16.036 -8.883 -27.897 1.00 80.31 761 ILE A CA 1
ATOM 5840 C C . ILE A 1 761 ? 16.388 -9.739 -26.679 1.00 80.31 761 ILE A C 1
ATOM 5842 O O . ILE A 1 761 ? 16.859 -9.216 -25.666 1.00 80.31 761 ILE A O 1
ATOM 5846 N N . THR A 1 762 ? 16.100 -11.037 -26.740 1.00 71.00 762 THR A N 1
ATOM 5847 C CA . THR A 1 762 ? 16.403 -11.983 -25.658 1.00 71.00 762 THR A CA 1
ATOM 5848 C C . THR A 1 762 ? 17.857 -12.449 -25.702 1.00 71.00 762 THR A C 1
ATOM 5850 O O . THR A 1 762 ? 18.566 -12.272 -26.691 1.00 71.00 762 THR A O 1
ATOM 5853 N N . THR A 1 763 ? 18.316 -13.087 -24.625 1.00 67.56 763 THR A N 1
ATOM 5854 C CA . THR A 1 763 ? 19.679 -13.640 -24.519 1.00 67.56 763 THR A CA 1
ATOM 5855 C C . THR A 1 763 ? 19.941 -14.853 -25.428 1.00 67.56 763 THR A C 1
ATOM 5857 O O . THR A 1 763 ? 21.093 -15.257 -25.571 1.00 67.56 763 THR A O 1
ATOM 5860 N N . ASP A 1 764 ? 18.899 -15.420 -26.047 1.00 70.94 764 ASP A N 1
ATOM 5861 C CA . ASP A 1 764 ? 18.941 -16.449 -27.100 1.00 70.94 764 ASP A CA 1
ATOM 5862 C C . ASP A 1 764 ? 18.587 -15.896 -28.503 1.00 70.94 764 ASP A C 1
ATOM 5864 O O . ASP A 1 764 ? 18.168 -16.635 -29.408 1.00 70.94 764 ASP A O 1
ATOM 5868 N N . ASP A 1 765 ? 18.781 -14.584 -28.674 1.00 81.88 765 ASP A N 1
ATOM 5869 C CA . ASP A 1 765 ? 18.702 -13.817 -29.921 1.00 81.88 765 ASP A CA 1
ATOM 5870 C C . ASP A 1 765 ? 17.325 -13.836 -30.606 1.00 81.88 765 ASP A C 1
ATOM 5872 O O . ASP A 1 765 ? 17.220 -13.716 -31.830 1.00 81.88 765 ASP A O 1
ATOM 5876 N N . LYS A 1 766 ? 16.239 -13.982 -29.835 1.00 83.25 766 LYS A N 1
ATOM 5877 C CA . LYS A 1 766 ? 14.873 -13.805 -30.351 1.00 83.25 766 LYS A CA 1
ATOM 5878 C C . LYS A 1 766 ? 14.491 -12.337 -30.275 1.00 83.25 766 LYS A C 1
ATOM 5880 O O . LYS A 1 766 ? 14.708 -11.680 -29.260 1.00 83.25 766 LYS A O 1
ATOM 5885 N N . VAL A 1 767 ? 13.894 -11.840 -31.354 1.00 86.12 767 VAL A N 1
ATOM 5886 C CA . VAL A 1 767 ? 13.402 -10.464 -31.441 1.00 86.12 767 VAL A CA 1
ATOM 5887 C C . VAL A 1 767 ? 11.889 -10.473 -31.266 1.00 86.12 767 VAL A C 1
ATOM 5889 O O . VAL A 1 767 ? 11.178 -11.127 -32.032 1.00 86.12 767 VAL A O 1
ATOM 5892 N N . PHE A 1 768 ? 11.405 -9.730 -30.279 1.00 84.88 768 PHE A N 1
ATOM 5893 C CA . PHE A 1 768 ? 9.990 -9.475 -30.041 1.00 84.88 768 PHE A CA 1
ATOM 5894 C C . PHE A 1 768 ? 9.683 -7.988 -30.197 1.00 84.88 768 PHE A C 1
ATOM 5896 O O . PHE A 1 768 ? 10.549 -7.134 -30.002 1.00 84.88 768 PHE A O 1
ATOM 5903 N N . VAL A 1 769 ? 8.432 -7.683 -30.519 1.00 82.81 769 VAL A N 1
ATOM 5904 C CA . VAL A 1 769 ? 7.892 -6.323 -30.576 1.00 82.81 769 VAL A CA 1
ATOM 5905 C C . VAL A 1 769 ? 6.552 -6.260 -29.865 1.00 82.81 769 VAL A C 1
ATOM 5907 O O . VAL A 1 769 ? 5.727 -7.164 -30.012 1.00 82.81 769 VAL A O 1
ATOM 5910 N N . LEU A 1 770 ? 6.327 -5.165 -29.148 1.00 79.38 770 LEU A N 1
ATOM 5911 C CA . LEU A 1 770 ? 4.993 -4.730 -28.751 1.00 79.38 770 LEU A CA 1
ATOM 5912 C C . LEU A 1 770 ? 4.539 -3.668 -29.754 1.00 79.38 770 LEU A C 1
ATOM 5914 O O . LEU A 1 770 ? 5.237 -2.670 -29.952 1.00 79.38 770 LEU A O 1
ATOM 5918 N N . THR A 1 771 ? 3.394 -3.871 -30.397 1.00 80.69 771 THR A N 1
ATOM 5919 C CA . THR A 1 771 ? 2.795 -2.883 -31.305 1.00 80.69 771 THR A CA 1
ATOM 5920 C C . THR A 1 771 ? 1.713 -2.056 -30.608 1.00 80.69 771 THR A C 1
ATOM 5922 O O . THR A 1 771 ? 1.140 -2.487 -29.612 1.00 80.69 771 THR A O 1
ATOM 5925 N N . THR A 1 772 ? 1.442 -0.844 -31.109 1.00 75.62 772 THR A N 1
ATOM 5926 C CA . THR A 1 772 ? 0.528 0.132 -30.468 1.00 75.62 772 THR A CA 1
ATOM 5927 C C . THR A 1 772 ? -0.940 -0.305 -30.440 1.00 75.62 772 THR A C 1
ATOM 5929 O O . THR A 1 772 ? -1.764 0.338 -29.802 1.00 75.62 772 THR A O 1
ATOM 5932 N N . ASP A 1 773 ? -1.280 -1.367 -31.166 1.00 75.25 773 ASP A N 1
ATOM 5933 C CA . ASP A 1 773 ? -2.547 -2.099 -31.109 1.00 75.25 773 ASP A CA 1
ATOM 5934 C C . ASP A 1 773 ? -2.524 -3.223 -30.053 1.00 75.25 773 ASP A C 1
ATOM 5936 O O . ASP A 1 773 ? -3.322 -4.148 -30.132 1.00 75.25 773 ASP A O 1
ATOM 5940 N N . ASN A 1 774 ? -1.623 -3.155 -29.064 1.00 74.88 774 ASN A N 1
ATOM 5941 C CA . ASN A 1 774 ? -1.509 -4.098 -27.947 1.00 74.88 774 ASN A CA 1
ATOM 5942 C C . ASN A 1 774 ? -1.311 -5.561 -28.392 1.00 74.88 774 ASN A C 1
ATOM 5944 O O . ASN A 1 774 ? -1.907 -6.488 -27.839 1.00 74.88 774 ASN A O 1
ATOM 5948 N N . GLN A 1 775 ? -0.436 -5.781 -29.378 1.00 82.00 775 GLN A N 1
ATOM 5949 C CA . GLN A 1 775 ? -0.043 -7.116 -29.837 1.00 82.00 775 GLN A CA 1
ATOM 5950 C C . GLN A 1 775 ? 1.445 -7.381 -29.587 1.00 82.00 775 GLN A C 1
ATOM 5952 O O . GLN A 1 775 ? 2.307 -6.587 -29.967 1.00 82.00 775 GLN A O 1
ATOM 5957 N N . LEU A 1 776 ? 1.749 -8.532 -28.986 1.00 82.56 776 LEU A N 1
ATOM 5958 C CA . LEU A 1 776 ? 3.106 -9.038 -28.793 1.00 82.56 776 LEU A CA 1
ATOM 5959 C C . LEU A 1 776 ? 3.449 -10.012 -29.921 1.00 82.56 776 LEU A C 1
ATOM 5961 O O . LEU A 1 776 ? 2.848 -11.087 -30.030 1.00 82.56 776 LEU A O 1
ATOM 5965 N N . LYS A 1 777 ? 4.426 -9.649 -30.753 1.00 86.19 777 LYS A N 1
ATOM 5966 C CA . LYS A 1 777 ? 4.835 -10.426 -31.932 1.00 86.19 777 LYS A CA 1
ATOM 5967 C C . LYS A 1 777 ? 6.305 -10.835 -31.850 1.00 86.19 777 LYS A C 1
ATOM 5969 O O . LYS A 1 777 ? 7.120 -10.097 -31.305 1.00 86.19 777 LYS A O 1
ATOM 5974 N N . LYS A 1 778 ? 6.649 -11.989 -32.421 1.00 88.12 778 LYS A N 1
ATOM 5975 C CA . LYS A 1 778 ? 8.010 -12.548 -32.510 1.00 88.12 778 LYS A CA 1
ATOM 5976 C C . LYS A 1 778 ? 8.467 -12.606 -33.965 1.00 88.12 778 LYS A C 1
ATOM 5978 O O . LYS A 1 778 ? 7.699 -13.038 -34.824 1.00 88.12 778 LYS A O 1
ATOM 5983 N N . LEU A 1 779 ? 9.712 -12.223 -34.234 1.00 89.94 779 LEU A N 1
ATOM 5984 C CA . LEU A 1 779 ? 10.333 -12.386 -35.547 1.00 89.94 779 LEU A CA 1
ATOM 5985 C C . LEU A 1 779 ? 10.668 -13.862 -35.793 1.00 89.94 779 LEU A C 1
ATOM 5987 O O . LEU A 1 779 ? 11.359 -14.494 -34.989 1.00 89.94 779 LEU A O 1
ATOM 5991 N N . GLN A 1 780 ? 10.195 -14.396 -36.913 1.00 87.94 780 GLN A N 1
ATOM 5992 C CA . GLN A 1 780 ? 10.428 -15.774 -37.336 1.00 87.94 780 GLN A CA 1
ATOM 5993 C C . GLN A 1 780 ? 11.627 -15.884 -38.301 1.00 87.94 780 GLN A C 1
ATOM 5995 O O . GLN A 1 780 ? 11.986 -14.900 -38.957 1.00 87.94 780 GLN A O 1
ATOM 6000 N N . PRO A 1 781 ? 12.266 -17.069 -38.424 1.00 85.06 781 PRO A N 1
ATOM 6001 C CA . PRO A 1 781 ? 13.428 -17.267 -39.300 1.00 85.06 781 PRO A CA 1
ATOM 6002 C C . PRO A 1 781 ? 13.164 -16.998 -40.789 1.00 85.06 781 PRO A C 1
ATOM 6004 O O . PRO A 1 781 ? 14.094 -16.693 -41.533 1.00 85.06 781 PRO A O 1
ATOM 6007 N N . ASP A 1 782 ? 11.908 -17.096 -41.226 1.00 85.44 782 ASP A N 1
ATOM 6008 C CA . ASP A 1 782 ? 11.452 -16.796 -42.588 1.00 85.44 782 ASP A CA 1
ATOM 6009 C C . ASP A 1 782 ? 11.237 -15.292 -42.850 1.00 85.44 782 ASP A C 1
ATOM 6011 O O . ASP A 1 782 ? 10.820 -14.907 -43.940 1.00 85.44 782 ASP A O 1
ATOM 6015 N N . SER A 1 783 ? 11.554 -14.433 -41.873 1.00 85.56 783 SER A N 1
ATOM 6016 C CA . SER A 1 783 ? 11.267 -12.993 -41.893 1.00 85.56 783 SER A CA 1
ATOM 6017 C C . SER A 1 783 ? 9.765 -12.661 -41.908 1.00 85.56 783 SER A C 1
ATOM 6019 O O . SER A 1 783 ? 9.349 -11.656 -42.483 1.00 85.56 783 SER A O 1
ATOM 6021 N N . SER A 1 784 ? 8.941 -13.470 -41.240 1.00 90.25 784 SER A N 1
ATOM 6022 C CA . SER A 1 784 ? 7.569 -13.111 -40.858 1.00 90.25 784 SER A CA 1
ATOM 6023 C C . SER A 1 784 ? 7.472 -12.687 -39.382 1.00 90.25 784 SER A C 1
ATOM 6025 O O . SER A 1 784 ? 8.379 -12.925 -38.581 1.00 90.25 784 SER A O 1
ATOM 6027 N N . TRP A 1 785 ? 6.366 -12.033 -39.012 1.00 90.69 785 TRP A N 1
ATOM 6028 C CA . TRP A 1 785 ? 6.043 -11.701 -37.620 1.00 90.69 785 TRP A CA 1
ATOM 6029 C C . TRP A 1 785 ? 4.897 -12.578 -37.128 1.00 90.69 785 TRP A C 1
ATOM 6031 O O . TRP A 1 785 ? 3.773 -12.474 -37.619 1.00 90.69 785 TRP A O 1
ATOM 6041 N N . LEU A 1 786 ? 5.170 -13.411 -36.128 1.00 89.12 786 LEU A N 1
ATOM 6042 C CA . LEU A 1 786 ? 4.175 -14.271 -35.501 1.00 89.12 786 LEU A CA 1
ATOM 6043 C C . LEU A 1 786 ? 3.536 -13.581 -34.297 1.00 89.12 786 LEU A C 1
ATOM 6045 O O . LEU A 1 786 ? 4.248 -13.115 -33.411 1.00 89.12 786 LEU A O 1
ATOM 6049 N N . LEU A 1 787 ? 2.205 -13.574 -34.225 1.00 87.75 787 LEU A N 1
ATOM 6050 C CA . LEU A 1 787 ? 1.456 -13.101 -33.061 1.00 87.75 787 LEU A CA 1
ATOM 6051 C C . LEU A 1 787 ? 1.521 -14.127 -31.917 1.00 87.75 787 LEU A C 1
ATOM 6053 O O . LEU A 1 787 ? 0.916 -15.192 -32.007 1.00 87.75 787 LEU A O 1
ATOM 6057 N N . ILE A 1 788 ? 2.222 -13.777 -30.837 1.00 83.56 788 ILE A N 1
ATOM 6058 C CA . ILE A 1 788 ? 2.382 -14.619 -29.642 1.00 83.56 788 ILE A CA 1
ATOM 6059 C C . ILE A 1 788 ? 1.235 -14.383 -28.659 1.00 83.56 788 ILE A C 1
ATOM 6061 O O . ILE A 1 788 ? 0.659 -15.333 -28.114 1.00 83.56 788 ILE A O 1
ATOM 6065 N N . ASN A 1 789 ? 0.900 -13.109 -28.430 1.00 77.69 789 ASN A N 1
ATOM 6066 C CA . ASN A 1 789 ? -0.164 -12.703 -27.520 1.00 77.69 789 ASN A CA 1
ATOM 6067 C C . ASN A 1 789 ? -0.867 -11.430 -28.011 1.00 77.69 789 ASN A C 1
ATOM 6069 O O . ASN A 1 789 ? -0.237 -10.519 -28.546 1.00 77.69 789 ASN A O 1
ATOM 6073 N N . ASP A 1 790 ? -2.171 -11.376 -27.797 1.00 79.62 790 ASP A N 1
ATOM 6074 C CA . ASP A 1 790 ? -3.074 -10.284 -28.135 1.00 79.62 790 ASP A CA 1
ATOM 6075 C C . ASP A 1 790 ? -3.701 -9.809 -26.822 1.00 79.62 790 ASP A C 1
ATOM 6077 O O . ASP A 1 790 ? -4.474 -10.544 -26.202 1.00 79.62 790 ASP A O 1
ATOM 6081 N N . ILE A 1 791 ? -3.278 -8.637 -26.344 1.00 69.94 791 ILE A N 1
ATOM 6082 C CA . ILE A 1 791 ? -3.623 -8.112 -25.011 1.00 69.94 791 ILE A CA 1
ATOM 6083 C C . ILE A 1 791 ? -4.586 -6.916 -25.092 1.00 69.94 791 ILE A C 1
ATOM 6085 O O . ILE A 1 791 ? -4.758 -6.192 -24.116 1.00 69.94 791 ILE A O 1
ATOM 6089 N N . THR A 1 792 ? -5.257 -6.755 -26.237 1.00 65.31 792 THR A N 1
ATOM 6090 C CA . THR A 1 792 ? -6.296 -5.747 -26.516 1.00 65.31 792 THR A CA 1
ATOM 6091 C C . THR A 1 792 ? -7.487 -5.802 -25.554 1.00 65.31 792 THR A C 1
ATOM 6093 O O . THR A 1 792 ? -7.869 -4.768 -25.010 1.00 65.31 792 THR A O 1
ATOM 6096 N N . ASP A 1 793 ? -8.029 -6.993 -25.282 1.00 49.94 793 ASP A N 1
ATOM 6097 C CA . ASP A 1 793 ? -9.193 -7.188 -24.395 1.00 49.94 793 ASP A CA 1
ATOM 6098 C C . ASP A 1 793 ? -8.877 -7.007 -22.895 1.00 49.94 793 ASP A C 1
ATOM 6100 O O . ASP A 1 793 ? -9.776 -7.004 -22.051 1.00 49.94 793 ASP A O 1
ATOM 6104 N N . LYS A 1 794 ? -7.598 -6.860 -22.524 1.00 52.84 794 LYS A N 1
ATOM 6105 C CA . LYS A 1 794 ? -7.166 -6.716 -21.126 1.00 52.84 794 LYS A CA 1
ATOM 6106 C C . LYS A 1 794 ? -7.203 -5.246 -20.713 1.00 52.84 794 LYS A C 1
ATOM 6108 O O . LYS A 1 794 ? -6.166 -4.605 -20.553 1.00 52.84 794 LYS A O 1
ATOM 6113 N N . ALA A 1 795 ? -8.422 -4.724 -20.567 1.00 37.56 795 ALA A N 1
ATOM 6114 C CA . ALA A 1 795 ? -8.679 -3.349 -20.152 1.00 37.56 795 ALA A CA 1
ATOM 6115 C C . ALA A 1 795 ? -7.891 -2.988 -18.881 1.00 37.56 795 ALA A C 1
ATOM 6117 O O . ALA A 1 795 ? -7.997 -3.665 -17.859 1.00 37.56 795 ALA A O 1
ATOM 6118 N N . VAL A 1 796 ? -7.124 -1.901 -18.954 1.00 41.09 796 VAL A N 1
ATOM 6119 C CA . VAL A 1 796 ? -6.371 -1.337 -17.830 1.00 41.09 796 VAL A CA 1
ATOM 6120 C C . VAL A 1 796 ? -7.281 -0.331 -17.112 1.00 41.09 796 VAL A C 1
ATOM 6122 O O . VAL A 1 796 ? -7.564 0.718 -17.696 1.00 41.09 796 VAL A O 1
ATOM 6125 N N . PRO A 1 797 ? -7.774 -0.595 -15.882 1.00 33.94 797 PRO A N 1
ATOM 6126 C CA . PRO A 1 797 ? -8.481 0.420 -15.113 1.00 33.94 797 PRO A CA 1
ATOM 6127 C C . PRO A 1 797 ? -7.530 1.577 -14.793 1.00 33.94 797 PRO A C 1
ATOM 6129 O O . PRO A 1 797 ? -6.327 1.368 -14.611 1.00 33.94 797 PRO A O 1
ATOM 6132 N N . GLN A 1 798 ? -8.062 2.797 -14.711 1.00 35.53 798 GLN A N 1
ATOM 6133 C CA . GLN A 1 798 ? -7.254 3.958 -14.341 1.00 35.53 798 GLN A CA 1
ATOM 6134 C C . GLN A 1 798 ? -6.564 3.722 -12.987 1.00 35.53 798 GLN A C 1
ATOM 6136 O O . GLN A 1 798 ? -7.154 3.151 -12.073 1.00 35.53 798 GLN A O 1
ATOM 6141 N N . GLY A 1 799 ? -5.295 4.124 -12.887 1.00 35.81 799 GLY A N 1
ATOM 6142 C CA . GLY A 1 799 ? -4.482 3.946 -11.680 1.00 35.81 799 GLY A CA 1
ATOM 6143 C C . GLY A 1 799 ? -3.825 2.571 -11.495 1.00 35.81 799 GLY A C 1
ATOM 6144 O O . GLY A 1 799 ? -3.119 2.398 -10.511 1.00 35.81 799 GLY A O 1
ATOM 6145 N N . ARG A 1 800 ? -3.990 1.597 -12.407 1.00 38.84 800 ARG A N 1
ATOM 6146 C CA . ARG A 1 800 ? -3.339 0.273 -12.290 1.00 38.84 800 ARG A CA 1
ATOM 6147 C C . ARG A 1 800 ? -2.311 0.013 -13.385 1.00 38.84 800 ARG A C 1
ATOM 6149 O O . ARG A 1 800 ? -2.628 0.085 -14.568 1.00 38.84 800 ARG A O 1
ATOM 6156 N N . GLY A 1 801 ? -1.095 -0.365 -12.996 1.00 41.16 801 GLY A N 1
ATOM 6157 C CA . GLY A 1 801 ? -0.108 -0.942 -13.909 1.00 41.16 801 GLY A CA 1
ATOM 6158 C C . GLY A 1 801 ? -0.294 -2.456 -14.033 1.00 41.16 801 GLY A C 1
ATOM 6159 O O . GLY A 1 801 ? -0.297 -3.155 -13.019 1.00 41.16 801 GLY A O 1
ATOM 6160 N N . PHE A 1 802 ? -0.406 -2.973 -15.259 1.00 43.94 802 PHE A N 1
ATOM 6161 C CA . PHE A 1 802 ? -0.362 -4.416 -15.529 1.00 43.94 802 PHE A CA 1
ATOM 6162 C C . PHE A 1 802 ? 1.012 -4.784 -16.050 1.00 43.94 802 PHE A C 1
ATOM 6164 O O . PHE A 1 802 ? 1.411 -4.353 -17.132 1.00 43.94 802 PHE A O 1
ATOM 6171 N N . ILE A 1 803 ? 1.721 -5.623 -15.309 1.00 53.16 803 ILE A N 1
ATOM 6172 C CA . ILE A 1 803 ? 3.001 -6.165 -15.747 1.00 53.16 803 ILE A CA 1
ATOM 6173 C C . ILE A 1 803 ? 2.780 -7.636 -16.060 1.00 53.16 803 ILE A C 1
ATOM 6175 O O . ILE A 1 803 ? 2.398 -8.414 -15.188 1.00 53.16 803 ILE A O 1
ATOM 6179 N N . TYR A 1 804 ? 3.004 -8.001 -17.319 1.00 54.06 804 TYR A N 1
ATOM 6180 C CA . TYR A 1 804 ? 3.096 -9.386 -17.754 1.00 54.06 804 TYR A CA 1
ATOM 6181 C C . TYR A 1 804 ? 4.565 -9.790 -17.757 1.00 54.06 804 TYR A C 1
ATOM 6183 O O . TYR A 1 804 ? 5.399 -9.098 -18.342 1.00 54.06 804 TYR A O 1
ATOM 6191 N N . TYR A 1 805 ? 4.886 -10.920 -17.141 1.00 55.34 805 TYR A N 1
ATOM 6192 C CA . TYR A 1 805 ? 6.234 -11.477 -17.164 1.00 55.34 805 TYR A CA 1
ATOM 6193 C C . TYR A 1 805 ? 6.257 -12.899 -17.720 1.00 55.34 805 TYR A C 1
ATOM 6195 O O . TYR A 1 805 ? 5.345 -13.696 -17.496 1.00 55.34 805 TYR A O 1
ATOM 6203 N N . SER A 1 806 ? 7.346 -13.213 -18.412 1.00 54.09 806 SER A N 1
ATOM 6204 C CA . SER A 1 806 ? 7.817 -14.561 -18.693 1.00 54.09 806 SER A CA 1
ATOM 6205 C C . SER A 1 806 ? 9.332 -14.601 -18.537 1.00 54.09 806 SER A C 1
ATOM 6207 O O . SER A 1 806 ? 10.045 -13.705 -18.992 1.00 54.09 806 SER A O 1
ATOM 6209 N N . GLN A 1 807 ? 9.854 -15.685 -17.967 1.00 55.72 807 GLN A N 1
ATOM 6210 C CA . GLN A 1 807 ? 11.305 -15.906 -17.901 1.00 55.72 807 GLN A CA 1
ATOM 6211 C C . GLN A 1 807 ? 11.948 -16.078 -19.286 1.00 55.72 807 GLN A C 1
ATOM 6213 O O . GLN A 1 807 ? 13.165 -15.952 -19.410 1.00 55.72 807 GLN A O 1
ATOM 6218 N N . THR A 1 808 ? 11.148 -16.380 -20.313 1.00 52.41 808 THR A N 1
ATOM 6219 C CA . THR A 1 808 ? 11.622 -16.689 -21.667 1.00 52.41 808 THR A CA 1
ATOM 6220 C C . THR A 1 808 ? 11.230 -15.605 -22.675 1.00 52.41 808 THR A C 1
ATOM 6222 O O . THR A 1 808 ? 12.059 -15.231 -23.498 1.00 52.41 808 THR A O 1
ATOM 6225 N N . VAL A 1 809 ? 10.027 -15.023 -22.569 1.00 48.84 809 VAL A N 1
ATOM 6226 C CA . VAL A 1 809 ? 9.599 -13.887 -23.418 1.00 48.84 809 VAL A CA 1
ATOM 6227 C C . VAL A 1 809 ? 10.018 -12.523 -22.844 1.00 48.84 809 VAL A C 1
ATOM 6229 O O . VAL A 1 809 ? 9.999 -11.536 -23.565 1.00 48.84 809 VAL A O 1
ATOM 6232 N N . GLY A 1 810 ? 10.422 -12.433 -21.572 1.00 51.12 810 GLY A N 1
ATOM 6233 C CA . GLY A 1 810 ? 10.741 -11.169 -20.898 1.00 51.12 810 GLY A CA 1
ATOM 6234 C C . GLY A 1 810 ? 9.527 -10.484 -20.253 1.00 51.12 810 GLY A C 1
ATOM 6235 O O . GLY A 1 810 ? 8.498 -11.106 -19.998 1.00 51.12 810 GLY A O 1
ATOM 6236 N N . LEU A 1 811 ? 9.674 -9.196 -19.931 1.00 50.38 811 LEU A N 1
ATOM 6237 C CA . LEU A 1 811 ? 8.629 -8.352 -19.333 1.00 50.38 811 LEU A CA 1
ATOM 6238 C C . LEU A 1 811 ? 7.851 -7.598 -20.414 1.00 50.38 811 LEU A C 1
ATOM 6240 O O . LEU A 1 811 ? 8.434 -7.191 -21.414 1.00 50.38 811 LEU A O 1
ATOM 6244 N N . VAL A 1 812 ? 6.574 -7.328 -20.153 1.00 50.03 812 VAL A N 1
ATOM 6245 C CA . VAL A 1 812 ? 5.705 -6.404 -20.894 1.00 50.03 812 VAL A CA 1
ATOM 6246 C C . VAL A 1 812 ? 4.917 -5.587 -19.866 1.00 50.03 812 VAL A C 1
ATOM 6248 O O . VAL A 1 812 ? 4.060 -6.132 -19.176 1.00 50.03 812 VAL A O 1
ATOM 6251 N N . GLN A 1 813 ? 5.198 -4.288 -19.746 1.00 51.78 813 GLN A N 1
ATOM 6252 C CA . GLN A 1 813 ? 4.496 -3.386 -18.825 1.00 51.78 813 GLN A CA 1
ATOM 6253 C C . GLN A 1 813 ? 3.463 -2.545 -19.586 1.00 51.78 813 GLN A C 1
ATOM 6255 O O . GLN A 1 813 ? 3.804 -1.834 -20.531 1.00 51.78 813 GLN A O 1
ATOM 6260 N N . LEU A 1 814 ? 2.209 -2.586 -19.134 1.00 46.69 814 LEU A N 1
ATOM 6261 C CA . LEU A 1 814 ? 1.142 -1.667 -19.519 1.00 46.69 814 LEU A CA 1
ATOM 6262 C C . LEU A 1 814 ? 0.884 -0.693 -18.357 1.00 46.69 814 LEU A C 1
ATOM 6264 O O . LEU A 1 814 ? 0.421 -1.103 -17.294 1.00 46.69 814 LEU A O 1
ATOM 6268 N N . SER A 1 815 ? 1.181 0.590 -18.558 1.00 40.19 815 SER A N 1
ATOM 6269 C CA . SER A 1 815 ? 0.852 1.686 -17.632 1.00 40.19 815 SER A CA 1
ATOM 6270 C C . SER A 1 815 ? -0.277 2.544 -18.227 1.00 40.19 815 SER A C 1
ATOM 6272 O O . SER A 1 815 ? -0.282 2.717 -19.449 1.00 40.19 815 SER A O 1
ATOM 6274 N N . PRO A 1 816 ? -1.195 3.124 -17.425 1.00 33.84 816 PRO A N 1
ATOM 6275 C CA . PRO A 1 816 ? -2.265 3.991 -17.930 1.00 33.84 816 PRO A CA 1
ATOM 6276 C C . PRO A 1 816 ? -1.775 5.238 -18.688 1.00 33.84 816 PRO A C 1
ATOM 6278 O O . PRO A 1 816 ? -2.512 5.771 -19.513 1.00 33.84 816 PRO A O 1
ATOM 6281 N N . THR A 1 817 ? -0.557 5.716 -18.407 1.00 36.84 817 THR A N 1
ATOM 6282 C CA . THR A 1 817 ? -0.018 6.982 -18.941 1.00 36.84 817 THR A CA 1
ATOM 6283 C C . THR A 1 817 ? 1.166 6.809 -19.895 1.00 36.84 817 THR A C 1
ATOM 6285 O O . THR A 1 817 ? 1.364 7.643 -20.776 1.00 36.84 817 THR A O 1
ATOM 6288 N N . THR A 1 818 ? 1.929 5.719 -19.778 1.00 38.22 818 THR A N 1
ATOM 6289 C CA . THR A 1 818 ? 3.153 5.473 -20.565 1.00 38.22 818 THR A CA 1
ATOM 6290 C C . THR A 1 818 ? 3.429 3.975 -20.702 1.00 38.22 818 THR A C 1
ATOM 6292 O O . THR A 1 818 ? 4.220 3.388 -19.968 1.00 38.22 818 THR A O 1
ATOM 6295 N N . VAL A 1 819 ? 2.781 3.323 -21.670 1.00 32.59 819 VAL A N 1
ATOM 6296 C CA . VAL A 1 819 ? 3.104 1.931 -22.025 1.00 32.59 819 VAL A CA 1
ATOM 6297 C C . VAL A 1 819 ? 4.501 1.886 -22.657 1.00 32.59 819 VAL A C 1
ATOM 6299 O O . VAL A 1 819 ? 4.733 2.441 -23.734 1.00 32.59 819 VAL A O 1
ATOM 6302 N N . GLY A 1 820 ? 5.429 1.225 -21.968 1.00 34.81 820 GLY A N 1
ATOM 6303 C CA . GLY A 1 820 ? 6.815 1.043 -22.377 1.00 34.81 820 GLY A CA 1
ATOM 6304 C C . GLY A 1 820 ? 7.358 -0.264 -21.810 1.00 34.81 820 GLY A C 1
ATOM 6305 O O . GLY A 1 820 ? 7.125 -0.606 -20.654 1.00 34.81 820 GLY A O 1
ATOM 6306 N N . LEU A 1 821 ? 8.080 -1.008 -22.636 1.00 35.28 821 LEU A N 1
ATOM 6307 C CA . LEU A 1 821 ? 8.684 -2.287 -22.294 1.00 35.28 821 LEU A CA 1
ATOM 6308 C C . LEU A 1 821 ? 10.129 -2.033 -21.852 1.00 35.28 821 LEU A C 1
ATOM 6310 O O . LEU A 1 821 ? 10.931 -1.446 -22.581 1.00 35.28 821 LEU A O 1
ATOM 6314 N N . GLN A 1 822 ? 10.496 -2.465 -20.649 1.00 37.97 822 GLN A N 1
ATOM 6315 C CA . GLN A 1 822 ? 11.885 -2.418 -20.198 1.00 37.97 822 GLN A CA 1
ATOM 6316 C C . GLN A 1 822 ? 12.282 -3.757 -19.585 1.00 37.97 822 GLN A C 1
ATOM 6318 O O . GLN A 1 822 ? 11.724 -4.215 -18.594 1.00 37.97 822 GLN A O 1
ATOM 6323 N N . VAL A 1 823 ? 13.277 -4.386 -20.208 1.00 33.03 823 VAL A N 1
ATOM 6324 C CA . VAL A 1 823 ? 13.896 -5.632 -19.758 1.00 33.03 823 VAL A CA 1
ATOM 6325 C C . VAL A 1 823 ? 15.400 -5.417 -19.708 1.00 33.03 823 VAL A C 1
ATOM 6327 O O . VAL A 1 823 ? 16.004 -4.938 -20.667 1.00 33.03 823 VAL A O 1
ATOM 6330 N N . ARG A 1 824 ? 16.022 -5.843 -18.612 1.00 30.47 824 ARG A N 1
ATOM 6331 C CA . ARG A 1 824 ? 17.410 -6.306 -18.614 1.00 30.47 824 ARG A CA 1
ATOM 6332 C C . ARG A 1 824 ? 17.425 -7.677 -17.953 1.00 30.47 824 ARG A C 1
ATOM 6334 O O . ARG A 1 824 ? 16.773 -7.871 -16.932 1.00 30.47 824 ARG A O 1
ATOM 6341 N N . PHE A 1 825 ? 18.135 -8.622 -18.557 1.00 26.33 825 PHE A N 1
ATOM 6342 C CA . PHE A 1 825 ? 18.363 -9.930 -17.954 1.00 26.33 825 PHE A CA 1
ATOM 6343 C C . PHE A 1 825 ? 19.557 -9.856 -16.998 1.00 26.33 825 PHE A C 1
ATOM 6345 O O . PHE A 1 825 ? 20.555 -9.191 -17.281 1.00 26.33 825 PHE A O 1
ATOM 6352 N N . ALA A 1 826 ? 19.487 -10.595 -15.894 1.00 26.14 826 ALA A N 1
ATOM 6353 C CA . ALA A 1 826 ? 20.679 -10.944 -15.134 1.00 26.14 826 ALA A CA 1
ATOM 6354 C C . ALA A 1 826 ? 21.558 -11.904 -15.957 1.00 26.14 826 ALA A C 1
ATOM 6356 O O . ALA A 1 826 ? 21.040 -12.775 -16.660 1.00 26.14 826 ALA A O 1
ATOM 6357 N N . GLU A 1 827 ? 22.884 -11.779 -15.849 1.00 24.14 827 GLU A N 1
ATOM 6358 C CA . GLU A 1 827 ? 23.837 -12.716 -16.458 1.00 24.14 827 GLU A CA 1
ATOM 6359 C C . GLU A 1 827 ? 23.776 -14.079 -15.745 1.00 24.14 827 GLU A C 1
ATOM 6361 O O . GLU A 1 827 ? 24.617 -14.423 -14.911 1.00 24.14 827 GLU A O 1
ATOM 6366 N N . ALA A 1 828 ? 22.772 -14.890 -16.084 1.00 24.09 828 ALA A N 1
ATOM 6367 C CA . ALA A 1 828 ? 22.738 -16.293 -15.710 1.00 24.09 828 ALA A CA 1
ATOM 6368 C C . ALA A 1 828 ? 23.934 -16.998 -16.368 1.00 24.09 828 ALA A C 1
ATOM 6370 O O . ALA A 1 828 ? 23.954 -17.238 -17.578 1.00 24.09 828 ALA A O 1
ATOM 6371 N N . LYS A 1 829 ? 24.959 -17.319 -15.565 1.00 27.38 829 LYS A N 1
ATOM 6372 C CA . LYS A 1 829 ? 26.090 -18.148 -16.002 1.00 27.38 829 LYS A CA 1
ATOM 6373 C C . LYS A 1 829 ? 25.557 -19.397 -16.703 1.00 27.38 829 LYS A C 1
ATOM 6375 O O . LYS A 1 829 ? 24.628 -20.028 -16.200 1.00 27.38 829 LYS A O 1
ATOM 6380 N N . LYS A 1 830 ? 26.208 -19.808 -17.799 1.00 28.83 830 LYS A N 1
ATOM 6381 C CA . LYS A 1 830 ? 26.041 -21.150 -18.378 1.00 28.83 830 LYS A CA 1
ATOM 6382 C C . LYS A 1 830 ? 26.379 -22.204 -17.318 1.00 28.83 830 LYS A C 1
ATOM 6384 O O . LYS A 1 830 ? 27.530 -22.612 -17.185 1.00 28.83 830 LYS A O 1
ATOM 6389 N N . GLY A 1 831 ? 25.370 -22.631 -16.568 1.00 25.58 831 GLY A N 1
ATOM 6390 C CA . GLY A 1 831 ? 25.412 -23.838 -15.765 1.00 25.58 831 GLY A CA 1
ATOM 6391 C C . GLY A 1 831 ? 25.296 -25.024 -16.705 1.00 25.58 831 GLY A C 1
ATOM 6392 O O . GLY A 1 831 ? 24.200 -25.362 -17.146 1.00 25.58 831 GLY A O 1
ATOM 6393 N N . THR A 1 832 ? 26.428 -25.636 -17.044 1.00 25.95 832 THR A N 1
ATOM 6394 C CA . THR A 1 832 ? 26.447 -26.940 -17.702 1.00 25.95 832 THR A CA 1
ATOM 6395 C C . THR A 1 832 ? 25.705 -27.924 -16.803 1.00 25.95 832 THR A C 1
ATOM 6397 O O . THR A 1 832 ? 26.182 -28.249 -15.717 1.00 25.95 832 THR A O 1
ATOM 6400 N N . VAL A 1 833 ? 24.537 -28.399 -17.237 1.00 24.69 833 VAL A N 1
ATOM 6401 C CA . VAL A 1 833 ? 23.876 -29.534 -16.587 1.00 24.69 833 VAL A CA 1
ATOM 6402 C C . VAL A 1 833 ? 24.658 -30.785 -16.976 1.00 24.69 833 VAL A C 1
ATOM 6404 O O . VAL A 1 833 ? 24.345 -31.455 -17.960 1.00 24.69 833 VAL A O 1
ATOM 6407 N N . GLU A 1 834 ? 25.721 -31.082 -16.228 1.00 24.55 834 GLU A N 1
ATOM 6408 C CA . GLU A 1 834 ? 26.331 -32.406 -16.275 1.00 24.55 834 GLU A CA 1
ATOM 6409 C C . GLU A 1 834 ? 25.315 -33.422 -15.746 1.00 24.55 834 GLU A C 1
ATOM 6411 O O . GLU A 1 834 ? 24.975 -33.457 -14.563 1.00 24.55 834 GLU A O 1
ATOM 6416 N N . LEU A 1 835 ? 24.819 -34.259 -16.656 1.00 25.00 835 LEU A N 1
ATOM 6417 C CA . LEU A 1 835 ? 24.027 -35.436 -16.329 1.00 25.00 835 LEU A CA 1
ATOM 6418 C C . LEU A 1 835 ? 24.848 -36.372 -15.431 1.00 25.00 835 LEU A C 1
ATOM 6420 O O . LEU A 1 835 ? 25.683 -37.134 -15.924 1.00 25.00 835 LEU A O 1
ATOM 6424 N N . MET A 1 836 ? 24.572 -36.368 -14.122 1.00 23.25 836 MET A N 1
ATOM 6425 C CA . MET A 1 836 ? 25.048 -37.423 -13.225 1.00 23.25 836 MET A CA 1
ATOM 6426 C C . MET A 1 836 ? 24.454 -38.766 -13.659 1.00 23.25 836 MET A C 1
ATOM 6428 O O . MET A 1 836 ? 23.300 -39.099 -13.389 1.00 23.25 836 MET A O 1
ATOM 6432 N N . LYS A 1 837 ? 25.276 -39.539 -14.365 1.00 26.00 837 LYS A N 1
ATOM 6433 C CA . LYS A 1 837 ? 24.919 -40.830 -14.942 1.00 26.00 837 LYS A CA 1
ATOM 6434 C C . LYS A 1 837 ? 25.161 -41.949 -13.927 1.00 26.00 837 LYS A C 1
ATOM 6436 O O . LYS A 1 837 ? 26.170 -42.649 -14.000 1.00 26.00 837 LYS A O 1
ATOM 6441 N N . THR A 1 838 ? 24.231 -42.143 -12.995 1.00 24.69 838 THR A N 1
ATOM 6442 C CA . THR A 1 838 ? 24.267 -43.301 -12.085 1.00 24.69 838 THR A CA 1
ATOM 6443 C C . THR A 1 838 ? 23.886 -44.571 -12.846 1.00 24.69 838 THR A C 1
ATOM 6445 O O . THR A 1 838 ? 22.711 -44.898 -12.997 1.00 24.69 838 THR A O 1
ATOM 6448 N N . ILE A 1 839 ? 24.891 -45.292 -13.348 1.00 25.59 839 ILE A N 1
ATOM 6449 C CA . ILE A 1 839 ? 24.720 -46.645 -13.885 1.00 25.59 839 ILE A CA 1
ATOM 6450 C C . ILE A 1 839 ? 24.799 -47.633 -12.719 1.00 25.59 839 ILE A C 1
ATOM 6452 O O . ILE A 1 839 ? 25.886 -47.933 -12.230 1.00 25.59 839 ILE A O 1
ATOM 6456 N N . SER A 1 840 ? 23.651 -48.175 -12.321 1.00 25.25 840 SER A N 1
ATOM 6457 C CA . SER A 1 840 ? 23.574 -49.350 -11.450 1.00 25.25 840 SER A CA 1
ATOM 6458 C C . SER A 1 840 ? 23.409 -50.600 -12.314 1.00 25.25 840 SER A C 1
ATOM 6460 O O . SER A 1 840 ? 22.295 -50.938 -12.708 1.00 25.25 840 SER A O 1
ATOM 6462 N N . ILE A 1 841 ? 24.513 -51.282 -12.628 1.00 25.47 841 ILE A N 1
ATOM 6463 C CA . ILE A 1 841 ? 24.471 -52.648 -13.168 1.00 25.47 841 ILE A CA 1
ATOM 6464 C C . ILE A 1 841 ? 24.645 -53.599 -11.987 1.00 25.47 841 ILE A C 1
ATOM 6466 O O . ILE A 1 841 ? 25.726 -53.668 -11.406 1.00 25.47 841 ILE A O 1
ATOM 6470 N N . ASN A 1 842 ? 23.581 -54.324 -11.646 1.00 26.81 842 ASN A N 1
ATOM 6471 C CA . ASN A 1 842 ? 23.691 -55.500 -10.792 1.00 26.81 842 ASN A CA 1
ATOM 6472 C C . ASN A 1 842 ? 24.203 -56.681 -11.619 1.00 26.81 842 ASN A C 1
ATOM 6474 O O . ASN A 1 842 ? 23.707 -56.925 -12.722 1.00 26.81 842 ASN A O 1
ATOM 6478 N N . HIS A 1 843 ? 25.114 -57.444 -11.024 1.00 30.52 843 HIS A N 1
ATOM 6479 C CA . HIS A 1 843 ? 25.303 -58.861 -11.300 1.00 30.52 843 HIS A CA 1
ATOM 6480 C C . HIS A 1 843 ? 25.347 -59.614 -9.971 1.00 30.52 843 HIS A C 1
ATOM 6482 O O . HIS A 1 843 ? 25.921 -59.045 -9.015 1.00 30.52 843 HIS A O 1
#

Foldseek 3Di:
DVVVVVVVVVVVVVVCVVPDDCDPVNVVVVLVPPPLDQQDKDWPDQEEFAFDKTAIAGPPHRVSCPQKDKDWPAWDQDPVVNITTGHFADAWDWTWIWIAGPSGRIDTDTHTYHAFHDKDWFFFADDDDQDKAFQEWEAAQLFKTKTKIWGADPVAREIWIWMWIDPPNPLDIDTQDIDAPEPHWHDDWNYKYDDHQKIKTWWWIAYPVPLREIWIWMKIDDHNSNHIDTQDIHPQFRYWTWNEWEAAPAQRKIKTWWWTHHDDVGAIWTWIWIGNPRRNDIDTQDTGGQPDDDDWHWNYWYAANVRKIWTWTWHPPVTWTFTWIWDDDVGIDIDTLPDTPARQDAFTPRHFADWAHPHQFWIWDFGDHQQWTWIWIGRGRVNDIDTLDTDDRHKTWHYWDAFPQRKIKTWIWHQDPPRWAIFIKIWIDNPNSNDIDMDTQDDRFNWGHWDWDAGPLRKIWTWIDGSFWIWIWIGPPRRPHIDGSDTHGDGGDFLWDFQDWEQAPLRKIKTKTWGDDPPDPDDAIWIWIWIGPPSSPDIDTLDGDDDRVFHKTWHEWDAAPQLKIWTWIAGQQQRWIWIWIDNPNRNHIDILGTHRDPADDDDRDPPAARKYWEAFNQQKIKIKGKDAHPVLQAIWIWIKIADRNRNHIDTQDIDDPPVQWRYKHWLDWYAFPLRKIKTKIWIHSDPQKTKIWIWIDPPRRNDIDTLDIDIRADPDSDWDWDAEPLGWIWIDGFQWIWIGNPNRNDTDIQDGDHTFRAWDQDNNGWIWTQHPQRFIWTQDPVRDTRTNHRCNPVDDPNSIKIWGADPGSGIFIDHPPRGHGDYDDDPPPPPPPDPPDDDDDDD